Protein AF-0000000079967319 (afdb_homodimer)

Radius of gyration: 33.45 Å; Cα contacts (8 Å, |Δi|>4): 1417; chains: 2; bounding box: 113×101×91 Å

Secondary structure (DSSP, 8-state):
-HHIIIIIS---HHHHHHHHHHHHHHHTTTT------HHHHHHHHHHHHHH-SS-HHHHHHHHHHHHTT-BTT--HHHHHTT---EEEEEE--TTS--EEEEEESS-----S-STT-TT-----EEE--SSGGG--BHHHHHHHHT--TTTS--EEETTTEEEEETHHHHSSTHHHHHHHHHHH-TT--S-S-EEEE-S-EESS-----TTSTT-STTTT-HHHHHHHHHHHHHT-HHHHHHHHHHHHHHH-SS-HHHHHHHEEEE--EESSPPPPTT-TTHHHHHHHHHHHHHHS-HHHHHHHHHHHHTTEEEEESS--EEETTEEEEEEEEEESS-TTSTTHHHHHHHHHHTT-EEEETTEE---SSS-SS-B-TTS-BEEEEEEEES-TTPEE-EEEEETTTEEEE-TT-SEEHHHHHHHTT---STHHHHHHSTT-------S----------------/-HHIIIIIS---HHHHHHHHHHHHHHHTTTT------HHHHHHHHHHHHHH-SS-THHHHHHHHHHHTT-BTT--HHHHHTT---EEEEEE--TTS--EEEEEESS-----S-SS--TT-----EEE--SSGGG--BHHHHHHHHT--TTTS--EEETTTEEEEETHHHHSSTHHHHHHHHHHH-TT--S-S-EEEE-S-EESS-----TTSTTSSTTTT-HHHHHHHHHHHHHT-HHHHHHHHHHHHHHH-SS-HHHHHHHEEEE--EESSPPPPTT-TTHHHHHHHHHHHHHHS-HHHHHHHHHHHHTTEEEEESS--EEETTEEEEEEEEEESS-TTSTTHHHHHHHHHHTT-EEEETTEE---SSS-S--B-TTS-BEEEEEEEES-TTPEE-EEEEETTTEEEE-TT-SEEHHHHHHHTT---STHHHHHHHHT------------------------

Nearest PDB structures (foldseek):
  4lp8-assembly1_A  TM=1.909E-01  e=4.281E-01  Paramagnetospirillum magnetotacticum
  7n9k-assembly1_A  TM=2.361E-01  e=1.185E+00  Paramagnetospirillum magnetotacticum
  7n9l-assembly1_A  TM=2.129E-01  e=1.254E+00  Paramagnetospirillum magnetotacticum
  3zrs-assembly1_A  TM=1.992E-01  e=1.404E+00  Paramagnetospirillum magnetotacticum
  2wlj-assembly1_A-2  TM=2.255E-01  e=3.281E+00  Paramagnetospirillum magnetotacticum

Solvent-accessible surface area (backbone atoms only — not comparable to full-atom values): 51519 Å² total; per-residue (Å²): 103,66,63,48,41,39,38,52,65,60,40,52,69,70,55,45,55,52,47,51,54,52,46,48,52,57,39,49,56,55,82,74,63,80,84,69,54,77,67,58,52,52,51,48,51,54,55,24,36,49,52,14,66,34,63,62,64,43,51,48,51,58,35,38,70,72,41,48,88,37,35,39,70,67,29,64,56,23,60,73,71,70,55,80,52,69,50,49,25,25,36,59,38,75,60,43,67,58,40,47,28,31,46,43,43,59,81,64,76,67,61,61,65,36,77,61,27,81,84,66,60,54,73,54,38,73,64,68,56,88,44,89,87,26,56,52,38,38,28,49,53,48,46,14,47,59,10,35,64,48,42,21,45,63,30,73,35,74,89,76,46,31,20,20,20,15,48,77,80,38,52,46,52,62,64,58,51,52,52,50,46,39,63,76,31,65,83,52,56,65,73,71,66,41,80,46,78,55,93,53,44,56,62,52,57,59,46,59,72,72,68,65,77,64,68,53,86,57,70,69,12,33,53,49,48,50,47,51,35,42,56,53,56,54,61,30,42,64,48,54,48,39,50,50,51,50,48,31,46,39,36,25,86,58,54,66,68,54,47,52,70,26,49,40,74,50,59,48,72,32,75,53,80,72,73,59,94,68,45,68,81,51,49,60,60,50,51,51,51,45,48,61,52,52,73,68,31,63,68,52,54,50,50,53,52,38,52,58,23,42,40,25,35,76,43,70,73,54,71,64,42,80,54,95,61,25,30,44,36,45,28,29,39,33,47,72,64,41,57,86,41,85,60,30,60,61,48,53,50,50,39,56,73,35,57,42,41,52,23,52,70,86,32,68,72,77,67,92,87,69,63,87,68,35,58,44,96,87,52,29,50,34,35,77,44,74,51,75,38,53,41,53,76,42,62,48,38,38,29,32,28,37,65,87,73,44,77,25,49,19,33,69,36,62,33,27,47,48,56,50,37,58,76,66,61,56,73,69,70,69,60,61,61,61,65,50,55,70,71,54,66,80,71,77,75,72,84,61,80,74,79,73,77,80,77,78,80,77,80,80,73,85,120,103,67,63,48,42,39,39,52,65,60,40,53,69,70,56,47,56,52,48,51,55,52,48,48,53,56,40,49,55,54,80,75,63,82,84,69,55,78,66,58,52,51,50,48,49,55,55,25,36,45,52,14,66,33,63,63,64,45,52,48,51,57,34,39,70,72,42,49,87,39,36,38,70,66,28,63,57,23,61,72,73,70,53,79,51,70,50,49,25,25,35,59,38,79,62,43,67,58,41,48,29,29,47,42,42,60,80,64,73,65,60,61,63,36,77,62,28,82,84,66,59,53,74,51,38,74,64,67,54,86,44,90,90,28,57,52,38,38,28,51,52,47,47,15,46,58,9,35,63,47,42,21,47,62,33,73,35,74,89,76,45,31,21,21,20,14,48,77,78,38,51,45,51,61,63,59,52,52,52,48,44,39,65,76,31,65,85,51,58,66,73,73,66,41,80,46,76,55,93,54,44,56,62,54,57,60,45,57,70,70,67,69,72,62,68,51,83,58,66,66,12,33,52,50,48,49,48,50,34,42,54,53,55,53,61,32,42,66,49,53,48,37,54,48,52,50,48,32,46,39,35,25,87,57,54,65,68,54,47,51,69,24,48,41,72,51,59,48,74,32,75,54,80,73,73,59,94,67,46,68,82,50,48,60,60,49,50,50,52,45,49,61,53,53,74,68,31,63,67,53,55,51,49,52,53,38,51,58,23,43,40,26,36,76,43,70,73,54,72,65,40,82,56,94,61,26,29,43,37,44,30,30,40,34,48,73,65,42,57,87,39,84,62,32,60,63,47,52,51,50,40,57,74,35,58,41,42,54,24,52,70,87,34,68,73,76,67,90,86,70,64,87,68,36,58,44,96,86,52,29,50,34,35,77,45,72,51,75,37,53,42,54,76,42,63,49,38,40,28,33,30,37,65,87,75,44,76,24,48,19,34,69,35,62,33,29,48,48,56,52,38,58,76,65,62,55,73,71,70,70,59,62,60,60,67,50,55,69,70,53,65,77,71,75,74,69,83,66,88,80,82,79,79,81,80,77,84,79,79,84,74,80,128

Organism: NCBI:txid1448308

Foldseek 3Di:
DLCCVCQQVVDDNVVSLVLVLVLLCQFLVDPVDDDDDPPVCVVLLVVCQVAAVTHLCSNLVSLCVRQPQAFLQNRVRCVVVVHKDKFWKWFPFVVDDIAIEIEINDDFPPPPCACPPVVRPDRYHYDDQPDPVQTFGPSQVVSQLDQDRRHHHWGATPPGHTIHHRLLQPVPCQVVVFVSCCRVCVLLPDFLAAEAEALEDEDCPPPPPCPDVVPDPCVPPPVVVVVVVSCVVSNPNVVVQVVVLVVCCVPDPDDNVSSDLRRYYHHHYDNDDDDDPSPSVCSVVSVVSSCVDLVPDVSNVSNVVLVLQQQKDKAWPAQWDDDDQKTKTKIKIFGNDFPPDPCVVVSLVVCVVQVKAKDKPNHGPDDDPDDSWDADPRRGTIGIDMDIDNDQQDWIFMWIDTNVPDIYTYHSPRDGNVSNCVVVVHDPPPVVVVVVPVVPPVPPPDPDDDPPDPPPPDPPDPD/DLCCVCQQVVDDNVVSLVLVLVLLCQFLVPPCPDDDDPPVCVVLLVVCQVAAVTHLCSNLVSLCVRQPQAFLQNRPRCVVVVHKDKFWKWFPFVVDDIAIEIEINDDFPPPPCACPPVVRPHRYHYDDQPDPVQTFGPSQVVSQLDQDRRHHHWGQTPPGHTIHHRLLQPVPCQVVVFVSCCRVCVLLPDFLAAEAEALEDEDPPPPPPCPDVVPDPCVPPPVVVVVVVSCVVSNPNVVVQVVVLVVCCVPDPDDNVSSDLRRYYHHHYDNDDDDDPSPSVCSVVSVVSSCVDLVPDVSNVSNVVLVLQQQKDKAWPAQWDDDDQKTKTKIKIFGNDFPPDPCVVVSLVVCVVQVKAKDKPNHGPDDPPDDSWDADPRRGTIGIDMDIDNDQQDWIFMWIDTNVPDIYTYHSPRDGNVSSCVVVVHPPPPVVVVVVPPVPPVPPPPPDDDDPDPPDPDPDPDD

Sequence (926 aa):
MVALALYGLAMRIDDVSDLFRQLARRVFRGRSRFGLGFAAAAHSLIASYRNGRFPAEDIDAPLSELFGDGTMLDHAYLSSIGTRLGFPVVDVDSSRAPSTCIVTSYNGAGDERSWEDPGGQATYRVLRAEDPDGSIYARDAARCASAAPWYFTPHCMPGHGTFMDGGMSHNNPSRLALQELGTLMPEARRPDQFVSVGTGACRTRQTGDKKAGSGLAFSNNSVYQAFQHYMAHNFDGDQAFYDLRHAIGIASADRPGDVEQRFRRFNLQLDAELPDLADIQAMDALSDAARERFEADPAIHDLARALLASSFYVELRCSPMFEGGYYKCYGQIRCRVPVCSPSFGPFVKKLESMSAHFLVQQRAICGPRTMPFAFDRSGNFSKPISFRVRSLEERVDVCLRISNAHTYHISASPVSIKSLVSLQELEWAGLRAAGAQTLGQPSKKRPGGKATPSAKRRCLRRDMVALALYGLAMRIDDVSDLFRQLARRVFRGRSRFGLGFAAAAHSLIASYRNGRFPAEDIDAPLSELFGDGTMLDHAYLSSIGTRLGFPVVDVDSSRAPSTCIVTSYNGAGDERSWEDPGGQATYRVLRAEDPDGSIYARDAARCASAAPWYFTPHCMPGHGTFMDGGMSHNNPSRLALQELGTLMPEARRPDQFVSVGTGACRTRQTGDKKAGSGLAFSNNSVYQAFQHYMAHNFDGDQAFYDLRHAIGIASADRPGDVEQRFRRFNLQLDAELPDLADIQAMDALSDAARERFEADPAIHDLARALLASSFYVELRCSPMFEGGYYKCYGQIRCRVPVCSPSFGPFVKKLESMSAHFLVQQRAICGPRTMPFAFDRSGNFSKPISFRVRSLEERVDVCLRISNAHTYHISASPVSIKSLVSLQELEWAGLRAAGAQTLGQPSKKRPGGKATPSAKRRCLRRD

Structure (mmCIF, N/CA/C/O backbone):
data_AF-0000000079967319-model_v1
#
loop_
_entity.id
_entity.type
_entity.pdbx_description
1 polymer 'FabD/lysophospholipase-like protein'
#
loop_
_atom_site.group_PDB
_atom_site.id
_atom_site.type_symbol
_atom_site.label_atom_id
_atom_site.label_alt_id
_atom_site.label_comp_id
_atom_site.label_asym_id
_atom_site.label_entity_id
_atom_site.label_seq_id
_atom_site.pdbx_PDB_ins_code
_atom_site.Cartn_x
_atom_site.Cartn_y
_atom_site.Cartn_z
_atom_site.occupancy
_atom_site.B_iso_or_equiv
_atom_site.auth_seq_id
_atom_site.auth_comp_id
_atom_site.auth_asym_id
_atom_site.auth_atom_id
_atom_site.pdbx_PDB_model_num
ATOM 1 N N . MET A 1 1 ? -14.148 17.078 8.891 1 86.5 1 MET A N 1
ATOM 2 C CA . MET A 1 1 ? -14.836 18.234 9.477 1 86.5 1 MET A CA 1
ATOM 3 C C . MET A 1 1 ? -13.922 18.984 10.438 1 86.5 1 MET A C 1
ATOM 5 O O . MET A 1 1 ? -13.836 20.203 10.406 1 86.5 1 MET A O 1
ATOM 9 N N . VAL A 1 2 ? -13.219 18.266 11.211 1 90.81 2 VAL A N 1
ATOM 10 C CA . VAL A 1 2 ? -12.305 18.875 12.172 1 90.81 2 VAL A CA 1
ATOM 11 C C . VAL A 1 2 ? -11.227 19.656 11.43 1 90.81 2 VAL A C 1
ATOM 13 O O . VAL A 1 2 ? -10.93 20.797 11.781 1 90.81 2 VAL A O 1
ATOM 16 N N . ALA A 1 3 ? -10.75 19.062 10.391 1 92.12 3 ALA A N 1
ATOM 17 C CA . ALA A 1 3 ? -9.703 19.719 9.602 1 92.12 3 ALA A CA 1
ATOM 18 C C . ALA A 1 3 ? -10.227 20.984 8.945 1 92.12 3 ALA A C 1
ATOM 20 O O . ALA A 1 3 ? -9.508 21.984 8.852 1 92.12 3 ALA A O 1
ATOM 21 N N . LEU A 1 4 ? -11.438 20.953 8.492 1 91.44 4 LEU A N 1
ATOM 22 C CA . LEU A 1 4 ? -12.039 22.125 7.867 1 91.44 4 LEU A CA 1
ATOM 23 C C . LEU A 1 4 ? -12.211 23.25 8.883 1 91.44 4 LEU A C 1
ATOM 25 O O . LEU A 1 4 ? -12.039 24.422 8.547 1 91.44 4 LEU A O 1
ATOM 29 N N . ALA A 1 5 ? -12.57 22.859 10.07 1 91.81 5 ALA A N 1
ATOM 30 C CA . ALA A 1 5 ? -12.727 23.859 11.125 1 91.81 5 ALA A CA 1
ATOM 31 C C . ALA A 1 5 ? -11.383 24.422 11.539 1 91.81 5 ALA A C 1
ATOM 33 O O . ALA A 1 5 ? -11.227 25.641 11.672 1 91.81 5 ALA A O 1
ATOM 34 N N . LEU A 1 6 ? -10.391 23.578 11.664 1 92 6 LEU A N 1
ATOM 35 C CA . LEU A 1 6 ? -9.07 24 12.117 1 92 6 LEU A CA 1
ATOM 36 C C . LEU A 1 6 ? -8.383 24.875 11.078 1 92 6 LEU A C 1
ATOM 38 O O . LEU A 1 6 ? -7.875 25.953 11.406 1 92 6 LEU A O 1
ATOM 42 N N . TYR A 1 7 ? -8.477 24.422 9.844 1 89.75 7 TYR A N 1
ATOM 43 C CA . TYR A 1 7 ? -7.641 25.047 8.836 1 89.75 7 TYR A CA 1
ATOM 44 C C . TYR A 1 7 ? -8.484 25.891 7.879 1 89.75 7 TYR A C 1
ATOM 46 O O . TYR A 1 7 ? -8.023 26.922 7.383 1 89.75 7 TYR A O 1
ATOM 54 N N . GLY A 1 8 ? -9.625 25.438 7.574 1 85.94 8 GLY A N 1
ATOM 55 C CA . GLY A 1 8 ? -10.508 26.203 6.711 1 85.94 8 GLY A CA 1
ATOM 56 C C . GLY A 1 8 ? -11.039 27.453 7.375 1 85.94 8 GLY A C 1
ATOM 57 O O . GLY A 1 8 ? -11 28.547 6.789 1 85.94 8 GLY A O 1
ATOM 58 N N . LEU A 1 9 ? -11.438 27.328 8.578 1 87.88 9 LEU A N 1
ATOM 59 C CA . LEU A 1 9 ? -12.008 28.453 9.312 1 87.88 9 LEU A CA 1
ATOM 60 C C . LEU A 1 9 ? -10.969 29.094 10.219 1 87.88 9 LEU A C 1
ATOM 62 O O . LEU A 1 9 ? -11.258 30.062 10.922 1 87.88 9 LEU A O 1
ATOM 66 N N . ALA A 1 10 ? -9.781 28.531 10.25 1 91.06 10 ALA A N 1
ATOM 67 C CA . ALA A 1 10 ? -8.68 29.062 11.047 1 91.06 10 ALA A CA 1
ATOM 68 C C . ALA A 1 10 ? -9.039 29.125 12.523 1 91.06 10 ALA A C 1
ATOM 70 O O . ALA A 1 10 ? -8.828 30.141 13.18 1 91.06 10 ALA A O 1
ATOM 71 N N . MET A 1 11 ? -9.664 28.078 13.023 1 91.75 11 MET A N 1
ATOM 72 C CA . MET A 1 11 ? -10.062 28.031 14.43 1 91.75 11 MET A CA 1
ATOM 73 C C . MET A 1 11 ? -8.961 27.391 15.281 1 91.75 11 MET A C 1
ATOM 75 O O . MET A 1 11 ? -8.195 26.562 14.789 1 91.75 11 MET A O 1
ATOM 79 N N . ARG A 1 12 ? -8.992 27.766 16.484 1 92.88 12 ARG A N 1
ATOM 80 C CA . ARG A 1 12 ? -8.102 27.109 17.453 1 92.88 12 ARG A CA 1
ATOM 81 C C . ARG A 1 12 ? -8.648 25.75 17.859 1 92.88 12 ARG A C 1
ATOM 83 O O . ARG A 1 12 ? -9.859 25.531 17.859 1 92.88 12 ARG A O 1
ATOM 90 N N . ILE A 1 13 ? -7.75 24.922 18.25 1 93.12 13 ILE A N 1
ATOM 91 C CA . ILE A 1 13 ? -8.109 23.531 18.516 1 93.12 13 ILE A CA 1
ATOM 92 C C . ILE A 1 13 ? -9.117 23.469 19.656 1 93.12 13 ILE A C 1
ATOM 94 O O . ILE A 1 13 ? -10.031 22.641 19.656 1 93.12 13 ILE A O 1
ATOM 98 N N . ASP A 1 14 ? -8.969 24.297 20.641 1 92.31 14 ASP A N 1
ATOM 99 C CA . ASP A 1 14 ? -9.906 24.297 21.766 1 92.31 14 ASP A CA 1
ATOM 100 C C . ASP A 1 14 ? -11.297 24.734 21.312 1 92.31 14 ASP A C 1
ATOM 102 O O . ASP A 1 14 ? -12.305 24.188 21.781 1 92.31 14 ASP A O 1
ATOM 106 N N . ASP A 1 15 ? -11.32 25.641 20.453 1 93.25 15 ASP A N 1
ATOM 107 C CA . ASP A 1 15 ? -12.594 26.109 19.922 1 93.25 15 ASP A CA 1
ATOM 108 C C . ASP A 1 15 ? -13.258 25.047 19.062 1 93.25 15 ASP A C 1
ATOM 110 O O . ASP A 1 15 ? -14.484 24.906 19.062 1 93.25 15 ASP A O 1
ATOM 114 N N . VAL A 1 16 ? -12.445 24.406 18.359 1 93.12 16 VAL A N 1
ATOM 115 C CA . VAL A 1 16 ? -12.961 23.344 17.516 1 93.12 16 VAL A CA 1
ATOM 116 C C . VAL A 1 16 ? -13.57 22.25 18.375 1 93.12 16 VAL A C 1
ATOM 118 O O . VAL A 1 16 ? -14.633 21.703 18.047 1 93.12 16 VAL A O 1
ATOM 121 N N . SER A 1 17 ? -12.883 21.875 19.438 1 92.12 17 SER A N 1
ATOM 122 C CA . SER A 1 17 ? -13.398 20.859 20.359 1 92.12 17 SER A CA 1
ATOM 123 C C . SER A 1 17 ? -14.773 21.25 20.891 1 92.12 17 SER A C 1
ATOM 125 O O . SER A 1 17 ? -15.695 20.438 20.906 1 92.12 17 SER A O 1
ATOM 127 N N . ASP A 1 18 ? -14.906 22.438 21.25 1 91 18 ASP A N 1
ATOM 128 C CA . ASP A 1 18 ? -16.172 22.938 21.75 1 91 18 ASP A CA 1
ATOM 129 C C . ASP A 1 18 ? -17.234 22.969 20.656 1 91 18 ASP A C 1
ATOM 131 O O . ASP A 1 18 ? -18.391 22.609 20.891 1 91 18 ASP A O 1
ATOM 135 N N . LEU A 1 19 ? -16.828 23.438 19.578 1 91.5 19 LEU A N 1
ATOM 136 C CA . LEU A 1 19 ? -17.734 23.516 18.438 1 91.5 19 LEU A CA 1
ATOM 137 C C . LEU A 1 19 ? -18.312 22.141 18.109 1 91.5 19 LEU A C 1
ATOM 139 O O . LEU A 1 19 ? -19.531 22.016 17.906 1 91.5 19 LEU A O 1
ATOM 143 N N . PHE A 1 20 ? -17.547 21.172 18.078 1 90.94 20 PHE A N 1
ATOM 144 C CA . PHE A 1 20 ? -18.016 19.859 17.672 1 90.94 20 PHE A CA 1
ATOM 145 C C . PHE A 1 20 ? -18.844 19.219 18.781 1 90.94 20 PHE A C 1
ATOM 147 O O . PHE A 1 20 ? -19.75 18.422 18.5 1 90.94 20 PHE A O 1
ATOM 154 N N . ARG A 1 21 ? -18.594 19.547 20.016 1 88.62 21 ARG A N 1
ATOM 155 C CA . ARG A 1 21 ? -19.484 19.125 21.078 1 88.62 21 ARG A CA 1
ATOM 156 C C . ARG A 1 21 ? -20.875 19.719 20.906 1 88.62 21 ARG A C 1
ATOM 158 O O . ARG A 1 21 ? -21.891 19.031 21.062 1 88.62 21 ARG A O 1
ATOM 165 N N . GLN A 1 22 ? -20.859 20.906 20.578 1 88 22 GLN A N 1
ATOM 166 C CA . GLN A 1 22 ? -22.125 21.594 20.359 1 88 22 GLN A CA 1
ATOM 167 C C . GLN A 1 22 ? -22.828 21.078 19.125 1 88 22 GLN A C 1
ATOM 169 O O . GLN A 1 22 ? -24.047 20.875 19.141 1 88 22 GLN A O 1
ATOM 174 N N . LEU A 1 23 ? -22.109 20.922 18.094 1 88.25 23 LEU A N 1
ATOM 175 C CA . LEU A 1 23 ? -22.672 20.406 16.844 1 88.25 23 LEU A CA 1
ATOM 176 C C . LEU A 1 23 ? -23.281 19.016 17.062 1 88.25 23 LEU A C 1
ATOM 178 O O . LEU A 1 23 ? -24.375 18.734 16.562 1 88.25 23 LEU A O 1
ATOM 182 N N . ALA A 1 24 ? -22.516 18.172 17.75 1 88.62 24 ALA A N 1
ATOM 183 C CA . ALA A 1 24 ? -23.016 16.828 18.016 1 88.62 24 ALA A CA 1
ATOM 184 C C . ALA A 1 24 ? -24.344 16.875 18.766 1 88.62 24 ALA A C 1
ATOM 186 O O . ALA A 1 24 ? -25.266 16.125 18.469 1 88.62 24 ALA A O 1
ATOM 187 N N . ARG A 1 25 ? -24.438 17.734 19.703 1 84.5 25 ARG A N 1
ATOM 188 C CA . ARG A 1 25 ? -25.656 17.875 20.484 1 84.5 25 ARG A CA 1
ATOM 189 C C . ARG A 1 25 ? -26.812 18.328 19.609 1 84.5 25 ARG A C 1
ATOM 191 O O . ARG A 1 25 ? -27.953 17.891 19.797 1 84.5 25 ARG A O 1
ATOM 198 N N . ARG A 1 26 ? -26.484 19.125 18.688 1 84.12 26 ARG A N 1
ATOM 199 C CA . ARG A 1 26 ? -27.531 19.672 17.812 1 84.12 26 ARG A CA 1
ATOM 200 C C . ARG A 1 26 ? -27.938 18.641 16.766 1 84.12 26 ARG A C 1
ATOM 202 O O . ARG A 1 26 ? -29.125 18.516 16.453 1 84.12 26 ARG A O 1
ATOM 209 N N . VAL A 1 27 ? -27.031 17.984 16.234 1 84.69 27 VAL A N 1
ATOM 210 C CA . VAL A 1 27 ? -27.266 17.078 15.109 1 84.69 27 VAL A CA 1
ATOM 211 C C . VAL A 1 27 ? -27.906 15.789 15.617 1 84.69 27 VAL A C 1
ATOM 213 O O . VAL A 1 27 ? -28.812 15.25 14.984 1 84.69 27 VAL A O 1
ATOM 216 N N . PHE A 1 28 ? -27.469 15.32 16.734 1 79.56 28 PHE A N 1
ATOM 217 C CA . PHE A 1 28 ? -27.922 14.016 17.203 1 79.56 28 PHE A CA 1
ATOM 218 C C . PHE A 1 28 ? -28.969 14.172 18.297 1 79.56 28 PHE A C 1
ATOM 220 O O . PHE A 1 28 ? -29.141 13.289 19.141 1 79.56 28 PHE A O 1
ATOM 227 N N . ARG A 1 29 ? -29.547 15.406 18.328 1 67.88 29 ARG A N 1
ATOM 228 C CA . ARG A 1 29 ? -30.609 15.641 19.297 1 67.88 29 ARG A CA 1
ATOM 229 C C . ARG A 1 29 ? -31.719 14.602 19.156 1 67.88 29 ARG A C 1
ATOM 231 O O . ARG A 1 29 ? -32.469 14.344 20.094 1 67.88 29 ARG A O 1
ATOM 238 N N . GLY A 1 30 ? -31.703 14.062 17.984 1 53.31 30 GLY A N 1
ATOM 239 C CA . GLY A 1 30 ? -32.938 13.344 17.719 1 53.31 30 GLY A CA 1
ATOM 240 C C . GLY A 1 30 ? -33.312 12.391 18.844 1 53.31 30 GLY A C 1
ATOM 241 O O . GLY A 1 30 ? -32.625 12.305 19.859 1 53.31 30 GLY A O 1
ATOM 242 N N . ARG A 1 31 ? -33.75 11.086 18.281 1 46.81 31 ARG A N 1
ATOM 243 C CA . ARG A 1 31 ? -34.844 10.312 18.859 1 46.81 31 ARG A CA 1
ATOM 244 C C . ARG A 1 31 ? -34.438 9.719 20.203 1 46.81 31 ARG A C 1
ATOM 246 O O . ARG A 1 31 ? -33.812 8.648 20.25 1 46.81 31 ARG A O 1
ATOM 253 N N . SER A 1 32 ? -33.656 10.438 20.906 1 39.31 32 SER A N 1
ATOM 254 C CA . SER A 1 32 ? -33.75 9.75 22.188 1 39.31 32 SER A CA 1
ATOM 255 C C . SER A 1 32 ? -35.156 9.227 22.422 1 39.31 32 SER A C 1
ATOM 257 O O . SER A 1 32 ? -35.75 9.453 23.484 1 39.31 32 SER A O 1
ATOM 259 N N . ARG A 1 33 ? -36.062 9.414 21.406 1 35.47 33 ARG A N 1
ATOM 260 C CA . ARG A 1 33 ? -37.438 9.188 21.812 1 35.47 33 ARG A CA 1
ATOM 261 C C . ARG A 1 33 ? -37.562 7.91 22.641 1 35.47 33 ARG A C 1
ATOM 263 O O . ARG A 1 33 ? -36.656 7.062 22.625 1 35.47 33 ARG A O 1
ATOM 270 N N . PHE A 1 34 ? -38.875 7.602 23.016 1 33.19 34 PHE A N 1
ATOM 271 C CA . PHE A 1 34 ? -39.719 6.809 23.906 1 33.19 34 PHE A CA 1
ATOM 272 C C . PHE A 1 34 ? -39.344 5.332 23.828 1 33.19 34 PHE A C 1
ATOM 274 O O . PHE A 1 34 ? -38.781 4.887 22.828 1 33.19 34 PHE A O 1
ATOM 281 N N . GLY A 1 35 ? -39.844 4.535 24.766 1 33.34 35 GLY A N 1
ATOM 282 C CA . GLY A 1 35 ? -40.344 3.258 25.266 1 33.34 35 GLY A CA 1
ATOM 283 C C . GLY A 1 35 ? -40.844 2.352 24.156 1 33.34 35 GLY A C 1
ATOM 284 O O . GLY A 1 35 ? -41.688 1.481 24.406 1 33.34 35 GLY A O 1
ATOM 285 N N . LEU A 1 36 ? -41 2.828 22.938 1 35.31 36 LEU A N 1
ATOM 286 C CA . LEU A 1 36 ? -41.844 1.958 22.125 1 35.31 36 LEU A CA 1
ATOM 287 C C . LEU A 1 36 ? -41.219 0.566 22 1 35.31 36 LEU A C 1
ATOM 289 O O . LEU A 1 36 ? -40 0.423 21.938 1 35.31 36 LEU A O 1
ATOM 293 N N . GLY A 1 37 ? -42.031 -0.453 22.266 1 33.16 37 GLY A N 1
ATOM 294 C CA . GLY A 1 37 ? -41.875 -1.897 22.266 1 33.16 37 GLY A CA 1
ATOM 295 C C . GLY A 1 37 ? -41.094 -2.408 21.078 1 33.16 37 GLY A C 1
ATOM 296 O O . GLY A 1 37 ? -40.875 -1.684 20.109 1 33.16 37 GLY A O 1
ATOM 297 N N . PHE A 1 38 ? -40.562 -3.529 21.125 1 35.59 38 PHE A N 1
ATOM 298 C CA . PHE A 1 38 ? -39.688 -4.312 20.25 1 35.59 38 PHE A CA 1
ATOM 299 C C . PHE A 1 38 ? -40.094 -4.164 18.797 1 35.59 38 PHE A C 1
ATOM 301 O O . PHE A 1 38 ? -39.219 -4.062 17.906 1 35.59 38 PHE A O 1
ATOM 308 N N . ALA A 1 39 ? -41.406 -4.156 18.609 1 36.91 39 ALA A N 1
ATOM 309 C CA . ALA A 1 39 ? -41.969 -4.238 17.266 1 36.91 39 ALA A CA 1
ATOM 310 C C . ALA A 1 39 ? -41.781 -2.922 16.516 1 36.91 39 ALA A C 1
ATOM 312 O O . ALA A 1 39 ? -41.469 -2.92 15.328 1 36.91 39 ALA A O 1
ATOM 313 N N . ALA A 1 40 ? -42.094 -1.791 17.125 1 39.66 40 ALA A N 1
ATOM 314 C CA . ALA A 1 40 ? -42.031 -0.469 16.516 1 39.66 40 ALA A CA 1
ATOM 315 C C . ALA A 1 40 ? -40.594 -0.04 16.25 1 39.66 40 ALA A C 1
ATOM 317 O O . ALA A 1 40 ? -40.312 0.656 15.273 1 39.66 40 ALA A O 1
ATOM 318 N N . ALA A 1 41 ? -39.656 -0.431 17 1 37.53 41 ALA A N 1
ATOM 319 C CA . ALA A 1 41 ? -38.219 -0.214 16.844 1 37.53 41 ALA A CA 1
ATOM 320 C C . ALA A 1 41 ? -37.688 -0.907 15.602 1 37.53 41 ALA A C 1
ATOM 322 O O . ALA A 1 41 ? -36.875 -0.341 14.867 1 37.53 41 ALA A O 1
ATOM 323 N N . ALA A 1 42 ? -38.25 -2.062 15.352 1 39.75 42 ALA A N 1
ATOM 324 C CA . ALA A 1 42 ? -37.938 -2.795 14.133 1 39.75 42 ALA A CA 1
ATOM 325 C C . ALA A 1 42 ? -38.406 -2.049 12.891 1 39.75 42 ALA A C 1
ATOM 327 O O . ALA A 1 42 ? -37.688 -1.948 11.898 1 39.75 42 ALA A O 1
ATOM 328 N N . HIS A 1 43 ? -39.719 -1.631 12.945 1 40.72 43 HIS A N 1
ATOM 329 C CA . HIS A 1 43 ? -40.281 -0.88 11.828 1 40.72 43 HIS A CA 1
ATOM 330 C C . HIS A 1 43 ? -39.531 0.432 11.609 1 40.72 43 HIS A C 1
ATOM 332 O O . HIS A 1 43 ? -39.312 0.837 10.469 1 40.72 43 HIS A O 1
ATOM 338 N N . SER A 1 44 ? -39.312 1.215 12.633 1 41.12 44 SER A N 1
ATOM 339 C CA . SER A 1 44 ? -38.594 2.482 12.578 1 41.12 44 SER A CA 1
ATOM 340 C C . SER A 1 44 ? -37.156 2.285 12.094 1 41.12 44 SER A C 1
ATOM 342 O O . SER A 1 44 ? -36.594 3.16 11.43 1 41.12 44 SER A O 1
ATOM 344 N N . LEU A 1 45 ? -36.594 1.193 12.398 1 40.81 45 LEU A N 1
ATOM 345 C CA . LEU A 1 45 ? -35.281 0.78 11.906 1 40.81 45 LEU A CA 1
ATOM 346 C C . LEU A 1 45 ? -35.312 0.572 10.398 1 40.81 45 LEU A C 1
ATOM 348 O O . LEU A 1 45 ? -34.406 0.98 9.688 1 40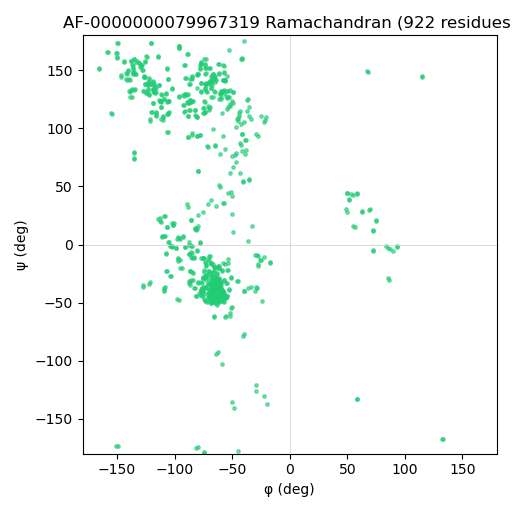.81 45 LEU A O 1
ATOM 352 N N . ILE A 1 46 ? -36.5 -0.04 10.07 1 40.72 46 ILE A N 1
ATOM 353 C CA . ILE A 1 46 ? -36.688 -0.251 8.641 1 40.72 46 ILE A CA 1
ATOM 354 C C . ILE A 1 46 ? -36.875 1.092 7.938 1 40.72 46 ILE A C 1
ATOM 356 O O . ILE A 1 46 ? -36.312 1.337 6.875 1 40.72 46 ILE A O 1
ATOM 360 N N . ALA A 1 47 ? -37.812 1.904 8.492 1 42.66 47 ALA A N 1
ATOM 361 C CA . ALA A 1 47 ? -38.094 3.215 7.906 1 42.66 47 ALA A CA 1
ATOM 362 C C . ALA A 1 47 ? -36.875 4.105 7.945 1 42.66 47 ALA A C 1
ATOM 364 O O . ALA A 1 47 ? -36.625 4.891 7.027 1 42.66 47 ALA A O 1
ATOM 365 N N . SER A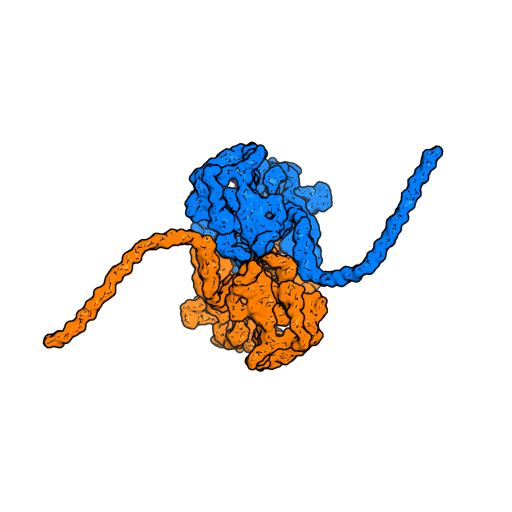 1 48 ? -36.156 4.16 9.055 1 44.12 48 SER A N 1
ATOM 366 C CA . SER A 1 48 ? -34.906 4.895 9.258 1 44.12 48 SER A CA 1
ATOM 367 C C . SER A 1 48 ? -33.844 4.434 8.281 1 44.12 48 SER A C 1
ATOM 369 O O . SER A 1 48 ? -32.906 5.184 7.973 1 44.12 48 SER A O 1
ATOM 371 N N . TYR A 1 49 ? -34.031 3.291 7.82 1 46.12 49 TYR A N 1
ATOM 372 C CA . TYR A 1 49 ? -33.125 2.715 6.84 1 46.12 49 TYR A CA 1
ATOM 373 C C . TYR A 1 49 ? -33.156 3.494 5.531 1 46.12 49 TYR A C 1
ATOM 375 O O . TYR A 1 49 ? -32.125 3.67 4.871 1 46.12 49 TYR A O 1
ATOM 383 N N . ARG A 1 50 ? -34.406 4.043 5.184 1 47.84 50 ARG A N 1
ATOM 384 C CA . ARG A 1 50 ? -34.562 4.777 3.932 1 47.84 50 ARG A CA 1
ATOM 385 C C . ARG A 1 50 ? -34.094 6.227 4.094 1 47.84 50 ARG A C 1
ATOM 387 O O . ARG A 1 50 ? -33.562 6.824 3.152 1 47.84 50 ARG A O 1
ATOM 394 N N . ASN A 1 51 ? -34.344 6.809 5.227 1 58.69 51 ASN A N 1
ATOM 395 C CA . ASN A 1 51 ? -34.156 8.25 5.344 1 58.69 51 ASN A CA 1
ATOM 396 C C . ASN A 1 51 ? -33.031 8.594 6.309 1 58.69 51 ASN A C 1
ATOM 398 O O . ASN A 1 51 ? -32.844 9.758 6.676 1 58.69 51 ASN A O 1
ATOM 402 N N . GLY A 1 52 ? -32.219 7.707 6.496 1 62.5 52 GLY A N 1
ATOM 403 C CA . GLY A 1 52 ? -31.203 7.965 7.504 1 62.5 52 GLY A CA 1
ATOM 404 C C . GLY A 1 52 ? -31.766 8.031 8.914 1 62.5 52 GLY A C 1
ATOM 405 O O . GLY A 1 52 ? -32.938 8.367 9.109 1 62.5 52 GLY A O 1
ATOM 406 N N . ARG A 1 53 ? -31.125 7.691 9.859 1 70.94 53 ARG A N 1
ATOM 407 C CA . ARG A 1 53 ? -31.531 7.688 11.266 1 70.94 53 ARG A CA 1
ATOM 408 C C . ARG A 1 53 ? -31.828 9.102 11.75 1 70.94 53 ARG A C 1
ATOM 410 O O . ARG A 1 53 ? -32.688 9.289 12.625 1 70.94 53 ARG A O 1
ATOM 417 N N . PHE A 1 54 ? -31.141 10.141 11.164 1 77 54 PHE A N 1
ATOM 418 C CA . PHE A 1 54 ? -31.312 11.539 11.523 1 77 54 PHE A CA 1
ATOM 419 C C . PHE A 1 54 ? -31.734 12.367 10.312 1 77 54 PHE A C 1
ATOM 421 O O . PHE A 1 54 ? -31.281 12.109 9.195 1 77 54 PHE A O 1
ATOM 428 N N . PRO A 1 55 ? -32.625 13.211 10.609 1 77.38 55 PRO A N 1
ATOM 429 C CA . PRO A 1 55 ? -33.062 14.055 9.492 1 77.38 55 PRO A CA 1
ATOM 430 C C . PRO A 1 55 ? -31.906 14.891 8.922 1 77.38 55 PRO A C 1
ATOM 432 O O . PRO A 1 55 ? -31.031 15.352 9.672 1 77.38 55 PRO A O 1
ATOM 435 N N . ALA A 1 56 ? -31.953 15.109 7.637 1 80.62 56 ALA A N 1
ATOM 436 C CA . ALA A 1 56 ? -30.922 15.852 6.93 1 80.62 56 ALA A CA 1
ATOM 437 C C . ALA A 1 56 ? -30.828 17.281 7.449 1 80.62 56 ALA A C 1
ATOM 439 O O . ALA A 1 56 ? -29.734 17.859 7.516 1 80.62 56 ALA A O 1
ATOM 440 N N . GLU A 1 57 ? -31.906 17.844 7.793 1 80.62 57 GLU A N 1
ATOM 441 C CA . GLU A 1 57 ? -31.953 19.234 8.219 1 80.62 57 GLU A CA 1
ATOM 442 C C . GLU A 1 57 ? -31.125 19.469 9.477 1 80.62 57 GLU A C 1
ATOM 444 O O . GLU A 1 57 ? -30.562 20.547 9.68 1 80.62 57 GLU A O 1
ATOM 449 N N . ASP A 1 58 ? -31.031 18.5 10.258 1 83.5 58 ASP A N 1
ATOM 450 C CA . ASP A 1 58 ? -30.328 18.609 11.531 1 83.5 58 ASP A CA 1
ATOM 451 C C . ASP A 1 58 ? -28.828 18.812 11.32 1 83.5 58 ASP A C 1
ATOM 453 O O . ASP A 1 58 ? -28.156 19.422 12.156 1 83.5 58 ASP A O 1
ATOM 457 N N . ILE A 1 59 ? -28.359 18.344 10.242 1 87.62 59 ILE A N 1
ATOM 458 C CA . ILE A 1 59 ? -26.938 18.516 9.984 1 87.62 59 ILE A CA 1
ATOM 459 C C . ILE A 1 59 ? -26.719 19.641 8.969 1 87.62 59 ILE A C 1
ATOM 461 O O . ILE A 1 59 ? -25.719 20.359 9.023 1 87.62 59 ILE A O 1
ATOM 465 N N . ASP A 1 60 ? -27.688 19.875 8.133 1 90.75 60 ASP A N 1
ATOM 466 C CA . ASP A 1 60 ? -27.547 20.875 7.082 1 90.75 60 ASP A CA 1
ATOM 467 C C . ASP A 1 60 ? -27.484 22.281 7.672 1 90.75 60 ASP A C 1
ATOM 469 O O . ASP A 1 60 ? -26.641 23.094 7.277 1 90.75 60 ASP A O 1
ATOM 473 N N . ALA A 1 61 ? -28.312 22.547 8.539 1 89.94 61 ALA A N 1
ATOM 474 C CA . ALA A 1 61 ? -28.406 23.891 9.102 1 89.94 61 ALA A CA 1
ATOM 475 C C . ALA A 1 61 ? -27.125 24.281 9.828 1 89.94 61 ALA A C 1
ATOM 477 O O . ALA A 1 61 ? -26.531 25.328 9.555 1 89.94 61 ALA A O 1
ATOM 478 N N . PRO A 1 62 ? -26.672 23.469 10.711 1 90.25 62 PRO A N 1
ATOM 479 C CA . PRO A 1 62 ? -25.406 23.812 11.391 1 90.25 62 PRO A CA 1
ATOM 480 C C . PRO A 1 62 ? -24.25 23.984 10.414 1 90.25 62 PRO A C 1
ATOM 482 O O . PRO A 1 62 ? -23.406 24.859 10.609 1 90.25 62 PRO A O 1
ATOM 485 N N . LEU A 1 63 ? -24.156 23.203 9.469 1 92.5 63 LEU A N 1
ATOM 486 C CA . LEU A 1 63 ? -23.062 23.297 8.5 1 92.5 63 LEU A CA 1
ATOM 487 C C . LEU A 1 63 ? -23.172 24.578 7.688 1 92.5 63 LEU A C 1
ATOM 489 O O . LEU A 1 63 ? -22.156 25.219 7.383 1 92.5 63 LEU A O 1
ATOM 493 N N . SER A 1 64 ? -24.391 24.906 7.375 1 93.19 64 SER A N 1
ATOM 494 C CA . SER A 1 64 ? -24.625 26.156 6.656 1 93.19 64 SER A CA 1
ATOM 495 C C . SER A 1 64 ? -24.234 27.359 7.512 1 93.19 64 SER A C 1
ATOM 497 O O . SER A 1 64 ? -23.688 28.344 7.004 1 93.19 64 SER A O 1
ATOM 499 N N . GLU A 1 65 ? -24.531 27.281 8.719 1 92.44 65 GLU A N 1
ATOM 500 C CA . GLU A 1 65 ? -24.188 28.359 9.648 1 92.44 65 GLU A CA 1
ATOM 501 C C . GLU A 1 65 ? -22.672 28.469 9.82 1 92.44 65 GLU A C 1
ATOM 503 O O . GLU A 1 65 ? -22.125 29.562 9.914 1 92.44 65 GLU A O 1
ATOM 508 N N . LEU A 1 66 ? -22.078 27.422 9.828 1 90.5 66 LEU A N 1
ATOM 509 C CA . LEU A 1 66 ? -20.641 27.344 10.117 1 90.5 66 LEU A CA 1
ATOM 510 C C . LEU A 1 66 ? -19.828 27.797 8.914 1 90.5 66 LEU A C 1
ATOM 512 O O . LEU A 1 66 ? -18.875 28.578 9.055 1 90.5 66 LEU A O 1
ATOM 516 N N . PHE A 1 67 ? -20.188 27.375 7.742 1 92.06 67 PHE A N 1
ATOM 517 C CA . PHE A 1 67 ? -19.312 27.578 6.586 1 92.06 67 PHE A CA 1
ATOM 518 C C . PHE A 1 67 ? -19.891 28.656 5.668 1 92.06 67 PHE A C 1
ATOM 520 O O . PHE A 1 67 ? -19.172 29.219 4.848 1 92.06 67 PHE A O 1
ATOM 527 N N . GLY A 1 68 ? -21.141 28.859 5.766 1 90.31 68 GLY A N 1
ATOM 528 C CA . GLY A 1 68 ? -21.781 29.828 4.883 1 90.31 68 GLY A CA 1
ATOM 529 C C . GLY A 1 68 ? -21.594 29.5 3.412 1 90.31 68 GLY A C 1
ATOM 530 O O . GLY A 1 68 ? -21.812 28.375 2.988 1 90.31 68 GLY A O 1
ATOM 531 N N . ASP A 1 69 ? -21.203 30.547 2.6 1 89.5 69 ASP A N 1
ATOM 532 C CA . ASP A 1 69 ? -21.047 30.375 1.158 1 89.5 69 ASP A CA 1
ATOM 533 C C . ASP A 1 69 ? -19.562 30.234 0.777 1 89.5 69 ASP A C 1
ATOM 535 O O . ASP A 1 69 ? -19.203 30.422 -0.387 1 89.5 69 ASP A O 1
ATOM 539 N N . GLY A 1 70 ? -18.812 29.953 1.8 1 90.12 70 GLY A N 1
ATOM 540 C CA . GLY A 1 70 ? -17.406 29.703 1.503 1 90.12 70 GLY A CA 1
ATOM 541 C C . GLY A 1 70 ? -17.172 28.438 0.718 1 90.12 70 GLY A C 1
ATOM 542 O O . GLY A 1 70 ? -17.828 27.422 0.962 1 90.12 70 GLY A O 1
ATOM 543 N N . THR A 1 71 ? -16.281 28.562 -0.262 1 90.88 71 THR A N 1
ATOM 544 C CA . THR A 1 71 ? -15.945 27.391 -1.069 1 90.88 71 THR A CA 1
ATOM 545 C C . THR A 1 71 ? -14.68 26.719 -0.551 1 90.88 71 THR A C 1
ATOM 547 O O . THR A 1 71 ? -13.984 27.266 0.307 1 90.88 71 THR A O 1
ATOM 550 N N . MET A 1 72 ? -14.391 25.578 -1.065 1 91.06 72 MET A N 1
ATOM 551 C CA . MET A 1 72 ? -13.211 24.812 -0.664 1 91.06 72 MET A CA 1
ATOM 552 C C . MET A 1 72 ? -11.93 25.547 -1.067 1 91.06 72 MET A C 1
ATOM 554 O O . MET A 1 72 ? -10.867 25.297 -0.496 1 91.06 72 MET A O 1
ATOM 558 N N . LEU A 1 73 ? -12.07 26.438 -1.972 1 87.5 73 LEU A N 1
ATOM 559 C CA . LEU A 1 73 ? -10.883 27.125 -2.484 1 87.5 73 LEU A CA 1
ATOM 560 C C . LEU A 1 73 ? -10.688 28.469 -1.791 1 87.5 73 LEU A C 1
ATOM 562 O O . LEU A 1 73 ? -9.648 29.109 -1.953 1 87.5 73 LEU A O 1
ATOM 566 N N . ASP A 1 74 ? -11.688 28.906 -1.068 1 80.06 74 ASP A N 1
ATOM 567 C CA . ASP A 1 74 ? -11.688 30.25 -0.504 1 80.06 74 ASP A CA 1
ATOM 568 C C . ASP A 1 74 ? -11.023 30.266 0.871 1 80.06 74 ASP A C 1
ATOM 570 O O . ASP A 1 74 ? -11.25 31.188 1.658 1 80.06 74 ASP A O 1
ATOM 574 N N . HIS A 1 75 ? -10.109 29.516 1.151 1 80.31 75 HIS A N 1
ATOM 575 C CA . HIS A 1 75 ? -9.57 29.5 2.504 1 80.31 75 HIS A CA 1
ATOM 576 C C . HIS A 1 75 ? -8.203 30.188 2.557 1 80.31 75 HIS A C 1
ATOM 578 O O . HIS A 1 75 ? -7.172 29.531 2.352 1 80.31 75 HIS A O 1
ATOM 584 N N . ALA A 1 76 ? -8.242 31.438 2.943 1 79.12 76 ALA A N 1
ATOM 585 C CA . ALA A 1 76 ? -7.047 32.281 2.936 1 79.12 76 ALA A CA 1
ATOM 586 C C . ALA A 1 76 ? -6.008 31.75 3.924 1 79.12 76 ALA A C 1
ATOM 588 O O . ALA A 1 76 ? -4.805 31.781 3.646 1 79.12 76 ALA A O 1
ATOM 589 N N . TYR A 1 77 ? -6.52 31.344 5.008 1 86.62 77 TYR A N 1
ATOM 590 C CA . TYR A 1 77 ? -5.598 30.859 6.027 1 86.62 77 TYR A CA 1
ATOM 591 C C . TYR A 1 77 ? -4.824 29.641 5.535 1 86.62 77 TYR A C 1
ATOM 593 O O . TYR A 1 77 ? -3.611 29.547 5.723 1 86.62 77 TYR A O 1
ATOM 601 N N . LEU A 1 78 ? -5.492 28.766 4.926 1 87.44 78 LEU A N 1
ATOM 602 C CA . LEU A 1 78 ? -4.852 27.578 4.367 1 87.44 78 LEU A CA 1
ATOM 603 C C . LEU A 1 78 ? -3.715 27.969 3.426 1 87.44 78 LEU A C 1
ATOM 605 O O . LEU A 1 78 ? -2.617 27.406 3.51 1 87.44 78 LEU A O 1
ATOM 609 N N . SER A 1 79 ? -4.012 28.875 2.654 1 83.06 79 SER A N 1
ATOM 610 C CA . SER A 1 79 ? -3.02 29.328 1.686 1 83.06 79 SER A CA 1
ATOM 611 C C . SER A 1 79 ? -1.84 30 2.377 1 83.06 79 SER A C 1
ATOM 613 O O . SER A 1 79 ? -0.689 29.812 1.973 1 83.06 79 SER A O 1
ATOM 615 N N . SER A 1 80 ? -2.145 30.703 3.359 1 85.25 80 SER A N 1
ATOM 616 C CA . SER A 1 80 ? -1.113 31.484 4.039 1 85.25 80 SER A CA 1
ATOM 617 C C . SER A 1 80 ? -0.104 30.578 4.734 1 85.25 80 SER A C 1
ATOM 619 O O . SER A 1 80 ? 1.074 30.922 4.848 1 85.25 80 SER A O 1
ATOM 621 N N . ILE A 1 81 ? -0.524 29.5 5.137 1 85.56 81 ILE A N 1
ATOM 622 C CA . ILE A 1 81 ? 0.398 28.656 5.883 1 85.56 81 ILE A CA 1
ATOM 623 C C . ILE A 1 81 ? 0.854 27.484 5.004 1 85.56 81 ILE A C 1
ATOM 625 O O . ILE A 1 81 ? 1.546 26.578 5.477 1 85.56 81 ILE A O 1
ATOM 629 N N . GLY A 1 82 ? 0.397 27.484 3.785 1 86.69 82 GLY A N 1
ATOM 630 C CA . GLY A 1 82 ? 0.835 26.469 2.84 1 86.69 82 GLY A CA 1
ATOM 631 C C . GLY A 1 82 ? 0.215 25.109 3.096 1 86.69 82 GLY A C 1
ATOM 632 O O . GLY A 1 82 ? 0.785 24.078 2.721 1 86.69 82 GLY A O 1
ATOM 633 N N . THR A 1 83 ? -0.878 25.109 3.789 1 90.5 83 THR A N 1
ATOM 634 C CA . THR A 1 83 ? -1.578 23.859 4.105 1 90.5 83 THR A CA 1
ATOM 635 C C . THR A 1 83 ? -2.553 23.5 2.992 1 90.5 83 THR A C 1
ATOM 637 O O . THR A 1 83 ? -3.201 24.359 2.41 1 90.5 83 THR A O 1
ATOM 640 N N . ARG A 1 84 ? -2.58 22.25 2.67 1 91.31 84 ARG A N 1
ATOM 641 C CA . ARG A 1 84 ? -3.547 21.688 1.731 1 91.31 84 ARG A CA 1
ATOM 642 C C . ARG A 1 84 ? -4.453 20.672 2.418 1 91.31 84 ARG A C 1
ATOM 644 O O . ARG A 1 84 ? -3.99 19.875 3.238 1 91.31 84 ARG A O 1
ATOM 651 N N . LEU A 1 85 ? -5.703 20.828 2.104 1 93.38 85 LEU A N 1
ATOM 652 C CA . LEU A 1 85 ? -6.691 19.969 2.744 1 93.38 85 LEU A CA 1
ATOM 653 C C . LEU A 1 85 ? -7.449 19.156 1.706 1 93.38 85 LEU A C 1
ATOM 655 O O . LEU A 1 85 ? -7.734 19.641 0.61 1 93.38 85 LEU A O 1
ATOM 659 N N . GLY A 1 86 ? -7.68 17.875 1.993 1 91.75 86 GLY A N 1
ATOM 660 C CA . GLY A 1 86 ? -8.523 17 1.203 1 91.75 86 GLY A CA 1
ATOM 661 C C . GLY A 1 86 ? -9.266 15.969 2.043 1 91.75 86 GLY A C 1
ATOM 662 O O . GLY A 1 86 ? -8.773 15.547 3.09 1 91.75 86 GLY A O 1
ATOM 663 N N . PHE A 1 87 ? -10.445 15.633 1.664 1 93.12 87 PHE A N 1
ATOM 664 C CA . PHE A 1 87 ? -11.125 14.531 2.338 1 93.12 87 PHE A CA 1
ATOM 665 C C . PHE A 1 87 ? -11.93 13.703 1.344 1 93.12 87 PHE A C 1
ATOM 667 O O . PHE A 1 87 ? -12.406 14.227 0.331 1 93.12 87 PHE A O 1
ATOM 674 N N . PRO A 1 88 ? -12.023 12.445 1.596 1 93.12 88 PRO A N 1
ATOM 675 C CA . PRO A 1 88 ? -12.672 11.516 0.668 1 93.12 88 PRO A CA 1
ATOM 676 C C . PRO A 1 88 ? -14.195 11.547 0.77 1 93.12 88 PRO A C 1
ATOM 678 O O . PRO A 1 88 ? -14.742 11.781 1.852 1 93.12 88 PRO A O 1
ATOM 681 N N . VAL A 1 89 ? -14.875 11.344 -0.325 1 92.38 89 VAL A N 1
ATOM 682 C CA . VAL A 1 89 ? -16.297 11.094 -0.471 1 92.38 89 VAL A CA 1
ATOM 683 C C . VAL A 1 89 ? -16.531 9.992 -1.501 1 92.38 89 VAL A C 1
ATOM 685 O O . VAL A 1 89 ? -15.625 9.656 -2.273 1 92.38 89 VAL A O 1
ATOM 688 N N . VAL A 1 90 ? -17.641 9.383 -1.403 1 88.12 90 VAL A N 1
ATOM 689 C CA . VAL A 1 90 ? -17.969 8.32 -2.348 1 88.12 90 VAL A CA 1
ATOM 690 C C . VAL A 1 90 ? -19.125 8.75 -3.244 1 88.12 90 VAL A C 1
ATOM 692 O O . VAL A 1 90 ? -20.188 9.148 -2.752 1 88.12 90 VAL A O 1
ATOM 695 N N . ASP A 1 91 ? -18.844 8.703 -4.516 1 87.5 91 ASP A N 1
ATOM 696 C CA . ASP A 1 91 ? -19.875 9.008 -5.504 1 87.5 91 ASP A CA 1
ATOM 697 C C . ASP A 1 91 ? -20.891 7.867 -5.617 1 87.5 91 ASP A C 1
ATOM 699 O O . ASP A 1 91 ? -20.531 6.75 -5.992 1 87.5 91 ASP A O 1
ATOM 703 N N . VAL A 1 92 ? -22.109 8.109 -5.238 1 80.06 92 VAL A N 1
ATOM 704 C CA . VAL A 1 92 ? -23.125 7.062 -5.258 1 80.06 92 VAL A CA 1
ATOM 705 C C . VAL A 1 92 ? -24.172 7.371 -6.32 1 80.06 92 VAL A C 1
ATOM 707 O O . VAL A 1 92 ? -25.297 6.863 -6.262 1 80.06 92 VAL A O 1
ATOM 710 N N . ASP A 1 93 ? -23.719 8.219 -7.176 1 75.19 93 ASP A N 1
ATOM 711 C CA . ASP A 1 93 ? -24.641 8.508 -8.266 1 75.19 93 ASP A CA 1
ATOM 712 C C . ASP A 1 93 ? -24.984 7.246 -9.055 1 75.19 93 ASP A C 1
ATOM 714 O O . ASP A 1 93 ? -24.094 6.48 -9.422 1 75.19 93 ASP A O 1
ATOM 718 N N . SER A 1 94 ? -26.266 6.973 -9.164 1 59.69 94 SER A N 1
ATOM 719 C CA . SER A 1 94 ? -26.844 5.734 -9.664 1 59.69 94 SER A CA 1
ATOM 720 C C . SER A 1 94 ? -26.375 5.434 -11.078 1 59.69 94 SER A C 1
ATOM 722 O O . SER A 1 94 ? -26.422 4.285 -11.531 1 59.69 94 SER A O 1
ATOM 724 N N . SER A 1 95 ? -25.859 6.348 -11.695 1 58.41 95 SER A N 1
ATOM 725 C CA . SER A 1 95 ? -25.5 6.105 -13.086 1 58.41 95 SER A CA 1
ATOM 726 C C . SER A 1 95 ? -24.109 5.465 -13.18 1 58.41 95 SER A C 1
ATOM 728 O O . SER A 1 95 ? -23.766 4.898 -14.219 1 58.41 95 SER A O 1
ATOM 730 N N . ARG A 1 96 ? -23.453 5.473 -12.023 1 60.44 96 ARG A N 1
ATOM 731 C CA . ARG A 1 96 ? -22.094 4.965 -12.07 1 60.44 96 ARG A CA 1
ATOM 732 C C . ARG A 1 96 ? -21.812 4.051 -10.883 1 60.44 96 ARG A C 1
ATOM 734 O O . ARG A 1 96 ? -22.531 4.074 -9.883 1 60.44 96 ARG A O 1
ATOM 741 N N . ALA A 1 97 ? -20.875 3.082 -11.125 1 65 97 ALA A N 1
ATOM 742 C CA . ALA A 1 97 ? -20.391 2.352 -9.961 1 65 97 ALA A CA 1
ATOM 743 C C . ALA A 1 97 ? -19.797 3.307 -8.922 1 65 97 ALA A C 1
ATOM 745 O O . ALA A 1 97 ? -19.141 4.289 -9.273 1 65 97 ALA A O 1
ATOM 746 N N . PRO A 1 98 ? -20.203 3.092 -7.715 1 73.12 98 PRO A N 1
ATOM 747 C CA . PRO A 1 98 ? -19.641 3.971 -6.684 1 73.12 98 PRO A CA 1
ATOM 748 C C . PRO A 1 98 ? -18.125 4.078 -6.766 1 73.12 98 PRO A C 1
ATOM 750 O O . PRO A 1 98 ? -17.453 3.084 -7.035 1 73.12 98 PRO A O 1
ATOM 753 N N . SER A 1 99 ? -17.703 5.285 -6.734 1 79.19 99 SER A N 1
ATOM 754 C CA . SER A 1 99 ? -16.266 5.539 -6.863 1 79.19 99 SER A CA 1
ATOM 755 C C . SER A 1 99 ? -15.789 6.547 -5.82 1 79.19 99 SER A C 1
ATOM 757 O O . SER A 1 99 ? -16.547 7.418 -5.402 1 79.19 99 SER A O 1
ATOM 759 N N . THR A 1 100 ? -14.602 6.379 -5.387 1 85.88 100 THR A N 1
ATOM 760 C CA . THR A 1 100 ? -14.008 7.273 -4.398 1 85.88 100 THR A CA 1
ATOM 761 C C . THR A 1 100 ? -13.578 8.586 -5.051 1 85.88 100 THR A C 1
ATOM 763 O O . THR A 1 100 ? -12.961 8.578 -6.117 1 85.88 100 THR A O 1
ATOM 766 N N . CYS A 1 101 ? -13.961 9.641 -4.43 1 89.69 101 CYS A N 1
ATOM 767 C CA . CYS A 1 101 ? -13.531 10.977 -4.832 1 89.69 101 CYS A CA 1
ATOM 768 C C . CYS A 1 101 ? -12.906 11.719 -3.66 1 89.69 101 CYS A C 1
ATOM 770 O O . CYS A 1 101 ? -13.117 11.359 -2.502 1 89.69 101 CYS A O 1
ATOM 772 N N . ILE A 1 102 ? -12.078 12.711 -3.982 1 92.94 102 ILE A N 1
ATOM 773 C CA . ILE A 1 102 ? -11.516 13.578 -2.955 1 92.94 102 ILE A CA 1
ATOM 774 C C . ILE A 1 102 ? -11.891 15.031 -3.242 1 92.94 102 ILE A C 1
ATOM 776 O O . ILE A 1 102 ? -11.789 15.492 -4.379 1 92.94 102 ILE A O 1
ATOM 780 N N . VAL A 1 103 ? -12.422 15.625 -2.234 1 93 103 VAL A N 1
ATOM 781 C CA . VAL A 1 103 ? -12.633 17.062 -2.293 1 93 103 VAL A CA 1
ATOM 782 C C . VAL A 1 103 ? -11.422 17.797 -1.703 1 93 103 VAL A C 1
ATOM 784 O O . VAL A 1 103 ? -10.969 17.469 -0.604 1 93 103 VAL A O 1
ATOM 787 N N . THR A 1 104 ? -10.906 18.734 -2.471 1 92.31 104 THR A N 1
ATOM 788 C CA . THR A 1 104 ? -9.648 19.328 -2.041 1 92.31 104 THR A CA 1
ATOM 789 C C . THR A 1 104 ? -9.789 20.844 -1.934 1 92.31 104 THR A C 1
ATOM 791 O O . THR A 1 104 ? -10.719 21.438 -2.486 1 92.31 104 THR A O 1
ATOM 794 N N . SER A 1 105 ? -8.859 21.484 -1.194 1 91.44 105 SER A N 1
ATOM 795 C CA . SER A 1 105 ? -8.75 22.938 -1.102 1 91.44 105 SER A CA 1
ATOM 796 C C . SER A 1 105 ? -7.781 23.484 -2.145 1 91.44 105 SER A C 1
ATOM 798 O O . SER A 1 105 ? -7.359 24.641 -2.061 1 91.44 105 SER A O 1
ATOM 800 N N . TYR A 1 106 ? -7.324 22.641 -3.012 1 86.19 106 TYR A N 1
ATOM 801 C CA . TYR A 1 106 ? -6.383 23.016 -4.062 1 86.19 106 TYR A CA 1
ATOM 802 C C . TYR A 1 106 ? -6.797 22.406 -5.402 1 86.19 106 TYR A C 1
ATOM 804 O O . TYR A 1 106 ? -7.656 21.531 -5.453 1 86.19 106 TYR A O 1
ATOM 812 N N . ASN A 1 107 ? -6.211 23.094 -6.414 1 74.44 107 ASN A N 1
ATOM 813 C CA . ASN A 1 107 ? -6.508 22.562 -7.742 1 74.44 107 ASN A CA 1
ATOM 814 C C . ASN A 1 107 ? -5.566 21.422 -8.117 1 74.44 107 ASN A C 1
ATOM 816 O O . ASN A 1 107 ? -4.363 21.5 -7.855 1 74.44 107 ASN A O 1
ATOM 820 N N . GLY A 1 108 ? -5.984 20.297 -7.898 1 60.03 108 GLY A N 1
ATOM 821 C CA . GLY A 1 108 ? -5.164 19.125 -8.195 1 60.03 108 GLY A CA 1
ATOM 822 C C . GLY A 1 108 ? -4.336 19.281 -9.453 1 60.03 108 GLY A C 1
ATOM 823 O O . GLY A 1 108 ? -4.602 20.172 -10.273 1 60.03 108 GLY A O 1
ATOM 824 N N . ALA A 1 109 ? -2.977 19.109 -9.383 1 51.72 109 ALA A N 1
ATOM 825 C CA . ALA A 1 109 ? -2.238 19.078 -10.641 1 51.72 109 ALA A CA 1
ATOM 826 C C . ALA A 1 109 ? -3.027 18.328 -11.719 1 51.72 109 ALA A C 1
ATOM 828 O O . ALA A 1 109 ? -3.59 17.266 -11.461 1 51.72 109 ALA A O 1
ATOM 829 N N . GLY A 1 110 ? -3.809 19.094 -12.398 1 44.97 110 GLY A N 1
ATOM 830 C CA . GLY A 1 110 ? -4.629 18.594 -13.492 1 44.97 110 GLY A CA 1
ATOM 831 C C . GLY A 1 110 ? -4.027 17.375 -14.18 1 44.97 110 GLY A C 1
ATOM 832 O O . GLY A 1 110 ? -4.324 17.109 -15.344 1 44.97 110 GLY A O 1
ATOM 833 N N . ASP A 1 111 ? -2.824 17.156 -13.773 1 41.16 111 ASP A N 1
ATOM 834 C CA . ASP A 1 111 ? -2.564 16.172 -14.812 1 41.16 111 ASP A CA 1
ATOM 835 C C . ASP A 1 111 ? -3.74 15.203 -14.953 1 41.16 111 ASP A C 1
ATOM 837 O O . ASP A 1 111 ? -4.379 14.844 -13.961 1 41.16 111 ASP A O 1
ATOM 841 N N . GLU A 1 112 ? -4.355 15.414 -16.031 1 38.16 112 GLU A N 1
ATOM 842 C CA . GLU A 1 112 ? -5.184 14.398 -16.672 1 38.16 112 GLU A CA 1
ATOM 843 C C . GLU A 1 112 ? -4.875 13.008 -16.125 1 38.16 112 GLU A C 1
ATOM 845 O O . GLU A 1 112 ? -5.324 12 -16.672 1 38.16 112 GLU A O 1
ATOM 850 N N . ARG A 1 113 ? -3.912 13 -15.57 1 38.31 113 ARG A N 1
ATOM 851 C CA . ARG A 1 113 ? -3.686 11.625 -15.125 1 38.31 113 ARG A CA 1
ATOM 852 C C . ARG A 1 113 ? -4.887 11.102 -14.344 1 38.31 113 ARG A C 1
ATOM 854 O O . ARG A 1 113 ? -4.727 10.547 -13.25 1 38.31 113 ARG A O 1
ATOM 861 N N . SER A 1 114 ? -5.871 12 -13.938 1 38.09 114 SER A N 1
ATOM 862 C CA . SER A 1 114 ? -7.219 11.625 -13.516 1 38.09 114 SER A CA 1
ATOM 863 C C . SER A 1 114 ? -7.59 10.234 -14.008 1 38.09 114 SER A C 1
ATOM 865 O O . SER A 1 114 ? -6.723 9.375 -14.172 1 38.09 114 SER A O 1
ATOM 867 N N . TRP A 1 115 ? -9 10.273 -14.508 1 33.94 115 TRP A N 1
ATOM 868 C CA . TRP A 1 115 ? -9.867 9.203 -14.984 1 33.94 115 TRP A CA 1
ATOM 869 C C . TRP A 1 115 ? -9.164 8.359 -16.047 1 33.94 115 TRP A C 1
ATOM 871 O O . TRP A 1 115 ? -9.406 7.156 -16.156 1 33.94 115 TRP A O 1
ATOM 881 N N . GLU A 1 116 ? -8.727 9.258 -17.062 1 33.28 116 GLU A N 1
ATOM 882 C CA . GLU A 1 116 ? -8.391 8.594 -18.312 1 33.28 116 GLU A CA 1
ATOM 883 C C . GLU A 1 116 ? -6.934 8.133 -18.328 1 33.28 116 GLU A C 1
ATOM 885 O O . GLU A 1 116 ? -6.141 8.578 -19.156 1 33.28 116 GLU A O 1
ATOM 890 N N . ASP A 1 117 ? -6.234 8.398 -17.25 1 36.56 117 ASP A N 1
ATOM 891 C CA . ASP A 1 117 ? -5.02 7.66 -17.578 1 36.56 117 ASP A CA 1
ATOM 892 C C . ASP A 1 117 ? -5.324 6.484 -18.516 1 36.56 117 ASP A C 1
ATOM 894 O O . ASP A 1 117 ? -6.102 5.594 -18.156 1 36.56 117 ASP A O 1
ATOM 898 N N . PRO A 1 118 ? -5.168 6.82 -19.672 1 36.91 118 PRO A N 1
ATOM 899 C CA . PRO A 1 118 ? -5.539 5.746 -20.594 1 36.91 118 PRO A CA 1
ATOM 900 C C . PRO A 1 118 ? -5.348 4.355 -19.984 1 36.91 118 PRO A C 1
ATOM 902 O O . PRO A 1 118 ? -5.984 3.395 -20.438 1 36.91 118 PRO A O 1
ATOM 905 N N . GLY A 1 119 ? -4.305 4.191 -19.203 1 42.75 119 GLY A N 1
ATOM 906 C CA . GLY A 1 119 ? -4.098 2.791 -18.859 1 42.75 119 GLY A CA 1
ATOM 907 C C . GLY A 1 119 ? -4.984 2.314 -17.719 1 42.75 119 GLY A C 1
ATOM 908 O O . GLY A 1 119 ? -4.871 1.17 -17.281 1 42.75 119 GLY A O 1
ATOM 909 N N . GLY A 1 120 ? -6.168 3.191 -17.312 1 54.56 120 GLY A N 1
ATOM 910 C CA . GLY A 1 120 ? -7.215 2.623 -16.469 1 54.56 120 GLY A CA 1
ATOM 911 C C . GLY A 1 120 ? -6.754 2.34 -15.055 1 54.56 120 GLY A C 1
ATOM 912 O O . GLY A 1 120 ? -7.277 1.441 -14.391 1 54.56 120 GLY A O 1
ATOM 913 N N . GLN A 1 121 ? -5.688 3.225 -14.516 1 65 121 GLN A N 1
ATOM 914 C CA . GLN A 1 121 ? -5.074 2.783 -13.266 1 65 121 GLN A CA 1
ATOM 915 C C . GLN A 1 121 ? -5.449 3.711 -12.109 1 65 121 GLN A C 1
ATOM 917 O O . GLN A 1 121 ? -5.027 3.492 -10.977 1 65 121 GLN A O 1
ATOM 922 N N . ALA A 1 122 ? -6.398 4.68 -12.438 1 71.5 122 ALA A N 1
ATOM 923 C CA . ALA A 1 122 ? -6.754 5.59 -11.344 1 71.5 122 ALA A CA 1
ATOM 924 C C . ALA A 1 122 ? -7.617 4.887 -10.305 1 71.5 122 ALA A C 1
ATOM 926 O O . ALA A 1 122 ? -8.523 4.121 -10.648 1 71.5 122 ALA A O 1
ATOM 927 N N . THR A 1 123 ? -7.262 5.211 -8.992 1 77.19 123 THR A N 1
ATOM 928 C CA . THR A 1 123 ? -7.98 4.551 -7.906 1 77.19 123 THR A CA 1
ATOM 929 C C . THR A 1 123 ? -8.938 5.52 -7.215 1 77.19 123 THR A C 1
ATOM 931 O O . THR A 1 123 ? -9.727 5.117 -6.363 1 77.19 123 THR A O 1
ATOM 934 N N . TYR A 1 124 ? -8.867 6.828 -7.574 1 83.62 124 TYR A N 1
ATOM 935 C CA . TYR A 1 124 ? -9.766 7.871 -7.078 1 83.62 124 TYR A CA 1
ATOM 936 C C . TYR A 1 124 ? -9.797 9.062 -8.023 1 83.62 124 TYR A C 1
ATOM 938 O O . TYR A 1 124 ? -9.016 9.125 -8.977 1 83.62 124 TYR A O 1
ATOM 946 N N . ARG A 1 125 ? -10.805 9.914 -7.809 1 85.25 125 ARG A N 1
ATOM 947 C CA . ARG A 1 125 ? -10.914 11.141 -8.594 1 85.25 125 ARG A CA 1
ATOM 948 C C . ARG A 1 125 ? -10.938 12.367 -7.688 1 85.25 125 ARG A C 1
ATOM 950 O O . ARG A 1 125 ? -11.562 12.352 -6.625 1 85.25 125 ARG A O 1
ATOM 957 N N . VAL A 1 126 ? -10.211 13.352 -8.109 1 88.81 126 VAL A N 1
ATOM 958 C CA . VAL A 1 126 ? -10.297 14.633 -7.41 1 88.81 126 VAL A CA 1
ATOM 959 C C . VAL A 1 126 ? -11.438 15.469 -7.992 1 88.81 126 VAL A C 1
ATOM 961 O O . VAL A 1 126 ? -11.516 15.672 -9.203 1 88.81 126 VAL A O 1
ATOM 964 N N . LEU A 1 127 ? -12.312 15.852 -7.105 1 88.19 127 LEU A N 1
ATOM 965 C CA . LEU A 1 127 ? -13.43 16.656 -7.578 1 88.19 127 LEU A CA 1
ATOM 966 C C . LEU A 1 127 ? -12.984 18.078 -7.902 1 88.19 127 LEU A C 1
ATOM 968 O O . LEU A 1 127 ? -12.344 18.734 -7.074 1 88.19 127 LEU A O 1
ATOM 972 N N . ARG A 1 128 ? -13.266 18.422 -9.188 1 79.69 128 ARG A N 1
ATOM 973 C CA . ARG A 1 128 ? -12.898 19.766 -9.625 1 79.69 128 ARG A CA 1
ATOM 974 C C . ARG A 1 128 ? -14.094 20.484 -10.234 1 79.69 128 ARG A C 1
ATOM 976 O O . ARG A 1 128 ? -14.984 19.859 -10.805 1 79.69 128 ARG A O 1
ATOM 983 N N . ALA A 1 129 ? -13.969 21.75 -9.891 1 73.88 129 ALA A N 1
ATOM 984 C CA . ALA A 1 129 ? -14.977 22.562 -10.562 1 73.88 129 ALA A CA 1
ATOM 985 C C . ALA A 1 129 ? -14.633 22.766 -12.031 1 73.88 129 ALA A C 1
ATOM 987 O O . ALA A 1 129 ? -13.492 23.094 -12.375 1 73.88 129 ALA A O 1
ATOM 988 N N . GLU A 1 130 ? -15.422 22.203 -12.891 1 63.25 130 GLU A N 1
ATOM 989 C CA . GLU A 1 130 ? -15.195 22.406 -14.32 1 63.25 130 GLU A CA 1
ATOM 990 C C . GLU A 1 130 ? -15.477 23.859 -14.719 1 63.25 130 GLU A C 1
ATOM 992 O O . GLU A 1 130 ? -14.867 24.375 -15.664 1 63.25 130 GLU A O 1
ATOM 997 N N . ASP A 1 131 ? -16.406 24.438 -14.18 1 64.19 131 ASP A N 1
ATOM 998 C CA . ASP A 1 131 ? -16.797 25.828 -14.445 1 64.19 131 ASP A CA 1
ATOM 999 C C . ASP A 1 131 ? -16.906 26.625 -13.148 1 64.19 131 ASP A C 1
ATOM 1001 O O . ASP A 1 131 ? -16.984 26.031 -12.062 1 64.19 131 ASP A O 1
ATOM 1005 N N . PRO A 1 132 ? -16.609 28 -13.328 1 62.5 132 PRO A N 1
ATOM 1006 C CA . PRO A 1 132 ? -16.75 28.844 -12.133 1 62.5 132 PRO A CA 1
ATOM 1007 C C . PRO A 1 132 ? -18.031 28.562 -11.352 1 62.5 132 PRO A C 1
ATOM 1009 O O . PRO A 1 132 ? -18.047 28.688 -10.125 1 62.5 132 PRO A O 1
ATOM 1012 N N . ASP A 1 133 ? -19.062 28.172 -12.047 1 65.5 133 ASP A N 1
ATOM 1013 C CA . ASP A 1 133 ? -20.328 27.891 -11.383 1 65.5 133 ASP A CA 1
ATOM 1014 C C . ASP A 1 133 ? -20.297 26.531 -10.695 1 65.5 133 ASP A C 1
ATOM 1016 O O . ASP A 1 133 ? -21.203 26.203 -9.914 1 65.5 133 ASP A O 1
ATOM 1020 N N . GLY A 1 134 ? -19.219 25.891 -10.773 1 78.06 134 GLY A N 1
ATOM 1021 C CA . GLY A 1 134 ? -19.125 24.531 -10.242 1 78.06 134 GLY A CA 1
ATOM 1022 C C . GLY A 1 134 ? -18.281 24.453 -8.977 1 78.06 134 GLY A C 1
ATOM 1023 O O . GLY A 1 134 ? -17.766 23.391 -8.633 1 78.06 134 GLY A O 1
ATOM 1024 N N . SER A 1 135 ? -18.234 25.625 -8.32 1 86.5 135 SER A N 1
ATOM 1025 C CA . SER A 1 135 ? -17.438 25.641 -7.102 1 86.5 135 SER A CA 1
ATOM 1026 C C . SER A 1 135 ? -18.062 24.766 -6.023 1 86.5 135 SER A C 1
ATOM 1028 O O . SER A 1 135 ? -19.281 24.688 -5.898 1 86.5 135 SER A O 1
ATOM 1030 N N . ILE A 1 136 ? -17.203 24.109 -5.332 1 92.06 136 ILE A N 1
ATOM 1031 C CA . ILE A 1 136 ? -17.672 23.234 -4.266 1 92.06 136 ILE A CA 1
ATOM 1032 C C . ILE A 1 136 ? -17.734 24.016 -2.951 1 92.06 136 ILE A C 1
ATOM 1034 O O . ILE A 1 136 ? -16.719 24.469 -2.436 1 92.06 136 ILE A O 1
ATOM 1038 N N . TYR A 1 137 ? -18.953 24.141 -2.514 1 93.06 137 TYR A N 1
ATOM 1039 C CA . TYR A 1 137 ? -19.141 24.797 -1.227 1 93.06 137 TYR A CA 1
ATOM 1040 C C . TYR A 1 137 ? -18.641 23.922 -0.086 1 93.06 137 TYR A C 1
ATOM 1042 O O . TYR A 1 137 ? -18.844 22.703 -0.089 1 93.06 137 TYR A O 1
ATOM 1050 N N . ALA A 1 138 ? -17.984 24.594 0.893 1 93.5 138 ALA A N 1
ATOM 1051 C CA . ALA A 1 138 ? -17.469 23.859 2.039 1 93.5 138 ALA A CA 1
ATOM 1052 C C . ALA A 1 138 ? -18.578 23.141 2.789 1 93.5 138 ALA A C 1
ATOM 1054 O O . ALA A 1 138 ? -18.391 22.016 3.27 1 93.5 138 ALA A O 1
ATOM 1055 N N . ARG A 1 139 ? -19.75 23.812 2.891 1 94.25 139 ARG A N 1
ATOM 1056 C CA . ARG A 1 139 ? -20.875 23.203 3.59 1 94.25 139 ARG A CA 1
ATOM 1057 C C . ARG A 1 139 ? -21.328 21.922 2.889 1 94.25 139 ARG A C 1
ATOM 1059 O O . ARG A 1 139 ? -21.672 20.938 3.545 1 94.25 139 ARG A O 1
ATOM 1066 N N . ASP A 1 140 ? -21.359 21.938 1.584 1 94.56 140 ASP A N 1
ATOM 1067 C CA . ASP A 1 140 ? -21.781 20.766 0.824 1 94.56 140 ASP A CA 1
ATOM 1068 C C . ASP A 1 140 ? -20.75 19.641 0.953 1 94.56 140 ASP A C 1
ATOM 1070 O O . ASP A 1 140 ? -21.125 18.469 1.097 1 94.56 140 ASP A O 1
ATOM 1074 N N . ALA A 1 141 ? -19.516 20.031 0.83 1 93.75 141 ALA A N 1
ATOM 1075 C CA . ALA A 1 141 ? -18.453 19.047 0.987 1 93.75 141 ALA A CA 1
ATOM 1076 C C . ALA A 1 141 ? -18.516 18.391 2.363 1 93.75 141 ALA A C 1
ATOM 1078 O O . ALA A 1 141 ? -18.438 17.172 2.479 1 93.75 141 ALA A O 1
ATOM 1079 N N . ALA A 1 142 ? -18.625 19.172 3.338 1 94 142 ALA A N 1
ATOM 1080 C CA . ALA A 1 142 ? -18.719 18.672 4.707 1 94 142 ALA A CA 1
ATOM 1081 C C . ALA A 1 142 ? -19.938 17.766 4.879 1 94 142 ALA A C 1
ATOM 1083 O O . ALA A 1 142 ? -19.859 16.734 5.562 1 94 142 ALA A O 1
ATOM 1084 N N . ARG A 1 143 ? -21.031 18.156 4.316 1 94.44 143 ARG A N 1
ATOM 1085 C CA . ARG A 1 143 ? -22.25 17.359 4.402 1 94.44 143 ARG A CA 1
ATOM 1086 C C . ARG A 1 143 ? -22.062 16 3.754 1 94.44 143 ARG A C 1
ATOM 1088 O O . ARG A 1 143 ? -22.531 14.984 4.285 1 94.44 143 ARG A O 1
ATOM 1095 N N . CYS A 1 144 ? -21.469 16.031 2.668 1 93.38 144 CYS A N 1
ATOM 1096 C CA . CYS A 1 144 ? -21.203 14.773 1.979 1 93.38 144 CYS A CA 1
ATOM 1097 C C . CYS A 1 144 ? -20.297 13.875 2.814 1 93.38 144 CYS A C 1
ATOM 1099 O O . CYS A 1 144 ? -20.547 12.68 2.939 1 93.38 144 CYS A O 1
ATOM 1101 N N . ALA A 1 145 ? -19.281 14.43 3.4 1 93.19 145 ALA A N 1
ATOM 1102 C CA . ALA A 1 145 ? -18.328 13.688 4.211 1 93.19 145 ALA A CA 1
ATOM 1103 C C . ALA A 1 145 ? -18.984 13.148 5.48 1 93.19 145 ALA A C 1
ATOM 1105 O O . ALA A 1 145 ? -18.453 12.242 6.125 1 93.19 145 ALA A O 1
ATOM 1106 N N . SER A 1 146 ? -20.109 13.672 5.824 1 90.75 146 SER A N 1
ATOM 1107 C CA . SER A 1 146 ? -20.797 13.281 7.059 1 90.75 146 SER A CA 1
ATOM 1108 C C . SER A 1 146 ? -21.969 12.352 6.773 1 90.75 146 SER A C 1
ATOM 1110 O O . SER A 1 146 ? -22.688 11.953 7.691 1 90.75 146 SER A O 1
ATOM 1112 N N . ALA A 1 147 ? -22.188 12.078 5.523 1 88.44 147 ALA A N 1
ATOM 1113 C CA . ALA A 1 147 ? -23.328 11.25 5.145 1 88.44 147 ALA A CA 1
ATOM 1114 C C . ALA A 1 147 ? -23.016 9.766 5.355 1 88.44 147 ALA A C 1
ATOM 1116 O O . ALA A 1 147 ? -23.047 8.984 4.402 1 88.44 147 ALA A O 1
ATOM 1117 N N . ALA A 1 148 ? -22.797 9.438 6.59 1 82.31 148 ALA A N 1
ATOM 1118 C CA . ALA A 1 148 ? -22.531 8.039 6.941 1 82.31 148 ALA A CA 1
ATOM 1119 C C . ALA A 1 148 ? -23.766 7.18 6.742 1 82.31 148 ALA A C 1
ATOM 1121 O O . ALA A 1 148 ? -24.875 7.59 7.094 1 82.31 148 ALA A O 1
ATOM 1122 N N . PRO A 1 149 ? -23.5 6.023 6.27 1 76.31 149 PRO A N 1
ATOM 1123 C CA . PRO A 1 149 ? -24.656 5.137 6.098 1 76.31 149 PRO A CA 1
ATOM 1124 C C . PRO A 1 149 ? -25.406 4.895 7.398 1 76.31 149 PRO A C 1
ATOM 1126 O O . PRO A 1 149 ? -24.797 4.781 8.461 1 76.31 149 PRO A O 1
ATOM 1129 N N . TRP A 1 150 ? -26.641 4.848 7.285 1 70.81 150 TRP A N 1
ATOM 1130 C CA . TRP A 1 150 ? -27.531 4.59 8.414 1 70.81 150 TRP A CA 1
ATOM 1131 C C . TRP A 1 150 ? -27.859 5.883 9.156 1 70.81 150 TRP A C 1
ATOM 1133 O O . TRP A 1 150 ? -28.938 6.023 9.734 1 70.81 150 TRP A O 1
ATOM 1143 N N . TYR A 1 151 ? -26.922 6.816 9.133 1 77.44 151 TYR A N 1
ATOM 1144 C CA . TYR A 1 151 ? -27.125 8.016 9.945 1 77.44 151 TYR A CA 1
ATOM 1145 C C . TYR A 1 151 ? -27.719 9.148 9.117 1 77.44 151 TYR A C 1
ATOM 1147 O O . TYR A 1 151 ? -28.703 9.766 9.516 1 77.44 151 TYR A O 1
ATOM 1155 N N . PHE A 1 152 ? -27.109 9.336 7.977 1 81.94 152 PHE A N 1
ATOM 1156 C CA . PHE A 1 152 ? -27.578 10.422 7.117 1 81.94 152 PHE A CA 1
ATOM 1157 C C . PHE A 1 152 ? -27.672 9.961 5.668 1 81.94 152 PHE A C 1
ATOM 1159 O O . PHE A 1 152 ? -26.891 9.117 5.227 1 81.94 152 PHE A O 1
ATOM 1166 N N . THR A 1 153 ? -28.562 10.5 4.977 1 82.62 153 THR A N 1
ATOM 1167 C CA . THR A 1 153 ? -28.719 10.211 3.557 1 82.62 153 THR A CA 1
ATOM 1168 C C . THR A 1 153 ? -27.609 10.867 2.742 1 82.62 153 THR A C 1
ATOM 1170 O O . THR A 1 153 ? -27.062 11.891 3.145 1 82.62 153 THR A O 1
ATOM 1173 N N . PRO A 1 154 ? -27.359 10.297 1.606 1 86.94 154 PRO A N 1
ATOM 1174 C CA . PRO A 1 154 ? -26.391 10.953 0.709 1 86.94 154 PRO A CA 1
ATOM 1175 C C . PRO A 1 154 ? -26.797 12.375 0.354 1 86.94 154 PRO A C 1
ATOM 1177 O O . PRO A 1 154 ? -27.969 12.734 0.465 1 86.94 154 PRO A O 1
ATOM 1180 N N . HIS A 1 155 ? -25.828 13.148 0.044 1 91.12 155 HIS A N 1
ATOM 1181 C CA . HIS A 1 155 ? -26.062 14.562 -0.252 1 91.12 155 HIS A CA 1
ATOM 1182 C C . HIS A 1 155 ? -25.641 14.898 -1.678 1 91.12 155 HIS A C 1
ATOM 1184 O O . HIS A 1 155 ? -24.594 14.453 -2.143 1 91.12 155 HIS A O 1
ATOM 1190 N N . CYS A 1 156 ? -26.531 15.609 -2.322 1 90.94 156 CYS A N 1
ATOM 1191 C CA . CYS A 1 156 ? -26.234 16.078 -3.674 1 90.94 156 CYS A CA 1
ATOM 1192 C C . CYS A 1 156 ? -25.391 17.344 -3.645 1 90.94 156 CYS A C 1
ATOM 1194 O O . CYS A 1 156 ? -25.828 18.359 -3.1 1 90.94 156 CYS A O 1
ATOM 1196 N N . MET A 1 157 ? -24.219 17.234 -4.137 1 90.94 157 MET A N 1
ATOM 1197 C CA . MET A 1 157 ? -23.359 18.406 -4.348 1 90.94 157 MET A CA 1
ATOM 1198 C C . MET A 1 157 ? -23.641 19.047 -5.707 1 90.94 157 MET A C 1
ATOM 1200 O O . MET A 1 157 ? -23.391 18.438 -6.746 1 90.94 157 MET A O 1
ATOM 1204 N N . PRO A 1 158 ? -24.109 20.219 -5.668 1 87.94 158 PRO A N 1
ATOM 1205 C CA . PRO A 1 158 ? -24.516 20.844 -6.934 1 87.94 158 PRO A CA 1
ATOM 1206 C C . PRO A 1 158 ? -23.406 20.812 -7.98 1 87.94 158 PRO A C 1
ATOM 1208 O O . PRO A 1 158 ? -22.281 21.266 -7.707 1 87.94 158 PRO A O 1
ATOM 1211 N N . GLY A 1 159 ? -23.75 20.297 -9.148 1 85.25 159 GLY A N 1
ATOM 1212 C CA . GLY A 1 159 ? -22.828 20.281 -10.273 1 85.25 159 GLY A CA 1
ATOM 1213 C C . GLY A 1 159 ? -21.859 19.125 -10.258 1 85.25 159 GLY A C 1
ATOM 1214 O O . GLY A 1 159 ? -21.078 18.938 -11.188 1 85.25 159 GLY A O 1
ATOM 1215 N N . HIS A 1 160 ? -21.938 18.328 -9.258 1 88.12 160 HIS A N 1
ATOM 1216 C CA . HIS A 1 160 ? -20.938 17.281 -9.141 1 88.12 160 HIS A CA 1
ATOM 1217 C C . HIS A 1 160 ? -21.578 15.914 -8.977 1 88.12 160 HIS A C 1
ATOM 1219 O O . HIS A 1 160 ? -21.062 14.922 -9.508 1 88.12 160 HIS A O 1
ATOM 1225 N N . GLY A 1 161 ? -22.688 15.852 -8.258 1 88.56 161 GLY A N 1
ATOM 1226 C CA . GLY A 1 161 ? -23.359 14.586 -8.039 1 88.56 161 GLY A CA 1
ATOM 1227 C C . GLY A 1 161 ? -23.75 14.352 -6.594 1 88.56 161 GLY A C 1
ATOM 1228 O O . GLY A 1 161 ? -23.859 15.305 -5.816 1 88.56 161 GLY A O 1
ATOM 1229 N N . THR A 1 162 ? -24.125 13.086 -6.336 1 89.94 162 THR A N 1
ATOM 1230 C CA . THR A 1 162 ? -24.562 12.711 -4.996 1 89.94 162 THR A CA 1
ATOM 1231 C C . THR A 1 162 ? -23.5 11.859 -4.305 1 89.94 162 THR A C 1
ATOM 1233 O O . THR A 1 162 ? -23 10.891 -4.879 1 89.94 162 THR A O 1
ATOM 1236 N N . PHE A 1 163 ? -23.203 12.281 -3.084 1 90.5 163 PHE A N 1
ATOM 1237 C CA . PHE A 1 163 ? -22.062 11.664 -2.42 1 90.5 163 PHE A CA 1
ATOM 1238 C C . PHE A 1 163 ? -22.438 11.211 -1.013 1 90.5 163 PHE A C 1
ATOM 1240 O O . PHE A 1 163 ? -23.391 11.727 -0.423 1 90.5 163 PHE A O 1
ATOM 1247 N N . MET A 1 164 ? -21.703 10.188 -0.596 1 89.44 164 MET A N 1
ATOM 1248 C CA . MET A 1 164 ? -21.75 9.695 0.777 1 89.44 164 MET A CA 1
ATOM 1249 C C . MET A 1 164 ? -20.375 9.781 1.438 1 89.44 164 MET A C 1
ATOM 1251 O O . MET A 1 164 ? -19.406 10.156 0.794 1 89.44 164 MET A O 1
ATOM 1255 N N . ASP A 1 165 ? -20.359 9.492 2.711 1 89.31 165 ASP A N 1
ATOM 1256 C CA . ASP A 1 165 ? -19.156 9.531 3.537 1 89.31 165 ASP A CA 1
ATOM 1257 C C . ASP A 1 165 ? -18.047 8.688 2.922 1 89.31 165 ASP A C 1
ATOM 1259 O O . ASP A 1 165 ? -18.25 7.512 2.607 1 89.31 165 ASP A O 1
ATOM 1263 N N . GLY A 1 166 ? -16.828 9.305 2.848 1 88.44 166 GLY A N 1
ATOM 1264 C CA . GLY A 1 166 ? -15.68 8.617 2.289 1 88.44 166 GLY A CA 1
ATOM 1265 C C . GLY A 1 166 ? -15.188 7.469 3.15 1 88.44 166 GLY A C 1
ATOM 1266 O O . GLY A 1 166 ? -14.414 6.625 2.689 1 88.44 166 GLY A O 1
ATOM 1267 N N . GLY A 1 167 ? -15.594 7.406 4.371 1 82.44 167 GLY A N 1
ATOM 1268 C CA . GLY A 1 167 ? -15.203 6.336 5.273 1 82.44 167 GLY A CA 1
ATOM 1269 C C . GLY A 1 167 ? -15.672 4.965 4.809 1 82.44 167 GLY A C 1
ATOM 1270 O O . GLY A 1 167 ? -15.125 3.943 5.238 1 82.44 167 GLY A O 1
ATOM 1271 N N . MET A 1 168 ? -16.625 4.934 3.928 1 76.31 168 MET A N 1
ATOM 1272 C CA . MET A 1 168 ? -17.125 3.674 3.385 1 76.31 168 MET A CA 1
ATOM 1273 C C . MET A 1 168 ? -16.062 2.988 2.537 1 76.31 168 MET A C 1
ATOM 1275 O O . MET A 1 168 ? -16.031 1.76 2.436 1 76.31 168 MET A O 1
ATOM 1279 N N . SER A 1 169 ? -15.273 3.832 2.029 1 75.94 169 SER A N 1
ATOM 1280 C CA . SER A 1 169 ? -14.219 3.291 1.175 1 75.94 169 SER A CA 1
ATOM 1281 C C . SER A 1 169 ? -12.852 3.404 1.842 1 75.94 169 SER A C 1
ATOM 1283 O O . SER A 1 169 ? -12.023 2.502 1.722 1 75.94 169 SER A O 1
ATOM 1285 N N . HIS A 1 170 ? -12.703 4.508 2.471 1 84 170 HIS A N 1
ATOM 1286 C CA . HIS A 1 170 ? -11.422 4.809 3.09 1 84 170 HIS A CA 1
ATOM 1287 C C . HIS A 1 170 ? -11.602 5.363 4.496 1 84 170 HIS A C 1
ATOM 1289 O O . HIS A 1 170 ? -11.375 6.551 4.734 1 84 170 HIS A O 1
ATOM 1295 N N . ASN A 1 171 ? -11.828 4.43 5.324 1 82.75 171 ASN A N 1
ATOM 1296 C CA . ASN A 1 171 ? -11.977 4.879 6.707 1 82.75 171 ASN A CA 1
ATOM 1297 C C . ASN A 1 171 ? -10.672 5.457 7.242 1 82.75 171 ASN A C 1
ATOM 1299 O O . ASN A 1 171 ? -10.688 6.34 8.102 1 82.75 171 ASN A O 1
ATOM 1303 N N . ASN A 1 172 ? -9.656 4.945 6.824 1 90.62 172 ASN A N 1
ATOM 1304 C CA . ASN A 1 172 ? -8.328 5.535 7 1 90.62 172 ASN A CA 1
ATOM 1305 C C . ASN A 1 172 ? -7.762 6.039 5.676 1 90.62 172 ASN A C 1
ATOM 1307 O O . ASN A 1 172 ? -7.359 5.242 4.828 1 90.62 172 ASN A O 1
ATOM 1311 N N . PRO A 1 173 ? -7.719 7.305 5.516 1 92.25 173 PRO A N 1
ATOM 1312 C CA . PRO A 1 173 ? -7.387 7.855 4.199 1 92.25 173 PRO A CA 1
ATOM 1313 C C . PRO A 1 173 ? -5.879 7.984 3.979 1 92.25 173 PRO A C 1
ATOM 1315 O O . PRO A 1 173 ? -5.441 8.75 3.113 1 92.25 173 PRO A O 1
ATOM 1318 N N . SER A 1 174 ? -5.055 7.262 4.711 1 92.38 174 SER A N 1
ATOM 1319 C CA . SER A 1 174 ? -3.602 7.379 4.633 1 92.38 174 SER A CA 1
ATOM 1320 C C . SER A 1 174 ? -3.1 7.109 3.219 1 92.38 174 SER A C 1
ATOM 1322 O O . SER A 1 174 ? -2.221 7.82 2.723 1 92.38 174 SER A O 1
ATOM 1324 N N . ARG A 1 175 ? -3.695 6.145 2.611 1 88.31 175 ARG A N 1
ATOM 1325 C CA . ARG A 1 175 ? -3.27 5.816 1.256 1 88.31 175 ARG A CA 1
ATOM 1326 C C . ARG A 1 175 ? -3.553 6.965 0.296 1 88.31 175 ARG A C 1
ATOM 1328 O O . ARG A 1 175 ? -2.719 7.297 -0.549 1 88.31 175 ARG A O 1
ATOM 1335 N N . LEU A 1 176 ? -4.707 7.512 0.392 1 89.88 176 LEU A N 1
ATOM 1336 C CA . LEU A 1 176 ? -5.074 8.648 -0.452 1 89.88 176 LEU A CA 1
ATOM 1337 C C . LEU A 1 176 ? -4.148 9.828 -0.207 1 89.88 176 LEU A C 1
ATOM 1339 O O . LEU A 1 176 ? -3.727 10.5 -1.152 1 89.88 176 LEU A O 1
ATOM 1343 N N . ALA A 1 177 ? -3.891 10.031 1.021 1 91.88 177 ALA A N 1
ATOM 1344 C CA . ALA A 1 177 ? -3.016 11.148 1.379 1 91.88 177 ALA A CA 1
ATOM 1345 C C . ALA A 1 177 ? -1.632 10.977 0.756 1 91.88 177 ALA A C 1
ATOM 1347 O O . ALA A 1 177 ? -1.061 11.93 0.227 1 91.88 177 ALA A O 1
ATOM 1348 N N . LEU A 1 178 ? -1.136 9.805 0.842 1 88.38 178 LEU A N 1
ATOM 1349 C CA . LEU A 1 178 ? 0.189 9.539 0.291 1 88.38 178 LEU A CA 1
ATOM 1350 C C . LEU A 1 178 ? 0.182 9.672 -1.229 1 88.38 178 LEU A C 1
ATOM 1352 O O . LEU A 1 178 ? 1.133 10.203 -1.812 1 88.38 178 LEU A O 1
ATOM 1356 N N . GLN A 1 179 ? -0.84 9.188 -1.831 1 85.69 179 GLN A N 1
ATOM 1357 C CA . GLN A 1 179 ? -0.95 9.305 -3.281 1 85.69 179 GLN A CA 1
ATOM 1358 C C . GLN A 1 179 ? -1.042 10.766 -3.711 1 85.69 179 GLN A C 1
ATOM 1360 O O . GLN A 1 179 ? -0.41 11.172 -4.691 1 85.69 179 GLN A O 1
ATOM 1365 N N . GLU A 1 180 ? -1.783 11.531 -2.982 1 87.94 180 GLU A N 1
ATOM 1366 C CA . GLU A 1 180 ? -1.876 12.961 -3.275 1 87.94 180 GLU A CA 1
ATOM 1367 C C . GLU A 1 180 ? -0.525 13.648 -3.104 1 87.94 180 GLU A C 1
ATOM 1369 O O . GLU A 1 180 ? -0.167 14.531 -3.889 1 87.94 180 GLU A O 1
ATOM 1374 N N . LEU A 1 181 ? 0.158 13.281 -2.1 1 86.12 181 LEU A N 1
ATOM 1375 C CA . LEU A 1 181 ? 1.487 13.844 -1.89 1 86.12 181 LEU A CA 1
ATOM 1376 C C . LEU A 1 181 ? 2.387 13.578 -3.092 1 86.12 181 LEU A C 1
ATOM 1378 O O . LEU A 1 181 ? 3.115 14.469 -3.539 1 86.12 181 LEU A O 1
ATOM 1382 N N . GLY A 1 182 ? 2.367 12.344 -3.555 1 81.12 182 GLY A N 1
ATOM 1383 C CA . GLY A 1 182 ? 3.158 11.992 -4.723 1 81.12 182 GLY A CA 1
ATOM 1384 C C . GLY A 1 182 ? 2.789 12.789 -5.957 1 81.12 182 GLY A C 1
ATOM 1385 O O . GLY A 1 182 ? 3.652 13.102 -6.781 1 81.12 182 GLY A O 1
ATOM 1386 N N . THR A 1 183 ? 1.566 13.102 -5.996 1 79.94 183 THR A N 1
ATOM 1387 C CA . THR A 1 183 ? 1.085 13.867 -7.141 1 79.94 183 THR A CA 1
ATOM 1388 C C . THR A 1 183 ? 1.476 15.336 -7.016 1 79.94 183 THR A C 1
ATOM 1390 O O . THR A 1 183 ? 1.85 15.969 -8 1 79.94 183 THR A O 1
ATOM 1393 N N . LEU A 1 184 ? 1.397 15.859 -5.855 1 82 184 LEU A N 1
ATOM 1394 C CA . LEU A 1 184 ? 1.659 17.281 -5.609 1 82 184 LEU A CA 1
ATOM 1395 C C . LEU A 1 184 ? 3.158 17.562 -5.598 1 82 184 LEU A C 1
ATOM 1397 O O . LEU A 1 184 ? 3.59 18.656 -5.961 1 82 184 LEU A O 1
ATOM 1401 N N . MET A 1 185 ? 3.881 16.531 -5.129 1 79.31 185 MET A N 1
ATOM 1402 C CA . MET A 1 185 ? 5.328 16.688 -5.008 1 79.31 185 MET A CA 1
ATOM 1403 C C . MET A 1 185 ? 6.059 15.461 -5.543 1 79.31 185 MET A C 1
ATOM 1405 O O . MET A 1 185 ? 6.723 14.75 -4.785 1 79.31 185 MET A O 1
ATOM 1409 N N . PRO A 1 186 ? 6.117 15.281 -6.746 1 71.25 186 PRO A N 1
ATOM 1410 C CA . PRO A 1 186 ? 6.707 14.078 -7.336 1 71.25 186 PRO A CA 1
ATOM 1411 C C . PRO A 1 186 ? 8.195 13.93 -7.023 1 71.25 186 PRO A C 1
ATOM 1413 O O . PRO A 1 186 ? 8.711 12.812 -6.969 1 71.25 186 PRO A O 1
ATOM 1416 N N . GLU A 1 187 ? 8.75 15.062 -6.777 1 66.56 187 GLU A N 1
ATOM 1417 C CA . GLU A 1 187 ? 10.188 15 -6.535 1 66.56 187 GLU A CA 1
ATOM 1418 C C . GLU A 1 187 ? 10.484 14.648 -5.078 1 66.56 187 GLU A C 1
ATOM 1420 O O . GLU A 1 187 ? 11.586 14.211 -4.754 1 66.56 187 GLU A O 1
ATOM 1425 N N . ALA A 1 188 ? 9.367 15.039 -4.332 1 65.31 188 ALA A N 1
ATOM 1426 C CA . ALA A 1 188 ? 9.555 14.711 -2.922 1 65.31 188 ALA A CA 1
ATOM 1427 C C . ALA A 1 188 ? 9.242 13.242 -2.658 1 65.31 188 ALA A C 1
ATOM 1429 O O . ALA A 1 188 ? 8.188 12.742 -3.057 1 65.31 188 ALA A O 1
ATOM 1430 N N . ARG A 1 189 ? 10.023 12.289 -2.646 1 65.69 189 ARG A N 1
ATOM 1431 C CA . ARG A 1 189 ? 9.867 10.836 -2.604 1 65.69 189 ARG A CA 1
ATOM 1432 C C . ARG A 1 189 ? 9.156 10.398 -1.327 1 65.69 189 ARG A C 1
ATOM 1434 O O . ARG A 1 189 ? 8.555 9.328 -1.281 1 65.69 189 ARG A O 1
ATOM 1441 N N . ARG A 1 190 ? 9.156 11.258 -0.301 1 77.38 190 ARG A N 1
ATOM 1442 C CA . ARG A 1 190 ? 8.531 10.797 0.934 1 77.38 190 ARG A CA 1
ATOM 1443 C C . ARG A 1 190 ? 8.273 11.961 1.885 1 77.38 190 ARG A C 1
ATOM 1445 O O . ARG A 1 190 ? 8.938 12.992 1.809 1 77.38 190 ARG A O 1
ATOM 1452 N N . PRO A 1 191 ? 7.242 11.852 2.756 1 89 191 PRO A N 1
ATOM 1453 C CA . PRO A 1 191 ? 7.016 12.852 3.799 1 89 191 PRO A CA 1
ATOM 1454 C C . PRO A 1 191 ? 8.086 12.812 4.891 1 89 191 PRO A C 1
ATOM 1456 O O . PRO A 1 191 ? 8.664 11.758 5.156 1 89 191 PRO A O 1
ATOM 1459 N N . ASP A 1 192 ? 8.305 13.992 5.52 1 92.12 192 ASP A N 1
ATOM 1460 C CA . ASP A 1 192 ? 9.164 14.023 6.695 1 92.12 192 ASP A CA 1
ATOM 1461 C C . ASP A 1 192 ? 8.539 13.242 7.852 1 92.12 192 ASP A C 1
ATOM 1463 O O . ASP A 1 192 ? 9.227 12.484 8.539 1 92.12 192 ASP A O 1
ATOM 1467 N N . GLN A 1 193 ? 7.301 13.57 8.039 1 95 193 GLN A N 1
ATOM 1468 C CA . GLN A 1 193 ? 6.48 12.875 9.031 1 95 193 GLN A CA 1
ATOM 1469 C C . GLN A 1 193 ? 5.086 12.586 8.484 1 95 193 GLN A C 1
ATOM 1471 O O . GLN A 1 193 ? 4.488 13.43 7.816 1 95 193 GLN A O 1
ATOM 1476 N N . PHE A 1 194 ? 4.668 11.391 8.695 1 95.19 194 PHE A N 1
ATOM 1477 C CA . PHE A 1 194 ? 3.324 10.969 8.32 1 95.19 194 PHE A CA 1
ATOM 1478 C C . PHE A 1 194 ? 2.547 10.492 9.539 1 95.19 194 PHE A C 1
ATOM 1480 O O . PHE A 1 194 ? 2.906 9.484 10.156 1 95.19 194 PHE A O 1
ATOM 1487 N N . VAL A 1 195 ? 1.494 11.25 9.883 1 96.81 195 VAL A N 1
ATOM 1488 C CA . VAL A 1 195 ? 0.78 10.961 11.117 1 96.81 195 VAL A CA 1
ATOM 1489 C C . VAL A 1 195 ? -0.674 10.609 10.805 1 96.81 195 VAL A C 1
ATOM 1491 O O . VAL A 1 195 ? -1.366 11.359 10.117 1 96.81 195 VAL A O 1
ATOM 1494 N N . SER A 1 196 ? -1.079 9.469 11.195 1 96.56 196 SER A N 1
ATOM 1495 C CA . SER A 1 196 ? -2.475 9.047 11.141 1 96.56 196 SER A CA 1
ATOM 1496 C C . SER A 1 196 ? -3.107 9.047 12.531 1 96.56 196 SER A C 1
ATOM 1498 O O . SER A 1 196 ? -2.58 8.438 13.461 1 96.56 196 SER A O 1
ATOM 1500 N N . VAL A 1 197 ? -4.195 9.781 12.664 1 95.69 197 VAL A N 1
ATOM 1501 C CA . VAL A 1 197 ? -4.891 9.867 13.945 1 95.69 197 VAL A CA 1
ATOM 1502 C C . VAL A 1 197 ? -6.246 9.172 13.844 1 95.69 197 VAL A C 1
ATOM 1504 O O . VAL A 1 197 ? -7.051 9.5 12.961 1 95.69 197 VAL A O 1
ATOM 1507 N N . GLY A 1 198 ? -6.457 8.188 14.719 1 93.19 198 GLY A N 1
ATOM 1508 C CA . GLY A 1 198 ? -7.719 7.473 14.734 1 93.19 198 GLY A CA 1
ATOM 1509 C C . GLY A 1 198 ? -8.703 8.016 15.758 1 93.19 198 GLY A C 1
ATOM 1510 O O . GLY A 1 198 ? -8.336 8.852 16.594 1 93.19 198 GLY A O 1
ATOM 1511 N N . THR A 1 199 ? -9.984 7.551 15.664 1 89.38 199 THR A N 1
ATOM 1512 C CA . THR A 1 199 ? -11.031 8.031 16.562 1 89.38 199 THR A CA 1
ATOM 1513 C C . THR A 1 199 ? -11.383 6.961 17.594 1 89.38 199 THR A C 1
ATOM 1515 O O . THR A 1 199 ? -12.445 7.016 18.219 1 89.38 199 THR A O 1
ATOM 1518 N N . GLY A 1 200 ? -10.578 5.984 17.75 1 88.31 200 GLY A N 1
ATOM 1519 C CA . GLY A 1 200 ? -10.773 4.965 18.766 1 88.31 200 GLY A CA 1
ATOM 1520 C C . GLY A 1 200 ? -11.039 3.588 18.188 1 88.31 200 GLY A C 1
ATOM 1521 O O . GLY A 1 200 ? -11.648 3.463 17.125 1 88.31 200 GLY A O 1
ATOM 1522 N N . ALA A 1 201 ? -10.531 2.586 18.859 1 82.75 201 ALA A N 1
ATOM 1523 C CA . ALA A 1 201 ? -10.766 1.185 18.516 1 82.75 201 ALA A CA 1
ATOM 1524 C C . ALA A 1 201 ? -10.961 0.338 19.781 1 82.75 201 ALA A C 1
ATOM 1526 O O . ALA A 1 201 ? -10.539 0.731 20.875 1 82.75 201 ALA A O 1
ATOM 1527 N N . CYS A 1 202 ? -11.734 -0.686 19.594 1 74.38 202 CYS A N 1
ATOM 1528 C CA . CYS A 1 202 ? -11.93 -1.607 20.703 1 74.38 202 CYS A CA 1
ATOM 1529 C C . CYS A 1 202 ? -10.852 -2.689 20.719 1 74.38 202 CYS A C 1
ATOM 1531 O O . CYS A 1 202 ? -10.562 -3.291 19.672 1 74.38 202 CYS A O 1
ATOM 1533 N N . ARG A 1 203 ? -10.133 -2.754 21.875 1 60.69 203 ARG A N 1
ATOM 1534 C CA . ARG A 1 203 ? -9.102 -3.777 22 1 60.69 203 ARG A CA 1
ATOM 1535 C C . ARG A 1 203 ? -9.711 -5.176 22 1 60.69 203 ARG A C 1
ATOM 1537 O O . ARG A 1 203 ? -9.156 -6.102 21.406 1 60.69 203 ARG A O 1
ATOM 1544 N N . THR A 1 204 ? -10.602 -5.301 23.141 1 52.81 204 THR A N 1
ATOM 1545 C CA . THR A 1 204 ? -11.133 -6.641 23.375 1 52.81 204 THR A CA 1
ATOM 1546 C C . THR A 1 204 ? -12.031 -7.078 22.219 1 52.81 204 THR A C 1
ATOM 1548 O O . THR A 1 204 ? -12.992 -6.387 21.875 1 52.81 204 THR A O 1
ATOM 1551 N N . ARG A 1 205 ? -11.406 -7.547 21.328 1 46.84 205 ARG A N 1
ATOM 1552 C CA . ARG A 1 205 ? -12.273 -8.258 20.391 1 46.84 205 ARG A CA 1
ATOM 1553 C C . ARG A 1 205 ? -13.344 -9.055 21.141 1 46.84 205 ARG A C 1
ATOM 1555 O O . ARG A 1 205 ? -13.039 -10.047 21.797 1 46.84 205 ARG A O 1
ATOM 1562 N N . GLN A 1 206 ? -14.047 -8.43 21.969 1 41.06 206 GLN A N 1
ATOM 1563 C CA . GLN A 1 206 ? -14.969 -9.133 22.844 1 41.06 206 GLN A CA 1
ATOM 1564 C C . GLN A 1 206 ? -15.602 -10.328 22.141 1 41.06 206 GLN A C 1
ATOM 1566 O O . GLN A 1 206 ? -15.93 -10.242 20.953 1 41.06 206 GLN A O 1
ATOM 1571 N N . THR A 1 207 ? -15.203 -11.539 22.594 1 36.59 207 THR A N 1
ATOM 1572 C CA . THR A 1 207 ? -16.062 -12.711 22.5 1 36.59 207 THR A CA 1
ATOM 1573 C C . THR A 1 207 ? -17.531 -12.328 22.703 1 36.59 207 THR A C 1
ATOM 1575 O O . THR A 1 207 ? -17.922 -11.945 23.797 1 36.59 207 THR A O 1
ATOM 1578 N N . GLY A 1 208 ? -17.953 -11.492 21.984 1 34.56 208 GLY A N 1
ATOM 1579 C CA . GLY A 1 208 ? -19.375 -11.438 22.281 1 34.56 208 GLY A CA 1
ATOM 1580 C C . GLY A 1 208 ? -19.891 -12.695 22.953 1 34.56 208 GLY A C 1
ATOM 1581 O O . GLY A 1 208 ? -19.406 -13.797 22.672 1 34.56 208 GLY A O 1
ATOM 1582 N N . ASP A 1 209 ? -20.25 -12.648 24.203 1 34.53 209 ASP A N 1
ATOM 1583 C CA . ASP A 1 209 ? -21.031 -13.734 24.797 1 34.53 209 ASP A CA 1
ATOM 1584 C C . ASP A 1 209 ? -21.781 -14.523 23.734 1 34.53 209 ASP A C 1
ATOM 1586 O O . ASP A 1 209 ? -22.547 -13.945 22.969 1 34.53 209 ASP A O 1
ATOM 1590 N N . LYS A 1 210 ? -21.375 -15.68 23.406 1 38 210 LYS A N 1
ATOM 1591 C CA . LYS A 1 210 ? -22.031 -16.75 22.641 1 38 210 LYS A CA 1
ATOM 1592 C C . LYS A 1 210 ? -23.547 -16.609 22.703 1 38 210 LYS A C 1
ATOM 1594 O O . LYS A 1 210 ? -24.266 -17.219 21.906 1 38 210 LYS A O 1
ATOM 1599 N N . LYS A 1 211 ? -24.062 -16.422 23.953 1 32.94 211 LYS A N 1
ATOM 1600 C CA . LYS A 1 211 ? -25.422 -16.828 24.328 1 32.94 211 LYS A CA 1
ATOM 1601 C C . LYS A 1 211 ? -26.469 -15.898 23.719 1 32.94 211 LYS A C 1
ATOM 1603 O O . LYS A 1 211 ? -27.656 -16.219 23.688 1 32.94 211 LYS A O 1
ATOM 1608 N N . ALA A 1 212 ? -26.234 -14.609 23.875 1 32.88 212 ALA A N 1
ATOM 1609 C CA . ALA A 1 212 ? -27.547 -14.008 23.609 1 32.88 212 ALA A CA 1
ATOM 1610 C C . ALA A 1 212 ? -27.984 -14.25 22.172 1 32.88 212 ALA A C 1
ATOM 1612 O O . ALA A 1 212 ? -29.094 -14.703 21.922 1 32.88 212 ALA A O 1
ATOM 1613 N N . GLY A 1 213 ? -27.734 -13.266 21.109 1 31.64 213 GLY A N 1
ATOM 1614 C CA . GLY A 1 213 ? -28.547 -13.539 19.922 1 31.64 213 GLY A CA 1
ATOM 1615 C C . GLY A 1 213 ? -27.969 -14.641 19.062 1 31.64 213 GLY A C 1
ATOM 1616 O O . GLY A 1 213 ? -27.594 -14.391 17.906 1 31.64 213 GLY A O 1
ATOM 1617 N N . SER A 1 214 ? -27.094 -15.453 19.453 1 33.38 214 SER A N 1
ATOM 1618 C CA . SER A 1 214 ? -26.844 -16.766 18.859 1 33.38 214 SER A CA 1
ATOM 1619 C C . SER A 1 214 ? -28.125 -17.391 18.344 1 33.38 214 SER A C 1
ATOM 1621 O O . SER A 1 214 ? -28.078 -18.453 17.703 1 33.38 214 SER A O 1
ATOM 1623 N N . GLY A 1 215 ? -29.125 -17.156 19.047 1 32.12 215 GLY A N 1
ATOM 1624 C CA . GLY A 1 215 ? -30.406 -17.766 18.734 1 32.12 215 GLY A CA 1
ATOM 1625 C C . GLY A 1 215 ? -30.906 -17.391 17.344 1 32.12 215 GLY A C 1
ATOM 1626 O O . GLY A 1 215 ? -31.922 -17.922 16.891 1 32.12 215 GLY A O 1
ATOM 1627 N N . LEU A 1 216 ? -30.828 -16.062 17.094 1 32.41 216 LEU A N 1
ATOM 1628 C CA . LEU A 1 216 ? -31.547 -15.859 15.852 1 32.41 216 LEU A CA 1
ATOM 1629 C C . LEU A 1 216 ? -30.828 -16.531 14.68 1 32.41 216 LEU A C 1
ATOM 1631 O O . LEU A 1 216 ? -29.594 -16.516 14.609 1 32.41 216 LEU A O 1
ATOM 1635 N N . ALA A 1 217 ? -31.375 -17.359 13.859 1 36.47 217 ALA A N 1
ATOM 1636 C CA . ALA A 1 217 ? -31.281 -18.156 12.633 1 36.47 217 ALA A CA 1
ATOM 1637 C C . ALA A 1 217 ? -30.281 -17.547 11.656 1 36.47 217 ALA A C 1
ATOM 1639 O O . ALA A 1 217 ? -29.969 -18.141 10.625 1 36.47 217 ALA A O 1
ATOM 1640 N N . PHE A 1 218 ? -29.797 -16.25 11.852 1 38.84 218 PHE A N 1
ATOM 1641 C CA . PHE A 1 218 ? -29.062 -15.516 10.836 1 38.84 218 PHE A CA 1
ATOM 1642 C C . PHE A 1 218 ? -27.562 -15.641 11.055 1 38.84 218 PHE A C 1
ATOM 1644 O O . PHE A 1 218 ? -26.766 -15.117 10.273 1 38.84 218 PHE A O 1
ATOM 1651 N N . SER A 1 219 ? -27.031 -16.094 12.203 1 44.56 219 SER A N 1
ATOM 1652 C CA . SER A 1 219 ? -25.625 -16.156 12.578 1 44.56 219 SER A CA 1
ATOM 1653 C C . SER A 1 219 ? -24.844 -17.062 11.633 1 44.56 219 SER A C 1
ATOM 1655 O O . SER A 1 219 ? -23.672 -16.797 11.336 1 44.56 219 SER A O 1
ATOM 1657 N N . ASN A 1 220 ? -25.438 -18.172 11.266 1 48.88 220 ASN A N 1
ATOM 1658 C CA . ASN A 1 220 ? -24.734 -19.125 10.422 1 48.88 220 ASN A CA 1
ATOM 1659 C C . ASN A 1 220 ? -24.797 -18.734 8.953 1 48.88 220 ASN A C 1
ATOM 1661 O O . ASN A 1 220 ? -24.562 -19.562 8.07 1 48.88 220 ASN A O 1
ATOM 1665 N N . ASN A 1 221 ? -25.203 -17.469 8.773 1 58.41 221 ASN A N 1
ATOM 1666 C CA . ASN A 1 221 ? -25.375 -16.984 7.406 1 58.41 221 ASN A CA 1
ATOM 1667 C C . ASN A 1 221 ? -24.078 -16.406 6.848 1 58.41 221 ASN A C 1
ATOM 1669 O O . ASN A 1 221 ? -23.531 -15.453 7.41 1 58.41 221 ASN A O 1
ATOM 1673 N N . SER A 1 222 ? -23.562 -17.125 5.906 1 65 222 SER A N 1
ATOM 1674 C CA . SER A 1 222 ? -22.297 -16.75 5.277 1 65 222 SER A CA 1
ATOM 1675 C C . SER A 1 222 ? -22.328 -15.297 4.812 1 65 222 SER A C 1
ATOM 1677 O O . SER A 1 222 ? -21.297 -14.609 4.863 1 65 222 SER A O 1
ATOM 1679 N N . VAL A 1 223 ? -23.5 -14.766 4.488 1 63.34 223 VAL A N 1
ATOM 1680 C CA . VAL A 1 223 ? -23.609 -13.391 4.016 1 63.34 223 VAL A CA 1
ATOM 1681 C C . VAL A 1 223 ? -23.484 -12.422 5.191 1 63.34 223 VAL A C 1
ATOM 1683 O O . VAL A 1 223 ? -22.828 -11.383 5.078 1 63.34 223 VAL A O 1
ATOM 1686 N N . TYR A 1 224 ? -24.125 -12.891 6.242 1 64.19 224 TYR A N 1
ATOM 1687 C CA . TYR A 1 224 ? -24.016 -12.07 7.445 1 64.19 224 TYR A CA 1
ATOM 1688 C C . TYR A 1 224 ? -22.578 -12.031 7.945 1 64.19 224 TYR A C 1
ATOM 1690 O O . TYR A 1 224 ? -22.062 -10.969 8.312 1 64.19 224 TYR A O 1
ATOM 1698 N N . GLN A 1 225 ? -22.031 -13.188 7.91 1 65.94 225 GLN A N 1
ATOM 1699 C CA . GLN A 1 225 ? -20.641 -13.25 8.336 1 65.94 225 GLN A CA 1
ATOM 1700 C C . GLN A 1 225 ? -19.75 -12.414 7.418 1 65.94 225 GLN A C 1
ATOM 1702 O O . GLN A 1 225 ? -18.828 -11.75 7.887 1 65.94 225 GLN A O 1
ATOM 1707 N N . ALA A 1 226 ? -20.047 -12.477 6.121 1 65.88 226 ALA A N 1
ATOM 1708 C CA . ALA A 1 226 ? -19.312 -11.664 5.16 1 65.88 226 ALA A CA 1
ATOM 1709 C C . ALA A 1 226 ? -19.5 -10.18 5.441 1 65.88 226 ALA A C 1
ATOM 1711 O O . ALA A 1 226 ? -18.531 -9.398 5.367 1 65.88 226 ALA A O 1
ATOM 1712 N N . PHE A 1 227 ? -20.688 -9.867 5.816 1 65.12 227 PHE A N 1
ATOM 1713 C CA . PHE A 1 227 ? -20.984 -8.469 6.121 1 65.12 227 PHE A CA 1
ATOM 1714 C C . PHE A 1 227 ? -20.266 -8.023 7.387 1 65.12 227 PHE A C 1
ATOM 1716 O O . PHE A 1 227 ? -19.719 -6.926 7.438 1 65.12 227 PHE A O 1
ATOM 1723 N N . GLN A 1 228 ? -20.281 -8.883 8.352 1 63.69 228 GLN A N 1
ATOM 1724 C CA . GLN A 1 228 ? -19.578 -8.578 9.586 1 63.69 228 GLN A CA 1
ATOM 1725 C C . GLN A 1 228 ? -18.078 -8.391 9.344 1 63.69 228 GLN A C 1
ATOM 1727 O O . GLN A 1 228 ? -17.469 -7.488 9.914 1 63.69 228 GLN A O 1
ATOM 1732 N N . HIS A 1 229 ? -17.594 -9.234 8.539 1 64.25 229 HIS A N 1
ATOM 1733 C CA . HIS A 1 229 ? -16.188 -9.117 8.195 1 64.25 229 HIS A CA 1
ATOM 1734 C C . HIS A 1 229 ? -15.906 -7.805 7.469 1 64.25 229 HIS A C 1
ATOM 1736 O O . HIS A 1 229 ? -14.906 -7.141 7.746 1 64.25 229 HIS A O 1
ATOM 1742 N N . TYR A 1 230 ? -16.734 -7.555 6.617 1 63.78 230 TYR A N 1
ATOM 1743 C CA . TYR A 1 230 ? -16.594 -6.312 5.867 1 63.78 230 TYR A CA 1
ATOM 1744 C C . TYR A 1 230 ? -16.578 -5.109 6.805 1 63.78 230 TYR A C 1
ATOM 1746 O O . TYR A 1 230 ? -15.711 -4.238 6.695 1 63.78 230 TYR A O 1
ATOM 1754 N N . MET A 1 231 ? -17.516 -5.145 7.617 1 63.62 231 MET A N 1
ATOM 1755 C CA . MET A 1 231 ? -17.625 -4.035 8.555 1 63.62 231 MET A CA 1
ATOM 1756 C C . MET A 1 231 ? -16.391 -3.975 9.461 1 63.62 231 MET A C 1
ATOM 1758 O O . MET A 1 231 ? -15.859 -2.895 9.727 1 63.62 231 MET A O 1
ATOM 1762 N N . ALA A 1 232 ? -15.977 -5.121 9.781 1 62.72 232 ALA A N 1
ATOM 1763 C CA . ALA A 1 232 ? -14.828 -5.195 10.68 1 62.72 232 ALA A CA 1
ATOM 1764 C C . ALA A 1 232 ? -13.547 -4.789 9.961 1 62.72 232 ALA A C 1
ATOM 1766 O O . ALA A 1 232 ? -12.711 -4.07 10.523 1 62.72 232 ALA A O 1
ATOM 1767 N N . HIS A 1 233 ? -13.508 -5.188 8.75 1 63.94 233 HIS A N 1
ATOM 1768 C CA . HIS A 1 233 ? -12.266 -4.977 8.008 1 63.94 233 HIS A CA 1
ATOM 1769 C C . HIS A 1 233 ? -12.18 -3.553 7.469 1 63.94 233 HIS A C 1
ATOM 1771 O O . HIS A 1 233 ? -11.125 -2.92 7.535 1 63.94 233 HIS A O 1
ATOM 1777 N N . ASN A 1 234 ? -13.227 -3.105 6.941 1 62.06 234 ASN A N 1
ATOM 1778 C CA . ASN A 1 234 ? -13.203 -1.787 6.316 1 62.06 234 ASN A CA 1
ATOM 1779 C C . ASN A 1 234 ? -13.148 -0.673 7.355 1 62.06 234 ASN A C 1
ATOM 1781 O O . ASN A 1 234 ? -12.703 0.436 7.059 1 62.06 234 ASN A O 1
ATOM 1785 N N . PHE A 1 235 ? -13.492 -1.077 8.531 1 62.34 235 PHE A N 1
ATOM 1786 C CA . PHE A 1 235 ? -13.57 -0.008 9.516 1 62.34 235 PHE A CA 1
ATOM 1787 C C . PHE A 1 235 ? -12.43 -0.119 10.523 1 62.34 235 PHE A C 1
ATOM 1789 O O . PHE A 1 235 ? -12.398 0.605 11.523 1 62.34 235 PHE A O 1
ATOM 1796 N N . ASP A 1 236 ? -11.578 -1.02 10.188 1 76.06 236 ASP A N 1
ATOM 1797 C CA . ASP A 1 236 ? -10.375 -1.09 11 1 76.06 236 ASP A CA 1
ATOM 1798 C C . ASP A 1 236 ? -9.289 -0.162 10.453 1 76.06 236 ASP A C 1
ATOM 1800 O O . ASP A 1 236 ? -8.461 -0.577 9.641 1 76.06 236 ASP A O 1
ATOM 1804 N N . GLY A 1 237 ? -9.305 1.027 11 1 85.06 237 GLY A N 1
ATOM 1805 C CA . GLY A 1 237 ? -8.359 2.039 10.555 1 85.06 237 GLY A CA 1
ATOM 1806 C C . GLY A 1 237 ? -6.918 1.684 10.859 1 85.06 237 GLY A C 1
ATOM 1807 O O . GLY A 1 237 ? -6.004 2.117 10.156 1 85.06 237 GLY A O 1
ATOM 1808 N N . ASP A 1 238 ? -6.723 0.895 11.914 1 86.19 238 ASP A N 1
ATOM 1809 C CA . ASP A 1 238 ? -5.371 0.479 12.266 1 86.19 238 ASP A CA 1
ATOM 1810 C C . ASP A 1 238 ? -4.801 -0.482 11.227 1 86.19 238 ASP A C 1
ATOM 1812 O O . ASP A 1 238 ? -3.654 -0.333 10.797 1 86.19 238 ASP A O 1
ATOM 1816 N N . GLN A 1 239 ? -5.613 -1.381 10.797 1 82.12 239 GLN A N 1
ATOM 1817 C CA . GLN A 1 239 ? -5.164 -2.346 9.797 1 82.12 239 GLN A CA 1
ATOM 1818 C C . GLN A 1 239 ? -4.785 -1.652 8.492 1 82.12 239 GLN A C 1
ATOM 1820 O O . GLN A 1 239 ? -3.77 -1.989 7.879 1 82.12 239 GLN A O 1
ATOM 1825 N N . ALA A 1 240 ? -5.594 -0.754 8.102 1 85.12 240 ALA A N 1
ATOM 1826 C CA . ALA A 1 240 ? -5.328 -0.018 6.871 1 85.12 240 ALA A CA 1
ATOM 1827 C C . ALA A 1 240 ? -3.998 0.724 6.953 1 85.12 240 ALA A C 1
ATOM 1829 O O . ALA A 1 240 ? -3.227 0.734 5.992 1 85.12 240 ALA A O 1
ATOM 1830 N N . PHE A 1 241 ? -3.719 1.289 8.055 1 90.31 241 PHE A N 1
ATOM 1831 C CA . PHE A 1 241 ? -2.482 2.041 8.234 1 90.31 241 PHE A CA 1
ATOM 1832 C C . PHE A 1 241 ? -1.276 1.108 8.242 1 90.31 241 PHE A C 1
ATOM 1834 O O . PHE A 1 241 ? -0.27 1.381 7.582 1 90.31 241 PHE A O 1
ATOM 1841 N N . TYR A 1 242 ? -1.384 0.105 8.922 1 86.38 242 TYR A N 1
ATOM 1842 C CA . TYR A 1 242 ? -0.241 -0.795 9.039 1 86.38 242 TYR A CA 1
ATOM 1843 C C . TYR A 1 242 ? 0.033 -1.504 7.719 1 86.38 242 TYR A C 1
ATOM 1845 O O . TYR A 1 242 ? 1.187 -1.787 7.387 1 86.38 242 TYR A O 1
ATOM 1853 N N . ASP A 1 243 ? -1.053 -1.765 7.027 1 82.75 243 ASP A N 1
ATOM 1854 C CA . ASP A 1 243 ? -0.865 -2.303 5.684 1 82.75 243 ASP A CA 1
ATOM 1855 C C . ASP A 1 243 ? -0.048 -1.347 4.816 1 82.75 243 ASP A C 1
ATOM 1857 O O . ASP A 1 243 ? 0.852 -1.773 4.09 1 82.75 243 ASP A O 1
ATOM 1861 N N . LEU A 1 244 ? -0.389 -0.151 4.906 1 86.31 244 LEU A N 1
ATOM 1862 C CA . LEU A 1 244 ? 0.329 0.864 4.145 1 86.31 244 LEU A CA 1
ATOM 1863 C C . LEU A 1 244 ? 1.782 0.958 4.598 1 86.31 244 LEU A C 1
ATOM 1865 O O . LEU A 1 244 ? 2.695 0.994 3.768 1 86.31 244 LEU A O 1
ATOM 1869 N N . ARG A 1 245 ? 1.964 0.973 5.852 1 87.06 245 ARG A N 1
ATOM 1870 C CA . ARG A 1 245 ? 3.312 1.104 6.391 1 87.06 245 ARG A CA 1
ATOM 1871 C C . ARG A 1 245 ? 4.184 -0.081 5.984 1 87.06 245 ARG A C 1
ATOM 1873 O O . ARG A 1 245 ? 5.359 0.089 5.664 1 87.06 245 ARG A O 1
ATOM 1880 N N . HIS A 1 246 ? 3.561 -1.21 5.977 1 81.69 246 HIS A N 1
ATOM 1881 C CA . HIS A 1 246 ? 4.301 -2.4 5.57 1 81.69 246 HIS A CA 1
ATOM 1882 C C . HIS A 1 246 ? 4.684 -2.334 4.098 1 81.69 246 HIS A C 1
ATOM 1884 O O . HIS A 1 246 ? 5.805 -2.695 3.727 1 81.69 246 HIS A O 1
ATOM 1890 N N . ALA A 1 247 ? 3.758 -1.88 3.352 1 79.75 247 ALA A N 1
ATOM 1891 C CA . ALA A 1 247 ? 4.047 -1.752 1.926 1 79.75 247 ALA A CA 1
ATOM 1892 C C . ALA A 1 247 ? 5.195 -0.776 1.685 1 79.75 247 ALA A C 1
ATOM 1894 O O . ALA A 1 247 ? 6.09 -1.048 0.88 1 79.75 247 ALA A O 1
ATOM 1895 N N . ILE A 1 248 ? 5.195 0.248 2.43 1 82.56 248 ILE A N 1
ATOM 1896 C CA . ILE A 1 248 ? 6.246 1.256 2.311 1 82.56 248 ILE A CA 1
ATOM 1897 C C . ILE A 1 248 ? 7.574 0.677 2.787 1 82.56 248 ILE A C 1
ATOM 1899 O O . ILE A 1 248 ? 8.617 0.923 2.18 1 82.56 248 ILE A O 1
ATOM 1903 N N . GLY A 1 249 ? 7.508 -0.02 3.795 1 79.5 249 GLY A N 1
ATOM 1904 C CA . GLY A 1 249 ? 8.711 -0.62 4.344 1 79.5 249 GLY A CA 1
ATOM 1905 C C . GLY A 1 249 ? 9.391 -1.577 3.383 1 79.5 249 GLY A C 1
ATOM 1906 O O . GLY A 1 249 ? 10.625 -1.645 3.332 1 79.5 249 GLY A O 1
ATOM 1907 N N . ILE A 1 250 ? 8.617 -2.201 2.662 1 74 250 ILE A N 1
ATOM 1908 C CA . ILE A 1 250 ? 9.156 -3.182 1.724 1 74 250 ILE A CA 1
ATOM 1909 C C . ILE A 1 250 ? 9.773 -2.463 0.527 1 74 250 ILE A C 1
ATOM 1911 O O . ILE A 1 250 ? 10.836 -2.863 0.036 1 74 250 ILE A O 1
ATOM 1915 N N . ALA A 1 251 ? 9.148 -1.438 0.16 1 75.12 251 ALA A N 1
ATOM 1916 C CA . ALA A 1 251 ? 9.57 -0.757 -1.062 1 75.12 251 ALA A CA 1
ATOM 1917 C C . ALA A 1 251 ? 10.68 0.252 -0.776 1 75.12 251 ALA A C 1
ATOM 1919 O O . ALA A 1 251 ? 11.422 0.637 -1.681 1 75.12 251 ALA A O 1
ATOM 1920 N N . SER A 1 252 ? 10.703 0.627 0.405 1 73.81 252 SER A N 1
ATOM 1921 C CA . SER A 1 252 ? 11.594 1.729 0.751 1 73.81 252 SER A CA 1
ATOM 1922 C C . SER A 1 252 ? 13.031 1.243 0.922 1 73.81 252 SER A C 1
ATOM 1924 O O . SER A 1 252 ? 13.266 0.117 1.364 1 73.81 252 SER A O 1
ATOM 1926 N N . ALA A 1 253 ? 13.93 2.08 0.555 1 66.38 253 ALA A N 1
ATOM 1927 C CA . ALA A 1 253 ? 15.352 1.828 0.799 1 66.38 253 ALA A CA 1
ATOM 1928 C C . ALA A 1 253 ? 15.734 2.178 2.234 1 66.38 253 ALA A C 1
ATOM 1930 O O . ALA A 1 253 ? 16.844 1.876 2.68 1 66.38 253 ALA A O 1
ATOM 1931 N N . ASP A 1 254 ? 14.789 2.711 2.906 1 68.31 254 ASP A N 1
ATOM 1932 C CA . ASP A 1 254 ? 15.047 3.137 4.277 1 68.31 254 ASP A CA 1
ATOM 1933 C C . ASP A 1 254 ? 15.062 1.943 5.23 1 68.31 254 ASP A C 1
ATOM 1935 O O . ASP A 1 254 ? 14.477 0.9 4.938 1 68.31 254 ASP A O 1
ATOM 1939 N N . ARG A 1 255 ? 15.75 2.219 6.309 1 68.31 255 ARG A N 1
ATOM 1940 C CA . ARG A 1 255 ? 15.727 1.21 7.363 1 68.31 255 ARG A CA 1
ATOM 1941 C C . ARG A 1 255 ? 14.328 1.085 7.973 1 68.31 255 ARG A C 1
ATOM 1943 O O . ARG A 1 255 ? 13.594 2.068 8.055 1 68.31 255 ARG A O 1
ATOM 1950 N N . PRO A 1 256 ? 13.992 -0.122 8.375 1 71.19 256 PRO A N 1
ATOM 1951 C CA . PRO A 1 256 ? 12.672 -0.325 8.969 1 71.19 256 PRO A CA 1
ATOM 1952 C C . PRO A 1 256 ? 12.383 0.639 10.117 1 71.19 256 PRO A C 1
ATOM 1954 O O . PRO A 1 256 ? 11.273 1.162 10.234 1 71.19 256 PRO A O 1
ATOM 1957 N N . GLY A 1 257 ? 13.406 0.882 10.891 1 76.38 257 GLY A N 1
ATOM 1958 C CA . GLY A 1 257 ? 13.242 1.807 12 1 76.38 257 GLY A CA 1
ATOM 1959 C C . GLY A 1 257 ? 12.922 3.221 11.555 1 76.38 257 GLY A C 1
ATOM 1960 O O . GLY A 1 257 ? 12.125 3.912 12.188 1 76.38 257 GLY A O 1
ATOM 1961 N N . ASP A 1 258 ? 13.406 3.561 10.438 1 79.94 258 ASP A N 1
ATOM 1962 C CA . ASP A 1 258 ? 13.164 4.898 9.914 1 79.94 258 ASP A CA 1
ATOM 1963 C C . ASP A 1 258 ? 11.734 5.039 9.406 1 79.94 258 ASP A C 1
ATOM 1965 O O . ASP A 1 258 ? 11.102 6.082 9.586 1 79.94 258 ASP A O 1
ATOM 1969 N N . VAL A 1 259 ? 11.297 3.959 8.836 1 83.25 259 VAL A N 1
ATOM 1970 C CA . VAL A 1 259 ? 9.93 3.986 8.32 1 83.25 259 VAL A CA 1
ATOM 1971 C C . VAL A 1 259 ? 8.945 4.102 9.484 1 83.25 259 VAL A C 1
ATOM 1973 O O . VAL A 1 259 ? 7.988 4.871 9.422 1 83.25 259 VAL A O 1
ATOM 1976 N N . GLU A 1 260 ? 9.258 3.418 10.547 1 85.88 260 GLU A N 1
ATOM 1977 C CA . GLU A 1 260 ? 8.391 3.453 11.719 1 85.88 260 GLU A CA 1
ATOM 1978 C C . GLU A 1 260 ? 8.406 4.828 12.375 1 85.88 260 GLU A C 1
ATOM 1980 O O . GLU A 1 260 ? 7.391 5.289 12.898 1 85.88 260 GLU A O 1
ATOM 1985 N N . GLN A 1 261 ? 9.484 5.406 12.297 1 86.38 261 GLN A N 1
ATOM 1986 C CA . GLN A 1 261 ? 9.609 6.727 12.906 1 86.38 261 GLN A CA 1
ATOM 1987 C C . GLN A 1 261 ? 8.914 7.789 12.055 1 86.38 261 GLN A C 1
ATOM 1989 O O . GLN A 1 261 ? 8.398 8.773 12.586 1 86.38 261 GLN A O 1
ATOM 1994 N N . ARG A 1 262 ? 8.883 7.543 10.844 1 90.38 262 ARG A N 1
ATOM 1995 C CA . ARG A 1 262 ? 8.305 8.531 9.938 1 90.38 262 ARG A CA 1
ATOM 1996 C C . ARG A 1 262 ? 6.801 8.336 9.812 1 90.38 262 ARG A C 1
ATOM 1998 O O . ARG A 1 262 ? 6.066 9.305 9.586 1 90.38 262 ARG A O 1
ATOM 2005 N N . PHE A 1 263 ? 6.414 7.09 9.93 1 92.25 263 PHE A N 1
ATOM 2006 C CA . PHE A 1 263 ? 4.996 6.762 9.82 1 92.25 263 PHE A CA 1
ATOM 2007 C C . PHE A 1 263 ? 4.434 6.34 11.172 1 92.25 263 PHE A C 1
ATOM 2009 O O . PHE A 1 263 ? 4.707 5.238 11.648 1 92.25 263 PHE A O 1
ATOM 2016 N N . ARG A 1 264 ? 3.586 7.223 11.711 1 94.56 264 ARG A N 1
ATOM 2017 C CA . ARG A 1 264 ? 3.055 6.977 13.047 1 94.56 264 ARG A CA 1
ATOM 2018 C C . ARG A 1 264 ? 1.53 7.023 13.047 1 94.56 264 ARG A C 1
ATOM 2020 O O . ARG A 1 264 ? 0.927 7.797 12.297 1 94.56 264 ARG A O 1
ATOM 2027 N N . ARG A 1 265 ? 1.044 6.18 13.844 1 94.38 265 ARG A N 1
ATOM 2028 C CA . ARG A 1 265 ? -0.4 6.211 14.055 1 94.38 265 ARG A CA 1
ATOM 2029 C C . ARG A 1 265 ? -0.733 6.289 15.539 1 94.38 265 ARG A C 1
ATOM 2031 O O . ARG A 1 265 ? -0.119 5.602 16.359 1 94.38 265 ARG A O 1
ATOM 2038 N N . PHE A 1 266 ? -1.617 7.191 15.836 1 95.12 266 PHE A N 1
ATOM 2039 C CA . PHE A 1 266 ? -2.131 7.344 17.188 1 95.12 266 PHE A CA 1
ATOM 2040 C C . PHE A 1 266 ? -3.625 7.047 17.234 1 95.12 266 PHE A C 1
ATOM 2042 O O . PHE A 1 266 ? -4.426 7.758 16.641 1 95.12 266 PHE A O 1
ATOM 2049 N N . ASN A 1 267 ? -4.012 6.012 17.891 1 93.56 267 ASN A N 1
ATOM 2050 C CA . ASN A 1 267 ? -5.398 5.578 18.016 1 93.56 267 ASN A CA 1
ATOM 2051 C C . ASN A 1 267 ? -5.707 5.117 19.438 1 93.56 267 ASN A C 1
ATOM 2053 O O . ASN A 1 267 ? -4.988 4.285 20 1 93.56 267 ASN A O 1
ATOM 2057 N N . LEU A 1 268 ? -6.734 5.684 19.984 1 91.62 268 LEU A N 1
ATOM 2058 C CA . LEU A 1 268 ? -7.125 5.316 21.328 1 91.62 268 LEU A CA 1
ATOM 2059 C C . LEU A 1 268 ? -7.684 3.898 21.375 1 91.62 2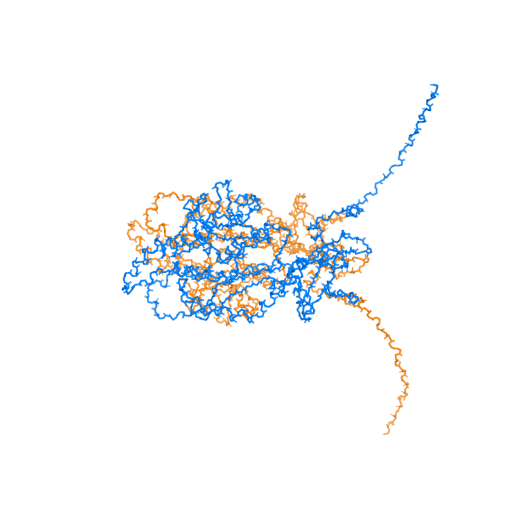68 LEU A C 1
ATOM 2061 O O . LEU A 1 268 ? -8.633 3.578 20.656 1 91.62 268 LEU A O 1
ATOM 2065 N N . GLN A 1 269 ? -7.016 3.061 22.125 1 87.06 269 GLN A N 1
ATOM 2066 C CA . GLN A 1 269 ? -7.523 1.708 22.328 1 87.06 269 GLN A CA 1
ATOM 2067 C C . GLN A 1 269 ? -8.398 1.624 23.578 1 87.06 269 GLN A C 1
ATOM 2069 O O . GLN A 1 269 ? -7.938 1.915 24.672 1 87.06 269 GLN A O 1
ATOM 2074 N N . LEU A 1 270 ? -9.641 1.227 23.312 1 85.12 270 LEU A N 1
ATOM 2075 C CA . LEU A 1 270 ? -10.586 1.129 24.422 1 85.12 270 LEU A CA 1
ATOM 2076 C C . LEU A 1 270 ? -10.844 -0.329 24.781 1 85.12 270 LEU A C 1
ATOM 2078 O O . LEU A 1 270 ? -10.828 -1.203 23.906 1 85.12 270 LEU A O 1
ATOM 2082 N N . ASP A 1 271 ? -10.984 -0.578 26.016 1 76 271 ASP A N 1
ATOM 2083 C CA . ASP A 1 271 ? -11.297 -1.924 26.484 1 76 271 ASP A CA 1
ATOM 2084 C C . ASP A 1 271 ? -12.789 -2.229 26.328 1 76 271 ASP A C 1
ATOM 2086 O O . ASP A 1 271 ? -13.172 -3.379 26.109 1 76 271 ASP A O 1
ATOM 2090 N N . ALA A 1 272 ? -13.531 -1.181 26.469 1 70.69 272 ALA A N 1
ATOM 2091 C CA . ALA A 1 272 ? -14.977 -1.352 26.375 1 70.69 272 ALA A CA 1
ATOM 2092 C C . ALA A 1 272 ? -15.453 -1.193 24.938 1 70.69 272 ALA A C 1
ATOM 2094 O O . ALA A 1 272 ? -14.672 -0.844 24.047 1 70.69 272 ALA A O 1
ATOM 2095 N N . GLU A 1 273 ? -16.672 -1.663 24.75 1 74.94 273 GLU A N 1
ATOM 2096 C CA . GLU A 1 273 ? -17.297 -1.484 23.453 1 74.94 273 GLU A CA 1
ATOM 2097 C C . GLU A 1 273 ? -17.344 -0.011 23.047 1 74.94 273 GLU A C 1
ATOM 2099 O O . GLU A 1 273 ? -17.5 0.864 23.906 1 74.94 273 GLU A O 1
ATOM 2104 N N . LEU A 1 274 ? -17.141 0.216 21.844 1 78.06 274 LEU A N 1
ATOM 2105 C CA . LEU A 1 274 ? -17.188 1.579 21.328 1 78.06 274 LEU A CA 1
ATOM 2106 C C . LEU A 1 274 ? -18.609 2.139 21.438 1 78.06 274 LEU A C 1
ATOM 2108 O O . LEU A 1 274 ? -19.578 1.438 21.156 1 78.06 274 LEU A O 1
ATOM 2112 N N . PRO A 1 275 ? -18.672 3.273 21.938 1 78.94 275 PRO A N 1
ATOM 2113 C CA . PRO A 1 275 ? -20.016 3.889 21.969 1 78.94 275 PRO A CA 1
ATOM 2114 C C . PRO A 1 275 ? -20.578 4.109 20.562 1 78.94 275 PRO A C 1
ATOM 2116 O O . PRO A 1 275 ? -19.828 4.145 19.594 1 78.94 275 PRO A O 1
ATOM 2119 N N . ASP A 1 276 ? -21.906 4.152 20.578 1 78.06 276 ASP A N 1
ATOM 2120 C CA . ASP A 1 276 ? -22.562 4.516 19.328 1 78.06 276 ASP A CA 1
ATOM 2121 C C . ASP A 1 276 ? -22.094 5.871 18.828 1 78.06 276 ASP A C 1
ATOM 2123 O O . ASP A 1 276 ? -21.781 6.766 19.625 1 78.06 276 ASP A O 1
ATOM 2127 N N . LEU A 1 277 ? -22.062 6.043 17.547 1 76.31 277 LEU A N 1
ATOM 2128 C CA . LEU A 1 277 ? -21.594 7.266 16.906 1 76.31 277 LEU A CA 1
ATOM 2129 C C . LEU A 1 277 ? -22.391 8.477 17.391 1 76.31 277 LEU A C 1
ATOM 2131 O O . LEU A 1 277 ? -21.844 9.586 17.469 1 76.31 277 LEU A O 1
ATOM 2135 N N . ALA A 1 278 ? -23.703 8.219 17.75 1 77.19 278 ALA A N 1
ATOM 2136 C CA . ALA A 1 278 ? -24.578 9.328 18.125 1 77.19 278 ALA A CA 1
ATOM 2137 C C . ALA A 1 278 ? -24.641 9.492 19.641 1 77.19 278 ALA A C 1
ATOM 2139 O O . ALA A 1 278 ? -25.438 10.289 20.156 1 77.19 278 ALA A O 1
ATOM 2140 N N . ASP A 1 279 ? -23.828 8.727 20.328 1 82.69 279 ASP A N 1
ATOM 2141 C CA . ASP A 1 279 ? -23.828 8.805 21.781 1 82.69 279 ASP A CA 1
ATOM 2142 C C . ASP A 1 279 ? -23.062 10.031 22.266 1 82.69 279 ASP A C 1
ATOM 2144 O O . ASP A 1 279 ? -21.875 9.938 22.578 1 82.69 279 ASP A O 1
ATOM 2148 N N . ILE A 1 280 ? -23.766 11.055 22.484 1 86 280 ILE A N 1
ATOM 2149 C CA . ILE A 1 280 ? -23.172 12.336 22.859 1 86 280 ILE A CA 1
ATOM 2150 C C . ILE A 1 280 ? -22.656 12.266 24.297 1 86 280 ILE A C 1
ATOM 2152 O O . ILE A 1 280 ? -21.719 12.977 24.656 1 86 280 ILE A O 1
ATOM 2156 N N . GLN A 1 281 ? -23.219 11.453 25.078 1 85.75 281 GLN A N 1
ATOM 2157 C CA . GLN A 1 281 ? -22.844 11.359 26.484 1 85.75 281 GLN A CA 1
ATOM 2158 C C . GLN A 1 281 ? -21.469 10.742 26.656 1 85.75 281 GLN A C 1
ATOM 2160 O O . GLN A 1 281 ? -20.812 10.953 27.688 1 85.75 281 GLN A O 1
ATOM 2165 N N . ALA A 1 282 ? -21.109 10.039 25.688 1 88.81 282 ALA A N 1
ATOM 2166 C CA . ALA A 1 282 ? -19.828 9.336 25.781 1 88.81 282 ALA A CA 1
ATOM 2167 C C . ALA A 1 282 ? -18.672 10.266 25.406 1 88.81 282 ALA A C 1
ATOM 2169 O O . ALA A 1 282 ? -17.5 9.938 25.641 1 88.81 282 ALA A O 1
ATOM 2170 N N . MET A 1 283 ? -18.922 11.406 24.859 1 90.75 283 MET A N 1
ATOM 2171 C CA . MET A 1 283 ? -17.891 12.266 24.266 1 90.75 283 MET A CA 1
ATOM 2172 C C . MET A 1 283 ? -16.906 12.734 25.328 1 90.75 283 MET A C 1
ATOM 2174 O O . MET A 1 283 ? -15.695 12.742 25.094 1 90.75 283 MET A O 1
ATOM 2178 N N . ASP A 1 284 ? -17.391 13.07 26.469 1 90.56 284 ASP A N 1
ATOM 2179 C CA . ASP A 1 284 ? -16.516 13.578 27.516 1 90.56 284 ASP A CA 1
ATOM 2180 C C . ASP A 1 284 ? -15.578 12.492 28.031 1 90.56 284 ASP A C 1
ATOM 2182 O O . ASP A 1 284 ? -14.383 12.727 28.203 1 90.56 284 ASP A O 1
ATOM 2186 N N . ALA A 1 285 ? -16.156 11.367 28.25 1 90.62 285 ALA A N 1
ATOM 2187 C CA . ALA A 1 285 ? -15.352 10.25 28.719 1 90.62 285 ALA A CA 1
ATOM 2188 C C . ALA A 1 285 ? -14.281 9.883 27.688 1 90.62 285 ALA A C 1
ATOM 2190 O O . ALA A 1 285 ? -13.141 9.562 28.062 1 90.62 285 ALA A O 1
ATOM 2191 N N . LEU A 1 286 ? -14.625 9.922 26.453 1 92.25 286 LEU A N 1
ATOM 2192 C CA . LEU A 1 286 ? -13.68 9.609 25.391 1 92.25 286 LEU A CA 1
ATOM 2193 C C . LEU A 1 286 ? -12.578 10.656 25.312 1 92.25 286 LEU A C 1
ATOM 2195 O O . LEU A 1 286 ? -11.406 10.32 25.125 1 92.25 286 LEU A O 1
ATOM 2199 N N . SER A 1 287 ? -12.992 11.891 25.438 1 92.94 287 SER A N 1
ATOM 2200 C CA . SER A 1 287 ? -12.023 12.984 25.438 1 92.94 287 SER A CA 1
ATOM 2201 C C . SER A 1 287 ? -11.031 12.844 26.594 1 92.94 287 SER A C 1
ATOM 2203 O O . SER A 1 287 ? -9.828 13.031 26.406 1 92.94 287 SER A O 1
ATOM 2205 N N . ASP A 1 288 ? -11.531 12.508 27.703 1 93.44 288 ASP A N 1
ATOM 2206 C CA . ASP A 1 288 ? -10.68 12.328 28.875 1 93.44 288 ASP A CA 1
ATOM 2207 C C . ASP A 1 288 ? -9.727 11.148 28.688 1 93.44 288 ASP A C 1
ATOM 2209 O O . ASP A 1 288 ? -8.547 11.234 29.031 1 93.44 288 ASP A O 1
ATOM 2213 N N . ALA A 1 289 ? -10.266 10.109 28.188 1 92.94 289 ALA A N 1
ATOM 2214 C CA . ALA A 1 289 ? -9.445 8.93 27.938 1 92.94 289 ALA A CA 1
ATOM 2215 C C . ALA A 1 289 ? -8.328 9.234 26.938 1 92.94 289 ALA A C 1
ATOM 2217 O O . ALA A 1 289 ? -7.191 8.789 27.109 1 92.94 289 ALA A O 1
ATOM 2218 N N . ALA A 1 290 ? -8.672 9.945 25.906 1 94.38 290 ALA A N 1
ATOM 2219 C CA . ALA A 1 290 ? -7.68 10.336 24.906 1 94.38 290 ALA A CA 1
ATOM 2220 C C . ALA A 1 290 ? -6.594 11.211 25.531 1 94.38 290 ALA A C 1
ATOM 2222 O O . ALA A 1 290 ? -5.406 11.008 25.266 1 94.38 290 ALA A O 1
ATOM 2223 N N . ARG A 1 291 ? -7.004 12.156 26.328 1 93.88 291 ARG A N 1
ATOM 2224 C CA . ARG A 1 291 ? -6.059 13.062 26.969 1 93.88 291 ARG A CA 1
ATOM 2225 C C . ARG A 1 291 ? -5.098 12.289 27.875 1 93.88 291 ARG A C 1
ATOM 2227 O O . ARG A 1 291 ? -3.887 12.5 27.828 1 93.88 291 ARG A O 1
ATOM 2234 N N . GLU A 1 292 ? -5.629 11.484 28.594 1 93.62 292 GLU A N 1
ATOM 2235 C CA . GLU A 1 292 ? -4.816 10.695 29.516 1 93.62 292 GLU A CA 1
ATOM 2236 C C . GLU A 1 292 ? -3.822 9.812 28.766 1 93.62 292 GLU A C 1
ATOM 2238 O O . GLU A 1 292 ? -2.65 9.734 29.141 1 93.62 292 GLU A O 1
ATOM 2243 N N . ARG A 1 293 ? -4.289 9.234 27.75 1 93.12 293 ARG A N 1
ATOM 2244 C CA . ARG A 1 293 ? -3.457 8.289 27 1 93.12 293 ARG A CA 1
ATOM 2245 C C . ARG A 1 293 ? -2.359 9.016 26.234 1 93.12 293 ARG A C 1
ATOM 2247 O O . ARG A 1 293 ? -1.195 8.609 26.266 1 93.12 293 ARG A O 1
ATOM 2254 N N . PHE A 1 294 ? -2.686 10.07 25.594 1 94.31 294 PHE A N 1
ATOM 2255 C CA . PHE A 1 294 ? -1.764 10.625 24.609 1 94.31 294 PHE A CA 1
ATOM 2256 C C . PHE A 1 294 ? -0.882 11.695 25.234 1 94.31 294 PHE A C 1
ATOM 2258 O O . PHE A 1 294 ? 0.201 11.992 24.719 1 94.31 294 PHE A O 1
ATOM 2265 N N . GLU A 1 295 ? -1.321 12.234 26.344 1 92.56 295 GLU A N 1
ATOM 2266 C CA . GLU A 1 295 ? -0.445 13.172 27.047 1 92.56 295 GLU A CA 1
ATOM 2267 C C . GLU A 1 295 ? 0.776 12.461 27.625 1 92.56 295 GLU A C 1
ATOM 2269 O O . GLU A 1 295 ? 1.86 13.039 27.703 1 92.56 295 GLU A O 1
ATOM 2274 N N . ALA A 1 296 ? 0.626 11.258 27.906 1 91.5 296 ALA A N 1
ATOM 2275 C CA . ALA A 1 296 ? 1.71 10.5 28.531 1 91.5 296 ALA A CA 1
ATOM 2276 C C . ALA A 1 296 ? 2.414 9.617 27.5 1 91.5 296 ALA A C 1
ATOM 2278 O O . ALA A 1 296 ? 3.428 8.984 27.797 1 91.5 296 ALA A O 1
ATOM 2279 N N . ASP A 1 297 ? 2.01 9.617 26.375 1 93.31 297 ASP A N 1
ATOM 2280 C CA . ASP A 1 297 ? 2.527 8.703 25.359 1 93.31 297 ASP A CA 1
ATOM 2281 C C . ASP A 1 297 ? 3.906 9.148 24.875 1 93.31 297 ASP A C 1
ATOM 2283 O O . ASP A 1 297 ? 4.043 10.219 24.281 1 93.31 297 ASP A O 1
ATOM 2287 N N . PRO A 1 298 ? 4.883 8.359 25.078 1 93.19 298 PRO A N 1
ATOM 2288 C CA . PRO A 1 298 ? 6.23 8.719 24.641 1 93.19 298 PRO A CA 1
ATOM 2289 C C . PRO A 1 298 ? 6.336 8.906 23.125 1 93.19 298 PRO A C 1
ATOM 2291 O O . PRO A 1 298 ? 7.172 9.672 22.656 1 93.19 298 PRO A O 1
ATOM 2294 N N . ALA A 1 299 ? 5.516 8.195 22.422 1 93.19 299 ALA A N 1
ATOM 2295 C CA . ALA A 1 299 ? 5.555 8.305 20.969 1 93.19 299 ALA A CA 1
ATOM 2296 C C . ALA A 1 299 ? 5.168 9.711 20.516 1 93.19 299 ALA A C 1
ATOM 2298 O O . ALA A 1 299 ? 5.645 10.188 19.469 1 93.19 299 ALA A O 1
ATOM 2299 N N . ILE A 1 300 ? 4.277 10.367 21.266 1 95.31 300 ILE A N 1
ATOM 2300 C CA . ILE A 1 300 ? 3.877 11.727 20.922 1 95.31 300 ILE A CA 1
ATOM 2301 C C . ILE A 1 300 ? 5.043 12.68 21.172 1 95.31 300 ILE A C 1
ATOM 2303 O O . ILE A 1 300 ? 5.277 13.594 20.375 1 95.31 300 ILE A O 1
ATOM 2307 N N . HIS A 1 301 ? 5.75 12.477 22.203 1 92.88 301 HIS A N 1
ATOM 2308 C CA . HIS A 1 301 ? 6.926 13.297 22.484 1 92.88 301 HIS A CA 1
ATOM 2309 C C . HIS A 1 301 ? 8 13.094 21.438 1 92.88 301 HIS A C 1
ATOM 2311 O O . HIS A 1 301 ? 8.672 14.047 21.031 1 92.88 301 HIS A O 1
ATOM 2317 N N . ASP A 1 302 ? 8.117 11.852 21.094 1 94.75 302 ASP A N 1
ATOM 2318 C CA . ASP A 1 302 ? 9.07 11.539 20.031 1 94.75 302 ASP A CA 1
ATOM 2319 C C . ASP A 1 302 ? 8.695 12.234 18.734 1 94.75 302 ASP A C 1
ATOM 2321 O O . ASP A 1 302 ? 9.562 12.758 18.031 1 94.75 302 ASP A O 1
ATOM 2325 N N . LEU A 1 303 ? 7.418 12.25 18.422 1 96.25 303 LEU A N 1
ATOM 2326 C CA . LEU A 1 303 ? 6.938 12.945 17.234 1 96.25 303 LEU A CA 1
ATOM 2327 C C . LEU A 1 303 ? 7.223 14.438 17.328 1 96.25 303 LEU A C 1
ATOM 2329 O O . LEU A 1 303 ? 7.629 15.062 16.344 1 96.25 303 LEU A O 1
ATOM 2333 N N . ALA A 1 304 ? 6.984 14.984 18.5 1 95 304 ALA A N 1
ATOM 2334 C CA . ALA A 1 304 ? 7.242 16.406 18.703 1 95 304 ALA A CA 1
ATOM 2335 C C . ALA A 1 304 ? 8.703 16.75 18.422 1 95 304 ALA A C 1
ATOM 2337 O O . ALA A 1 304 ? 9 17.75 17.766 1 95 304 ALA A O 1
ATOM 2338 N N . ARG A 1 305 ? 9.578 15.961 18.875 1 94.38 305 ARG A N 1
ATOM 2339 C CA . ARG A 1 305 ? 11 16.172 18.641 1 94.38 305 ARG A CA 1
ATOM 2340 C C . ARG A 1 305 ? 11.336 16.016 17.156 1 94.38 305 ARG A C 1
ATOM 2342 O O . ARG A 1 305 ? 12.141 16.781 16.625 1 94.38 305 ARG A O 1
ATOM 2349 N N . ALA A 1 306 ? 10.75 15.016 16.547 1 96.06 306 ALA A N 1
ATOM 2350 C CA . ALA A 1 306 ? 10.969 14.805 15.109 1 96.06 306 ALA A CA 1
ATOM 2351 C C . ALA A 1 306 ? 10.508 16.016 14.305 1 96.06 306 ALA A C 1
ATOM 2353 O O . ALA A 1 306 ? 11.133 16.375 13.305 1 96.06 306 ALA A O 1
ATOM 2354 N N . LEU A 1 307 ? 9.414 16.625 14.812 1 95.75 307 LEU A N 1
ATOM 2355 C CA . LEU A 1 307 ? 8.883 17.797 14.117 1 95.75 307 LEU A CA 1
ATOM 2356 C C . LEU A 1 307 ? 9.812 19 14.281 1 95.75 307 LEU A C 1
ATOM 2358 O O . LEU A 1 307 ? 9.93 19.828 13.375 1 95.75 307 LEU A O 1
ATOM 2362 N N . LEU A 1 308 ? 10.445 19.078 15.414 1 94.31 308 LEU A N 1
ATOM 2363 C CA . LEU A 1 308 ? 11.453 20.125 15.594 1 94.31 308 LEU A CA 1
ATOM 2364 C C . LEU A 1 308 ? 12.586 19.953 14.586 1 94.31 308 LEU A C 1
ATOM 2366 O O . LEU A 1 308 ? 13.016 20.938 13.961 1 94.31 308 LEU A O 1
ATOM 2370 N N . ALA A 1 309 ? 12.969 18.766 14.453 1 95.5 309 ALA A N 1
ATOM 2371 C CA . ALA A 1 309 ? 14.047 18.469 13.516 1 95.5 309 ALA A CA 1
ATOM 2372 C C . ALA A 1 309 ? 13.617 18.781 12.086 1 95.5 309 ALA A C 1
ATOM 2374 O O . ALA A 1 309 ? 14.414 19.297 11.289 1 95.5 309 ALA A O 1
ATOM 2375 N N . SER A 1 310 ? 12.375 18.516 11.773 1 95.56 310 SER A N 1
ATOM 2376 C CA . SER A 1 310 ? 11.859 18.703 10.422 1 95.56 310 SER A CA 1
ATOM 2377 C C . SER A 1 310 ? 11.758 20.188 10.07 1 95.56 310 SER A C 1
ATOM 2379 O O . SER A 1 310 ? 11.508 20.531 8.914 1 95.56 310 SER A O 1
ATOM 2381 N N . SER A 1 311 ? 11.938 21.062 11.023 1 95.25 311 SER A N 1
ATOM 2382 C CA . SER A 1 311 ? 11.922 22.5 10.766 1 95.25 311 SER A CA 1
ATOM 2383 C C . SER A 1 311 ? 13.211 22.953 10.078 1 95.25 311 SER A C 1
ATOM 2385 O O . SER A 1 311 ? 13.281 24.062 9.555 1 95.25 311 SER A O 1
ATOM 2387 N N . PHE A 1 312 ? 14.141 22.062 10.062 1 94.62 312 PHE A N 1
ATOM 2388 C CA . PHE A 1 312 ? 15.422 22.391 9.445 1 94.62 312 PHE A CA 1
ATOM 2389 C C . PHE A 1 312 ? 15.578 21.672 8.109 1 94.62 312 PHE A C 1
ATOM 2391 O O . PHE A 1 312 ? 15 20.594 7.906 1 94.62 312 PHE A O 1
ATOM 2398 N N . TYR A 1 313 ? 16.312 22.234 7.199 1 94.5 313 TYR A N 1
ATOM 2399 C CA . TYR A 1 313 ? 16.594 21.625 5.902 1 94.5 313 TYR A CA 1
ATOM 2400 C C . TYR A 1 313 ? 17.953 22.062 5.367 1 94.5 313 TYR A C 1
ATOM 2402 O O . TYR A 1 313 ? 18.531 23.047 5.852 1 94.5 313 TYR A O 1
ATOM 2410 N N . VAL A 1 314 ? 18.422 21.281 4.438 1 93.88 314 VAL A N 1
ATOM 2411 C CA . VAL A 1 314 ? 19.719 21.578 3.859 1 93.88 314 VAL A CA 1
ATOM 2412 C C . VAL A 1 314 ? 19.547 22.234 2.486 1 93.88 314 VAL A C 1
ATOM 2414 O O . VAL A 1 314 ? 18.672 21.828 1.712 1 93.88 314 VAL A O 1
ATOM 2417 N N . GLU A 1 315 ? 20.312 23.266 2.32 1 92.94 315 GLU A N 1
ATOM 2418 C CA . GLU A 1 315 ? 20.438 23.891 1.011 1 92.94 315 GLU A CA 1
ATOM 2419 C C . GLU A 1 315 ? 21.891 23.969 0.557 1 92.94 315 GLU A C 1
ATOM 2421 O O . GLU A 1 315 ? 22.75 24.422 1.306 1 92.94 315 GLU A O 1
ATOM 2426 N N . LEU A 1 316 ? 22.062 23.5 -0.696 1 92.81 316 LEU A N 1
ATOM 2427 C CA . LEU A 1 316 ? 23.406 23.641 -1.257 1 92.81 316 LEU A CA 1
ATOM 2428 C C . LEU A 1 316 ? 23.656 25.062 -1.695 1 92.81 316 LEU A C 1
ATOM 2430 O O . LEU A 1 316 ? 22.766 25.734 -2.223 1 92.81 316 LEU A O 1
ATOM 2434 N N . ARG A 1 317 ? 24.828 25.469 -1.397 1 87.88 317 ARG A N 1
ATOM 2435 C CA . ARG A 1 317 ? 25.219 26.812 -1.804 1 87.88 317 ARG A CA 1
ATOM 2436 C C . ARG A 1 317 ? 25.531 26.875 -3.295 1 87.88 317 ARG A C 1
ATOM 2438 O O . ARG A 1 317 ? 25.281 27.891 -3.951 1 87.88 317 ARG A O 1
ATOM 2445 N N . CYS A 1 318 ? 26.156 25.875 -3.76 1 87.12 318 CYS A N 1
ATOM 2446 C CA . CYS A 1 318 ? 26.516 25.734 -5.168 1 87.12 318 CYS A CA 1
ATOM 2447 C C . CYS A 1 318 ? 26.562 24.266 -5.582 1 87.12 318 CYS A C 1
ATOM 2449 O O . CYS A 1 318 ? 26.359 23.375 -4.754 1 87.12 318 CYS A O 1
ATOM 2451 N N . SER A 1 319 ? 26.75 24.109 -6.879 1 88.94 319 SER A N 1
ATOM 2452 C CA . SER A 1 319 ? 26.859 22.734 -7.367 1 88.94 319 SER A CA 1
ATOM 2453 C C . SER A 1 319 ? 28.094 22.047 -6.812 1 88.94 319 SER A C 1
ATOM 2455 O O . SER A 1 319 ? 29.156 22.688 -6.66 1 88.94 319 SER A O 1
ATOM 2457 N N . PRO A 1 320 ? 27.938 20.844 -6.527 1 90.75 320 PRO A N 1
ATOM 2458 C CA . PRO A 1 320 ? 29.094 20.109 -6.016 1 90.75 320 PRO A CA 1
ATOM 2459 C C . PRO A 1 320 ? 30.297 20.156 -6.965 1 90.75 320 PRO A C 1
ATOM 2461 O O . PRO A 1 320 ? 30.125 20.141 -8.188 1 90.75 320 PRO A O 1
ATOM 2464 N N . MET A 1 321 ? 31.469 20.281 -6.355 1 87.12 321 MET A N 1
ATOM 2465 C CA . MET A 1 321 ? 32.688 20.359 -7.133 1 87.12 321 MET A CA 1
ATOM 2466 C C . MET A 1 321 ? 33.5 19.062 -7.035 1 87.12 321 MET A C 1
ATOM 2468 O O . MET A 1 321 ? 33.781 18.578 -5.938 1 87.12 321 MET A O 1
ATOM 2472 N N . PHE A 1 322 ? 33.75 18.5 -8.18 1 84.75 322 PHE A N 1
ATOM 2473 C CA . PHE A 1 322 ? 34.531 17.266 -8.18 1 84.75 322 PHE A CA 1
ATOM 2474 C C . PHE A 1 322 ? 36.031 17.547 -8.062 1 84.75 322 PHE A C 1
ATOM 2476 O O . PHE A 1 322 ? 36.594 18.234 -8.914 1 84.75 322 PHE A O 1
ATOM 2483 N N . GLU A 1 323 ? 36.562 17.188 -6.895 1 77.44 323 GLU A N 1
ATOM 2484 C CA . GLU A 1 323 ? 38 17.391 -6.637 1 77.44 323 GLU A CA 1
ATOM 2485 C C . GLU A 1 323 ? 38.594 16.203 -5.902 1 77.44 323 GLU A C 1
ATOM 2487 O O . GLU A 1 323 ? 38.094 15.805 -4.844 1 77.44 323 GLU A O 1
ATOM 2492 N N . GLY A 1 324 ? 39.719 15.68 -6.352 1 73.38 324 GLY A N 1
ATOM 2493 C CA . GLY A 1 324 ? 40.469 14.641 -5.648 1 73.38 324 GLY A CA 1
ATOM 2494 C C . GLY A 1 324 ? 39.688 13.352 -5.5 1 73.38 324 GLY A C 1
ATOM 2495 O O . GLY A 1 324 ? 39.719 12.719 -4.441 1 73.38 324 GLY A O 1
ATOM 2496 N N . GLY A 1 325 ? 38.844 13.031 -6.281 1 74.75 325 GLY A N 1
ATOM 2497 C CA . GLY A 1 325 ? 38.125 11.766 -6.242 1 74.75 325 GLY A CA 1
ATOM 2498 C C . GLY A 1 325 ? 36.812 11.844 -5.484 1 74.75 325 GLY A C 1
ATOM 2499 O O . GLY A 1 325 ? 36.125 10.836 -5.324 1 74.75 325 GLY A O 1
ATOM 2500 N N . TYR A 1 326 ? 36.562 13.039 -4.969 1 84.31 326 TYR A N 1
ATOM 2501 C CA . TYR A 1 326 ? 35.312 13.227 -4.258 1 84.31 326 TYR A CA 1
ATOM 2502 C C . TYR A 1 326 ? 34.625 14.516 -4.703 1 84.31 326 TYR A C 1
ATOM 2504 O O . TYR A 1 326 ? 35.25 15.375 -5.332 1 84.31 326 TYR A O 1
ATOM 2512 N N . TYR A 1 327 ? 33.312 14.516 -4.492 1 87 327 TYR A N 1
ATOM 2513 C CA . TYR A 1 327 ? 32.562 15.758 -4.633 1 87 327 TYR A CA 1
ATOM 2514 C C . TYR A 1 327 ? 32.562 16.547 -3.324 1 87 327 TYR A C 1
ATOM 2516 O O . TYR A 1 327 ? 32.156 16.016 -2.281 1 87 327 TYR A O 1
ATOM 2524 N N . LYS A 1 328 ? 33.062 17.75 -3.445 1 89.69 328 LYS A N 1
ATOM 2525 C CA . LYS A 1 328 ? 32.969 18.641 -2.303 1 89.69 328 LYS A CA 1
ATOM 2526 C C . LYS A 1 328 ? 31.672 19.438 -2.336 1 89.69 328 LYS A C 1
ATOM 2528 O O . LYS A 1 328 ? 31.359 20.078 -3.342 1 89.69 328 LYS A O 1
ATOM 2533 N N . CYS A 1 329 ? 30.922 19.297 -1.281 1 92.44 329 CYS A N 1
ATOM 2534 C CA . CYS A 1 329 ? 29.625 19.953 -1.197 1 92.44 329 CYS A CA 1
ATOM 2535 C C . CYS A 1 329 ? 29.625 21.031 -0.113 1 92.44 329 CYS A C 1
ATOM 2537 O O . CYS A 1 329 ? 30.062 20.781 1.013 1 92.44 329 CYS A O 1
ATOM 2539 N N . TYR A 1 330 ? 29.281 22.219 -0.577 1 90.5 330 TYR A N 1
ATOM 2540 C CA . TYR A 1 330 ? 29.094 23.328 0.356 1 90.5 330 TYR A CA 1
ATOM 2541 C C . TYR A 1 330 ? 27.625 23.703 0.474 1 90.5 330 TYR A C 1
ATOM 2543 O O . TYR A 1 330 ? 26.938 23.875 -0.536 1 90.5 330 TYR A O 1
ATOM 2551 N N . GLY A 1 331 ? 27.172 23.688 1.729 1 91.44 331 GLY A N 1
ATOM 2552 C CA . GLY A 1 331 ? 25.781 24.031 1.939 1 91.44 331 GLY A CA 1
ATOM 2553 C C . GLY A 1 331 ? 25.516 24.703 3.281 1 91.44 331 GLY A C 1
ATOM 2554 O O . GLY A 1 331 ? 26.453 25.188 3.924 1 91.44 331 GLY A O 1
ATOM 2555 N N . GLN A 1 332 ? 24.281 24.875 3.512 1 92.19 332 GLN A N 1
ATOM 2556 C CA . GLN A 1 332 ? 23.828 25.453 4.781 1 92.19 332 GLN A CA 1
ATOM 2557 C C . GLN A 1 332 ? 22.594 24.734 5.297 1 92.19 332 GLN A C 1
ATOM 2559 O O . GLN A 1 332 ? 21.75 24.297 4.512 1 92.19 332 GLN A O 1
ATOM 2564 N N . ILE A 1 333 ? 22.578 24.562 6.625 1 93.56 333 ILE A N 1
ATOM 2565 C CA . ILE A 1 333 ? 21.344 24.172 7.281 1 93.56 333 ILE A CA 1
ATOM 2566 C C . ILE A 1 333 ? 20.484 25.391 7.562 1 93.56 333 ILE A C 1
ATOM 2568 O O . ILE A 1 333 ? 20.953 26.375 8.148 1 93.56 333 ILE A O 1
ATOM 2572 N N . ARG A 1 334 ? 19.281 25.344 7.051 1 93.25 334 ARG A N 1
ATOM 2573 C CA . ARG A 1 334 ? 18.344 26.438 7.246 1 93.25 334 ARG A CA 1
ATOM 2574 C C . ARG A 1 334 ? 17.141 26 8.078 1 93.25 334 ARG A C 1
ATOM 2576 O O . ARG A 1 334 ? 16.984 24.812 8.359 1 93.25 334 ARG A O 1
ATOM 2583 N N . CYS A 1 335 ? 16.5 27.047 8.586 1 93.38 335 CYS A N 1
ATOM 2584 C CA . CYS A 1 335 ? 15.305 26.797 9.398 1 93.38 335 CYS A CA 1
ATOM 2585 C C . CYS A 1 335 ? 14.078 27.438 8.758 1 93.38 335 CYS A C 1
ATOM 2587 O O . CYS A 1 335 ? 14.148 28.547 8.234 1 93.38 335 CYS A O 1
ATOM 2589 N N . ARG A 1 336 ? 12.953 26.75 8.805 1 91.94 336 ARG A N 1
ATOM 2590 C CA . ARG A 1 336 ? 11.711 27.219 8.211 1 91.94 336 ARG A CA 1
ATOM 2591 C C . ARG A 1 336 ? 11.102 28.344 9.039 1 91.94 336 ARG A C 1
ATOM 2593 O O . ARG A 1 336 ? 10.344 29.172 8.523 1 91.94 336 ARG A O 1
ATOM 2600 N N . VAL A 1 337 ? 11.391 28.375 10.352 1 91.44 337 VAL A N 1
ATOM 2601 C CA . VAL A 1 337 ? 10.875 29.422 11.234 1 91.44 337 VAL A CA 1
ATOM 2602 C C . VAL A 1 337 ? 11.727 30.672 11.125 1 91.44 337 VAL A C 1
ATOM 2604 O O . VAL A 1 337 ? 12.875 30.703 11.586 1 91.44 337 VAL A O 1
ATOM 2607 N N . PRO A 1 338 ? 11.133 31.656 10.555 1 89.69 338 PRO A N 1
ATOM 2608 C CA . PRO A 1 338 ? 11.922 32.875 10.406 1 89.69 338 PRO A CA 1
ATOM 2609 C C . PRO A 1 338 ? 12.125 33.625 11.727 1 89.69 338 PRO A C 1
ATOM 2611 O O . PRO A 1 338 ? 11.328 33.469 12.656 1 89.69 338 PRO A O 1
ATOM 2614 N N . VAL A 1 339 ? 13.102 34.406 11.688 1 88 339 VAL A N 1
ATOM 2615 C CA . VAL A 1 339 ? 13.461 35.156 12.891 1 88 339 VAL A CA 1
ATOM 2616 C C . VAL A 1 339 ? 12.344 36.125 13.258 1 88 339 VAL A C 1
ATOM 2618 O O . VAL A 1 339 ? 12.125 36.406 14.438 1 88 339 VAL A O 1
ATOM 2621 N N . CYS A 1 340 ? 11.625 36.594 12.281 1 88.25 340 CYS A N 1
ATOM 2622 C CA . CYS A 1 340 ? 10.578 37.562 12.523 1 88.25 340 CYS A CA 1
ATOM 2623 C C . CYS A 1 340 ? 9.352 36.906 13.148 1 88.25 340 CYS A C 1
ATOM 2625 O O . CYS A 1 340 ? 8.477 37.594 13.672 1 88.25 340 CYS A O 1
ATOM 2627 N N . SER A 1 341 ? 9.328 35.625 13.141 1 90.38 341 SER A N 1
ATOM 2628 C CA . SER A 1 341 ? 8.211 34.906 13.75 1 90.38 341 SER A CA 1
ATOM 2629 C C . SER A 1 341 ? 8.281 35 15.273 1 90.38 341 SER A C 1
ATOM 2631 O O . SER A 1 341 ? 9.359 34.812 15.859 1 90.38 341 SER A O 1
ATOM 2633 N N . PRO A 1 342 ? 7.168 35.188 15.867 1 90.94 342 PRO A N 1
ATOM 2634 C CA . PRO A 1 342 ? 7.156 35.25 17.328 1 90.94 342 PRO A CA 1
ATOM 2635 C C . PRO A 1 342 ? 7.555 33.906 17.969 1 90.94 342 PRO A C 1
ATOM 2637 O O . PRO A 1 342 ? 7.969 33.875 19.125 1 90.94 342 PRO A O 1
ATOM 2640 N N . SER A 1 343 ? 7.453 32.906 17.203 1 90.06 343 SER A N 1
ATOM 2641 C CA . SER A 1 343 ? 7.742 31.562 17.75 1 90.06 343 SER A CA 1
ATOM 2642 C C . SER A 1 343 ? 9.234 31.25 17.672 1 90.06 343 SER A C 1
ATOM 2644 O O . SER A 1 343 ? 9.695 30.266 18.25 1 90.06 343 SER A O 1
ATOM 2646 N N . PHE A 1 344 ? 9.992 32.094 17.062 1 89.62 344 PHE A N 1
ATOM 2647 C CA . PHE A 1 344 ? 11.406 31.781 16.828 1 89.62 344 PHE A CA 1
ATOM 2648 C C . PHE A 1 344 ? 12.172 31.75 18.141 1 89.62 344 PHE A C 1
ATOM 2650 O O . PHE A 1 344 ? 12.938 30.812 18.391 1 89.62 344 PHE A O 1
ATOM 2657 N N . GLY A 1 345 ? 11.938 32.75 18.953 1 87.81 345 GLY A N 1
ATOM 2658 C CA . GLY A 1 345 ? 12.609 32.812 20.234 1 87.81 345 GLY A CA 1
ATOM 2659 C C . GLY A 1 345 ? 12.398 31.562 21.078 1 87.81 345 GLY A C 1
ATOM 2660 O O . GLY A 1 345 ? 13.359 30.859 21.406 1 87.81 345 GLY A O 1
ATOM 2661 N N . PRO A 1 346 ? 11.156 31.312 21.391 1 91.88 346 PRO A N 1
ATOM 2662 C CA . PRO A 1 346 ? 10.867 30.094 22.156 1 91.88 346 PRO A CA 1
ATOM 2663 C C . PRO A 1 346 ? 11.398 28.828 21.484 1 91.88 346 PRO A C 1
ATOM 2665 O O . PRO A 1 346 ? 11.805 27.891 22.172 1 91.88 346 PRO A O 1
ATOM 2668 N N . PHE A 1 347 ? 11.383 28.859 20.219 1 91.88 347 PHE A N 1
ATOM 2669 C CA . PHE A 1 347 ? 11.859 27.734 19.453 1 91.88 347 PHE A CA 1
ATOM 2670 C C . PHE A 1 347 ? 13.344 27.484 19.703 1 91.88 347 PHE A C 1
ATOM 2672 O O . PHE A 1 347 ? 13.758 26.375 20.016 1 91.88 347 PHE A O 1
ATOM 2679 N N . VAL A 1 348 ? 14.109 28.453 19.641 1 86.94 348 VAL A N 1
ATOM 2680 C CA . VAL A 1 348 ? 15.555 28.375 19.828 1 86.94 348 VAL A CA 1
ATOM 2681 C C . VAL A 1 348 ? 15.859 28 21.281 1 86.94 348 VAL A C 1
ATOM 2683 O O . VAL A 1 348 ? 16.734 27.188 21.547 1 86.94 348 VAL A O 1
ATOM 2686 N N . LYS A 1 349 ? 15.133 28.609 22.109 1 89.5 349 LYS A N 1
ATOM 2687 C CA . LYS A 1 349 ? 15.336 28.344 23.516 1 89.5 349 LYS A CA 1
ATOM 2688 C C . LYS A 1 349 ? 15.07 26.875 23.844 1 89.5 349 LYS A C 1
ATOM 2690 O O . LYS A 1 349 ? 15.781 26.266 24.641 1 89.5 349 LYS A O 1
ATOM 2695 N N . LYS A 1 350 ? 14.039 26.391 23.25 1 91.12 350 LYS A N 1
ATOM 2696 C CA . LYS A 1 350 ? 13.703 24.984 23.453 1 91.12 350 LYS A CA 1
ATOM 2697 C C . LYS A 1 350 ? 14.805 24.062 22.938 1 91.12 350 LYS A C 1
ATOM 2699 O O . LYS A 1 350 ? 15.172 23.094 23.609 1 91.12 350 LYS A O 1
ATOM 2704 N N . LEU A 1 351 ? 15.305 24.328 21.844 1 90.75 351 LEU A N 1
ATOM 2705 C CA . LEU A 1 351 ? 16.391 23.531 21.281 1 90.75 351 LEU A CA 1
ATOM 2706 C C . LEU A 1 351 ? 17.625 23.578 22.156 1 90.75 351 LEU A C 1
ATOM 2708 O O . LEU A 1 351 ? 18.281 22.562 22.375 1 90.75 351 LEU A O 1
ATOM 2712 N N . GLU A 1 352 ? 17.906 24.719 22.672 1 87.88 352 GLU A N 1
ATOM 2713 C CA . GLU A 1 352 ? 19.047 24.891 23.562 1 87.88 352 GLU A CA 1
ATOM 2714 C C . GLU A 1 352 ? 18.875 24.109 24.859 1 87.88 352 GLU A C 1
ATOM 2716 O O . GLU A 1 352 ? 19.812 23.484 25.344 1 87.88 352 GLU A O 1
ATOM 2721 N N . SER A 1 353 ? 17.672 24.203 25.281 1 90 353 SER A N 1
ATOM 2722 C CA . SER A 1 353 ? 17.391 23.5 26.531 1 90 353 SER A CA 1
ATOM 2723 C C . SER A 1 353 ? 17.531 21.984 26.359 1 90 353 SER A C 1
ATOM 2725 O O . SER A 1 353 ? 17.812 21.281 27.328 1 90 353 SER A O 1
ATOM 2727 N N . MET A 1 354 ? 17.406 21.578 25.219 1 90.62 354 MET A N 1
ATOM 2728 C CA . MET A 1 354 ? 17.484 20.141 24.938 1 90.62 354 MET A CA 1
ATOM 2729 C C . MET A 1 354 ? 18.875 19.75 24.453 1 90.62 354 MET A C 1
ATOM 2731 O O . MET A 1 354 ? 19.094 18.625 24 1 90.62 354 MET A O 1
ATOM 2735 N N . SER A 1 355 ? 19.781 20.656 24.453 1 87.88 355 SER A N 1
ATOM 2736 C CA . SER A 1 355 ? 21.156 20.438 24 1 87.88 355 SER A CA 1
ATOM 2737 C C . SER A 1 355 ? 21.172 19.875 22.578 1 87.88 355 SER A C 1
ATOM 2739 O O . SER A 1 355 ? 21.875 18.906 22.312 1 87.88 355 SER A O 1
ATOM 2741 N N . ALA A 1 356 ? 20.328 20.453 21.766 1 91.19 356 ALA A N 1
ATOM 2742 C CA . ALA A 1 356 ? 20.219 19.969 20.406 1 91.19 356 ALA A CA 1
ATOM 2743 C C . ALA A 1 356 ? 21.422 20.375 19.562 1 91.19 356 ALA A C 1
ATOM 2745 O O . ALA A 1 356 ? 21.938 21.484 19.703 1 91.19 356 ALA A O 1
ATOM 2746 N N . HIS A 1 357 ? 22 19.469 18.781 1 90.75 357 HIS A N 1
ATOM 2747 C CA . HIS A 1 357 ? 23.078 19.797 17.844 1 90.75 357 HIS A CA 1
ATOM 2748 C C . HIS A 1 357 ? 22.953 18.969 16.578 1 90.75 357 HIS A C 1
ATOM 2750 O O . HIS A 1 357 ? 22.344 17.906 16.578 1 90.75 357 HIS A O 1
ATOM 2756 N N . PHE A 1 358 ? 23.531 19.453 15.547 1 92.75 358 PHE A N 1
ATOM 2757 C CA . PHE A 1 358 ? 23.391 18.828 14.234 1 92.75 358 PHE A CA 1
ATOM 2758 C C . PHE A 1 358 ? 24.5 17.812 14 1 92.75 358 PHE A C 1
ATOM 2760 O O . PHE A 1 358 ? 25.625 18 14.453 1 92.75 358 PHE A O 1
ATOM 2767 N N . LEU A 1 359 ? 24.094 16.766 13.344 1 91.69 359 LEU A N 1
ATOM 2768 C CA . LEU A 1 359 ? 25.031 15.766 12.844 1 91.69 359 LEU A CA 1
ATOM 2769 C C . LEU A 1 359 ? 24.984 15.688 11.328 1 91.69 359 LEU A C 1
ATOM 2771 O O . LEU A 1 359 ? 23.891 15.703 10.734 1 91.69 359 LEU A O 1
ATOM 2775 N N . VAL A 1 360 ? 26.109 15.727 10.719 1 92.38 360 VAL A N 1
ATOM 2776 C CA . VAL A 1 360 ? 26.234 15.477 9.289 1 92.38 360 VAL A CA 1
ATOM 2777 C C . VAL A 1 360 ? 26.984 14.164 9.047 1 92.38 360 VAL A C 1
ATOM 2779 O O . VAL A 1 360 ? 28.141 14.031 9.43 1 92.38 360 VAL A O 1
ATOM 2782 N N . GLN A 1 361 ? 26.297 13.258 8.422 1 88.31 361 GLN A N 1
ATOM 2783 C CA . GLN A 1 361 ? 26.875 11.93 8.242 1 88.31 361 GLN A CA 1
ATOM 2784 C C . GLN A 1 361 ? 27.406 11.375 9.555 1 88.31 361 GLN A C 1
ATOM 2786 O O . GLN A 1 361 ? 28.562 10.945 9.641 1 88.31 361 GLN A O 1
ATOM 2791 N N . GLN A 1 362 ? 26.688 11.5 10.578 1 84.75 362 GLN A N 1
ATOM 2792 C CA . GLN A 1 362 ? 26.891 10.938 11.906 1 84.75 362 GLN A CA 1
ATOM 2793 C C . GLN A 1 362 ? 28.031 11.633 12.641 1 84.75 362 GLN A C 1
ATOM 2795 O O . GLN A 1 362 ? 28.531 11.141 13.656 1 84.75 362 GLN A O 1
ATOM 2800 N N . ARG A 1 363 ? 28.469 12.734 12.078 1 85.25 363 ARG A N 1
ATOM 2801 C CA . ARG A 1 363 ? 29.516 13.516 12.734 1 85.25 363 ARG A CA 1
ATOM 2802 C C . ARG A 1 363 ? 28.984 14.875 13.188 1 85.25 363 ARG A C 1
ATOM 2804 O O . ARG A 1 363 ? 28.25 15.539 12.453 1 85.25 363 ARG A O 1
ATOM 2811 N N . ALA A 1 364 ? 29.438 15.141 14.375 1 83.56 364 ALA A N 1
ATOM 2812 C CA . ALA A 1 364 ? 28.984 16.438 14.906 1 83.56 364 ALA A CA 1
ATOM 2813 C C . ALA A 1 364 ? 29.688 17.594 14.188 1 83.56 364 ALA A C 1
ATOM 2815 O O . ALA A 1 364 ? 30.875 17.5 13.867 1 83.56 364 ALA A O 1
ATOM 2816 N N . ILE A 1 365 ? 29.016 18.5 13.789 1 79.62 365 ILE A N 1
ATOM 2817 C CA . ILE A 1 365 ? 29.578 19.672 13.156 1 79.62 365 ILE A CA 1
ATOM 2818 C C . ILE A 1 365 ? 30.297 20.531 14.203 1 79.62 365 ILE A C 1
ATOM 2820 O O . ILE A 1 365 ? 29.719 20.875 15.234 1 79.62 365 ILE A O 1
ATOM 2824 N N . CYS A 1 366 ? 31.734 20.234 14.602 1 57.41 366 CYS A N 1
ATOM 2825 C CA . CYS A 1 366 ? 32.531 20.828 15.664 1 57.41 366 CYS A CA 1
ATOM 2826 C C . CYS A 1 366 ? 32.625 22.328 15.492 1 57.41 366 CYS A C 1
ATOM 2828 O O . CYS A 1 366 ? 33 22.812 14.422 1 57.41 366 CYS A O 1
ATOM 2830 N N . GLY A 1 367 ? 32.094 23.266 15.172 1 50.59 367 GLY A N 1
ATOM 2831 C CA . GLY A 1 367 ? 32.75 24.578 15.211 1 50.59 367 GLY A CA 1
ATOM 2832 C C . GLY A 1 367 ? 33.031 25.062 16.625 1 50.59 367 GLY A C 1
ATOM 2833 O O . GLY A 1 367 ? 32.438 24.578 17.578 1 50.59 367 GLY A O 1
ATOM 2834 N N . PRO A 1 368 ? 34.25 25.828 16.828 1 43.12 368 PRO A N 1
ATOM 2835 C CA . PRO A 1 368 ? 34.625 26.375 18.125 1 43.12 368 PRO A CA 1
ATOM 2836 C C . PRO A 1 368 ? 33.406 26.703 19 1 43.12 368 PRO A C 1
ATOM 2838 O O . PRO A 1 368 ? 33.25 26.156 20.094 1 43.12 368 PRO A O 1
ATOM 2841 N N . ARG A 1 369 ? 33.406 28.188 19.531 1 41.12 369 ARG A N 1
ATOM 2842 C CA . ARG A 1 369 ? 32.625 28.938 20.5 1 41.12 369 ARG A CA 1
ATOM 2843 C C . ARG A 1 369 ? 31.125 28.734 20.234 1 41.12 369 ARG A C 1
ATOM 2845 O O . ARG A 1 369 ? 30.281 29.359 20.875 1 41.12 369 ARG A O 1
ATOM 2852 N N . THR A 1 370 ? 30.672 29 18.953 1 43.41 370 THR A N 1
ATOM 2853 C CA . THR A 1 370 ? 29.391 29.578 18.547 1 43.41 370 THR A CA 1
ATOM 2854 C C . THR A 1 370 ? 28.234 28.656 18.906 1 43.41 370 THR A C 1
ATOM 2856 O O . THR A 1 370 ? 28.406 27.438 18.984 1 43.41 370 THR A O 1
ATOM 2859 N N . MET A 1 371 ? 27.156 29.297 19.266 1 49.94 371 MET A N 1
ATOM 2860 C CA . MET A 1 371 ? 25.766 28.859 19.422 1 49.94 371 MET A CA 1
ATOM 2861 C C . MET A 1 371 ? 25.391 27.844 18.359 1 49.94 371 MET A C 1
ATOM 2863 O O . MET A 1 371 ? 25.641 28.062 17.172 1 49.94 371 MET A O 1
ATOM 2867 N N . PRO A 1 372 ? 25.109 26.625 18.766 1 56.09 372 PRO A N 1
ATOM 2868 C CA . PRO A 1 372 ? 24.594 25.562 17.906 1 56.09 372 PRO A CA 1
ATOM 2869 C C . PRO A 1 372 ? 23.797 26.094 16.703 1 56.09 372 PRO A C 1
ATOM 2871 O O . PRO A 1 372 ? 23.594 25.375 15.727 1 56.09 372 PRO A O 1
ATOM 2874 N N . PHE A 1 373 ? 23.391 27.391 16.906 1 61.06 373 PHE A N 1
ATOM 2875 C CA . PHE A 1 373 ? 22.516 27.953 15.867 1 61.06 373 PHE A CA 1
ATOM 2876 C C . PHE A 1 373 ? 23.141 29.203 15.258 1 61.06 373 PHE A C 1
ATOM 2878 O O . PHE A 1 373 ? 23.609 30.078 15.977 1 61.06 373 PHE A O 1
ATOM 2885 N N . ALA A 1 374 ? 23.688 29.25 14.039 1 68.5 374 ALA A N 1
ATOM 2886 C CA . ALA A 1 374 ? 24.203 30.359 13.242 1 68.5 374 ALA A CA 1
ATOM 2887 C C . ALA A 1 374 ? 23.078 31.047 12.469 1 68.5 374 ALA A C 1
ATOM 2889 O O . ALA A 1 374 ? 22.047 30.438 12.18 1 68.5 374 ALA A O 1
ATOM 2890 N N . PHE A 1 375 ? 23.328 32.5 12.367 1 77.88 375 PHE A N 1
ATOM 2891 C CA . PHE A 1 375 ? 22.297 33.281 11.711 1 77.88 375 PHE A CA 1
ATOM 2892 C C . PHE A 1 375 ? 22.875 34.031 10.523 1 77.88 375 PHE A C 1
ATOM 2894 O O . PHE A 1 375 ? 24.062 34.375 10.516 1 77.88 375 PHE A O 1
ATOM 2901 N N . ASP A 1 376 ? 22.141 34.125 9.539 1 78.88 376 ASP A N 1
ATOM 2902 C CA . ASP A 1 376 ? 22.578 34.906 8.375 1 78.88 376 ASP A CA 1
ATOM 2903 C C . ASP A 1 376 ? 22.344 36.375 8.586 1 78.88 376 ASP A C 1
ATOM 2905 O O . ASP A 1 376 ? 22 36.812 9.688 1 78.88 376 ASP A O 1
ATOM 2909 N N . ARG A 1 377 ? 22.625 37.156 7.523 1 75.62 377 ARG A N 1
ATOM 2910 C CA . ARG A 1 377 ? 22.562 38.594 7.609 1 75.62 377 ARG A CA 1
ATOM 2911 C C . ARG A 1 377 ? 21.141 39.062 7.895 1 75.62 377 ARG A C 1
ATOM 2913 O O . ARG A 1 377 ? 20.953 40.125 8.523 1 75.62 377 ARG A O 1
ATOM 2920 N N . SER A 1 378 ? 20.219 38.312 7.496 1 82.38 378 SER A N 1
ATOM 2921 C CA . SER A 1 378 ? 18.828 38.656 7.703 1 82.38 378 SER A CA 1
ATOM 2922 C C . SER A 1 378 ? 18.328 38.219 9.078 1 82.38 378 SER A C 1
ATOM 2924 O O . SER A 1 378 ? 17.219 38.562 9.477 1 82.38 378 SER A O 1
ATOM 2926 N N . GLY A 1 379 ? 19.234 37.594 9.82 1 82.25 379 GLY A N 1
ATOM 2927 C CA . GLY A 1 379 ? 18.891 37.125 11.156 1 82.25 379 GLY A CA 1
ATOM 2928 C C . GLY A 1 379 ? 18.281 35.75 11.172 1 82.25 379 GLY A C 1
ATOM 2929 O O . GLY A 1 379 ? 18 35.188 12.242 1 82.25 379 GLY A O 1
ATOM 2930 N N . ASN A 1 380 ? 18.078 35.219 10.031 1 89.81 380 ASN A N 1
ATOM 2931 C CA . ASN A 1 380 ? 17.531 33.875 9.953 1 89.81 380 ASN A CA 1
ATOM 2932 C C . ASN A 1 380 ? 18.594 32.812 10.242 1 89.81 380 ASN A C 1
ATOM 2934 O O . ASN A 1 380 ? 19.797 33.062 10.039 1 89.81 380 ASN A O 1
ATOM 2938 N N . PHE A 1 381 ? 18.109 31.719 10.766 1 89.81 381 PHE A N 1
ATOM 2939 C CA . PHE A 1 381 ? 19.016 30.625 11.07 1 89.81 381 PHE A CA 1
ATOM 2940 C C . PHE A 1 381 ? 19.734 30.141 9.812 1 89.81 381 PHE A C 1
ATOM 2942 O O . PHE A 1 381 ? 19.109 30 8.758 1 89.81 381 PHE A O 1
ATOM 2949 N N . SER A 1 382 ? 21.031 30.031 9.906 1 90.06 382 SER A N 1
ATOM 2950 C CA . SER A 1 382 ? 21.859 29.531 8.82 1 90.06 382 SER A CA 1
ATOM 2951 C C . SER A 1 382 ? 23.172 28.938 9.344 1 90.06 382 SER A C 1
ATOM 2953 O O . SER A 1 382 ? 24 29.656 9.898 1 90.06 382 SER A O 1
ATOM 2955 N N . LYS A 1 383 ? 23.328 27.672 9.195 1 90.38 383 LYS A N 1
ATOM 2956 C CA . LYS A 1 383 ? 24.547 27 9.633 1 90.38 383 LYS A CA 1
ATOM 2957 C C . LYS A 1 383 ? 25.297 26.391 8.453 1 90.38 383 LYS A C 1
ATOM 2959 O O . LYS A 1 383 ? 24.781 25.453 7.82 1 90.38 383 LYS A O 1
ATOM 2964 N N . PRO A 1 384 ? 26.438 26.969 8.18 1 89.06 384 PRO A N 1
ATOM 2965 C CA . PRO A 1 384 ? 27.188 26.422 7.051 1 89.06 384 PRO A CA 1
ATOM 2966 C C . PRO A 1 384 ? 27.703 25.016 7.316 1 89.06 384 PRO A C 1
ATOM 2968 O O . PRO A 1 384 ? 28.109 24.688 8.438 1 89.06 384 PRO A O 1
ATOM 2971 N N . ILE A 1 385 ? 27.641 24.219 6.316 1 90.88 385 ILE A N 1
ATOM 2972 C CA . ILE A 1 385 ? 28.156 22.859 6.402 1 90.88 385 ILE A CA 1
ATOM 2973 C C . ILE A 1 385 ? 28.953 22.531 5.137 1 90.88 385 ILE A C 1
ATOM 2975 O O . ILE A 1 385 ? 28.734 23.141 4.086 1 90.88 385 ILE A O 1
ATOM 2979 N N . SER A 1 386 ? 29.953 21.734 5.305 1 89.75 386 SER A N 1
ATOM 2980 C CA . SER A 1 386 ? 30.734 21.188 4.199 1 89.75 386 SER A CA 1
ATOM 2981 C C . SER A 1 386 ? 30.984 19.688 4.371 1 89.75 386 SER A C 1
ATOM 2983 O O . SER A 1 386 ? 31.234 19.219 5.484 1 89.75 386 SER A O 1
ATOM 2985 N N . PHE A 1 387 ? 30.797 19 3.391 1 90.56 387 PHE A N 1
ATOM 2986 C CA . PHE A 1 387 ? 31 17.562 3.445 1 90.56 387 PHE A CA 1
ATOM 2987 C C . PHE A 1 387 ? 31.406 17.016 2.078 1 90.56 387 PHE A C 1
ATOM 2989 O O . PHE A 1 387 ? 31.359 17.75 1.082 1 90.56 387 PHE A O 1
ATOM 2996 N N . ARG A 1 388 ? 31.891 15.836 2.133 1 88.44 388 ARG A N 1
ATOM 2997 C CA . ARG A 1 388 ? 32.344 15.18 0.912 1 88.44 388 ARG A CA 1
ATOM 2998 C C . ARG A 1 388 ? 31.547 13.914 0.635 1 88.44 388 ARG A C 1
ATOM 3000 O O . ARG A 1 388 ? 31.156 13.203 1.565 1 88.44 388 ARG A O 1
ATOM 3007 N N . VAL A 1 389 ? 31.25 13.797 -0.639 1 87.25 389 VAL A N 1
ATOM 3008 C CA . VAL A 1 389 ? 30.594 12.562 -1.067 1 87.25 389 VAL A CA 1
ATOM 3009 C C . VAL A 1 389 ? 31.344 11.977 -2.262 1 87.25 389 VAL A C 1
ATOM 3011 O O . VAL A 1 389 ? 32.031 12.695 -2.996 1 87.25 389 VAL A O 1
ATOM 3014 N N . ARG A 1 390 ? 31.188 10.719 -2.371 1 80.69 390 ARG A N 1
ATOM 3015 C CA . ARG A 1 390 ? 31.906 10.055 -3.443 1 80.69 390 ARG A CA 1
ATOM 3016 C C . ARG A 1 390 ? 31.125 10.086 -4.746 1 80.69 390 ARG A C 1
ATOM 3018 O O . ARG A 1 390 ? 31.703 10.055 -5.832 1 80.69 390 ARG A O 1
ATOM 3025 N N . SER A 1 391 ? 29.859 10.008 -4.668 1 80.5 391 SER A N 1
ATOM 3026 C CA . SER A 1 391 ? 28.969 10.062 -5.816 1 80.5 391 SER A CA 1
ATOM 3027 C C . SER A 1 391 ? 27.766 10.961 -5.547 1 80.5 391 SER A C 1
ATOM 3029 O O . SER A 1 391 ? 27.391 11.172 -4.391 1 80.5 391 SER A O 1
ATOM 3031 N N . LEU A 1 392 ? 27.266 11.461 -6.688 1 82.25 392 LEU A N 1
ATOM 3032 C CA . LEU A 1 392 ? 26.094 12.336 -6.539 1 82.25 392 LEU A CA 1
ATOM 3033 C C . LEU A 1 392 ? 24.875 11.531 -6.117 1 82.25 392 LEU A C 1
ATOM 3035 O O . LEU A 1 392 ? 23.875 12.109 -5.66 1 82.25 392 LEU A O 1
ATOM 3039 N N . GLU A 1 393 ? 24.953 10.25 -6.203 1 77 393 GLU A N 1
ATOM 3040 C CA . GLU A 1 393 ? 23.844 9.383 -5.812 1 77 393 GLU A CA 1
ATOM 3041 C C . GLU A 1 393 ? 23.906 9.047 -4.328 1 77 393 GLU A C 1
ATOM 3043 O O . GLU A 1 393 ? 22.922 8.539 -3.762 1 77 393 GLU A O 1
ATOM 3048 N N . GLU A 1 394 ? 25.047 9.484 -3.793 1 81.06 394 GLU A N 1
ATOM 3049 C CA . GLU A 1 394 ? 25.203 9.219 -2.365 1 81.06 394 GLU A CA 1
ATOM 3050 C C . GLU A 1 394 ? 24.234 10.07 -1.544 1 81.06 394 GLU A C 1
ATOM 3052 O O . GLU A 1 394 ? 24.016 11.242 -1.855 1 81.06 394 GLU A O 1
ATOM 3057 N N . ARG A 1 395 ? 23.672 9.414 -0.527 1 82.75 395 ARG A N 1
ATOM 3058 C CA . ARG A 1 395 ? 22.734 10.125 0.342 1 82.75 395 ARG A CA 1
ATOM 3059 C C . ARG A 1 395 ? 23.453 10.766 1.521 1 82.75 395 ARG A C 1
ATOM 3061 O O . ARG A 1 395 ? 24.328 10.148 2.129 1 82.75 395 ARG A O 1
ATOM 3068 N N . VAL A 1 396 ? 23.172 12 1.675 1 87.88 396 VAL A N 1
ATOM 3069 C CA . VAL A 1 396 ? 23.703 12.719 2.836 1 87.88 396 VAL A CA 1
ATOM 3070 C C . VAL A 1 396 ? 22.641 12.742 3.943 1 87.88 396 VAL A C 1
ATOM 3072 O O . VAL A 1 396 ? 21.484 13.086 3.699 1 87.88 396 VAL A O 1
ATOM 3075 N N . ASP A 1 397 ? 23.109 12.312 5.051 1 90.75 397 ASP A N 1
ATOM 3076 C CA . ASP A 1 397 ? 22.219 12.258 6.203 1 90.75 397 ASP A CA 1
ATOM 3077 C C . ASP A 1 397 ? 22.547 13.367 7.199 1 90.75 397 ASP A C 1
ATOM 3079 O O . ASP A 1 397 ? 23.625 13.391 7.777 1 90.75 397 ASP A O 1
ATOM 3083 N N . VAL A 1 398 ? 21.656 14.266 7.309 1 93.88 398 VAL A N 1
ATOM 3084 C CA . VAL A 1 398 ? 21.766 15.328 8.305 1 93.88 398 VAL A CA 1
ATOM 3085 C C . VAL A 1 398 ? 20.703 15.133 9.383 1 93.88 398 VAL A C 1
ATOM 3087 O O . VAL A 1 398 ? 19.516 15.008 9.07 1 93.88 398 VAL A O 1
ATOM 3090 N N . CYS A 1 399 ? 21.156 15.156 10.602 1 94.56 399 CYS A N 1
ATOM 3091 C CA . CYS A 1 399 ? 20.25 14.867 11.711 1 94.56 399 CYS A CA 1
ATOM 3092 C C . CYS A 1 399 ? 20.375 15.922 12.805 1 94.56 399 CYS A C 1
ATOM 3094 O O . CYS A 1 399 ? 21.328 16.688 12.828 1 94.56 399 CYS A O 1
ATOM 3096 N N . LEU A 1 400 ? 19.375 16.031 13.531 1 93.44 400 LEU A N 1
ATOM 3097 C CA . LEU A 1 400 ? 19.359 16.781 14.781 1 93.44 400 LEU A CA 1
ATOM 3098 C C . LEU A 1 400 ? 19.359 15.844 15.984 1 93.44 400 LEU A C 1
ATOM 3100 O O . LEU A 1 400 ? 18.453 15.016 16.125 1 93.44 400 LEU A O 1
ATOM 3104 N N . ARG A 1 401 ? 20.375 15.875 16.688 1 93.19 401 ARG A N 1
ATOM 3105 C CA . ARG A 1 401 ? 20.453 15.086 17.922 1 93.19 401 ARG A CA 1
ATOM 3106 C C . ARG A 1 401 ? 19.906 15.875 19.109 1 93.19 401 ARG A C 1
ATOM 3108 O O . ARG A 1 401 ? 20.297 17.031 19.328 1 93.19 401 ARG A O 1
ATOM 3115 N N . ILE A 1 402 ? 19.047 15.203 19.766 1 90.94 402 ILE A N 1
ATOM 3116 C CA . ILE A 1 402 ? 18.391 15.844 20.906 1 90.94 402 ILE A CA 1
ATOM 3117 C C . ILE A 1 402 ? 18.703 15.078 22.188 1 90.94 402 ILE A C 1
ATOM 3119 O O . ILE A 1 402 ? 18.531 13.859 22.25 1 90.94 402 ILE A O 1
ATOM 3123 N N . SER A 1 403 ? 19.094 15.734 23.25 1 83.94 403 SER A N 1
ATOM 3124 C CA . SER A 1 403 ? 19.422 15.227 24.578 1 83.94 403 SER A CA 1
ATOM 3125 C C . SER A 1 403 ? 20.375 14.047 24.5 1 83.94 403 SER A C 1
ATOM 3127 O O . SER A 1 403 ? 20.25 13.086 25.266 1 83.94 403 SER A O 1
ATOM 3129 N N . ASN A 1 404 ? 21.188 14 23.547 1 78 404 ASN A N 1
ATOM 3130 C CA . ASN A 1 404 ? 22.203 12.984 23.328 1 78 404 ASN A CA 1
ATOM 3131 C C . ASN A 1 404 ? 21.609 11.578 23.297 1 78 404 ASN A C 1
ATOM 3133 O O . ASN A 1 404 ? 22.328 10.602 23.547 1 78 404 ASN A O 1
ATOM 3137 N N . ALA A 1 405 ? 20.359 11.508 23.141 1 82.88 405 ALA A N 1
ATOM 3138 C CA . ALA A 1 405 ? 19.719 10.188 23.234 1 82.88 405 ALA A CA 1
ATOM 3139 C C . ALA A 1 405 ? 18.969 9.867 21.938 1 82.88 405 ALA A C 1
ATOM 3141 O O . ALA A 1 405 ? 18.922 8.703 21.516 1 82.88 405 ALA A O 1
ATOM 3142 N N . HIS A 1 406 ? 18.469 10.938 21.406 1 89.38 406 HIS A N 1
ATOM 3143 C CA . HIS A 1 406 ? 17.594 10.703 20.266 1 89.38 406 HIS A CA 1
ATOM 3144 C C . HIS A 1 406 ? 18.078 11.453 19.031 1 89.38 406 HIS A C 1
ATOM 3146 O O . HIS A 1 406 ? 18.5 12.602 19.125 1 89.38 406 HIS A O 1
ATOM 3152 N N . THR A 1 407 ? 18.125 10.852 17.938 1 91.88 407 THR A N 1
ATOM 3153 C CA . THR A 1 407 ? 18.531 11.453 16.672 1 91.88 407 THR A CA 1
ATOM 3154 C C . THR A 1 407 ? 17.375 11.445 15.672 1 91.88 407 THR A C 1
ATOM 3156 O O . THR A 1 407 ? 16.703 10.43 15.5 1 91.88 407 THR A O 1
ATOM 3159 N N . TYR A 1 408 ? 17.188 12.625 15.109 1 94.81 408 TYR A N 1
ATOM 3160 C CA . TYR A 1 408 ? 16.109 12.781 14.133 1 94.81 408 TYR A CA 1
ATOM 3161 C C . TYR A 1 408 ? 16.641 13.352 12.82 1 94.81 408 TYR A C 1
ATOM 3163 O O . TYR A 1 408 ? 17.484 14.25 12.828 1 94.81 408 TYR A O 1
ATOM 3171 N N . HIS A 1 409 ? 16.141 12.773 11.727 1 93.81 409 HIS A N 1
ATOM 3172 C CA . HIS A 1 409 ? 16.484 13.344 10.438 1 93.81 409 HIS A CA 1
ATOM 3173 C C . HIS A 1 409 ? 15.852 14.719 10.242 1 93.81 409 HIS A C 1
ATOM 3175 O O . HIS A 1 409 ? 14.695 14.93 10.633 1 93.81 409 HIS A O 1
ATOM 3181 N N . ILE A 1 410 ? 16.656 15.633 9.75 1 95.12 410 ILE A N 1
ATOM 3182 C CA . ILE A 1 410 ? 16.016 16.906 9.383 1 95.12 410 ILE A CA 1
ATOM 3183 C C . ILE A 1 410 ? 15.219 16.719 8.094 1 95.12 410 ILE A C 1
ATOM 3185 O O . ILE A 1 410 ? 15.133 15.609 7.559 1 95.12 410 ILE A O 1
ATOM 3189 N N . SER A 1 411 ? 14.602 17.75 7.625 1 93.62 411 SER A N 1
ATOM 3190 C CA . SER A 1 411 ? 13.703 17.656 6.473 1 93.62 411 SER A CA 1
ATOM 3191 C C . SER A 1 411 ? 14.438 17.125 5.246 1 93.62 411 SER A C 1
ATOM 3193 O O . SER A 1 411 ? 15.555 17.562 4.945 1 93.62 411 SER A O 1
ATOM 3195 N N . ALA A 1 412 ? 13.812 16.141 4.582 1 88.75 412 ALA A N 1
ATOM 3196 C CA . ALA A 1 412 ? 14.242 15.547 3.318 1 88.75 412 ALA A CA 1
ATOM 3197 C C . ALA A 1 412 ? 15.477 14.672 3.514 1 88.75 412 ALA A C 1
ATOM 3199 O O . ALA A 1 412 ? 15.953 14.039 2.568 1 88.75 412 ALA A O 1
ATOM 3200 N N . SER A 1 413 ? 16.031 14.648 4.73 1 89.75 413 SER A N 1
ATOM 3201 C CA . SER A 1 413 ? 17.219 13.828 4.988 1 89.75 413 SER A CA 1
ATOM 3202 C C . SER A 1 413 ? 16.828 12.398 5.363 1 89.75 413 SER A C 1
ATOM 3204 O O . SER A 1 413 ? 15.812 12.188 6.035 1 89.75 413 SER A O 1
ATOM 3206 N N . PRO A 1 414 ? 17.5 11.414 4.98 1 87.69 414 PRO A N 1
ATOM 3207 C CA . PRO A 1 414 ? 18.625 11.469 4.059 1 87.69 414 PRO A CA 1
ATOM 3208 C C . PRO A 1 414 ? 18.203 11.727 2.615 1 87.69 414 PRO A C 1
ATOM 3210 O O . PRO A 1 414 ? 17.109 11.344 2.211 1 87.69 414 PRO A O 1
ATOM 3213 N N . VAL A 1 415 ? 19.062 12.414 1.908 1 85.38 415 VAL A N 1
ATOM 3214 C CA . VAL A 1 415 ? 18.75 12.781 0.531 1 85.38 415 VAL A CA 1
ATOM 3215 C C . VAL A 1 415 ? 20 12.688 -0.331 1 85.38 415 VAL A C 1
ATOM 3217 O O . VAL A 1 415 ? 21.094 13.008 0.13 1 85.38 415 VAL A O 1
ATOM 3220 N N . SER A 1 416 ? 19.812 12.242 -1.519 1 83.75 416 SER A N 1
ATOM 3221 C CA . SER A 1 416 ? 20.953 12.195 -2.436 1 83.75 416 SER A CA 1
ATOM 3222 C C . SER A 1 416 ? 21.328 13.594 -2.918 1 83.75 416 SER A C 1
ATOM 3224 O O . SER A 1 416 ? 20.469 14.477 -3 1 83.75 416 SER A O 1
ATOM 3226 N N . ILE A 1 417 ? 22.578 13.727 -3.229 1 87.31 417 ILE A N 1
ATOM 3227 C CA . ILE A 1 417 ? 23.047 15.023 -3.701 1 87.31 417 ILE A CA 1
ATOM 3228 C C . ILE A 1 417 ? 22.406 15.352 -5.043 1 87.31 417 ILE A C 1
ATOM 3230 O O . ILE A 1 417 ? 22.031 16.5 -5.297 1 87.31 417 ILE A O 1
ATOM 3234 N N . LYS A 1 418 ? 22.25 14.359 -5.789 1 83 418 LYS A N 1
ATOM 3235 C CA . LYS A 1 418 ? 21.562 14.539 -7.066 1 83 418 LYS A CA 1
ATOM 3236 C C . LYS A 1 418 ? 20.156 15.102 -6.871 1 83 418 LYS A C 1
ATOM 3238 O O . LYS A 1 418 ? 19.75 16.031 -7.574 1 83 418 LYS A O 1
ATOM 3243 N N . SER A 1 419 ? 19.453 14.516 -5.941 1 82.19 419 SER A N 1
ATOM 3244 C CA . SER A 1 419 ? 18.094 14.977 -5.652 1 82.19 419 SER A CA 1
ATOM 3245 C C . SER A 1 419 ? 18.094 16.406 -5.117 1 82.19 419 SER A C 1
ATOM 3247 O O . SER A 1 419 ? 17.219 17.203 -5.453 1 82.19 419 SER A O 1
ATOM 3249 N N . LEU A 1 420 ? 19.031 16.719 -4.316 1 86.94 420 LEU A N 1
ATOM 3250 C CA . LEU A 1 420 ? 19.125 18.062 -3.754 1 86.94 420 LEU A CA 1
ATOM 3251 C C . LEU A 1 420 ? 19.391 19.094 -4.848 1 86.94 420 LEU A C 1
ATOM 3253 O O . LEU A 1 420 ? 18.812 20.188 -4.828 1 86.94 420 LEU A O 1
ATOM 3257 N N . VAL A 1 421 ? 20.234 18.688 -5.73 1 87.31 421 VAL A N 1
ATOM 3258 C CA . VAL A 1 421 ? 20.547 19.578 -6.848 1 87.31 421 VAL A CA 1
ATOM 3259 C C . VAL A 1 421 ? 19.312 19.797 -7.707 1 87.31 421 VAL A C 1
ATOM 3261 O O . VAL A 1 421 ? 19.031 20.922 -8.148 1 87.31 421 VAL A O 1
ATOM 3264 N N . SER A 1 422 ? 18.641 18.75 -7.918 1 81.5 422 SER A N 1
ATOM 3265 C CA . SER A 1 422 ? 17.422 18.828 -8.727 1 81.5 422 SER A CA 1
ATOM 3266 C C . SER A 1 422 ? 16.359 19.672 -8.039 1 81.5 422 SER A C 1
ATOM 3268 O O . SER A 1 422 ? 15.727 20.516 -8.672 1 81.5 422 SER A O 1
ATOM 3270 N N . LEU A 1 423 ? 16.172 19.484 -6.766 1 81.12 423 LEU A N 1
ATOM 3271 C CA . LEU A 1 423 ? 15.164 20.203 -5.988 1 81.12 423 LEU A CA 1
ATOM 3272 C C . LEU A 1 423 ? 15.461 21.688 -5.957 1 81.12 423 LEU A C 1
ATOM 3274 O O . LEU A 1 423 ? 14.539 22.516 -5.969 1 81.12 423 LEU A O 1
ATOM 3278 N N . GLN A 1 424 ? 16.734 21.984 -5.941 1 85.81 424 GLN A N 1
ATOM 3279 C CA . GLN A 1 424 ? 17.141 23.391 -5.867 1 85.81 424 GLN A CA 1
ATOM 3280 C C . GLN A 1 424 ? 17.328 23.984 -7.262 1 85.81 424 GLN A C 1
ATOM 3282 O O . GLN A 1 424 ? 17.625 25.172 -7.402 1 85.81 424 GLN A O 1
ATOM 3287 N N . GLU A 1 425 ? 17.141 23.141 -8.297 1 78.44 425 GLU A N 1
ATOM 3288 C CA . GLU A 1 425 ? 17.312 23.562 -9.688 1 78.44 425 GLU A CA 1
ATOM 3289 C C . GLU A 1 425 ? 18.656 24.234 -9.898 1 78.44 425 GLU A C 1
ATOM 3291 O O . GLU A 1 425 ? 18.734 25.312 -10.477 1 78.44 425 GLU A O 1
ATOM 3296 N N . LEU A 1 426 ? 19.625 23.719 -9.258 1 75.88 426 LEU A N 1
ATOM 3297 C CA . LEU A 1 426 ? 20.969 24.266 -9.422 1 75.88 426 LEU A CA 1
ATOM 3298 C C . LEU A 1 426 ? 21.516 23.953 -10.812 1 75.88 426 LEU A C 1
ATOM 3300 O O . LEU A 1 426 ? 21.234 22.891 -11.367 1 75.88 426 LEU A O 1
ATOM 3304 N N . GLU A 1 427 ? 21.812 25 -11.648 1 58.62 427 GLU A N 1
ATOM 3305 C CA . GLU A 1 427 ? 22.375 24.859 -12.992 1 58.62 427 GLU A CA 1
ATOM 3306 C C . GLU A 1 427 ? 23.656 24.031 -12.969 1 58.62 427 GLU A C 1
ATOM 3308 O O . GLU A 1 427 ? 24.438 24.109 -12.016 1 58.62 427 GLU A O 1
ATOM 3313 N N . TRP A 1 428 ? 23.594 22.891 -13.648 1 47.41 428 TRP A N 1
ATOM 3314 C CA . TRP A 1 428 ? 24.781 22.047 -13.797 1 47.41 428 TRP A CA 1
ATOM 3315 C C . TRP A 1 428 ? 25.891 22.797 -14.531 1 47.41 428 TRP A C 1
ATOM 3317 O O . TRP A 1 428 ? 25.859 22.906 -15.758 1 47.41 428 TRP A O 1
ATOM 3327 N N . ALA A 1 429 ? 26.328 23.828 -14.367 1 37.81 429 ALA A N 1
ATOM 3328 C CA . ALA A 1 429 ? 27.422 24.344 -15.188 1 37.81 429 ALA A CA 1
ATOM 3329 C C . ALA A 1 429 ? 28.438 23.25 -15.484 1 37.81 429 ALA A C 1
ATOM 3331 O O . ALA A 1 429 ? 28.828 23.062 -16.641 1 37.81 429 ALA A O 1
ATOM 3332 N N . GLY A 1 430 ? 29.344 22.812 -14.617 1 34.53 430 GLY A N 1
ATOM 3333 C CA . GLY A 1 430 ? 30.516 21.984 -14.789 1 34.53 430 GLY A CA 1
ATOM 3334 C C . GLY A 1 430 ? 30.203 20.516 -15.016 1 34.53 430 GLY A C 1
ATOM 3335 O O . GLY A 1 430 ? 31.109 19.703 -15.18 1 34.53 430 GLY A O 1
ATOM 3336 N N . LEU A 1 431 ? 29.047 19.969 -14.789 1 35.81 431 LEU A N 1
ATOM 3337 C CA . LEU A 1 431 ? 28.938 18.547 -15.078 1 35.81 431 LEU A CA 1
ATOM 3338 C C . LEU A 1 431 ? 28.875 18.297 -16.578 1 35.81 431 LEU A C 1
ATOM 3340 O O . LEU A 1 431 ? 28.828 17.156 -17.031 1 35.81 431 LEU A O 1
ATOM 3344 N N . ARG A 1 432 ? 28.5 19.141 -17.422 1 33.91 432 ARG A N 1
ATOM 3345 C CA . ARG A 1 432 ? 28.688 18.953 -18.859 1 33.91 432 ARG A CA 1
ATOM 3346 C C . ARG A 1 432 ? 30.141 18.688 -19.203 1 33.91 432 ARG A C 1
ATOM 3348 O O . ARG A 1 432 ? 30.453 18.031 -20.188 1 33.91 432 ARG A O 1
ATOM 3355 N N . ALA A 1 433 ? 31.094 19.438 -18.625 1 32.69 433 ALA A N 1
ATOM 3356 C CA . ALA A 1 433 ? 32.469 19.234 -19.031 1 32.69 433 ALA A CA 1
ATOM 3357 C C . ALA A 1 433 ? 32.969 17.844 -18.641 1 32.69 433 ALA A C 1
ATOM 3359 O O . ALA A 1 433 ? 33.781 17.234 -19.344 1 32.69 433 ALA A O 1
ATOM 3360 N N . ALA A 1 434 ? 32.594 17.281 -17.484 1 32.19 434 ALA A N 1
ATOM 3361 C CA . ALA A 1 434 ? 33.219 16.031 -17.094 1 32.19 434 ALA A CA 1
ATOM 3362 C C . ALA A 1 434 ? 32.531 14.836 -17.75 1 32.19 434 ALA A C 1
ATOM 3364 O O . ALA A 1 434 ? 33.125 13.75 -17.844 1 32.19 434 ALA A O 1
ATOM 3365 N N . GLY A 1 435 ? 31.25 14.898 -18.031 1 31.33 435 GLY A N 1
ATOM 3366 C CA . GLY A 1 435 ? 30.703 13.758 -18.75 1 31.33 435 GLY A CA 1
ATOM 3367 C C . GLY A 1 435 ? 31.234 13.625 -20.172 1 31.33 435 GLY A C 1
ATOM 3368 O O . GLY A 1 435 ? 31.047 12.594 -20.812 1 31.33 435 GLY A O 1
ATOM 3369 N N . ALA A 1 436 ? 31.453 14.797 -20.797 1 31.67 436 ALA A N 1
ATOM 3370 C CA . ALA A 1 436 ? 31.953 14.719 -22.172 1 31.67 436 ALA A CA 1
ATOM 3371 C C . ALA A 1 436 ? 33.375 14.141 -22.219 1 31.67 436 ALA A C 1
ATOM 3373 O O . ALA A 1 436 ? 33.844 13.742 -23.281 1 31.67 436 ALA A O 1
ATOM 3374 N N . GLN A 1 437 ? 34.188 14.469 -21.156 1 30.86 437 GLN A N 1
ATOM 3375 C CA . GLN A 1 437 ? 35.562 14.109 -21.406 1 30.86 437 GLN A CA 1
ATOM 3376 C C . GLN A 1 437 ? 35.75 12.602 -21.453 1 30.86 437 GLN A C 1
ATOM 3378 O O . GLN A 1 437 ? 36.844 12.109 -21.766 1 30.86 437 GLN A O 1
ATOM 3383 N N . THR A 1 438 ? 34.875 11.82 -20.828 1 30.67 438 THR A N 1
ATOM 3384 C CA . THR A 1 438 ? 35.469 10.492 -21.016 1 30.67 438 THR A CA 1
ATOM 3385 C C . THR A 1 438 ? 35.375 10.062 -22.469 1 30.67 438 THR A C 1
ATOM 3387 O O . THR A 1 438 ? 36.094 9.164 -22.906 1 30.67 438 THR A O 1
ATOM 3390 N N . LEU A 1 439 ? 34.188 10.227 -23.125 1 29.16 439 LEU A N 1
ATOM 3391 C CA . LEU A 1 439 ? 34.344 9.625 -24.453 1 29.16 439 LEU A CA 1
ATOM 3392 C C . LEU A 1 439 ? 35.094 10.555 -25.391 1 29.16 439 LEU A C 1
ATOM 3394 O O . LEU A 1 439 ? 34.469 11.336 -26.125 1 29.16 439 LEU A O 1
ATOM 3398 N N . GLY A 1 440 ? 35.969 11.508 -24.891 1 27.03 440 GLY A N 1
ATOM 3399 C CA . GLY A 1 440 ? 36.719 12.234 -25.891 1 27.03 440 GLY A CA 1
ATOM 3400 C C . GLY A 1 440 ? 37.344 11.336 -26.953 1 27.03 440 GLY A C 1
ATOM 3401 O O . GLY A 1 440 ? 38.156 10.477 -26.656 1 27.03 440 GLY A O 1
ATOM 3402 N N . GLN A 1 441 ? 36.531 10.891 -27.938 1 25.31 441 GLN A N 1
ATOM 3403 C CA . GLN A 1 441 ? 37.219 10.492 -29.156 1 25.31 441 GLN A CA 1
ATOM 3404 C C . GLN A 1 441 ? 38.281 11.523 -29.547 1 25.31 441 GLN A C 1
ATOM 3406 O O . GLN A 1 441 ? 38.031 12.727 -29.516 1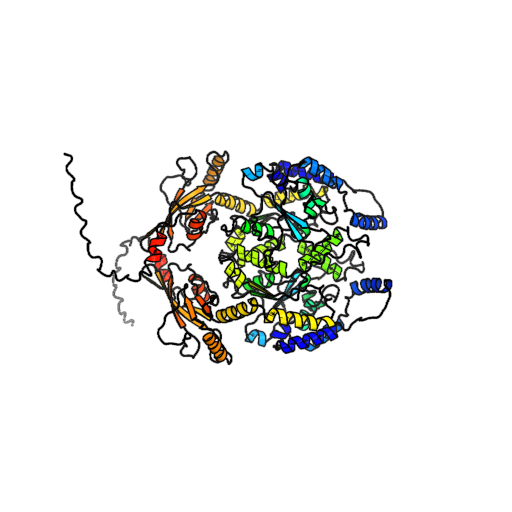 25.31 441 GLN A O 1
ATOM 3411 N N . PRO A 1 442 ? 39.594 11.258 -29.375 1 26.94 442 PRO A N 1
ATOM 3412 C CA . PRO A 1 442 ? 40.594 12.18 -29.891 1 26.94 442 PRO A CA 1
ATOM 3413 C C . PRO A 1 442 ? 40.25 12.719 -31.281 1 26.94 442 PRO A C 1
ATOM 3415 O O . PRO A 1 442 ? 40 11.938 -32.188 1 26.94 442 PRO A O 1
ATOM 3418 N N . SER A 1 443 ? 39.375 13.734 -31.328 1 25.84 443 SER A N 1
ATOM 3419 C CA . SER A 1 443 ? 39.25 14.32 -32.656 1 25.84 443 SER A CA 1
ATOM 3420 C C . SER A 1 443 ? 40.625 14.578 -33.281 1 25.84 443 SER A C 1
ATOM 3422 O O . SER A 1 443 ? 41.5 15.172 -32.656 1 25.84 443 SER A O 1
ATOM 3424 N N . LYS A 1 444 ? 41.062 13.711 -34.188 1 24.91 444 LYS A N 1
ATOM 3425 C CA . LYS A 1 444 ? 42.219 14.008 -35.031 1 24.91 444 LYS A CA 1
ATOM 3426 C C . LYS A 1 444 ? 42.094 15.398 -35.625 1 24.91 444 LYS A C 1
ATOM 3428 O O . LYS A 1 444 ? 41.188 15.656 -36.438 1 24.91 444 LYS A O 1
ATOM 3433 N N . LYS A 1 445 ? 42.375 16.453 -34.812 1 25.28 445 LYS A N 1
ATOM 3434 C CA . LYS A 1 445 ? 42.562 17.781 -35.375 1 25.28 445 LYS A CA 1
ATOM 3435 C C . LYS A 1 445 ? 43.406 17.703 -36.656 1 25.28 445 LYS A C 1
ATOM 3437 O O . LYS A 1 445 ? 44.562 17.281 -36.594 1 25.28 445 LYS A O 1
ATOM 3442 N N . ARG A 1 446 ? 42.781 17.453 -37.812 1 23.39 446 ARG A N 1
ATOM 3443 C CA . ARG A 1 446 ? 43.531 17.672 -39.062 1 23.39 446 ARG A CA 1
ATOM 3444 C C . ARG A 1 446 ? 44.156 19.062 -39.094 1 23.39 446 ARG A C 1
ATOM 3446 O O . ARG A 1 446 ? 43.531 20.031 -38.625 1 23.39 446 ARG A O 1
ATOM 3453 N N . PRO A 1 447 ? 45.5 19.234 -39.219 1 25.47 447 PRO A N 1
ATOM 3454 C CA . PRO A 1 447 ? 46.344 20.438 -39.281 1 25.47 447 PRO A CA 1
ATOM 3455 C C . PRO A 1 447 ? 45.844 21.469 -40.281 1 25.47 447 PRO A C 1
ATOM 3457 O O . PRO A 1 447 ? 46.5 22.469 -40.531 1 25.47 447 PRO A O 1
ATOM 3460 N N . GLY A 1 448 ? 44.594 21.312 -40.844 1 21.39 448 GLY A N 1
ATOM 3461 C CA . GLY A 1 448 ? 44.594 21.969 -42.125 1 21.39 448 GLY A CA 1
ATOM 3462 C C . GLY A 1 448 ? 44.594 23.484 -42.062 1 21.39 448 GLY A C 1
ATOM 3463 O O . GLY A 1 448 ? 44.594 24.172 -43.062 1 21.39 448 GLY A O 1
ATOM 3464 N N . GLY A 1 449 ? 44 24.109 -41.031 1 20.67 449 GLY A N 1
ATOM 3465 C CA . GLY A 1 449 ? 43.531 25.359 -41.562 1 20.67 449 GLY A CA 1
ATOM 3466 C C . GLY A 1 449 ? 44.625 26.297 -41.969 1 20.67 449 GLY A C 1
ATOM 3467 O O . GLY A 1 449 ? 45.594 26.516 -41.219 1 20.67 449 GLY A O 1
ATOM 3468 N N . LYS A 1 450 ? 44.938 26.344 -43.312 1 22.38 450 LYS A N 1
ATOM 3469 C CA . LYS A 1 450 ? 45.688 27.406 -43.938 1 22.38 450 LYS A CA 1
ATOM 3470 C C . LYS A 1 450 ? 45.219 28.781 -43.469 1 22.38 450 LYS A C 1
ATOM 3472 O O . LYS A 1 450 ? 44 29.031 -43.406 1 22.38 450 LYS A O 1
ATOM 3477 N N . ALA A 1 451 ? 46.062 29.547 -42.719 1 22.89 451 ALA A N 1
ATOM 3478 C CA . ALA A 1 451 ? 46.125 30.922 -42.219 1 22.89 451 ALA A CA 1
ATOM 3479 C C . ALA A 1 451 ? 45.719 31.922 -43.312 1 22.89 451 ALA A C 1
ATOM 3481 O O . ALA A 1 451 ? 46.438 32.062 -44.281 1 22.89 451 ALA A O 1
ATOM 3482 N N . THR A 1 452 ? 44.438 31.797 -43.781 1 22.66 452 THR A N 1
ATOM 3483 C CA . THR A 1 452 ? 44.281 32.812 -44.844 1 22.66 452 THR A CA 1
ATOM 3484 C C . THR A 1 452 ? 44.625 34.188 -44.312 1 22.66 452 THR A C 1
ATOM 3486 O O . THR A 1 452 ? 44.312 34.531 -43.156 1 22.66 452 THR A O 1
ATOM 3489 N N . PRO A 1 453 ? 45.531 34.875 -45.031 1 22.75 453 PRO A N 1
ATOM 3490 C CA . PRO A 1 453 ? 46.219 36.188 -44.844 1 22.75 453 PRO A CA 1
ATOM 3491 C C . PRO A 1 453 ? 45.219 37.344 -44.719 1 22.75 453 PRO A C 1
ATOM 3493 O O . PRO A 1 453 ? 44.188 37.375 -45.406 1 22.75 453 PRO A O 1
ATOM 3496 N N . SER A 1 454 ? 44.844 37.688 -43.438 1 20.38 454 SER A N 1
ATOM 3497 C CA . SER A 1 454 ? 44.062 38.875 -43.156 1 20.38 454 SER A CA 1
ATOM 3498 C C . SER A 1 454 ? 44.562 40.062 -44 1 20.38 454 SER A C 1
ATOM 3500 O O . SER A 1 454 ? 45.75 40.344 -44 1 20.38 454 SER A O 1
ATOM 3502 N N . ALA A 1 455 ? 43.906 40.312 -45.188 1 20.56 455 ALA A N 1
ATOM 3503 C CA . ALA A 1 455 ? 44.094 41.469 -46.062 1 20.56 455 ALA A CA 1
ATOM 3504 C C . ALA A 1 455 ? 44.031 42.75 -45.25 1 20.56 455 ALA A C 1
ATOM 3506 O O . ALA A 1 455 ? 43.25 42.906 -44.312 1 20.56 455 ALA A O 1
ATOM 3507 N N . LYS A 1 456 ? 45.125 43.531 -45.312 1 22.17 456 LYS A N 1
ATOM 3508 C CA . LYS A 1 456 ? 45.562 44.875 -44.906 1 22.17 456 LYS A CA 1
ATOM 3509 C C . LYS A 1 456 ? 44.531 45.938 -45.344 1 22.17 456 LYS A C 1
ATOM 3511 O O . LYS A 1 456 ? 44.281 46.094 -46.531 1 22.17 456 LYS A O 1
ATOM 3516 N N . ARG A 1 457 ? 43.25 45.906 -44.719 1 21.39 457 ARG A N 1
ATOM 3517 C CA . ARG A 1 457 ? 42.375 47 -45.094 1 21.39 457 ARG A CA 1
ATOM 3518 C C . ARG A 1 457 ? 43.125 48.344 -45.094 1 21.39 457 ARG A C 1
ATOM 3520 O O . ARG A 1 457 ? 43.875 48.625 -44.156 1 21.39 457 ARG A O 1
ATOM 3527 N N . ARG A 1 458 ? 43.312 48.875 -46.281 1 21.14 458 ARG A N 1
ATOM 3528 C CA . ARG A 1 458 ? 43.781 50.156 -46.812 1 21.14 458 ARG A CA 1
ATOM 3529 C C . ARG A 1 458 ? 43.188 51.344 -46.031 1 21.14 458 ARG A C 1
ATOM 3531 O O . ARG A 1 458 ? 42 51.312 -45.719 1 21.14 458 ARG A O 1
ATOM 3538 N N . CYS A 1 459 ? 44.062 52.094 -45.344 1 22.5 459 CYS A N 1
ATOM 3539 C CA . CYS A 1 459 ? 44.094 53.344 -44.625 1 22.5 459 CYS A CA 1
ATOM 3540 C C . CYS A 1 459 ? 43.531 54.469 -45.469 1 22.5 459 CYS A C 1
ATOM 3542 O O . CYS A 1 459 ? 44.219 55.031 -46.344 1 22.5 459 CYS A O 1
ATOM 3544 N N . LEU A 1 460 ? 42.375 54.281 -46.156 1 22.08 460 LEU A N 1
ATOM 3545 C CA . LEU A 1 460 ? 42.031 55.375 -47.062 1 22.08 460 LEU A CA 1
ATOM 3546 C C . LEU A 1 460 ? 42.094 56.719 -46.344 1 22.08 460 LEU A C 1
ATOM 3548 O O . LEU A 1 460 ? 41.656 56.812 -45.219 1 22.08 460 LEU A O 1
ATOM 3552 N N . ARG A 1 461 ? 42.969 57.688 -46.938 1 21.61 461 ARG A N 1
ATOM 3553 C CA . ARG A 1 461 ? 43.531 59.062 -46.906 1 21.61 461 ARG A CA 1
ATOM 3554 C C . ARG A 1 461 ? 42.406 60.094 -46.938 1 21.61 461 ARG A C 1
ATOM 3556 O O . ARG A 1 461 ? 41.594 60.125 -47.844 1 21.61 461 ARG A O 1
ATOM 3563 N N . ARG A 1 462 ? 41.75 60.438 -45.812 1 19.95 462 ARG A N 1
ATOM 3564 C CA . ARG A 1 462 ? 41.156 61.781 -45.75 1 19.95 462 ARG A CA 1
ATOM 3565 C C . ARG A 1 462 ? 42.188 62.844 -46.156 1 19.95 462 ARG A C 1
ATOM 3567 O O . ARG A 1 462 ? 43.25 62.969 -45.531 1 19.95 462 ARG A O 1
ATOM 3574 N N . ASP A 1 463 ? 42.469 62.969 -47.531 1 19.42 463 ASP A N 1
ATOM 3575 C CA . ASP A 1 463 ? 42.156 64.312 -48.094 1 19.42 463 ASP A CA 1
ATOM 3576 C C . ASP A 1 463 ? 40.688 64.625 -47.875 1 19.42 463 ASP A C 1
ATOM 3578 O O . ASP A 1 463 ? 39.812 63.812 -48.031 1 19.42 463 ASP A O 1
ATOM 3582 N N . MET B 1 1 ? -6.832 -22.484 -5.766 1 86.56 1 MET B N 1
ATOM 3583 C CA . MET B 1 1 ? -7.059 -23.859 -6.207 1 86.56 1 MET B CA 1
ATOM 3584 C C . MET B 1 1 ? -6.219 -24.188 -7.441 1 86.56 1 MET B C 1
ATOM 3586 O O . MET B 1 1 ? -5.594 -25.25 -7.512 1 86.56 1 MET B O 1
ATOM 3590 N N . VAL B 1 2 ? -6.172 -23.297 -8.32 1 90.81 2 VAL B N 1
ATOM 3591 C CA . VAL B 1 2 ? -5.391 -23.5 -9.539 1 90.81 2 VAL B CA 1
ATOM 3592 C C . VAL B 1 2 ? -3.914 -23.656 -9.18 1 90.81 2 VAL B C 1
ATOM 3594 O O . VAL B 1 2 ? -3.246 -24.562 -9.68 1 90.81 2 VAL B O 1
ATOM 3597 N N . ALA B 1 3 ? -3.482 -22.844 -8.281 1 92.06 3 ALA B N 1
ATOM 3598 C CA . ALA B 1 3 ? -2.084 -22.891 -7.867 1 92.06 3 ALA B CA 1
ATOM 3599 C C . ALA B 1 3 ? -1.771 -24.219 -7.176 1 92.06 3 ALA B C 1
ATOM 3601 O O . ALA B 1 3 ? -0.69 -24.781 -7.359 1 92.06 3 ALA B O 1
ATOM 3602 N N . LEU B 1 4 ? -2.689 -24.719 -6.395 1 91.31 4 LEU B N 1
ATOM 3603 C CA . LEU B 1 4 ? -2.494 -25.984 -5.707 1 91.31 4 LEU B CA 1
ATOM 3604 C C . LEU B 1 4 ? -2.422 -27.141 -6.707 1 91.31 4 LEU B C 1
ATOM 3606 O O . LEU B 1 4 ? -1.65 -28.078 -6.52 1 91.31 4 LEU B O 1
ATOM 3610 N N . ALA B 1 5 ? -3.236 -27.016 -7.727 1 91.69 5 ALA B N 1
ATOM 3611 C CA . ALA B 1 5 ? -3.217 -28.062 -8.75 1 91.69 5 ALA B CA 1
ATOM 3612 C C . ALA B 1 5 ? -1.932 -28 -9.57 1 91.69 5 ALA B C 1
ATOM 3614 O O . ALA B 1 5 ? -1.293 -29.016 -9.82 1 91.69 5 ALA B O 1
ATOM 3615 N N . LEU B 1 6 ? -1.51 -26.797 -9.914 1 91.81 6 LEU B N 1
ATOM 3616 C CA . LEU B 1 6 ? -0.333 -26.594 -10.75 1 91.81 6 LEU B CA 1
ATOM 3617 C C . LEU B 1 6 ? 0.937 -27 -10.008 1 91.81 6 LEU B C 1
ATOM 3619 O O . LEU B 1 6 ? 1.757 -27.766 -10.531 1 91.81 6 LEU B O 1
ATOM 3623 N N . TYR B 1 7 ? 1 -26.547 -8.773 1 89.56 7 TYR B N 1
ATOM 3624 C CA . TYR B 1 7 ? 2.279 -26.672 -8.086 1 89.56 7 TYR B CA 1
ATOM 3625 C C . TYR B 1 7 ? 2.209 -27.734 -6.996 1 89.56 7 TYR B C 1
ATOM 3627 O O . TYR B 1 7 ? 3.197 -28.422 -6.727 1 89.56 7 TYR B O 1
ATOM 3635 N N . GLY B 1 8 ? 1.117 -27.828 -6.344 1 85.81 8 GLY B N 1
ATOM 3636 C CA . GLY B 1 8 ? 0.961 -28.844 -5.328 1 85.81 8 GLY B CA 1
ATOM 3637 C C . GLY B 1 8 ? 0.882 -30.25 -5.898 1 85.81 8 GLY B C 1
ATOM 3638 O O . GLY B 1 8 ? 1.569 -31.156 -5.426 1 85.81 8 GLY B O 1
ATOM 3639 N N . LEU B 1 9 ? 0.146 -30.391 -6.926 1 87.75 9 LEU B N 1
ATOM 3640 C CA . LEU B 1 9 ? -0.042 -31.703 -7.547 1 87.75 9 LEU B CA 1
ATOM 3641 C C . LEU B 1 9 ? 0.875 -31.859 -8.75 1 87.75 9 LEU B C 1
ATOM 3643 O O . LEU B 1 9 ? 0.864 -32.906 -9.406 1 87.75 9 LEU B O 1
ATOM 3647 N N . ALA B 1 10 ? 1.619 -30.828 -9.07 1 90.94 10 ALA B N 1
ATOM 3648 C CA . ALA B 1 10 ? 2.574 -30.859 -10.18 1 90.94 10 ALA B CA 1
ATOM 3649 C C . ALA B 1 10 ? 1.876 -31.188 -11.5 1 90.94 10 ALA B C 1
ATOM 3651 O O . ALA B 1 10 ? 2.334 -32.031 -12.258 1 90.94 10 ALA B O 1
ATOM 3652 N N . MET B 1 11 ? 0.738 -30.562 -11.734 1 91.62 11 MET B N 1
ATOM 3653 C CA . MET B 1 11 ? -0.016 -30.797 -12.969 1 91.62 11 MET B CA 1
ATOM 3654 C C . MET B 1 11 ? 0.393 -29.797 -14.047 1 91.62 11 MET B C 1
ATOM 3656 O O . MET B 1 11 ? 0.815 -28.672 -13.734 1 91.62 11 MET B O 1
ATOM 3660 N N . ARG B 1 12 ? 0.2 -30.234 -15.227 1 92.62 12 ARG B N 1
ATOM 3661 C CA . ARG B 1 12 ? 0.392 -29.312 -16.344 1 92.62 12 ARG B CA 1
ATOM 3662 C C . ARG B 1 12 ? -0.792 -28.359 -16.484 1 92.62 12 ARG B C 1
ATOM 3664 O O . ARG B 1 12 ? -1.92 -28.719 -16.125 1 92.62 12 ARG B O 1
ATOM 3671 N N . ILE B 1 13 ? -0.516 -27.25 -17.062 1 93 13 ILE B N 1
ATOM 3672 C CA . ILE B 1 13 ? -1.518 -26.188 -17.125 1 93 13 ILE B CA 1
ATOM 3673 C C . ILE B 1 13 ? -2.723 -26.672 -17.938 1 93 13 ILE B C 1
ATOM 3675 O O . ILE B 1 13 ? -3.865 -26.344 -17.609 1 93 13 ILE B O 1
ATOM 3679 N N . ASP B 1 14 ? -2.51 -27.391 -18.969 1 92.19 14 ASP B N 1
ATOM 3680 C CA . ASP B 1 14 ? -3.615 -27.891 -19.781 1 92.19 14 ASP B CA 1
ATOM 3681 C C . ASP B 1 14 ? -4.48 -28.875 -19 1 92.19 14 ASP B C 1
ATOM 3683 O O . ASP B 1 14 ? -5.707 -28.875 -19.109 1 92.19 14 ASP B O 1
ATOM 3687 N N . ASP B 1 15 ? -3.863 -29.641 -18.234 1 93.12 15 ASP B N 1
ATOM 3688 C CA . ASP B 1 15 ? -4.582 -30.594 -17.391 1 93.12 15 ASP B CA 1
ATOM 3689 C C . ASP B 1 15 ? -5.379 -29.875 -16.297 1 93.12 15 ASP B C 1
ATOM 3691 O O . ASP B 1 15 ? -6.488 -30.297 -15.961 1 93.12 15 ASP B O 1
ATOM 3695 N N . VAL B 1 16 ? -4.773 -28.906 -15.812 1 93 16 VAL B N 1
ATOM 3696 C CA . VAL B 1 16 ? -5.449 -28.125 -14.781 1 93 16 VAL B CA 1
ATOM 3697 C C . VAL B 1 16 ? -6.703 -27.469 -15.359 1 93 16 VAL B C 1
ATOM 3699 O O . VAL B 1 16 ? -7.75 -27.438 -14.711 1 93 16 VAL B O 1
ATOM 3702 N N . SER B 1 17 ? -6.578 -26.906 -16.531 1 92.25 17 SER B N 1
ATOM 3703 C CA . SER B 1 17 ? -7.727 -26.297 -17.203 1 92.25 17 SER B CA 1
ATOM 3704 C C . SER B 1 17 ? -8.867 -27.297 -17.344 1 92.25 17 SER B C 1
ATOM 3706 O O . SER B 1 17 ? -10.023 -26.984 -17.062 1 92.25 17 SER B O 1
ATOM 3708 N N . ASP B 1 18 ? -8.562 -28.438 -17.75 1 90.88 18 ASP B N 1
ATOM 3709 C CA . ASP B 1 18 ? -9.562 -29.484 -17.906 1 90.88 18 ASP B CA 1
ATOM 3710 C C . ASP B 1 18 ? -10.141 -29.906 -16.562 1 90.88 18 ASP B C 1
ATOM 3712 O O . ASP B 1 18 ? -11.344 -30.125 -16.438 1 90.88 18 ASP B O 1
ATOM 3716 N N . LEU B 1 19 ? -9.273 -30.078 -15.672 1 91.44 19 LEU B N 1
ATOM 3717 C CA . LEU B 1 19 ? -9.688 -30.469 -14.328 1 91.44 19 LEU B CA 1
ATOM 3718 C C . LEU B 1 19 ? -10.703 -29.484 -13.766 1 91.44 19 LEU B C 1
ATOM 3720 O O . LEU B 1 19 ? -11.727 -29.891 -13.219 1 91.44 19 LEU B O 1
ATOM 3724 N N . PHE B 1 20 ? -10.469 -28.281 -13.898 1 90.88 20 PHE B N 1
ATOM 3725 C CA . PHE B 1 20 ? -11.336 -27.281 -13.281 1 90.88 20 PHE B CA 1
ATOM 3726 C C . PHE B 1 20 ? -12.648 -27.172 -14.055 1 90.88 20 PHE B C 1
ATOM 3728 O O . PHE B 1 20 ? -13.688 -26.844 -13.477 1 90.88 20 PHE B O 1
ATOM 3735 N N . ARG B 1 21 ? -12.625 -27.438 -15.328 1 88.5 21 ARG B N 1
ATOM 3736 C CA . ARG B 1 21 ? -13.875 -27.547 -16.078 1 88.5 21 ARG B CA 1
ATOM 3737 C C . ARG B 1 21 ? -14.742 -28.688 -15.555 1 88.5 21 ARG B C 1
ATOM 3739 O O . ARG B 1 21 ? -15.953 -28.531 -15.375 1 88.5 21 ARG B O 1
ATOM 3746 N N . GLN B 1 22 ? -14.102 -29.703 -15.328 1 87.81 22 GLN B N 1
ATOM 3747 C CA . GLN B 1 22 ? -14.805 -30.875 -14.812 1 87.81 22 GLN B CA 1
ATOM 3748 C C . GLN B 1 22 ? -15.297 -30.641 -13.383 1 87.81 22 GLN B C 1
ATOM 3750 O O . GLN B 1 22 ? -16.422 -31 -13.047 1 87.81 22 GLN B O 1
ATOM 3755 N N . LEU B 1 23 ? -14.461 -30.094 -12.586 1 88.25 23 LEU B N 1
ATOM 3756 C CA . LEU B 1 23 ? -14.828 -29.797 -11.211 1 88.25 23 LEU B CA 1
ATOM 3757 C C . LEU B 1 23 ? -16.031 -28.859 -11.156 1 88.25 23 LEU B C 1
ATOM 3759 O O . LEU B 1 23 ? -16.938 -29.047 -10.352 1 88.25 23 LEU B O 1
ATOM 3763 N N . ALA B 1 24 ? -15.945 -27.812 -11.961 1 88.62 24 ALA B N 1
ATOM 3764 C CA . ALA B 1 24 ? -17.047 -26.844 -11.992 1 88.62 24 ALA B CA 1
ATOM 3765 C C . ALA B 1 24 ? -18.359 -27.547 -12.344 1 88.62 24 ALA B C 1
ATOM 3767 O O . ALA B 1 24 ? -19.406 -27.266 -11.734 1 88.62 24 ALA B O 1
ATOM 3768 N N . ARG B 1 25 ? -18.312 -28.406 -13.273 1 84.25 25 ARG B N 1
ATOM 3769 C CA . ARG B 1 25 ? -19.5 -29.141 -13.688 1 84.25 25 ARG B CA 1
ATOM 3770 C C . ARG B 1 25 ? -20.031 -30 -12.547 1 84.25 25 ARG B C 1
ATOM 3772 O O . ARG B 1 25 ? -21.25 -30.141 -12.383 1 84.25 25 ARG B O 1
ATOM 3779 N N . ARG B 1 26 ? -19.156 -30.5 -11.812 1 83.94 26 ARG B N 1
ATOM 3780 C CA . ARG B 1 26 ? -19.547 -31.391 -10.711 1 83.94 26 ARG B CA 1
ATOM 3781 C C . ARG B 1 26 ? -20.062 -30.578 -9.523 1 83.94 26 ARG B C 1
ATOM 3783 O O . ARG B 1 26 ? -21.047 -30.969 -8.891 1 83.94 26 ARG B O 1
ATOM 3790 N N . VAL B 1 27 ? -19.422 -29.562 -9.219 1 84.69 27 VAL B N 1
ATOM 3791 C CA . VAL B 1 27 ? -19.703 -28.781 -8.023 1 84.69 27 VAL B CA 1
ATOM 3792 C C . VAL B 1 27 ? -20.969 -27.938 -8.242 1 84.69 27 VAL B C 1
ATOM 3794 O O . VAL B 1 27 ? -21.812 -27.828 -7.348 1 84.69 27 VAL B O 1
ATOM 3797 N N . PHE B 1 28 ? -21.109 -27.391 -9.398 1 79.5 28 PHE B N 1
ATOM 3798 C CA . PHE B 1 28 ? -22.219 -26.469 -9.641 1 79.5 28 PHE B CA 1
ATOM 3799 C C . PHE B 1 28 ? -23.344 -27.156 -10.391 1 79.5 28 PHE B C 1
ATOM 3801 O O . PHE B 1 28 ? -24.125 -26.5 -11.094 1 79.5 28 PHE B O 1
ATOM 3808 N N . ARG B 1 29 ? -23.281 -28.516 -10.336 1 67.56 29 ARG B N 1
ATOM 3809 C CA . ARG B 1 29 ? -24.359 -29.266 -10.969 1 67.56 29 ARG B CA 1
ATOM 3810 C C . ARG B 1 29 ? -25.719 -28.812 -10.438 1 67.56 29 ARG B C 1
ATOM 3812 O O . ARG B 1 29 ? -26.75 -29.016 -11.102 1 67.56 29 ARG B O 1
ATOM 3819 N N . GLY B 1 30 ? -25.609 -28.25 -9.297 1 53.41 30 GLY B N 1
ATOM 3820 C CA . GLY B 1 30 ? -26.891 -28.125 -8.633 1 53.41 30 GLY B CA 1
ATOM 3821 C C . GLY B 1 30 ? -27.969 -27.547 -9.539 1 53.41 30 GLY B C 1
ATOM 3822 O O . GLY B 1 30 ? -27.719 -27.25 -10.711 1 53.41 30 GLY B O 1
ATOM 3823 N N . ARG B 1 31 ? -28.812 -26.625 -8.766 1 46.84 31 ARG B N 1
ATOM 3824 C CA . ARG B 1 31 ? -30.25 -26.5 -8.992 1 46.84 31 ARG B CA 1
ATOM 3825 C C . ARG B 1 31 ? -30.547 -25.859 -10.336 1 46.84 31 ARG B C 1
ATOM 3827 O O . ARG B 1 31 ? -30.5 -24.625 -10.469 1 46.84 31 ARG B O 1
ATOM 3834 N N . SER B 1 32 ? -29.766 -26.203 -11.305 1 39.56 32 SER B N 1
ATOM 3835 C CA . SER B 1 32 ? -30.531 -25.719 -12.445 1 39.56 32 SER B CA 1
ATOM 3836 C C . SER B 1 32 ? -32.031 -25.828 -12.188 1 39.56 32 SER B C 1
ATOM 3838 O O . SER B 1 32 ? -32.688 -26.75 -12.672 1 39.56 32 SER B O 1
ATOM 3840 N N . ARG B 1 33 ? -32.438 -26.016 -10.93 1 36.25 33 ARG B N 1
ATOM 3841 C CA . ARG B 1 33 ? -33.844 -26.297 -10.766 1 36.25 33 ARG B CA 1
ATOM 3842 C C . ARG B 1 33 ? -34.688 -25.406 -11.672 1 36.25 33 ARG B C 1
ATOM 3844 O O . ARG B 1 33 ? -34.219 -24.328 -12.086 1 36.25 33 ARG B O 1
ATOM 3851 N N . PHE B 1 34 ? -35.969 -25.875 -11.93 1 33.56 34 PHE B N 1
ATOM 3852 C CA . PHE B 1 34 ? -37.219 -25.578 -12.586 1 33.56 34 PHE B CA 1
ATOM 3853 C C . PHE B 1 34 ? -37.594 -24.109 -12.438 1 33.56 34 PHE B C 1
ATOM 3855 O O . PHE B 1 34 ? -37.094 -23.422 -11.547 1 33.56 34 PHE B O 1
ATOM 3862 N N . GLY B 1 35 ? -38.688 -23.703 -13.094 1 33.31 35 GLY B N 1
ATOM 3863 C CA . GLY B 1 35 ? -39.812 -22.797 -13.312 1 33.31 35 GLY B CA 1
ATOM 3864 C C . GLY B 1 35 ? -40.312 -22.172 -12.031 1 33.31 35 GLY B C 1
ATOM 3865 O O . GLY B 1 35 ? -41.5 -21.781 -11.953 1 33.31 35 GLY B O 1
ATOM 3866 N N . LEU B 1 36 ? -39.875 -22.578 -10.867 1 35.5 36 LEU B N 1
ATOM 3867 C CA . LEU B 1 36 ? -40.75 -22.125 -9.789 1 35.5 36 LEU B CA 1
ATOM 3868 C C . LEU B 1 36 ? -40.812 -20.594 -9.742 1 35.5 36 LEU B C 1
ATOM 3870 O O . LEU B 1 36 ? -39.812 -19.922 -9.992 1 35.5 36 LEU B O 1
ATOM 3874 N N . GLY B 1 37 ? -42.031 -20.062 -9.719 1 33.59 37 GLY B N 1
ATOM 3875 C CA . GLY B 1 37 ? -42.531 -18.688 -9.664 1 33.59 37 GLY B CA 1
ATOM 3876 C C . GLY B 1 37 ? -41.75 -17.812 -8.695 1 33.59 37 GLY B C 1
ATOM 3877 O O . GLY B 1 37 ? -41 -18.312 -7.848 1 33.59 37 GLY B O 1
ATOM 3878 N N . PHE B 1 38 ? -41.812 -16.562 -8.805 1 36.03 38 PHE B N 1
ATOM 3879 C CA . PHE B 1 38 ? -41.188 -15.422 -8.148 1 36.03 38 PHE B CA 1
ATOM 3880 C C . PHE B 1 38 ? -41.062 -15.648 -6.648 1 36.03 38 PHE B C 1
ATOM 3882 O O . PHE B 1 38 ? -40.062 -15.297 -6.031 1 36.03 38 PHE B O 1
ATOM 3889 N N . ALA B 1 39 ? -42.125 -16.234 -6.137 1 37.28 39 ALA B N 1
ATOM 3890 C CA . ALA B 1 39 ? -42.312 -16.312 -4.688 1 37.28 39 ALA B CA 1
ATOM 3891 C C . ALA B 1 39 ? -41.375 -17.359 -4.09 1 37.28 39 ALA B C 1
ATOM 3893 O O . ALA B 1 39 ? -40.781 -17.141 -3.027 1 37.28 39 ALA B O 1
ATOM 3894 N N . ALA B 1 40 ? -41.281 -18.562 -4.66 1 39.94 40 ALA B N 1
ATOM 3895 C CA . ALA B 1 40 ? -40.5 -19.672 -4.152 1 39.94 40 ALA B CA 1
ATOM 3896 C C . ALA B 1 40 ? -39 -19.406 -4.312 1 39.94 40 ALA B C 1
ATOM 3898 O O . ALA B 1 40 ? -38.188 -19.844 -3.492 1 39.94 40 ALA B O 1
ATOM 3899 N N . ALA B 1 41 ? -38.562 -18.672 -5.25 1 37.66 41 ALA B N 1
ATOM 3900 C CA . ALA B 1 41 ? -37.188 -18.219 -5.5 1 37.66 41 ALA B CA 1
ATOM 3901 C C . ALA B 1 41 ? -36.719 -17.281 -4.391 1 37.66 41 ALA B C 1
ATOM 3903 O O . ALA B 1 41 ? -35.562 -17.391 -3.941 1 37.66 41 ALA B O 1
ATOM 3904 N N . ALA B 1 42 ? -37.656 -16.5 -3.922 1 40.16 42 ALA B N 1
ATOM 3905 C CA . ALA B 1 42 ? -37.375 -15.609 -2.793 1 40.16 42 ALA B CA 1
ATOM 3906 C C . ALA B 1 42 ? -37.125 -16.422 -1.52 1 40.16 42 ALA B C 1
ATOM 3908 O O . ALA B 1 42 ? -36.188 -16.109 -0.76 1 40.16 42 ALA B O 1
ATOM 3909 N N . HIS B 1 43 ? -38.062 -17.375 -1.241 1 41.03 43 HIS B N 1
ATOM 3910 C CA . HIS B 1 43 ? -37.906 -18.219 -0.064 1 41.03 43 HIS B CA 1
ATOM 3911 C C . HIS B 1 43 ? -36.625 -19.047 -0.141 1 41.03 43 HIS B C 1
ATOM 3913 O O . HIS B 1 43 ? -35.938 -19.219 0.862 1 41.03 43 HIS B O 1
ATOM 3919 N N . SER B 1 44 ? -36.344 -19.719 -1.234 1 41.06 44 SER B N 1
ATOM 3920 C CA . SER B 1 44 ? -35.156 -20.531 -1.461 1 41.06 44 SER B CA 1
ATOM 3921 C C . SER B 1 44 ? -33.906 -19.688 -1.381 1 41.06 44 SER B C 1
ATOM 3923 O O . SER B 1 44 ? -32.844 -20.188 -0.975 1 41.06 44 SER B O 1
ATOM 3925 N N . LEU B 1 45 ? -34 -18.5 -1.758 1 40.88 45 LEU B N 1
ATOM 3926 C CA . LEU B 1 45 ? -32.906 -17.516 -1.615 1 40.88 45 LEU B CA 1
ATOM 3927 C C . LEU B 1 45 ? -32.625 -17.25 -0.144 1 40.88 45 LEU B C 1
ATOM 3929 O O . LEU B 1 45 ? -31.453 -17.156 0.251 1 40.88 45 LEU B O 1
ATOM 3933 N N . ILE B 1 46 ? -33.812 -17.203 0.54 1 40.78 46 ILE B N 1
ATOM 3934 C CA . ILE B 1 46 ? -33.656 -17 1.977 1 40.78 46 ILE B CA 1
ATOM 3935 C C . ILE B 1 46 ? -33.031 -18.234 2.611 1 40.78 46 ILE B C 1
ATOM 3937 O O . ILE B 1 46 ? -32.156 -18.125 3.455 1 40.78 46 ILE B O 1
ATOM 3941 N N . ALA B 1 47 ? -33.625 -19.438 2.299 1 42.66 47 ALA B N 1
ATOM 3942 C CA . ALA B 1 47 ? -33.125 -20.688 2.846 1 42.66 47 ALA B CA 1
ATOM 3943 C C . ALA B 1 47 ? -31.688 -20.938 2.395 1 42.66 47 ALA B C 1
ATOM 3945 O O . ALA B 1 47 ? -30.875 -21.484 3.152 1 42.66 47 ALA B O 1
ATOM 3946 N N . SER B 1 48 ? -31.375 -20.75 1.128 1 44.19 48 SER B N 1
ATOM 3947 C CA . SER B 1 48 ? -30.047 -20.875 0.535 1 44.19 48 SER B CA 1
ATOM 3948 C C . SER B 1 48 ? -29.047 -19.922 1.201 1 44.19 48 SER B C 1
ATOM 3950 O O . SER B 1 48 ? -27.844 -20.156 1.187 1 44.19 48 SER B O 1
ATOM 3952 N N . TYR B 1 49 ? -29.594 -18.953 1.773 1 46.41 49 TYR B N 1
ATOM 3953 C CA . TYR B 1 49 ? -28.797 -17.969 2.494 1 46.41 49 TYR B CA 1
ATOM 3954 C C . TYR B 1 49 ? -28.109 -18.594 3.705 1 46.41 49 TYR B C 1
ATOM 3956 O O . TYR B 1 49 ? -26.969 -18.25 4.035 1 46.41 49 TYR B O 1
ATOM 3964 N N . ARG B 1 50 ? -28.812 -19.609 4.348 1 47.88 50 ARG B N 1
ATOM 3965 C CA . ARG B 1 50 ? -28.25 -20.25 5.535 1 47.88 50 ARG B CA 1
ATOM 3966 C C . ARG B 1 50 ? -27.266 -21.344 5.152 1 47.88 50 ARG B C 1
ATOM 3968 O O . ARG B 1 50 ? -26.281 -21.578 5.855 1 47.88 50 ARG B O 1
ATOM 3975 N N . ASN B 1 51 ? -27.562 -22.062 4.109 1 58.69 51 ASN B N 1
ATOM 3976 C CA . ASN B 1 51 ? -26.781 -23.281 3.848 1 58.69 51 ASN B CA 1
ATOM 3977 C C . ASN B 1 51 ? -25.953 -23.141 2.58 1 58.69 51 ASN B C 1
ATOM 3979 O O . ASN B 1 51 ? -25.375 -24.125 2.109 1 58.69 51 ASN B O 1
ATOM 3983 N N . GLY B 1 52 ? -25.703 -22 2.242 1 62.72 52 GLY B N 1
ATOM 3984 C CA . GLY B 1 52 ? -25 -21.844 0.976 1 62.72 52 GLY B CA 1
ATOM 3985 C C . GLY B 1 52 ? -25.844 -22.25 -0.22 1 62.72 52 GLY B C 1
ATOM 3986 O O . GLY B 1 52 ? -26.734 -23.094 -0.1 1 62.72 52 GLY B O 1
ATOM 3987 N N . ARG B 1 53 ? -25.719 -21.734 -1.281 1 70.81 53 ARG B N 1
ATOM 3988 C CA . ARG B 1 53 ? -26.453 -22 -2.514 1 70.81 53 ARG B CA 1
ATOM 3989 C C . ARG B 1 53 ? -26.219 -23.438 -2.984 1 70.81 53 ARG B C 1
ATOM 3991 O O . ARG B 1 53 ? -27.109 -24.031 -3.602 1 70.81 53 ARG B O 1
ATOM 3998 N N . PHE B 1 54 ? -25.016 -24.016 -2.676 1 77.19 54 PHE B N 1
ATOM 3999 C CA . PHE B 1 54 ? -24.641 -25.375 -3.07 1 77.19 54 PHE B CA 1
ATOM 4000 C C . PHE B 1 54 ? -24.281 -26.219 -1.849 1 77.19 54 PHE B C 1
ATOM 4002 O O . PHE B 1 54 ? -23.703 -25.719 -0.89 1 77.19 54 PHE B O 1
ATOM 4009 N N . PRO B 1 55 ? -24.734 -27.406 -1.937 1 77.38 55 PRO B N 1
ATOM 4010 C CA . PRO B 1 55 ? -24.406 -28.266 -0.805 1 77.38 55 PRO B CA 1
ATOM 4011 C C . PRO B 1 55 ? -22.891 -28.453 -0.642 1 77.38 55 PRO B C 1
ATOM 4013 O O . PRO B 1 55 ? -22.172 -28.531 -1.635 1 77.38 55 PRO B O 1
ATOM 4016 N N . ALA B 1 56 ? -22.484 -28.594 0.584 1 80.75 56 ALA B N 1
ATOM 4017 C CA . ALA B 1 56 ? -21.078 -28.734 0.915 1 80.75 56 ALA B CA 1
ATOM 4018 C C . ALA B 1 56 ? -20.5 -30.016 0.298 1 80.75 56 ALA B C 1
ATOM 4020 O O . ALA B 1 56 ? -19.344 -30.047 -0.11 1 80.75 56 ALA B O 1
ATOM 4021 N N . GLU B 1 57 ? -21.25 -31.016 0.231 1 80.5 57 GLU B N 1
ATOM 4022 C CA . GLU B 1 57 ? -20.797 -32.312 -0.253 1 80.5 57 GLU B CA 1
ATOM 4023 C C . GLU B 1 57 ? -20.344 -32.25 -1.71 1 80.5 57 GLU B C 1
ATOM 4025 O O . GLU B 1 57 ? -19.453 -32.969 -2.129 1 80.5 57 GLU B O 1
ATOM 4030 N N . ASP B 1 58 ? -20.922 -31.375 -2.418 1 83.38 58 ASP B N 1
ATOM 4031 C CA . ASP B 1 58 ? -20.641 -31.266 -3.846 1 83.38 58 ASP B CA 1
ATOM 4032 C C . ASP B 1 58 ? -19.219 -30.75 -4.078 1 83.38 58 ASP B C 1
ATOM 4034 O O . ASP B 1 58 ? -18.609 -31.047 -5.113 1 83.38 58 ASP B O 1
ATOM 4038 N N . ILE B 1 59 ? -18.703 -30.062 -3.146 1 87.5 59 ILE B N 1
ATOM 4039 C CA . ILE B 1 59 ? -17.344 -29.562 -3.314 1 87.5 59 ILE B CA 1
ATOM 4040 C C . ILE B 1 59 ? -16.391 -30.391 -2.473 1 87.5 59 ILE B C 1
ATOM 4042 O O . ILE B 1 59 ? -15.227 -30.594 -2.854 1 87.5 59 ILE B O 1
ATOM 4046 N N . ASP B 1 60 ? -16.859 -30.969 -1.413 1 90.75 60 ASP B N 1
ATOM 4047 C CA . ASP B 1 60 ? -15.992 -31.734 -0.514 1 90.75 60 ASP B CA 1
ATOM 4048 C C . ASP B 1 60 ? -15.477 -33 -1.19 1 90.75 60 ASP B C 1
ATOM 4050 O O . ASP B 1 60 ? -14.289 -33.312 -1.104 1 90.75 60 ASP B O 1
ATOM 4054 N N . ALA B 1 61 ? -16.312 -33.656 -1.81 1 89.75 61 ALA B N 1
ATOM 4055 C CA . ALA B 1 61 ? -15.945 -34.938 -2.41 1 89.75 61 ALA B CA 1
ATOM 4056 C C . ALA B 1 61 ? -14.891 -34.781 -3.496 1 89.75 61 ALA B C 1
ATOM 4058 O O . ALA B 1 61 ? -13.844 -35.406 -3.467 1 89.75 61 ALA B O 1
ATOM 4059 N N . PRO B 1 62 ? -15.109 -33.906 -4.41 1 90.19 62 PRO B N 1
ATOM 4060 C CA . PRO B 1 62 ? -14.086 -33.688 -5.434 1 90.19 62 PRO B CA 1
ATOM 4061 C C . PRO B 1 62 ? -12.742 -33.25 -4.848 1 90.19 62 PRO B C 1
ATOM 4063 O O . PRO B 1 62 ? -11.688 -33.688 -5.328 1 90.19 62 PRO B O 1
ATOM 4066 N N . LEU B 1 63 ? -12.75 -32.469 -3.91 1 92.44 63 LEU B N 1
ATOM 4067 C CA . LEU B 1 63 ? -11.508 -32 -3.305 1 92.44 63 LEU B CA 1
ATOM 4068 C C . LEU B 1 63 ? -10.797 -33.125 -2.578 1 92.44 63 LEU B C 1
ATOM 4070 O O . LEU B 1 63 ? -9.57 -33.219 -2.615 1 92.44 63 LEU B O 1
ATOM 4074 N N . SER B 1 64 ? -11.594 -33.938 -1.951 1 93.12 64 SER B N 1
ATOM 4075 C CA . SER B 1 64 ? -11.031 -35.125 -1.288 1 93.12 64 SER B CA 1
ATOM 4076 C C . SER B 1 64 ? -10.406 -36.062 -2.297 1 93.12 64 SER B C 1
ATOM 4078 O O . SER B 1 64 ? -9.359 -36.656 -2.029 1 93.12 64 SER B O 1
ATOM 4080 N N . GLU B 1 65 ? -11.031 -36.219 -3.375 1 92.31 65 GLU B N 1
ATOM 4081 C CA . GLU B 1 65 ? -10.523 -37.094 -4.434 1 92.31 65 GLU B CA 1
ATOM 4082 C C . GLU B 1 65 ? -9.242 -36.531 -5.035 1 92.31 65 GLU B C 1
ATOM 4084 O O . GLU B 1 65 ? -8.312 -37.25 -5.355 1 92.31 65 GLU B O 1
ATOM 4089 N N . LEU B 1 66 ? -9.203 -35.312 -5.137 1 90.44 66 LEU B N 1
ATOM 4090 C CA . LEU B 1 66 ? -8.094 -34.625 -5.809 1 90.44 66 LEU B CA 1
ATOM 4091 C C . LEU B 1 66 ? -6.859 -34.594 -4.914 1 90.44 66 LEU B C 1
ATOM 4093 O O . LEU B 1 66 ? -5.75 -34.875 -5.371 1 90.44 66 LEU B O 1
ATOM 4097 N N . PHE B 1 67 ? -7.035 -34.281 -3.658 1 92 67 PHE B N 1
ATOM 4098 C CA . PHE B 1 67 ? -5.887 -34 -2.805 1 92 67 PHE B CA 1
ATOM 4099 C C . PHE B 1 67 ? -5.637 -35.156 -1.838 1 92 67 PHE B C 1
ATOM 4101 O O . PHE B 1 67 ? -4.539 -35.281 -1.293 1 92 67 PHE B O 1
ATOM 4108 N N . GLY B 1 68 ? -6.641 -35.906 -1.587 1 90.25 68 GLY B N 1
ATOM 4109 C CA . GLY B 1 68 ? -6.496 -37 -0.63 1 90.25 68 GLY B CA 1
ATOM 4110 C C . GLY B 1 68 ? -6.066 -36.531 0.746 1 90.25 68 GLY B C 1
ATOM 4111 O O . GLY B 1 68 ? -6.645 -35.594 1.295 1 90.25 68 GLY B O 1
ATOM 4112 N N . ASP B 1 69 ? -5.043 -37.219 1.35 1 89.5 69 ASP B N 1
ATOM 4113 C CA . ASP B 1 69 ? -4.578 -36.906 2.697 1 89.5 69 ASP B CA 1
ATOM 4114 C C . ASP B 1 69 ? -3.279 -36.094 2.656 1 89.5 69 ASP B C 1
ATOM 4116 O O . ASP B 1 69 ? -2.559 -36.031 3.654 1 89.5 69 ASP B O 1
ATOM 4120 N N . GLY B 1 70 ? -3.057 -35.562 1.477 1 90.19 70 GLY B N 1
ATOM 4121 C CA . GLY B 1 70 ? -1.884 -34.719 1.382 1 90.19 70 GLY B CA 1
ATOM 4122 C C . GLY B 1 70 ? -2.029 -33.406 2.15 1 90.19 70 GLY B C 1
ATOM 4123 O O . GLY B 1 70 ? -3.105 -32.812 2.168 1 90.19 70 GLY B O 1
ATOM 4124 N N . THR B 1 71 ? -0.927 -33.062 2.83 1 90.88 71 THR B N 1
ATOM 4125 C CA . THR B 1 71 ? -0.94 -31.812 3.588 1 90.88 71 THR B CA 1
ATOM 4126 C C . THR B 1 71 ? -0.318 -30.672 2.775 1 90.88 71 THR B C 1
ATOM 4128 O O . THR B 1 71 ? 0.27 -30.922 1.718 1 90.88 71 THR B O 1
ATOM 4131 N N . MET B 1 72 ? -0.442 -29.5 3.264 1 91.06 72 MET B N 1
ATOM 4132 C CA . MET B 1 72 ? 0.101 -28.312 2.594 1 91.06 72 MET B CA 1
ATOM 4133 C C . MET B 1 72 ? 1.625 -28.359 2.562 1 91.06 72 MET B C 1
ATOM 4135 O O . MET B 1 72 ? 2.252 -27.703 1.728 1 91.06 72 MET B O 1
ATOM 4139 N N . LEU B 1 73 ? 2.176 -29.156 3.41 1 87.5 73 LEU B N 1
ATOM 4140 C CA . LEU B 1 73 ? 3.629 -29.203 3.516 1 87.5 73 LEU B CA 1
ATOM 4141 C C . LEU B 1 73 ? 4.203 -30.359 2.703 1 87.5 73 LEU B C 1
ATOM 4143 O O . LEU B 1 73 ? 5.418 -30.453 2.52 1 87.5 73 LEU B O 1
ATOM 4147 N N . ASP B 1 74 ? 3.338 -31.234 2.264 1 79.94 74 ASP B N 1
ATOM 4148 C CA . ASP B 1 74 ? 3.779 -32.469 1.631 1 79.94 74 ASP B CA 1
ATOM 4149 C C . ASP B 1 74 ? 3.951 -32.312 0.125 1 79.94 74 ASP B C 1
ATOM 4151 O O . ASP B 1 74 ? 3.896 -33.281 -0.633 1 79.94 74 ASP B O 1
ATOM 4155 N N . HIS B 1 75 ? 4.352 -31.234 -0.341 1 80.31 75 HIS B N 1
ATOM 4156 C CA . HIS B 1 75 ? 4.43 -31.062 -1.788 1 80.31 75 HIS B CA 1
ATOM 4157 C C . HIS B 1 75 ? 5.875 -31.078 -2.27 1 80.31 75 HIS B C 1
ATOM 4159 O O . HIS B 1 75 ? 6.527 -30.031 -2.314 1 80.31 75 HIS B O 1
ATOM 4165 N N . ALA B 1 76 ? 6.281 -32.25 -2.715 1 78.88 76 ALA B N 1
ATOM 4166 C CA . ALA B 1 76 ? 7.672 -32.438 -3.105 1 78.88 76 ALA B CA 1
ATOM 4167 C C . ALA B 1 76 ? 8.047 -31.594 -4.305 1 78.88 76 ALA B C 1
ATOM 4169 O O . ALA B 1 76 ? 9.164 -31.062 -4.375 1 78.88 76 ALA B O 1
ATOM 4170 N N . TYR B 1 77 ? 7.125 -31.531 -5.176 1 86.38 77 TYR B N 1
ATOM 4171 C CA . TYR B 1 77 ? 7.406 -30.75 -6.383 1 86.38 77 TYR B CA 1
ATOM 4172 C C . TYR B 1 77 ? 7.656 -29.281 -6.043 1 86.38 77 TYR B C 1
ATOM 4174 O O . TYR B 1 77 ? 8.594 -28.672 -6.551 1 86.38 77 TYR B O 1
ATOM 4182 N N . LEU B 1 78 ? 6.867 -28.75 -5.207 1 87.12 78 LEU B N 1
ATOM 4183 C CA . LEU B 1 78 ? 7.035 -27.375 -4.773 1 87.12 78 LEU B CA 1
ATOM 4184 C C . LEU B 1 78 ? 8.438 -27.141 -4.215 1 87.12 78 LEU B C 1
ATOM 4186 O O . LEU B 1 78 ? 9.094 -26.156 -4.566 1 87.12 78 LEU B O 1
ATOM 4190 N N . SER B 1 79 ? 8.812 -28.031 -3.457 1 82.69 79 SER B N 1
ATOM 4191 C CA . SER B 1 79 ? 10.125 -27.922 -2.836 1 82.69 79 SER B CA 1
ATOM 4192 C C . SER B 1 79 ? 11.242 -28.047 -3.873 1 82.69 79 SER B C 1
ATOM 4194 O O . SER B 1 79 ? 12.25 -27.344 -3.795 1 82.69 79 SER B O 1
ATOM 4196 N N . SER B 1 80 ? 11.016 -28.875 -4.781 1 84.94 80 SER B N 1
ATOM 4197 C CA . SER B 1 80 ? 12.055 -29.156 -5.773 1 84.94 80 SER B CA 1
ATOM 4198 C C . SER B 1 80 ? 12.312 -27.938 -6.656 1 84.94 80 SER B C 1
ATOM 4200 O O . SER B 1 80 ? 13.438 -27.734 -7.117 1 84.94 80 SER B O 1
ATOM 4202 N N . ILE B 1 81 ? 11.367 -27.203 -6.859 1 85.44 81 ILE B N 1
ATOM 4203 C CA . ILE B 1 81 ? 11.555 -26.078 -7.777 1 85.44 81 ILE B CA 1
ATOM 4204 C C . ILE B 1 81 ? 11.672 -24.781 -6.988 1 85.44 81 ILE B C 1
ATOM 4206 O O . ILE B 1 81 ? 11.719 -23.703 -7.574 1 85.44 81 ILE B O 1
ATOM 4210 N N . GLY B 1 82 ? 11.625 -24.891 -5.688 1 86.5 82 GLY B N 1
ATOM 4211 C CA . GLY B 1 82 ? 11.812 -23.734 -4.84 1 86.5 82 GLY B CA 1
ATOM 4212 C C . GLY B 1 82 ? 10.602 -22.812 -4.812 1 86.5 82 GLY B C 1
ATOM 4213 O O . GLY B 1 82 ? 10.727 -21.625 -4.535 1 86.5 82 GLY B O 1
ATOM 4214 N N . THR B 1 83 ? 9.469 -23.344 -5.172 1 90.44 83 THR B N 1
ATOM 4215 C CA . THR B 1 83 ? 8.234 -22.578 -5.195 1 90.44 83 THR B CA 1
ATOM 4216 C C . THR B 1 83 ? 7.555 -22.594 -3.828 1 90.44 83 THR B C 1
ATOM 4218 O O . THR B 1 83 ? 7.566 -23.625 -3.143 1 90.44 83 THR B O 1
ATOM 4221 N N . ARG B 1 84 ? 7.055 -21.484 -3.434 1 91.25 84 ARG B N 1
ATOM 4222 C CA . ARG B 1 84 ? 6.25 -21.359 -2.225 1 91.25 84 ARG B CA 1
ATOM 4223 C C . ARG B 1 84 ? 4.832 -20.906 -2.559 1 91.25 84 ARG B C 1
ATOM 4225 O O . ARG B 1 84 ? 4.637 -20.047 -3.422 1 91.25 84 ARG B O 1
ATOM 4232 N N . LEU B 1 85 ? 3.934 -21.578 -1.908 1 93.38 85 LEU B N 1
ATOM 4233 C CA . LEU B 1 85 ? 2.529 -21.297 -2.184 1 93.38 85 LEU B CA 1
ATOM 4234 C C . LEU B 1 85 ? 1.811 -20.828 -0.923 1 93.38 85 LEU B C 1
ATOM 4236 O O . LEU B 1 85 ? 2.094 -21.312 0.175 1 93.38 85 LEU B O 1
ATOM 4240 N N . GLY B 1 86 ? 0.964 -19.828 -1.042 1 91.69 86 GLY B N 1
ATOM 4241 C CA . GLY B 1 86 ? 0.078 -19.359 0.011 1 91.69 86 GLY B CA 1
ATOM 4242 C C . GLY B 1 86 ? -1.246 -18.828 -0.513 1 91.69 86 GLY B C 1
ATOM 4243 O O . GLY B 1 86 ? -1.312 -18.297 -1.622 1 91.69 86 GLY B O 1
ATOM 4244 N N . PHE B 1 87 ? -2.299 -19.047 0.196 1 93.06 87 PHE B N 1
ATOM 4245 C CA . PHE B 1 87 ? -3.557 -18.422 -0.182 1 93.06 87 PHE B CA 1
ATOM 4246 C C . PHE B 1 87 ? -4.328 -17.969 1.053 1 93.06 87 PHE B C 1
ATOM 4248 O O . PHE B 1 87 ? -4.215 -18.578 2.119 1 93.06 87 PHE B O 1
ATOM 4255 N N . PRO B 1 88 ? -5.039 -16.906 0.928 1 93.19 88 PRO B N 1
ATOM 4256 C CA . PRO B 1 88 ? -5.742 -16.312 2.064 1 93.19 88 PRO B CA 1
ATOM 4257 C C . PRO B 1 88 ? -7.051 -17.016 2.395 1 93.19 88 PRO B C 1
ATOM 4259 O O . PRO B 1 88 ? -7.711 -17.547 1.498 1 93.19 88 PRO B O 1
ATOM 4262 N N . VAL B 1 89 ? -7.41 -17.062 3.645 1 92.44 89 VAL B N 1
ATOM 4263 C CA . VAL B 1 89 ? -8.695 -17.453 4.207 1 92.44 89 VAL B CA 1
ATOM 4264 C C . VAL B 1 89 ? -9.086 -16.5 5.328 1 92.44 89 VAL B C 1
ATOM 4266 O O . VAL B 1 89 ? -8.258 -15.75 5.832 1 92.44 89 VAL B O 1
ATOM 4269 N N . VAL B 1 90 ? -10.336 -16.469 5.59 1 88.19 90 VAL B N 1
ATOM 4270 C CA . VAL B 1 90 ? -10.82 -15.602 6.652 1 88.19 90 VAL B CA 1
ATOM 4271 C C . VAL B 1 90 ? -11.359 -16.438 7.809 1 88.19 90 VAL B C 1
ATOM 4273 O O . VAL B 1 90 ? -12.219 -17.297 7.609 1 88.19 90 VAL B O 1
ATOM 4276 N N . ASP B 1 91 ? -10.781 -16.172 8.953 1 87.56 91 ASP B N 1
ATOM 4277 C CA . ASP B 1 91 ? -11.242 -16.828 10.164 1 87.56 91 ASP B CA 1
ATOM 4278 C C . ASP B 1 91 ? -12.578 -16.266 10.633 1 87.56 91 ASP B C 1
ATOM 4280 O O . ASP B 1 91 ? -12.664 -15.078 10.969 1 87.56 91 ASP B O 1
ATOM 4284 N N . VAL B 1 92 ? -13.617 -17.062 10.609 1 80.12 92 VAL B N 1
ATOM 4285 C CA . VAL B 1 92 ? -14.938 -16.562 10.984 1 80.12 92 VAL B CA 1
ATOM 4286 C C . VAL B 1 92 ? -15.391 -17.234 12.281 1 80.12 92 VAL B C 1
ATOM 4288 O O . VAL B 1 92 ? -16.578 -17.266 12.578 1 80.12 92 VAL B O 1
ATOM 4291 N N . ASP B 1 93 ? -14.391 -17.719 12.914 1 75.12 93 ASP B N 1
ATOM 4292 C CA . ASP B 1 93 ? -14.75 -18.328 14.195 1 75.12 93 ASP B CA 1
ATOM 4293 C C . ASP B 1 93 ? -15.375 -17.297 15.133 1 75.12 93 ASP B C 1
ATOM 4295 O O . ASP B 1 93 ? -14.867 -16.172 15.266 1 75.12 93 ASP B O 1
ATOM 4299 N N . SER B 1 94 ? -16.562 -17.625 15.609 1 59.66 94 SER B N 1
ATOM 4300 C CA . SER B 1 94 ? -17.469 -16.75 16.344 1 59.66 94 SER B CA 1
ATOM 4301 C C . SER B 1 94 ? -16.797 -16.156 17.578 1 59.66 94 SER B C 1
ATOM 4303 O O . SER B 1 94 ? -17.234 -15.133 18.094 1 59.66 94 SER B O 1
ATOM 4305 N N . SER B 1 95 ? -15.781 -16.688 17.969 1 58.38 95 SER B N 1
ATOM 4306 C CA . SER B 1 95 ? -15.18 -16.203 19.203 1 58.38 95 SER B CA 1
ATOM 4307 C C . SER B 1 95 ? -14.273 -15 18.938 1 58.38 95 SER B C 1
ATOM 4309 O O . SER B 1 95 ? -13.938 -14.258 19.875 1 58.38 95 SER B O 1
ATOM 4311 N N . ARG B 1 96 ? -14.039 -14.82 17.641 1 60.34 96 ARG B N 1
ATOM 4312 C CA . ARG B 1 96 ? -13.094 -13.75 17.344 1 60.34 96 ARG B CA 1
ATOM 4313 C C . ARG B 1 96 ? -13.602 -12.898 16.172 1 60.34 96 ARG B C 1
ATOM 4315 O O . ARG B 1 96 ? -14.492 -13.305 15.438 1 60.34 96 ARG B O 1
ATOM 4322 N N . ALA B 1 97 ? -13.164 -11.602 16.203 1 65 97 ALA B N 1
ATOM 4323 C CA . ALA B 1 97 ? -13.398 -10.812 15 1 65 97 ALA B CA 1
ATOM 4324 C C . ALA B 1 97 ? -12.766 -11.477 13.781 1 65 97 ALA B C 1
ATOM 4326 O O . ALA B 1 97 ? -11.672 -12.039 13.867 1 65 97 ALA B O 1
ATOM 4327 N N . PRO B 1 98 ? -13.555 -11.547 12.766 1 73.12 98 PRO B N 1
ATOM 4328 C CA . PRO B 1 98 ? -12.977 -12.164 11.562 1 73.12 98 PRO B CA 1
ATOM 4329 C C . PRO B 1 98 ? -11.609 -11.57 11.211 1 73.12 98 PRO B C 1
ATOM 4331 O O . PRO B 1 98 ? -11.406 -10.367 11.328 1 73.12 98 PRO B O 1
ATOM 4334 N N . SER B 1 99 ? -10.727 -12.469 10.984 1 79.31 99 SER B N 1
ATOM 4335 C CA . SER B 1 99 ? -9.359 -12.055 10.688 1 79.31 99 SER B CA 1
ATOM 4336 C C . SER B 1 99 ? -8.797 -12.805 9.484 1 79.31 99 SER B C 1
ATOM 4338 O O . SER B 1 99 ? -9.172 -13.953 9.242 1 79.31 99 SER B O 1
ATOM 4340 N N . THR B 1 100 ? -7.98 -12.156 8.75 1 85.94 100 THR B N 1
ATOM 4341 C CA . THR B 1 100 ? -7.352 -12.758 7.578 1 85.94 100 THR B CA 1
ATOM 4342 C C . THR B 1 100 ? -6.219 -13.688 7.992 1 85.94 100 THR B C 1
ATOM 4344 O O . THR B 1 100 ? -5.395 -13.344 8.844 1 85.94 100 THR B O 1
ATOM 4347 N N . CYS B 1 101 ? -6.246 -14.844 7.43 1 89.75 101 CYS B N 1
ATOM 4348 C CA . CYS B 1 101 ? -5.176 -15.82 7.602 1 89.75 101 CYS B CA 1
ATOM 4349 C C . CYS B 1 101 ? -4.637 -16.281 6.254 1 89.75 101 CYS B C 1
ATOM 4351 O O . CYS B 1 101 ? -5.301 -16.125 5.23 1 89.75 101 CYS B O 1
ATOM 4353 N N . ILE B 1 102 ? -3.408 -16.781 6.273 1 92.94 102 ILE B N 1
ATOM 4354 C CA . ILE B 1 102 ? -2.832 -17.375 5.07 1 92.94 102 ILE B CA 1
ATOM 4355 C C . ILE B 1 102 ? -2.428 -18.828 5.355 1 92.94 102 ILE B C 1
ATOM 4357 O O . ILE B 1 102 ? -1.814 -19.109 6.387 1 92.94 102 ILE B O 1
ATOM 4361 N N . VAL B 1 103 ? -2.883 -19.656 4.492 1 93.06 103 VAL B N 1
ATOM 4362 C CA . VAL B 1 103 ? -2.4 -21.031 4.508 1 93.06 103 VAL B CA 1
ATOM 4363 C C . VAL B 1 103 ? -1.218 -21.172 3.553 1 93.06 103 VAL B C 1
ATOM 4365 O O . VAL B 1 103 ? -1.291 -20.75 2.395 1 93.06 103 VAL B O 1
ATOM 4368 N N . THR B 1 104 ? -0.155 -21.734 4.082 1 92.31 104 THR B N 1
ATOM 4369 C CA . THR B 1 104 ? 1.06 -21.75 3.273 1 92.31 104 THR B CA 1
ATOM 4370 C C . THR B 1 104 ? 1.593 -23.172 3.107 1 92.31 104 THR B C 1
ATOM 4372 O O . THR B 1 104 ? 1.218 -24.062 3.859 1 92.31 104 THR B O 1
ATOM 4375 N N . SER B 1 105 ? 2.463 -23.359 2.092 1 91.38 105 SER B N 1
ATOM 4376 C CA . SER B 1 105 ? 3.18 -24.609 1.874 1 91.38 105 SER B CA 1
ATOM 4377 C C . SER B 1 105 ? 4.543 -24.594 2.559 1 91.38 105 SER B C 1
ATOM 4379 O O . SER B 1 105 ? 5.395 -25.438 2.281 1 91.38 105 SER B O 1
ATOM 4381 N N . TYR B 1 106 ? 4.797 -23.578 3.326 1 86.06 106 TYR B N 1
ATOM 4382 C CA . TYR B 1 106 ? 6.059 -23.406 4.039 1 86.06 106 TYR B CA 1
ATOM 4383 C C . TYR B 1 106 ? 5.816 -22.969 5.48 1 86.06 106 TYR B C 1
ATOM 4385 O O . TYR B 1 106 ? 4.707 -22.562 5.832 1 86.06 106 TYR B O 1
ATOM 4393 N N . ASN B 1 107 ? 6.895 -23.234 6.238 1 74.38 107 ASN B N 1
ATOM 4394 C CA . ASN B 1 107 ? 6.785 -22.797 7.629 1 74.38 107 ASN B CA 1
ATOM 4395 C C . ASN B 1 107 ? 7.168 -21.344 7.797 1 74.38 107 ASN B C 1
ATOM 4397 O O . ASN B 1 107 ? 8.148 -20.875 7.215 1 74.38 107 ASN B O 1
ATOM 4401 N N . GLY B 1 108 ? 6.227 -20.516 7.766 1 60.16 108 GLY B N 1
ATOM 4402 C CA . GLY B 1 108 ? 6.477 -19.094 7.895 1 60.16 108 GLY B CA 1
ATOM 4403 C C . GLY B 1 108 ? 7.602 -18.766 8.859 1 60.16 108 GLY B C 1
ATOM 4404 O O . GLY B 1 108 ? 8.008 -19.625 9.656 1 60.16 108 GLY B O 1
ATOM 4405 N N . ALA B 1 109 ? 8.648 -17.984 8.422 1 51.81 109 ALA B N 1
ATOM 4406 C CA . ALA B 1 109 ? 9.609 -17.531 9.422 1 51.81 109 ALA B CA 1
ATOM 4407 C C . ALA B 1 109 ? 8.914 -17.172 10.734 1 51.81 109 ALA B C 1
ATOM 4409 O O . ALA B 1 109 ? 7.863 -16.531 10.727 1 51.81 109 ALA B O 1
ATOM 4410 N N . GLY B 1 110 ? 8.812 -18.156 11.555 1 45 110 GLY B N 1
ATOM 4411 C CA . GLY B 1 110 ? 8.211 -18.016 12.875 1 45 110 GLY B CA 1
ATOM 4412 C C . GLY B 1 110 ? 8.32 -16.625 13.445 1 45 110 GLY B C 1
ATOM 4413 O O . GLY B 1 110 ? 8.289 -16.438 14.664 1 45 110 GLY B O 1
ATOM 4414 N N . ASP B 1 111 ? 9.109 -15.891 12.719 1 41.47 111 ASP B N 1
ATOM 4415 C CA . ASP B 1 111 ? 9.18 -14.812 13.695 1 41.47 111 ASP B CA 1
ATOM 4416 C C . ASP B 1 111 ? 7.789 -14.469 14.227 1 41.47 111 ASP B C 1
ATOM 4418 O O . ASP B 1 111 ? 6.809 -14.484 13.484 1 41.47 111 ASP B O 1
ATOM 4422 N N . GLU B 1 112 ? 7.652 -14.859 15.406 1 38.44 112 GLU B N 1
ATOM 4423 C CA . GLU B 1 112 ? 6.676 -14.289 16.328 1 38.44 112 GLU B CA 1
ATOM 4424 C C . GLU B 1 112 ? 6.172 -12.938 15.828 1 38.44 112 GLU B C 1
ATOM 4426 O O . GLU B 1 112 ? 5.496 -12.211 16.562 1 38.44 112 GLU B O 1
ATOM 4431 N N . ARG B 1 113 ? 6.824 -12.523 15.023 1 38.25 113 ARG B N 1
ATOM 4432 C CA . ARG B 1 113 ? 6.293 -11.219 14.641 1 38.25 113 ARG B CA 1
ATOM 4433 C C . ARG B 1 113 ? 4.82 -11.32 14.266 1 38.25 113 ARG B C 1
ATOM 4435 O O . ARG B 1 113 ? 4.34 -10.562 13.414 1 38.25 113 ARG B O 1
ATOM 4442 N N . SER B 1 114 ? 4.277 -12.57 14 1 39.16 114 SER B N 1
ATOM 4443 C CA . SER B 1 114 ? 2.85 -12.859 13.922 1 39.16 114 SER B CA 1
ATOM 4444 C C . SER B 1 114 ? 2.027 -11.82 14.68 1 39.16 114 SER B C 1
ATOM 4446 O O . SER B 1 114 ? 1.236 -11.094 14.078 1 39.16 114 SER B O 1
ATOM 4448 N N . TRP B 1 115 ? 1.07 -12.555 15.594 1 34.16 115 TRP B N 1
ATOM 4449 C CA . TRP B 1 115 ? -0.028 -12.008 16.391 1 34.16 115 TRP B CA 1
ATOM 4450 C C . TRP B 1 115 ? 0.451 -10.852 17.25 1 34.16 115 TRP B C 1
ATOM 4452 O O . TRP B 1 115 ? -0.292 -9.898 17.5 1 34.16 115 TRP B O 1
ATOM 4462 N N . GLU B 1 116 ? 1.491 -11.352 18.094 1 33.53 116 GLU B N 1
ATOM 4463 C CA . GLU B 1 116 ? 1.805 -10.516 19.25 1 33.53 116 GLU B CA 1
ATOM 4464 C C . GLU B 1 116 ? 2.844 -9.453 18.891 1 33.53 116 GLU B C 1
ATOM 4466 O O . GLU B 1 116 ? 3.943 -9.445 19.438 1 33.53 116 GLU B O 1
ATOM 4471 N N . ASP B 1 117 ? 3.234 -9.438 17.625 1 36.81 117 ASP B N 1
ATOM 4472 C CA . ASP B 1 117 ? 4.059 -8.234 17.656 1 36.81 117 ASP B CA 1
ATOM 4473 C C . ASP B 1 117 ? 3.564 -7.246 18.703 1 36.81 117 ASP B C 1
ATOM 4475 O O . ASP B 1 117 ? 2.42 -6.793 18.656 1 36.81 117 ASP B O 1
ATOM 4479 N N . PRO B 1 118 ? 4.188 -7.391 19.75 1 37.31 118 PRO B N 1
ATOM 4480 C CA . PRO B 1 118 ? 3.67 -6.523 20.812 1 37.31 118 PRO B CA 1
ATOM 4481 C C . PRO B 1 118 ? 3.062 -5.23 20.281 1 37.31 118 PRO B C 1
ATOM 4483 O O . PRO B 1 118 ? 2.229 -4.613 20.938 1 37.31 118 PRO B O 1
ATOM 4486 N N . GLY B 1 119 ? 3.67 -4.695 19.234 1 43.28 119 GLY B N 1
ATOM 4487 C CA . GLY B 1 119 ? 3.137 -3.371 18.938 1 43.28 119 GLY B CA 1
ATOM 4488 C C . GLY B 1 119 ? 1.851 -3.408 18.141 1 43.28 119 GLY B C 1
ATOM 4489 O O . GLY B 1 119 ? 1.313 -2.361 17.766 1 43.28 119 GLY B O 1
ATOM 4490 N N . GLY B 1 120 ? 1.124 -4.742 18 1 55.06 120 GLY B N 1
ATOM 4491 C CA . GLY B 1 120 ? -0.25 -4.758 17.516 1 55.06 120 GLY B CA 1
ATOM 4492 C C . GLY B 1 120 ? -0.379 -4.395 16.062 1 55.06 120 GLY B C 1
ATOM 4493 O O . GLY B 1 120 ? -1.412 -3.875 15.625 1 55.06 120 GLY B O 1
ATOM 4494 N N . GLN B 1 121 ? 0.762 -4.746 15.188 1 65.5 121 GLN B N 1
ATOM 4495 C CA . GLN B 1 121 ? 0.737 -4.164 13.844 1 65.5 121 GLN B CA 1
ATOM 4496 C C . GLN B 1 121 ? 0.509 -5.238 12.781 1 65.5 121 GLN B C 1
ATOM 4498 O O . GLN B 1 121 ? 0.448 -4.934 11.594 1 65.5 121 GLN B O 1
ATOM 4503 N N . ALA B 1 122 ? 0.221 -6.5 13.289 1 72 122 ALA B N 1
ATOM 4504 C CA . ALA B 1 122 ? 0.019 -7.543 12.289 1 72 122 ALA B CA 1
ATOM 4505 C C . ALA B 1 122 ? -1.324 -7.375 11.586 1 72 122 ALA B C 1
ATOM 4507 O O . ALA B 1 122 ? -2.334 -7.074 12.227 1 72 122 ALA B O 1
ATOM 4508 N N . THR B 1 123 ? -1.243 -7.594 10.203 1 77.5 123 THR B N 1
ATOM 4509 C CA . THR B 1 123 ? -2.453 -7.395 9.414 1 77.5 123 THR B CA 1
ATOM 4510 C C . THR B 1 123 ? -3.025 -8.734 8.961 1 77.5 123 THR B C 1
ATOM 4512 O O . THR B 1 123 ? -4.121 -8.789 8.398 1 77.5 123 THR B O 1
ATOM 4515 N N . TYR B 1 124 ? -2.293 -9.852 9.203 1 83.81 124 TYR B N 1
ATOM 4516 C CA . TYR B 1 124 ? -2.729 -11.211 8.906 1 83.81 124 TYR B CA 1
ATOM 4517 C C . TYR B 1 124 ? -1.955 -12.227 9.742 1 83.81 124 TYR B C 1
ATOM 4519 O O . TYR B 1 124 ? -0.992 -11.867 10.43 1 83.81 124 TYR B O 1
ATOM 4527 N N . ARG B 1 125 ? -2.49 -13.453 9.758 1 85.31 125 ARG B N 1
ATOM 4528 C CA . ARG B 1 125 ? -1.816 -14.539 10.453 1 85.31 125 ARG B CA 1
ATOM 4529 C C . ARG B 1 125 ? -1.544 -15.711 9.516 1 85.31 125 ARG B C 1
ATOM 4531 O O . ARG B 1 125 ? -2.383 -16.047 8.68 1 85.31 125 ARG B O 1
ATOM 4538 N N . VAL B 1 126 ? -0.369 -16.234 9.656 1 88.75 126 VAL B N 1
ATOM 4539 C CA . VAL B 1 126 ? -0.063 -17.469 8.93 1 88.75 126 VAL B CA 1
ATOM 4540 C C . VAL B 1 126 ? -0.499 -18.672 9.75 1 88.75 126 VAL B C 1
ATOM 4542 O O . VAL B 1 126 ? -0.128 -18.812 10.914 1 88.75 126 VAL B O 1
ATOM 4545 N N . LEU B 1 127 ? -1.317 -19.469 9.117 1 88.19 127 LEU B N 1
ATOM 4546 C CA . LEU B 1 127 ? -1.774 -20.641 9.828 1 88.19 127 LEU B CA 1
ATOM 4547 C C . LEU B 1 127 ? -0.665 -21.688 9.922 1 88.19 127 LEU B C 1
ATOM 4549 O O . LEU B 1 127 ? -0.061 -22.047 8.906 1 88.19 127 LEU B O 1
ATOM 4553 N N . ARG B 1 128 ? -0.397 -22.031 11.203 1 79.94 128 ARG B N 1
ATOM 4554 C CA . ARG B 1 128 ? 0.641 -23.031 11.438 1 79.94 128 ARG B CA 1
ATOM 4555 C C . ARG B 1 128 ? 0.122 -24.172 12.312 1 79.94 128 ARG B C 1
ATOM 4557 O O . ARG B 1 128 ? -0.747 -23.969 13.156 1 79.94 128 ARG B O 1
ATOM 4564 N N . ALA B 1 129 ? 0.701 -25.266 11.852 1 74.06 129 ALA B N 1
ATOM 4565 C CA . ALA B 1 129 ? 0.397 -26.406 12.727 1 74.06 129 ALA B CA 1
ATOM 4566 C C . ALA B 1 129 ? 1.204 -26.328 14.016 1 74.06 129 ALA B C 1
ATOM 4568 O O . ALA B 1 129 ? 2.412 -26.078 13.992 1 74.06 129 ALA B O 1
ATOM 4569 N N . GLU B 1 130 ? 0.53 -26.125 15.102 1 63.44 130 GLU B N 1
ATOM 4570 C CA . GLU B 1 130 ? 1.229 -26.109 16.391 1 63.44 130 GLU B CA 1
ATOM 4571 C C . GLU B 1 130 ? 1.74 -27.5 16.75 1 63.44 130 GLU B C 1
ATOM 4573 O O . GLU B 1 130 ? 2.754 -27.641 17.438 1 63.44 130 GLU B O 1
ATOM 4578 N N . ASP B 1 131 ? 1.045 -28.469 16.469 1 64.44 131 ASP B N 1
ATOM 4579 C CA . ASP B 1 131 ? 1.404 -29.844 16.734 1 64.44 131 ASP B CA 1
ATOM 4580 C C . ASP B 1 131 ? 1.3 -30.703 15.477 1 64.44 131 ASP B C 1
ATOM 4582 O O . ASP B 1 131 ? 0.668 -30.297 14.5 1 64.44 131 ASP B O 1
ATOM 4586 N N . PRO B 1 132 ? 2.213 -31.797 15.469 1 62.62 132 PRO B N 1
ATOM 4587 C CA . PRO B 1 132 ? 2.148 -32.688 14.312 1 62.62 132 PRO B CA 1
ATOM 4588 C C . PRO B 1 132 ? 0.718 -33.062 13.945 1 62.62 132 PRO B C 1
ATOM 4590 O O . PRO B 1 132 ? 0.413 -33.281 12.766 1 62.62 132 PRO B O 1
ATOM 4593 N N . ASP B 1 133 ? -0.143 -33.125 14.938 1 65.38 133 ASP B N 1
ATOM 4594 C CA . ASP B 1 133 ? -1.531 -33.5 14.68 1 65.38 133 ASP B CA 1
ATOM 4595 C C . ASP B 1 133 ? -2.318 -32.312 14.102 1 65.38 133 ASP B C 1
ATOM 4597 O O . ASP B 1 133 ? -3.447 -32.5 13.641 1 65.38 133 ASP B O 1
ATOM 4601 N N . GLY B 1 134 ? -1.67 -31.25 13.906 1 78.25 134 GLY B N 1
ATOM 4602 C CA . GLY B 1 134 ? -2.344 -30.047 13.453 1 78.25 134 GLY B CA 1
ATOM 4603 C C . GLY B 1 134 ? -2.021 -29.688 12.016 1 78.25 134 GLY B C 1
ATOM 4604 O O . GLY B 1 134 ? -2.158 -28.531 11.609 1 78.25 134 GLY B O 1
ATOM 4605 N N . SER B 1 135 ? -1.643 -30.75 11.297 1 86.38 135 SER B N 1
ATOM 4606 C CA . SER B 1 135 ? -1.298 -30.5 9.898 1 86.38 135 SER B CA 1
ATOM 4607 C C . SER B 1 135 ? -2.52 -30.047 9.102 1 86.38 135 SER B C 1
ATOM 4609 O O . SER B 1 135 ? -3.627 -30.547 9.328 1 86.38 135 SER B O 1
ATOM 4611 N N . ILE B 1 136 ? -2.273 -29.156 8.234 1 92.06 136 ILE B N 1
ATOM 4612 C CA . ILE B 1 136 ? -3.361 -28.641 7.402 1 92.06 136 ILE B CA 1
ATOM 4613 C C . ILE B 1 136 ? -3.451 -29.453 6.113 1 92.06 136 ILE B C 1
ATOM 4615 O O . ILE B 1 136 ? -2.525 -29.438 5.301 1 92.06 136 ILE B O 1
ATOM 4619 N N . TYR B 1 137 ? -4.555 -30.141 6.035 1 93.06 137 TYR B N 1
ATOM 4620 C CA . TYR B 1 137 ? -4.777 -30.906 4.812 1 93.06 137 TYR B CA 1
ATOM 4621 C C . TYR B 1 137 ? -5.062 -29.984 3.633 1 93.06 137 TYR B C 1
ATOM 4623 O O . TYR B 1 137 ? -5.785 -29 3.773 1 93.06 137 TYR B O 1
ATOM 4631 N N . ALA B 1 138 ? -4.484 -30.359 2.465 1 93.5 138 ALA B N 1
ATOM 4632 C CA . ALA B 1 138 ? -4.691 -29.562 1.268 1 93.5 138 ALA B CA 1
ATOM 4633 C C . ALA B 1 138 ? -6.172 -29.469 0.915 1 93.5 138 ALA B C 1
ATOM 4635 O O . ALA B 1 138 ? -6.652 -28.422 0.478 1 93.5 138 ALA B O 1
ATOM 4636 N N . ARG B 1 139 ? -6.895 -30.594 1.106 1 94.25 139 ARG B N 1
ATOM 4637 C CA . ARG B 1 139 ? -8.32 -30.609 0.796 1 94.25 139 ARG B CA 1
ATOM 4638 C C . ARG B 1 139 ? -9.086 -29.625 1.681 1 94.25 139 ARG B C 1
ATOM 4640 O O . ARG B 1 139 ? -10 -28.938 1.217 1 94.25 139 ARG B O 1
ATOM 4647 N N . ASP B 1 140 ? -8.734 -29.547 2.936 1 94.62 140 ASP B N 1
ATOM 4648 C CA . ASP B 1 140 ? -9.398 -28.625 3.859 1 94.62 140 ASP B CA 1
ATOM 4649 C C . ASP B 1 140 ? -9.07 -27.172 3.521 1 94.62 140 ASP B C 1
ATOM 4651 O O . ASP B 1 140 ? -9.938 -26.297 3.564 1 94.62 140 ASP B O 1
ATOM 4655 N N . ALA B 1 141 ? -7.805 -26.969 3.256 1 93.75 141 ALA B N 1
ATOM 4656 C CA . ALA B 1 141 ? -7.383 -25.625 2.873 1 93.75 141 ALA B CA 1
ATOM 4657 C C . ALA B 1 141 ? -8.109 -25.156 1.616 1 93.75 141 ALA B C 1
ATOM 4659 O O . ALA B 1 141 ? -8.625 -24.047 1.566 1 93.75 141 ALA B O 1
ATOM 4660 N N . ALA B 1 142 ? -8.148 -25.984 0.669 1 94.06 142 ALA B N 1
ATOM 4661 C CA . ALA B 1 142 ? -8.836 -25.672 -0.58 1 94.06 142 ALA B CA 1
ATOM 4662 C C . ALA B 1 142 ? -10.32 -25.406 -0.339 1 94.06 142 ALA B C 1
ATOM 4664 O O . ALA B 1 142 ? -10.898 -24.5 -0.942 1 94.06 142 ALA B O 1
ATOM 4665 N N . ARG B 1 143 ? -10.906 -26.203 0.482 1 94.38 143 ARG B N 1
ATOM 4666 C CA . ARG B 1 143 ? -12.32 -26.062 0.801 1 94.38 143 ARG B CA 1
ATOM 4667 C C . ARG B 1 143 ? -12.594 -24.703 1.46 1 94.38 143 ARG B C 1
ATOM 4669 O O . ARG B 1 143 ? -13.578 -24.047 1.146 1 94.38 143 ARG B O 1
ATOM 4676 N N . CYS B 1 144 ? -11.758 -24.391 2.33 1 93.56 144 CYS B N 1
ATOM 4677 C CA . CYS B 1 144 ? -11.891 -23.094 2.998 1 93.56 144 CYS B CA 1
ATOM 4678 C C . CYS B 1 144 ? -11.758 -21.953 2.002 1 93.56 144 CYS B C 1
ATOM 4680 O O . CYS B 1 144 ? -12.547 -21 2.035 1 93.56 144 CYS B O 1
ATOM 4682 N N . ALA B 1 145 ? -10.82 -22.047 1.111 1 93.25 145 ALA B N 1
ATOM 4683 C CA . ALA B 1 145 ? -10.57 -21 0.115 1 93.25 145 ALA B CA 1
ATOM 4684 C C . ALA B 1 145 ? -11.719 -20.906 -0.879 1 93.25 145 ALA B C 1
ATOM 4686 O O . ALA B 1 145 ? -11.859 -19.906 -1.582 1 93.25 145 ALA B O 1
ATOM 4687 N N . SER B 1 146 ? -12.555 -21.906 -0.922 1 90.75 146 SER B N 1
ATOM 4688 C CA . SER B 1 146 ? -13.656 -21.938 -1.886 1 90.75 146 SER B CA 1
ATOM 4689 C C . SER B 1 146 ? -14.984 -21.609 -1.22 1 90.75 146 SER B C 1
ATOM 4691 O O . SER B 1 146 ? -16.031 -21.641 -1.869 1 90.75 146 SER B O 1
ATOM 4693 N N . ALA B 1 147 ? -14.938 -21.375 0.071 1 88.5 147 ALA B N 1
ATOM 4694 C CA . ALA B 1 147 ? -16.172 -21.109 0.81 1 88.5 147 ALA B CA 1
ATOM 4695 C C . ALA B 1 147 ? -16.625 -19.672 0.62 1 88.5 147 ALA B C 1
ATOM 4697 O O . ALA B 1 147 ? -16.719 -18.906 1.585 1 88.5 147 ALA B O 1
ATOM 4698 N N . ALA B 1 148 ? -16.938 -19.344 -0.612 1 82.31 148 ALA B N 1
ATOM 4699 C CA . ALA B 1 148 ? -17.422 -18.016 -0.929 1 82.31 148 ALA B CA 1
ATOM 4700 C C . ALA B 1 148 ? -18.812 -17.781 -0.335 1 82.31 148 ALA B C 1
ATOM 4702 O O . ALA B 1 148 ? -19.672 -18.672 -0.395 1 82.31 148 ALA B O 1
ATOM 4703 N N . PRO B 1 149 ? -18.969 -16.594 0.125 1 76.38 149 PRO B N 1
ATOM 4704 C CA . PRO B 1 149 ? -20.297 -16.312 0.673 1 76.38 149 PRO B CA 1
ATOM 4705 C C . PRO B 1 149 ? -21.406 -16.516 -0.345 1 76.38 149 PRO B C 1
ATOM 4707 O O . PRO B 1 149 ? -21.234 -16.219 -1.529 1 76.38 149 PRO B O 1
ATOM 4710 N N . TRP B 1 150 ? -22.453 -17.016 0.103 1 70.75 150 TRP B N 1
ATOM 4711 C CA . TRP B 1 150 ? -23.641 -17.266 -0.712 1 70.75 150 TRP B CA 1
ATOM 4712 C C . TRP B 1 150 ? -23.547 -18.609 -1.42 1 70.75 150 TRP B C 1
ATOM 4714 O O . TRP B 1 150 ? -24.562 -19.25 -1.685 1 70.75 150 TRP B O 1
ATOM 4724 N N . TYR B 1 151 ? -22.344 -19.047 -1.709 1 77.56 151 TYR B N 1
ATOM 4725 C CA . TYR B 1 151 ? -22.203 -20.25 -2.514 1 77.56 151 TYR B CA 1
ATOM 4726 C C . TYR B 1 151 ? -21.953 -21.469 -1.63 1 77.56 151 TYR B C 1
ATOM 4728 O O . TYR B 1 151 ? -22.641 -22.484 -1.771 1 77.56 151 TYR B O 1
ATOM 4736 N N . PHE B 1 152 ? -21.047 -21.297 -0.713 1 82 152 PHE B N 1
ATOM 4737 C CA . PHE B 1 152 ? -20.719 -22.406 0.165 1 82 152 PHE B CA 1
ATOM 4738 C C . PHE B 1 152 ? -20.594 -21.938 1.61 1 82 152 PHE B C 1
ATOM 4740 O O . PHE B 1 152 ? -20.172 -20.812 1.868 1 82 152 PHE B O 1
ATOM 4747 N N . THR B 1 153 ? -20.922 -22.766 2.49 1 82.69 153 THR B N 1
ATOM 4748 C CA . THR B 1 153 ? -20.797 -22.484 3.914 1 82.69 153 THR B CA 1
ATOM 4749 C C . THR B 1 153 ? -19.328 -22.531 4.336 1 82.69 153 THR B C 1
ATOM 4751 O O . THR B 1 153 ? -18.516 -23.234 3.729 1 82.69 153 THR B O 1
ATOM 4754 N N . PRO B 1 154 ? -19.031 -21.828 5.391 1 87 154 PRO B N 1
ATOM 4755 C CA . PRO B 1 154 ? -17.672 -21.922 5.938 1 87 154 PRO B CA 1
ATOM 4756 C C . PRO B 1 154 ? -17.281 -23.344 6.297 1 87 154 PRO B C 1
ATOM 4758 O O . PRO B 1 154 ? -18.156 -24.203 6.496 1 87 154 PRO B O 1
ATOM 4761 N N . HIS B 1 155 ? -16.016 -23.594 6.27 1 91.12 155 HIS B N 1
ATOM 4762 C CA . HIS B 1 155 ? -15.508 -24.922 6.523 1 91.12 155 HIS B CA 1
ATOM 4763 C C . HIS B 1 155 ? -14.594 -24.953 7.746 1 91.12 155 HIS B C 1
ATOM 4765 O O . HIS B 1 155 ? -13.773 -24.047 7.922 1 91.12 155 HIS B O 1
ATOM 4771 N N . CYS B 1 156 ? -14.844 -25.938 8.562 1 90.94 156 CYS B N 1
ATOM 4772 C CA . CYS B 1 156 ? -14.008 -26.125 9.742 1 90.94 156 CYS B CA 1
ATOM 4773 C C . CYS B 1 156 ? -12.734 -26.875 9.391 1 90.94 156 CYS B C 1
ATOM 4775 O O . CYS B 1 156 ? -12.797 -28.016 8.914 1 90.94 156 CYS B O 1
ATOM 4777 N N . MET B 1 157 ? -11.648 -26.234 9.539 1 90.94 157 MET B N 1
ATOM 4778 C CA . MET B 1 157 ? -10.352 -26.875 9.422 1 90.94 157 MET B CA 1
ATOM 4779 C C . MET B 1 157 ? -9.914 -27.469 10.766 1 90.94 157 MET B C 1
ATOM 4781 O O . MET B 1 157 ? -9.664 -26.734 11.719 1 90.94 157 MET B O 1
ATOM 4785 N N . PRO B 1 158 ? -9.805 -28.734 10.789 1 87.94 158 PRO B N 1
ATOM 4786 C CA . PRO B 1 158 ? -9.516 -29.375 12.078 1 87.94 158 PRO B CA 1
ATOM 4787 C C . PRO B 1 158 ? -8.281 -28.781 12.758 1 87.94 158 PRO B C 1
ATOM 4789 O O . PRO B 1 158 ? -7.211 -28.703 12.148 1 87.94 158 PRO B O 1
ATOM 4792 N N . GLY B 1 159 ? -8.484 -28.375 14.008 1 85.06 159 GLY B N 1
ATOM 4793 C CA . GLY B 1 159 ? -7.383 -27.891 14.82 1 85.06 159 GLY B CA 1
ATOM 4794 C C . GLY B 1 159 ? -7.09 -26.422 14.602 1 85.06 159 GLY B C 1
ATOM 4795 O O . GLY B 1 159 ? -6.242 -25.844 15.289 1 85.06 159 GLY B O 1
ATOM 4796 N N . HIS B 1 160 ? -7.793 -25.812 13.711 1 88.12 160 HIS B N 1
ATOM 4797 C CA . HIS B 1 160 ? -7.426 -24.438 13.383 1 88.12 160 HIS B CA 1
ATOM 4798 C C . HIS B 1 160 ? -8.633 -23.516 13.492 1 88.12 160 HIS B C 1
ATOM 4800 O O . HIS B 1 160 ? -8.492 -22.359 13.898 1 88.12 160 HIS B O 1
ATOM 4806 N N . GLY B 1 161 ? -9.805 -24.016 13.141 1 88.62 161 GLY B N 1
ATOM 4807 C CA . GLY B 1 161 ? -11.008 -23.188 13.211 1 88.62 161 GLY B CA 1
ATOM 4808 C C . GLY B 1 161 ? -11.852 -23.266 11.953 1 88.62 161 GLY B C 1
ATOM 4809 O O . GLY B 1 161 ? -11.742 -24.219 11.18 1 88.62 161 GLY B O 1
ATOM 4810 N N . THR B 1 162 ? -12.812 -22.328 11.883 1 89.94 162 THR B N 1
ATOM 4811 C CA . THR B 1 162 ? -13.727 -22.281 10.75 1 89.94 162 THR B CA 1
ATOM 4812 C C . THR B 1 162 ? -13.406 -21.094 9.844 1 89.94 162 THR B C 1
ATOM 4814 O O . THR B 1 162 ? -13.25 -19.969 10.32 1 89.94 162 THR B O 1
ATOM 4817 N N . PHE B 1 163 ? -13.289 -21.422 8.562 1 90.62 163 PHE B N 1
ATOM 4818 C CA . PHE B 1 163 ? -12.789 -20.406 7.648 1 90.62 163 PHE B CA 1
ATOM 4819 C C . PHE B 1 163 ? -13.711 -20.266 6.441 1 90.62 163 PHE B C 1
ATOM 4821 O O . PHE B 1 163 ? -14.453 -21.188 6.109 1 90.62 163 PHE B O 1
ATOM 4828 N N . MET B 1 164 ? -13.656 -19.047 5.898 1 89.5 164 MET B N 1
ATOM 4829 C CA . MET B 1 164 ? -14.305 -18.719 4.633 1 89.5 164 MET B CA 1
ATOM 4830 C C . MET B 1 164 ? -13.281 -18.234 3.607 1 89.5 164 MET B C 1
ATOM 4832 O O . MET B 1 164 ? -12.102 -18.094 3.924 1 89.5 164 MET B O 1
ATOM 4836 N N . ASP B 1 165 ? -13.758 -18.047 2.406 1 89.25 165 ASP B N 1
ATOM 4837 C CA . ASP B 1 165 ? -12.953 -17.609 1.275 1 89.25 165 ASP B CA 1
ATOM 4838 C C . ASP B 1 165 ? -12.203 -16.312 1.606 1 89.25 165 ASP B C 1
ATOM 4840 O O . ASP B 1 165 ? -12.805 -15.336 2.055 1 89.25 165 ASP B O 1
ATOM 4844 N N . GLY B 1 166 ? -10.875 -16.328 1.29 1 88.5 166 GLY B N 1
ATOM 4845 C CA . GLY B 1 166 ? -10.031 -15.164 1.546 1 88.5 166 GLY B CA 1
ATOM 4846 C C . GLY B 1 166 ? -10.375 -13.977 0.666 1 88.5 166 GLY B C 1
ATOM 4847 O O . GLY B 1 166 ? -9.969 -12.852 0.951 1 88.5 166 GLY B O 1
ATOM 4848 N N . GLY B 1 167 ? -11.086 -14.188 -0.388 1 82.62 167 GLY B N 1
ATOM 4849 C CA . GLY B 1 167 ? -11.484 -13.117 -1.286 1 82.62 167 GLY B CA 1
ATOM 4850 C C . GLY B 1 167 ? -12.359 -12.07 -0.617 1 82.62 167 GLY B C 1
ATOM 4851 O O . GLY B 1 167 ? -12.477 -10.945 -1.106 1 82.62 167 GLY B O 1
ATOM 4852 N N . MET B 1 168 ? -12.938 -12.406 0.495 1 76.44 168 MET B N 1
ATOM 4853 C CA . MET B 1 168 ? -13.773 -11.469 1.243 1 76.44 168 MET B CA 1
ATOM 4854 C C . MET B 1 168 ? -12.93 -10.328 1.8 1 76.44 168 MET B C 1
ATOM 4856 O O . MET B 1 168 ? -13.43 -9.211 1.973 1 76.44 168 MET B O 1
ATOM 4860 N N . SER B 1 169 ? -11.75 -10.695 2.004 1 76.06 169 SER B N 1
ATOM 4861 C CA . SER B 1 169 ? -10.852 -9.68 2.561 1 76.06 169 SER B CA 1
ATOM 4862 C C . SER B 1 169 ? -9.836 -9.219 1.528 1 76.06 169 SER B C 1
ATOM 4864 O O . SER B 1 169 ? -9.492 -8.031 1.471 1 76.06 169 SER B O 1
ATOM 4866 N N . HIS B 1 170 ? -9.406 -10.18 0.81 1 84.12 170 HIS B N 1
ATOM 4867 C CA . HIS B 1 170 ? -8.352 -9.922 -0.162 1 84.12 170 HIS B CA 1
ATOM 4868 C C . HIS B 1 170 ? -8.656 -10.586 -1.498 1 84.12 170 HIS B C 1
ATOM 4870 O O . HIS B 1 170 ? -8 -11.562 -1.872 1 84.12 170 HIS B O 1
ATOM 4876 N N . ASN B 1 171 ? -9.508 -9.914 -2.162 1 82.94 171 ASN B N 1
ATOM 4877 C CA . ASN B 1 171 ? -9.82 -10.461 -3.475 1 82.94 171 ASN B CA 1
ATOM 4878 C C . ASN B 1 171 ? -8.609 -10.438 -4.398 1 82.94 171 ASN B C 1
ATOM 4880 O O . ASN B 1 171 ? -8.477 -11.281 -5.285 1 82.94 171 ASN B O 1
ATOM 4884 N N . ASN B 1 172 ? -7.848 -9.5 -4.238 1 90.75 172 ASN B N 1
ATOM 4885 C CA . ASN B 1 172 ? -6.512 -9.461 -4.816 1 90.75 172 ASN B CA 1
ATOM 4886 C C . ASN B 1 172 ? -5.43 -9.555 -3.746 1 90.75 172 ASN B C 1
ATOM 4888 O O . ASN B 1 172 ? -5.199 -8.602 -3 1 90.75 172 ASN B O 1
ATOM 4892 N N . PRO B 1 173 ? -4.789 -10.648 -3.678 1 92.31 173 PRO B N 1
ATOM 4893 C CA . PRO B 1 173 ? -3.889 -10.891 -2.547 1 92.31 173 PRO B CA 1
ATOM 4894 C C . PRO B 1 173 ? -2.488 -10.328 -2.775 1 92.31 173 PRO B C 1
ATOM 4896 O O . PRO B 1 173 ? -1.531 -10.758 -2.127 1 92.31 173 PRO B O 1
ATOM 4899 N N . SER B 1 174 ? -2.309 -9.367 -3.66 1 92.44 174 SER B N 1
ATOM 4900 C CA . SER B 1 174 ? -0.999 -8.82 -4.004 1 92.44 174 SER B CA 1
ATOM 4901 C C . SER B 1 174 ? -0.292 -8.258 -2.775 1 92.44 174 SER B C 1
ATOM 4903 O O . SER B 1 174 ? 0.909 -8.469 -2.596 1 92.44 174 SER B O 1
ATOM 4905 N N . ARG B 1 175 ? -1.057 -7.621 -1.965 1 88.44 175 ARG B N 1
ATOM 4906 C CA . ARG B 1 175 ? -0.458 -7.043 -0.767 1 88.44 175 ARG B CA 1
ATOM 4907 C C . ARG B 1 175 ? 0.08 -8.125 0.157 1 88.44 175 ARG B C 1
ATOM 4909 O O . ARG B 1 175 ? 1.175 -7.996 0.708 1 88.44 175 ARG B O 1
ATOM 4916 N N . LEU B 1 176 ? -0.681 -9.141 0.362 1 89.94 176 LEU B N 1
ATOM 4917 C CA . LEU B 1 176 ? -0.253 -10.25 1.2 1 89.94 176 LEU B CA 1
ATOM 4918 C C . LEU B 1 176 ? 0.995 -10.914 0.626 1 89.94 176 LEU B C 1
ATOM 4920 O O . LEU B 1 176 ? 1.918 -11.258 1.369 1 89.94 176 LEU B O 1
ATOM 4924 N N . ALA B 1 177 ? 0.96 -11.07 -0.639 1 91.94 177 ALA B N 1
ATOM 4925 C CA . ALA B 1 177 ? 2.102 -11.695 -1.302 1 91.94 177 ALA B CA 1
ATOM 4926 C C . ALA B 1 177 ? 3.375 -10.883 -1.081 1 91.94 177 ALA B C 1
ATOM 4928 O O . ALA B 1 177 ? 4.438 -11.445 -0.796 1 91.94 177 ALA B O 1
ATOM 4929 N N . LEU B 1 178 ? 3.252 -9.625 -1.226 1 88.44 178 LEU B N 1
ATOM 4930 C CA . LEU B 1 178 ? 4.414 -8.758 -1.051 1 88.44 178 LEU B CA 1
ATOM 4931 C C . LEU B 1 178 ? 4.895 -8.781 0.397 1 88.44 178 LEU B C 1
ATOM 4933 O O . LEU B 1 178 ? 6.098 -8.789 0.655 1 88.44 178 LEU B O 1
ATOM 4937 N N . GLN B 1 179 ? 3.973 -8.758 1.29 1 85.75 179 GLN B N 1
ATOM 4938 C CA . GLN B 1 179 ? 4.34 -8.812 2.701 1 85.75 179 GLN B CA 1
ATOM 4939 C C . GLN B 1 179 ? 5.035 -10.125 3.041 1 85.75 179 GLN B C 1
ATOM 4941 O O . GLN B 1 179 ? 6.027 -10.141 3.771 1 85.75 179 GLN B O 1
ATOM 4946 N N . GLU B 1 180 ? 4.543 -11.195 2.506 1 87.81 180 GLU B N 1
ATOM 4947 C CA . GLU B 1 180 ? 5.184 -12.492 2.717 1 87.81 180 GLU B CA 1
ATOM 4948 C C . GLU B 1 180 ? 6.59 -12.508 2.129 1 87.81 180 GLU B C 1
ATOM 4950 O O . GLU B 1 180 ? 7.508 -13.086 2.719 1 87.81 180 GLU B O 1
ATOM 4955 N N . LEU B 1 181 ? 6.727 -11.945 0.99 1 86.12 181 LEU B N 1
ATOM 4956 C CA . LEU B 1 181 ? 8.047 -11.867 0.378 1 86.12 181 LEU B CA 1
ATOM 4957 C C . LEU B 1 181 ? 9.031 -11.141 1.295 1 86.12 181 LEU B C 1
ATOM 4959 O O . LEU B 1 181 ? 10.172 -11.578 1.461 1 86.12 181 LEU B O 1
ATOM 4963 N N . GLY B 1 182 ? 8.594 -10.008 1.828 1 81.19 182 GLY B N 1
ATOM 4964 C CA . GLY B 1 182 ? 9.438 -9.266 2.748 1 81.19 182 GLY B CA 1
ATOM 4965 C C . GLY B 1 182 ? 9.828 -10.062 3.979 1 81.19 182 GLY B C 1
ATOM 4966 O O . GLY B 1 182 ? 10.938 -9.906 4.5 1 81.19 182 GLY B O 1
ATOM 4967 N N . THR B 1 183 ? 8.93 -10.883 4.352 1 80 183 THR B N 1
ATOM 4968 C CA . THR B 1 183 ? 9.188 -11.703 5.527 1 80 183 THR B CA 1
ATOM 4969 C C . THR B 1 183 ? 10.141 -12.844 5.195 1 80 183 THR B C 1
ATOM 4971 O O . THR B 1 183 ? 11.023 -13.18 5.992 1 80 183 THR B O 1
ATOM 4974 N N . LEU B 1 184 ? 9.969 -13.43 4.074 1 81.88 184 LEU B N 1
ATOM 4975 C CA . LEU B 1 184 ? 10.758 -14.594 3.668 1 81.88 184 LEU B CA 1
ATOM 4976 C C . LEU B 1 184 ? 12.156 -14.172 3.223 1 81.88 184 LEU B C 1
ATOM 4978 O O . LEU B 1 184 ? 13.117 -14.93 3.379 1 81.88 184 LEU B O 1
ATOM 4982 N N . MET B 1 185 ? 12.18 -12.961 2.633 1 79.31 185 MET B N 1
ATOM 4983 C CA . MET B 1 185 ? 13.453 -12.469 2.1 1 79.31 185 MET B CA 1
ATOM 4984 C C . MET B 1 185 ? 13.672 -11.008 2.49 1 79.31 185 MET B C 1
ATOM 4986 O O . MET B 1 185 ? 13.703 -10.133 1.627 1 79.31 185 MET B O 1
ATOM 4990 N N . PRO B 1 186 ? 13.977 -10.734 3.637 1 71.06 186 PRO B N 1
ATOM 4991 C CA . PRO B 1 186 ? 14.102 -9.359 4.117 1 71.06 186 PRO B CA 1
ATOM 4992 C C . PRO B 1 186 ? 15.211 -8.586 3.41 1 71.06 186 PRO B C 1
ATOM 4994 O O . PRO B 1 186 ? 15.141 -7.355 3.293 1 71.06 186 PRO B O 1
ATOM 4997 N N . GLU B 1 187 ? 16.109 -9.359 2.932 1 66.62 187 GLU B N 1
ATOM 4998 C CA . GLU B 1 187 ? 17.234 -8.68 2.297 1 66.62 187 GLU B CA 1
ATOM 4999 C C . GLU B 1 187 ? 16.922 -8.336 0.842 1 66.62 187 GLU B C 1
ATOM 5001 O O . GLU B 1 187 ? 17.578 -7.473 0.247 1 66.62 187 GLU B O 1
ATOM 5006 N N . ALA B 1 188 ? 15.93 -9.227 0.414 1 65.5 188 ALA B N 1
ATOM 5007 C CA . ALA B 1 188 ? 15.539 -8.945 -0.967 1 65.5 188 ALA B CA 1
ATOM 5008 C C . ALA B 1 188 ? 14.555 -7.789 -1.038 1 65.5 188 ALA B C 1
ATOM 5010 O O . ALA B 1 188 ? 13.539 -7.781 -0.328 1 65.5 188 ALA B O 1
ATOM 5011 N N . ARG B 1 189 ? 14.812 -6.598 -1.213 1 66 189 ARG B N 1
ATOM 5012 C CA . ARG B 1 189 ? 14.031 -5.371 -1.119 1 66 189 ARG B CA 1
ATOM 5013 C C . ARG B 1 189 ? 12.875 -5.383 -2.111 1 66 189 ARG B C 1
ATOM 5015 O O . ARG B 1 189 ? 11.875 -4.688 -1.916 1 66 189 ARG B O 1
ATOM 5022 N N . ARG B 1 190 ? 12.961 -6.227 -3.15 1 77.56 190 ARG B N 1
ATOM 5023 C CA . ARG B 1 190 ? 11.875 -6.176 -4.125 1 77.56 190 ARG B CA 1
ATOM 5024 C C . ARG B 1 190 ? 11.906 -7.398 -5.039 1 77.56 190 ARG B C 1
ATOM 5026 O O . ARG B 1 190 ? 12.953 -8.016 -5.227 1 77.56 190 ARG B O 1
ATOM 5033 N N . PRO B 1 191 ? 10.734 -7.824 -5.562 1 89.06 191 PRO B N 1
ATOM 5034 C CA . PRO B 1 191 ? 10.695 -8.891 -6.566 1 89.06 191 PRO B CA 1
ATOM 5035 C C . PRO B 1 191 ? 11.281 -8.453 -7.91 1 89.06 191 PRO B C 1
ATOM 5037 O O . PRO B 1 191 ? 11.227 -7.273 -8.258 1 89.06 191 PRO B O 1
ATOM 5040 N N . ASP B 1 192 ? 11.82 -9.445 -8.664 1 92.12 192 ASP B N 1
ATOM 5041 C CA . ASP B 1 192 ? 12.234 -9.164 -10.031 1 92.12 192 ASP B CA 1
ATOM 5042 C C . ASP B 1 192 ? 11.031 -8.828 -10.914 1 92.12 192 ASP B C 1
ATOM 5044 O O . ASP B 1 192 ? 11.078 -7.895 -11.711 1 92.12 192 ASP B O 1
ATOM 5048 N N . GLN B 1 193 ? 10.07 -9.695 -10.758 1 95 193 GLN B N 1
ATOM 5049 C CA . GLN B 1 193 ? 8.781 -9.508 -11.43 1 95 193 GLN B CA 1
ATOM 5050 C C . GLN B 1 193 ? 7.621 -9.836 -10.5 1 95 193 GLN B C 1
ATOM 5052 O O . GLN B 1 193 ? 7.68 -10.812 -9.75 1 95 193 GLN B O 1
ATOM 5057 N N . PHE B 1 194 ? 6.68 -8.969 -10.484 1 95.19 194 PHE B N 1
ATOM 5058 C CA . PHE B 1 194 ? 5.457 -9.172 -9.719 1 95.19 194 PHE B CA 1
ATOM 5059 C C . PHE B 1 194 ? 4.238 -9.172 -10.633 1 95.19 194 PHE B C 1
ATOM 5061 O O . PHE B 1 194 ? 3.916 -8.156 -11.25 1 95.19 194 PHE B O 1
ATOM 5068 N N . VAL B 1 195 ? 3.586 -10.344 -10.727 1 96.81 195 VAL B N 1
ATOM 5069 C CA . VAL B 1 195 ? 2.504 -10.492 -11.695 1 96.81 195 VAL B CA 1
ATOM 5070 C C . VAL B 1 195 ? 1.199 -10.805 -10.969 1 96.81 195 VAL B C 1
ATOM 5072 O O . VAL B 1 195 ? 1.141 -11.742 -10.172 1 96.81 195 VAL B O 1
ATOM 5075 N N . SER B 1 196 ? 0.239 -10 -11.148 1 96.56 196 SER B N 1
ATOM 5076 C CA . SER B 1 196 ? -1.12 -10.242 -10.68 1 96.56 196 SER B CA 1
ATOM 5077 C C . SER B 1 196 ? -2.045 -10.625 -11.828 1 96.56 196 SER B C 1
ATOM 5079 O O . SER B 1 196 ? -2.131 -9.898 -12.828 1 96.56 196 SER B O 1
ATOM 5081 N N . VAL B 1 197 ? -2.682 -11.773 -11.703 1 95.62 197 VAL B N 1
ATOM 5082 C CA . VAL B 1 197 ? -3.594 -12.242 -12.742 1 95.62 197 VAL B CA 1
ATOM 5083 C C . VAL B 1 197 ? -5.027 -12.227 -12.219 1 95.62 197 VAL B C 1
ATOM 5085 O O . VAL B 1 197 ? -5.32 -12.812 -11.172 1 95.62 197 VAL B O 1
ATOM 5088 N N . GLY B 1 198 ? -5.883 -11.508 -12.938 1 93.19 198 GLY B N 1
ATOM 5089 C CA . GLY B 1 198 ? -7.281 -11.43 -12.547 1 93.19 198 GLY B CA 1
ATOM 5090 C C . GLY B 1 198 ? -8.156 -12.422 -13.289 1 93.19 198 GLY B C 1
ATOM 5091 O O . GLY B 1 198 ? -7.715 -13.055 -14.25 1 93.19 198 GLY B O 1
ATOM 5092 N N . THR B 1 199 ? -9.438 -12.57 -12.805 1 89.38 199 THR B N 1
ATOM 5093 C CA . THR B 1 199 ? -10.367 -13.523 -13.398 1 89.38 199 THR B CA 1
ATOM 5094 C C . THR B 1 199 ? -11.438 -12.797 -14.211 1 89.38 199 THR B C 1
ATOM 5096 O O . THR B 1 199 ? -12.5 -13.359 -14.5 1 89.38 199 THR B O 1
ATOM 5099 N N . GLY B 1 200 ? -11.234 -11.57 -14.516 1 88.25 200 GLY B N 1
ATOM 5100 C CA . GLY B 1 200 ? -12.141 -10.82 -15.367 1 88.25 200 GLY B CA 1
ATOM 5101 C C . GLY B 1 200 ? -12.82 -9.672 -14.641 1 88.25 200 GLY B C 1
ATOM 5102 O O . GLY B 1 200 ? -13.102 -9.766 -13.445 1 88.25 200 GLY B O 1
ATOM 5103 N N . ALA B 1 201 ? -13.031 -8.602 -15.359 1 82.75 201 ALA B N 1
ATOM 5104 C CA . ALA B 1 201 ? -13.766 -7.434 -14.875 1 82.75 201 ALA B CA 1
ATOM 5105 C C . ALA B 1 201 ? -14.664 -6.855 -15.961 1 82.75 201 ALA B C 1
ATOM 5107 O O . ALA B 1 201 ? -14.445 -7.094 -17.156 1 82.75 201 ALA B O 1
ATOM 5108 N N . CYS B 1 202 ? -15.742 -6.293 -15.5 1 74.19 202 CYS B N 1
ATOM 5109 C CA . CYS B 1 202 ? -16.641 -5.633 -16.438 1 74.19 202 CYS B CA 1
ATOM 5110 C C . CYS B 1 202 ? -16.203 -4.191 -16.688 1 74.19 202 CYS B C 1
ATOM 5112 O O . CYS B 1 202 ? -15.938 -3.453 -15.734 1 74.19 202 CYS B O 1
ATOM 5114 N N . ARG B 1 203 ? -15.961 -3.883 -17.984 1 60.5 203 ARG B N 1
ATOM 5115 C CA . ARG B 1 203 ? -15.578 -2.518 -18.328 1 60.5 203 ARG B CA 1
ATOM 5116 C C . ARG B 1 203 ? -16.719 -1.542 -18.047 1 60.5 203 ARG B C 1
ATOM 5118 O O . ARG B 1 203 ? -16.484 -0.429 -17.562 1 60.5 203 ARG B O 1
ATOM 5125 N N . THR B 1 204 ? -17.844 -1.909 -18.891 1 52.5 204 THR B N 1
ATOM 5126 C CA . THR B 1 204 ? -18.953 -0.958 -18.859 1 52.5 204 THR B CA 1
ATOM 5127 C C . THR B 1 204 ? -19.578 -0.902 -17.469 1 52.5 204 THR B C 1
ATOM 5129 O O . THR B 1 204 ? -19.984 -1.931 -16.906 1 52.5 204 THR B O 1
ATOM 5132 N N . ARG B 1 205 ? -19.016 -0.15 -16.766 1 46.81 205 ARG B N 1
ATOM 5133 C CA . ARG B 1 205 ? -19.797 0.163 -15.57 1 46.81 205 ARG B CA 1
ATOM 5134 C C . ARG B 1 205 ? -21.281 0.347 -15.914 1 46.81 205 ARG B C 1
ATOM 5136 O O . ARG B 1 205 ? -21.641 1.314 -16.578 1 46.81 205 ARG B O 1
ATOM 5143 N N . GLN B 1 206 ? -21.891 -0.563 -16.516 1 40.66 206 GLN B N 1
ATOM 5144 C CA . GLN B 1 206 ? -23.25 -0.396 -17.016 1 40.66 206 GLN B CA 1
ATOM 5145 C C . GLN B 1 206 ? -24.062 0.506 -16.094 1 40.66 206 GLN B C 1
ATOM 5147 O O . GLN B 1 206 ? -23.953 0.411 -14.867 1 40.66 206 GLN B O 1
ATOM 5152 N N . THR B 1 207 ? -24.312 1.723 -16.594 1 36.78 207 THR B N 1
ATOM 5153 C CA . THR B 1 207 ? -25.5 2.471 -16.188 1 36.78 207 THR B CA 1
ATOM 5154 C C . THR B 1 207 ? -26.672 1.531 -15.953 1 36.78 207 THR B C 1
ATOM 5156 O O . THR B 1 207 ? -27.188 0.926 -16.891 1 36.78 207 THR B O 1
ATOM 5159 N N . GLY B 1 208 ? -26.516 0.679 -15.188 1 34.88 208 GLY B N 1
ATOM 5160 C CA . GLY B 1 208 ? -27.812 0.024 -15.031 1 34.88 208 GLY B CA 1
ATOM 5161 C C . GLY B 1 208 ? -28.969 0.899 -15.445 1 34.88 208 GLY B C 1
ATOM 5162 O O . GLY B 1 208 ? -28.953 2.111 -15.227 1 34.88 208 GLY B O 1
ATOM 5163 N N . ASP B 1 209 ? -29.594 0.649 -16.547 1 33.97 209 ASP B N 1
ATOM 5164 C CA . ASP B 1 209 ? -30.906 1.258 -16.797 1 33.97 209 ASP B CA 1
ATOM 5165 C C . ASP B 1 209 ? -31.609 1.607 -15.492 1 33.97 209 ASP B C 1
ATOM 5167 O O . ASP B 1 209 ? -31.734 0.764 -14.602 1 33.97 209 ASP B O 1
ATOM 5171 N N . LYS B 1 210 ? -31.719 2.814 -15.242 1 35.44 210 LYS B N 1
ATOM 5172 C CA . LYS B 1 210 ? -32.594 3.34 -14.188 1 35.44 210 LYS B CA 1
ATOM 5173 C C . LYS B 1 210 ? -33.812 2.443 -13.977 1 35.44 210 LYS B C 1
ATOM 5175 O O . LYS B 1 210 ? -34.562 2.646 -13.039 1 35.44 210 LYS B O 1
ATOM 5180 N N . LYS B 1 211 ? -34.375 1.942 -15.102 1 32.84 211 LYS B N 1
ATOM 5181 C CA . LYS B 1 211 ? -35.781 1.61 -15.094 1 32.84 211 LYS B CA 1
ATOM 5182 C C . LYS B 1 211 ? -36.062 0.363 -14.258 1 32.84 211 LYS B C 1
ATOM 5184 O O . LYS B 1 211 ? -37.188 0.093 -13.883 1 32.84 211 LYS B O 1
ATOM 5189 N N . ALA B 1 212 ? -35.281 -0.682 -14.523 1 32.41 212 ALA B N 1
ATOM 5190 C CA . ALA B 1 212 ? -36.031 -1.782 -13.914 1 32.41 212 ALA B CA 1
ATOM 5191 C C . ALA B 1 212 ? -36.156 -1.586 -12.406 1 32.41 212 ALA B C 1
ATOM 5193 O O . ALA B 1 212 ? -37.281 -1.68 -11.867 1 32.41 212 ALA B O 1
ATOM 5194 N N . GLY B 1 213 ? -35.188 -2.158 -11.461 1 31.91 213 GLY B N 1
ATOM 5195 C CA . GLY B 1 213 ? -35.656 -2.174 -10.094 1 31.91 213 GLY B CA 1
ATOM 5196 C C . GLY B 1 213 ? -35.5 -0.844 -9.383 1 31.91 213 GLY B C 1
ATOM 5197 O O . GLY B 1 213 ? -34.781 -0.759 -8.375 1 31.91 213 GLY B O 1
ATOM 5198 N N . SER B 1 214 ? -35.25 0.198 -10.016 1 34 214 SER B N 1
ATOM 5199 C CA . SER B 1 214 ? -35.469 1.501 -9.398 1 34 214 SER B CA 1
ATOM 5200 C C . SER B 1 214 ? -36.719 1.474 -8.492 1 34 214 SER B C 1
ATOM 5202 O O . SER B 1 214 ? -37 2.441 -7.781 1 34 214 SER B O 1
ATOM 5204 N N . GLY B 1 215 ? -37.625 0.776 -8.969 1 32.53 215 GLY B N 1
ATOM 5205 C CA . GLY B 1 215 ? -38.906 0.779 -8.258 1 32.53 215 GLY B CA 1
ATOM 5206 C C . GLY B 1 215 ? -38.781 0.288 -6.824 1 32.53 215 GLY B C 1
ATOM 5207 O O . GLY B 1 215 ? -39.75 0.314 -6.07 1 32.53 215 GLY B O 1
ATOM 5208 N N . LEU B 1 216 ? -38.031 -0.863 -6.727 1 32.41 216 LEU B N 1
ATOM 5209 C CA . LEU B 1 216 ? -38.25 -1.315 -5.352 1 32.41 216 LEU B CA 1
ATOM 5210 C C . LEU B 1 216 ? -37.594 -0.339 -4.363 1 32.41 216 LEU B C 1
ATOM 5212 O O . LEU B 1 216 ? -36.531 0.19 -4.613 1 32.41 216 LEU B O 1
ATOM 5216 N N . ALA B 1 217 ? -38.219 0.195 -3.381 1 36.47 217 ALA B N 1
ATOM 5217 C CA . ALA B 1 217 ? -38.125 1.013 -2.172 1 36.47 217 ALA B CA 1
ATOM 5218 C C . ALA B 1 217 ? -36.75 0.959 -1.558 1 36.47 217 ALA B C 1
ATOM 5220 O O . ALA B 1 217 ? -36.438 1.689 -0.608 1 36.47 217 ALA B O 1
ATOM 5221 N N . PHE B 1 218 ? -35.844 0.014 -1.951 1 38.88 218 PHE B N 1
ATOM 5222 C CA . PHE B 1 218 ? -34.594 -0.251 -1.234 1 38.88 218 PHE B CA 1
ATOM 5223 C C . PHE B 1 218 ? -33.438 0.516 -1.858 1 38.88 218 PHE B C 1
ATOM 5225 O O . PHE B 1 218 ? -32.281 0.445 -1.373 1 38.88 218 PHE B O 1
ATOM 5232 N N . SER B 1 219 ? -33.531 1.11 -3.074 1 44.5 219 SER B N 1
ATOM 5233 C CA . SER B 1 219 ? -32.469 1.774 -3.83 1 44.5 219 SER B CA 1
ATOM 5234 C C . SER B 1 219 ? -31.938 2.992 -3.082 1 44.5 219 SER B C 1
ATOM 5236 O O . SER B 1 219 ? -30.75 3.305 -3.162 1 44.5 219 SER B O 1
ATOM 5238 N N . ASN B 1 220 ? -32.844 3.734 -2.473 1 49 220 ASN B N 1
ATOM 5239 C CA . ASN B 1 220 ? -32.438 4.969 -1.803 1 49 220 ASN B CA 1
ATOM 5240 C C . ASN B 1 220 ? -31.891 4.691 -0.405 1 49 220 ASN B C 1
ATOM 5242 O O . ASN B 1 220 ? -31.812 5.602 0.426 1 49 220 ASN B O 1
ATOM 5246 N N . ASN B 1 221 ? -31.625 3.391 -0.199 1 58.47 221 ASN B N 1
ATOM 5247 C CA . ASN B 1 221 ? -31.172 2.982 1.125 1 58.47 221 ASN B CA 1
ATOM 5248 C C . ASN B 1 221 ? -29.641 3.078 1.25 1 58.47 221 ASN B C 1
ATOM 5250 O O . ASN B 1 221 ? -28.922 2.441 0.491 1 58.47 221 ASN B O 1
ATOM 5254 N N . SER B 1 222 ? -29.266 4.02 2.047 1 65 222 SER B N 1
ATOM 5255 C CA . SER B 1 222 ? -27.844 4.301 2.266 1 65 222 SER B CA 1
ATOM 5256 C C . SER B 1 222 ? -27.078 3.029 2.617 1 65 222 SER B C 1
ATOM 5258 O O . SER B 1 222 ? -25.922 2.865 2.225 1 65 222 SER B O 1
ATOM 5260 N N . VAL B 1 223 ? -27.75 2.062 3.23 1 63.06 223 VAL B N 1
ATOM 5261 C CA . VAL B 1 223 ? -27.094 0.817 3.625 1 63.06 223 VAL B CA 1
ATOM 5262 C C . VAL B 1 223 ? -26.875 -0.068 2.398 1 63.06 223 VAL B C 1
ATOM 5264 O O . VAL B 1 223 ? -25.828 -0.701 2.254 1 63.06 223 VAL B O 1
ATOM 5267 N N . TYR B 1 224 ? -27.938 -0.015 1.618 1 64.12 224 TYR B N 1
ATOM 5268 C CA . TYR B 1 224 ? -27.828 -0.783 0.383 1 64.12 224 TYR B CA 1
ATOM 5269 C C . TYR B 1 224 ? -26.734 -0.213 -0.512 1 64.12 224 TYR B C 1
ATOM 5271 O O . TYR B 1 224 ? -25.922 -0.961 -1.073 1 64.12 224 TYR B O 1
ATOM 5279 N N . GLN B 1 225 ? -26.781 1.073 -0.555 1 65.75 225 GLN B N 1
ATOM 5280 C CA . GLN B 1 225 ? -25.75 1.722 -1.354 1 65.75 225 GLN B CA 1
ATOM 5281 C C . GLN B 1 225 ? -24.359 1.442 -0.788 1 65.75 225 GLN B C 1
ATOM 5283 O O . GLN B 1 225 ? -23.406 1.219 -1.542 1 65.75 225 GLN B O 1
ATOM 5288 N N . ALA B 1 226 ? -24.266 1.45 0.531 1 65.81 226 ALA B N 1
ATOM 5289 C CA . ALA B 1 226 ? -23 1.127 1.19 1 65.81 226 ALA B CA 1
ATOM 5290 C C . ALA B 1 226 ? -22.562 -0.302 0.876 1 65.81 226 ALA B C 1
ATOM 5292 O O . ALA B 1 226 ? -21.391 -0.559 0.622 1 65.81 226 ALA B O 1
ATOM 5293 N N . PHE B 1 227 ? -23.547 -1.137 0.85 1 64.81 227 PHE B N 1
ATOM 5294 C CA . PHE B 1 227 ? -23.25 -2.537 0.557 1 64.81 227 PHE B CA 1
ATOM 5295 C C . PHE B 1 227 ? -22.797 -2.705 -0.888 1 64.81 227 PHE B C 1
ATOM 5297 O O . PHE B 1 227 ? -21.859 -3.445 -1.165 1 64.81 227 PHE B O 1
ATOM 5304 N N . GLN B 1 228 ? -23.484 -2.025 -1.763 1 63.72 228 GLN B N 1
ATOM 5305 C CA . GLN B 1 228 ? -23.109 -2.076 -3.17 1 63.72 228 GLN B CA 1
ATOM 5306 C C . GLN B 1 228 ? -21.688 -1.554 -3.375 1 63.72 228 GLN B C 1
ATOM 5308 O O . GLN B 1 228 ? -20.922 -2.121 -4.152 1 63.72 228 GLN B O 1
ATOM 5313 N N . HIS B 1 229 ? -21.422 -0.522 -2.689 1 64.25 229 HIS B N 1
ATOM 5314 C CA . HIS B 1 229 ? -20.078 0.032 -2.77 1 64.25 229 HIS B CA 1
ATOM 5315 C C . HIS B 1 229 ? -19.031 -0.955 -2.24 1 64.25 229 HIS B C 1
ATOM 5317 O O . HIS B 1 229 ? -17.969 -1.12 -2.834 1 64.25 229 HIS B O 1
ATOM 5323 N N . TYR B 1 230 ? -19.391 -1.482 -1.205 1 63.75 230 TYR B N 1
ATOM 5324 C CA . TYR B 1 230 ? -18.484 -2.471 -0.61 1 63.75 230 TYR B CA 1
ATOM 5325 C C . TYR B 1 230 ? -18.203 -3.604 -1.586 1 63.75 230 TYR B C 1
ATOM 5327 O O . TYR B 1 230 ? -17.047 -3.986 -1.781 1 63.75 230 TYR B O 1
ATOM 5335 N N . MET B 1 231 ? -19.25 -4.055 -2.082 1 63.69 231 MET B N 1
ATOM 5336 C CA . MET B 1 231 ? -19.094 -5.156 -3.025 1 63.69 231 MET B CA 1
ATOM 5337 C C . MET B 1 231 ? -18.281 -4.727 -4.242 1 63.69 231 MET B C 1
ATOM 5339 O O . MET B 1 231 ? -17.422 -5.473 -4.715 1 63.69 231 MET B O 1
ATOM 5343 N N . ALA B 1 232 ? -18.547 -3.547 -4.598 1 62.81 232 ALA B N 1
ATOM 5344 C CA . ALA B 1 232 ? -17.875 -3.031 -5.781 1 62.81 232 ALA B CA 1
ATOM 5345 C C . ALA B 1 232 ? -16.391 -2.762 -5.488 1 62.81 232 ALA B C 1
ATOM 5347 O O . ALA B 1 232 ? -15.523 -3.07 -6.309 1 62.81 232 ALA B O 1
ATOM 5348 N N . HIS B 1 233 ? -16.188 -2.303 -4.32 1 63.94 233 HIS B N 1
ATOM 5349 C CA . HIS B 1 233 ? -14.828 -1.881 -3.982 1 63.94 233 HIS B CA 1
ATOM 5350 C C . HIS B 1 233 ? -13.961 -3.072 -3.582 1 63.94 233 HIS B C 1
ATOM 5352 O O . HIS B 1 233 ? -12.805 -3.172 -3.992 1 63.94 233 HIS B O 1
ATOM 5358 N N . ASN B 1 234 ? -14.5 -3.902 -2.805 1 61.81 234 ASN B N 1
ATOM 5359 C CA . ASN B 1 234 ? -13.711 -5.023 -2.301 1 61.81 234 ASN B CA 1
ATOM 5360 C C . ASN B 1 234 ? -13.453 -6.062 -3.389 1 61.81 234 ASN B C 1
ATOM 5362 O O . ASN B 1 234 ? -12.484 -6.824 -3.311 1 61.81 234 ASN B O 1
ATOM 5366 N N . PHE B 1 235 ? -14.266 -5.941 -4.379 1 61.94 235 PHE B N 1
ATOM 5367 C CA . PHE B 1 235 ? -14.141 -7 -5.371 1 61.94 235 PHE B CA 1
ATOM 5368 C C . PHE B 1 235 ? -13.5 -6.469 -6.648 1 61.94 235 PHE B C 1
ATOM 5370 O O . PHE B 1 235 ? -13.414 -7.18 -7.652 1 61.94 235 PHE B O 1
ATOM 5377 N N . ASP B 1 236 ? -13.086 -5.258 -6.496 1 76.12 236 ASP B N 1
ATOM 5378 C CA . ASP B 1 236 ? -12.32 -4.715 -7.613 1 76.12 236 ASP B CA 1
ATOM 5379 C C . ASP B 1 236 ? -10.836 -5.023 -7.461 1 76.12 236 ASP B C 1
ATOM 5381 O O . ASP B 1 236 ? -10.086 -4.234 -6.879 1 76.12 236 ASP B O 1
ATOM 5385 N N . GLY B 1 237 ? -10.469 -6.133 -8.062 1 85.06 237 GLY B N 1
ATOM 5386 C CA . GLY B 1 237 ? -9.086 -6.586 -7.977 1 85.06 237 GLY B CA 1
ATOM 5387 C C . GLY B 1 237 ? -8.109 -5.645 -8.648 1 85.06 237 GLY B C 1
ATOM 5388 O O . GLY B 1 237 ? -6.938 -5.578 -8.266 1 85.06 237 GLY B O 1
ATOM 5389 N N . ASP B 1 238 ? -8.602 -4.918 -9.656 1 86.25 238 ASP B N 1
ATOM 5390 C CA . ASP B 1 238 ? -7.742 -3.969 -10.352 1 86.25 238 ASP B CA 1
ATOM 5391 C C . ASP B 1 238 ? -7.391 -2.787 -9.453 1 86.25 238 ASP B C 1
ATOM 5393 O O . ASP B 1 238 ? -6.227 -2.385 -9.375 1 86.25 238 ASP B O 1
ATOM 5397 N N . GLN B 1 239 ? -8.352 -2.318 -8.742 1 82 239 GLN B N 1
ATOM 5398 C CA . GLN B 1 239 ? -8.117 -1.188 -7.848 1 82 239 GLN B CA 1
ATOM 5399 C C . GLN B 1 239 ? -7.117 -1.551 -6.754 1 82 239 GLN B C 1
ATOM 5401 O O . GLN B 1 239 ? -6.234 -0.756 -6.422 1 82 239 GLN B O 1
ATOM 5406 N N . ALA B 1 240 ? -7.297 -2.693 -6.211 1 85.12 240 ALA B N 1
ATOM 5407 C CA . ALA B 1 240 ? -6.395 -3.148 -5.156 1 85.12 240 ALA B CA 1
ATOM 5408 C C . ALA B 1 240 ? -4.953 -3.223 -5.66 1 85.12 240 ALA B C 1
ATOM 5410 O O . ALA B 1 240 ? -4.023 -2.824 -4.953 1 85.12 240 ALA B O 1
ATOM 5411 N N . PHE B 1 241 ? -4.777 -3.674 -6.84 1 90.38 241 PHE B N 1
ATOM 5412 C CA . PHE B 1 241 ? -3.438 -3.805 -7.402 1 90.38 241 PHE B CA 1
ATOM 5413 C C . PHE B 1 241 ? -2.832 -2.436 -7.684 1 90.38 241 PHE B C 1
ATOM 5415 O O . PHE B 1 241 ? -1.671 -2.184 -7.352 1 90.38 241 PHE B O 1
ATOM 5422 N N . TYR B 1 242 ? -3.568 -1.629 -8.242 1 86.25 242 TYR B N 1
ATOM 5423 C CA . TYR B 1 242 ? -3.033 -0.324 -8.617 1 86.25 242 TYR B CA 1
ATOM 5424 C C . TYR B 1 242 ? -2.744 0.52 -7.379 1 86.25 242 TYR B C 1
ATOM 5426 O O . TYR B 1 242 ? -1.797 1.31 -7.367 1 86.25 242 TYR B O 1
ATOM 5434 N N . ASP B 1 243 ? -3.576 0.324 -6.387 1 82.62 243 ASP B N 1
ATOM 5435 C CA . ASP B 1 243 ? -3.277 0.979 -5.117 1 82.62 243 ASP B CA 1
ATOM 5436 C C . ASP B 1 243 ? -1.914 0.547 -4.582 1 82.62 243 ASP B C 1
ATOM 5438 O O . ASP B 1 243 ? -1.133 1.378 -4.113 1 82.62 243 ASP B O 1
ATOM 5442 N N . LEU B 1 244 ? -1.706 -0.686 -4.656 1 86.31 244 LEU B N 1
ATOM 5443 C CA . LEU B 1 244 ? -0.429 -1.221 -4.195 1 86.31 244 LEU B CA 1
ATOM 5444 C C . LEU B 1 244 ? 0.72 -0.686 -5.043 1 86.31 244 LEU B C 1
ATOM 5446 O O . LEU B 1 244 ? 1.743 -0.253 -4.508 1 86.31 244 LEU B O 1
ATOM 5450 N N . ARG B 1 245 ? 0.528 -0.698 -6.301 1 87.06 245 ARG B N 1
ATOM 5451 C CA . ARG B 1 245 ? 1.582 -0.247 -7.203 1 87.06 245 ARG B CA 1
ATOM 5452 C C . ARG B 1 245 ? 1.905 1.226 -6.977 1 87.06 245 ARG B C 1
ATOM 5454 O O . ARG B 1 245 ? 3.072 1.623 -7.012 1 87.06 245 ARG B O 1
ATOM 5461 N N . HIS B 1 246 ? 0.879 1.957 -6.719 1 81.69 246 HIS B N 1
ATOM 5462 C CA . HIS B 1 246 ? 1.088 3.375 -6.453 1 81.69 246 HIS B CA 1
ATOM 5463 C C . HIS B 1 246 ? 1.861 3.586 -5.156 1 81.69 246 HIS B C 1
ATOM 5465 O O . HIS B 1 246 ? 2.756 4.434 -5.09 1 81.69 246 HIS B O 1
ATOM 5471 N N . ALA B 1 247 ? 1.48 2.812 -4.215 1 79.75 247 ALA B N 1
ATOM 5472 C CA . ALA B 1 247 ? 2.184 2.92 -2.938 1 79.75 247 ALA B CA 1
ATOM 5473 C C . ALA B 1 247 ? 3.662 2.58 -3.096 1 79.75 247 ALA B C 1
ATOM 5475 O O . ALA B 1 247 ? 4.527 3.273 -2.555 1 79.75 247 ALA B O 1
ATOM 5476 N N . ILE B 1 248 ? 3.912 1.623 -3.881 1 82.5 248 ILE B N 1
ATOM 5477 C CA . ILE B 1 248 ? 5.285 1.2 -4.129 1 82.5 248 ILE B CA 1
ATOM 5478 C C . ILE B 1 248 ? 6.023 2.279 -4.918 1 82.5 248 ILE B C 1
ATOM 5480 O O . ILE B 1 248 ? 7.191 2.564 -4.648 1 82.5 248 ILE B O 1
ATOM 5484 N N . GLY B 1 249 ? 5.367 2.803 -5.82 1 79.44 249 GLY B N 1
ATOM 5485 C CA . GLY B 1 249 ? 5.969 3.84 -6.645 1 79.44 249 GLY B CA 1
ATOM 5486 C C . GLY B 1 249 ? 6.395 5.059 -5.848 1 79.44 249 GLY B C 1
ATOM 5487 O O . GLY B 1 249 ? 7.422 5.672 -6.141 1 79.44 249 GLY B O 1
ATOM 5488 N N . ILE B 1 250 ? 5.656 5.32 -4.895 1 73.88 250 ILE B N 1
ATOM 5489 C CA . ILE B 1 250 ? 5.941 6.492 -4.078 1 73.88 250 ILE B CA 1
ATOM 5490 C C . ILE B 1 250 ? 7.125 6.203 -3.152 1 73.88 250 ILE B C 1
ATOM 5492 O O . ILE B 1 250 ? 7.984 7.062 -2.945 1 73.88 250 ILE B O 1
ATOM 5496 N N . ALA B 1 251 ? 7.156 5.035 -2.699 1 75.19 251 ALA B N 1
ATOM 5497 C CA . ALA B 1 251 ? 8.156 4.691 -1.691 1 75.19 251 ALA B CA 1
ATOM 5498 C C . ALA B 1 251 ? 9.469 4.27 -2.344 1 75.19 251 ALA B C 1
ATOM 5500 O O . ALA B 1 251 ? 10.523 4.328 -1.713 1 75.19 251 ALA B O 1
ATOM 5501 N N . SER B 1 252 ? 9.328 3.869 -3.502 1 73.81 252 SER B N 1
ATOM 5502 C CA . SER B 1 252 ? 10.484 3.266 -4.156 1 73.81 252 SER B CA 1
ATOM 5503 C C . SER B 1 252 ? 11.438 4.332 -4.691 1 73.81 252 SER B C 1
ATOM 5505 O O . SER B 1 252 ? 11 5.406 -5.105 1 73.81 252 SER B O 1
ATOM 5507 N N . ALA B 1 253 ? 12.672 4.012 -4.66 1 66.75 253 ALA B N 1
ATOM 5508 C CA . ALA B 1 253 ? 13.695 4.859 -5.273 1 66.75 253 ALA B CA 1
ATOM 5509 C C . ALA B 1 253 ? 13.766 4.625 -6.781 1 66.75 253 ALA B C 1
ATOM 5511 O O . ALA B 1 253 ? 14.453 5.359 -7.496 1 66.75 253 ALA B O 1
ATOM 5512 N N . ASP B 1 254 ? 13.016 3.686 -7.199 1 68.62 254 ASP B N 1
ATOM 5513 C CA . ASP B 1 254 ? 13.039 3.33 -8.609 1 68.62 254 ASP B CA 1
ATOM 5514 C C . ASP B 1 254 ? 12.258 4.34 -9.445 1 68.62 254 ASP B C 1
ATOM 5516 O O . ASP B 1 254 ? 11.375 5.027 -8.93 1 68.62 254 ASP B O 1
ATOM 5520 N N . ARG B 1 255 ? 12.664 4.34 -10.688 1 68.81 255 ARG B N 1
ATOM 5521 C CA . ARG B 1 255 ? 11.898 5.156 -11.625 1 68.81 255 ARG B CA 1
ATOM 5522 C C . ARG B 1 255 ? 10.484 4.602 -11.805 1 68.81 255 ARG B C 1
ATOM 5524 O O . ARG B 1 255 ? 10.281 3.389 -11.742 1 68.81 255 ARG B O 1
ATOM 5531 N N . PRO B 1 256 ? 9.555 5.5 -12.008 1 71.38 256 PRO B N 1
ATOM 5532 C CA . PRO B 1 256 ? 8.172 5.047 -12.195 1 71.38 256 PRO B CA 1
ATOM 5533 C C . PRO B 1 256 ? 8.039 3.98 -13.281 1 71.38 256 PRO B C 1
ATOM 5535 O O . PRO B 1 256 ? 7.297 3.01 -13.109 1 71.38 256 PRO B O 1
ATOM 5538 N N . GLY B 1 257 ? 8.805 4.172 -14.328 1 76.44 257 GLY B N 1
ATOM 5539 C CA . GLY B 1 257 ? 8.766 3.199 -15.406 1 76.44 257 GLY B CA 1
ATOM 5540 C C . GLY B 1 257 ? 9.258 1.825 -14.984 1 76.44 257 GLY B C 1
ATOM 5541 O O . GLY B 1 257 ? 8.703 0.808 -15.414 1 76.44 257 GLY B O 1
ATOM 5542 N N . ASP B 1 258 ? 10.133 1.817 -14.078 1 79.94 258 ASP B N 1
ATOM 5543 C CA . ASP B 1 258 ? 10.672 0.551 -13.594 1 79.94 258 ASP B CA 1
ATOM 5544 C C . ASP B 1 258 ? 9.664 -0.182 -12.719 1 79.94 258 ASP B C 1
ATOM 5546 O O . ASP B 1 258 ? 9.547 -1.408 -12.781 1 79.94 258 ASP B O 1
ATOM 5550 N N . VAL B 1 259 ? 8.961 0.619 -11.977 1 83.38 259 VAL B N 1
ATOM 5551 C CA . VAL B 1 259 ? 7.953 0.014 -11.109 1 83.38 259 VAL B CA 1
ATOM 5552 C C . VAL B 1 259 ? 6.844 -0.606 -11.953 1 83.38 259 VAL B C 1
ATOM 5554 O O . VAL B 1 259 ? 6.395 -1.72 -11.68 1 83.38 259 VAL B O 1
ATOM 5557 N N . GLU B 1 260 ? 6.52 0.077 -13.008 1 86 260 GLU B N 1
ATOM 5558 C CA . GLU B 1 260 ? 5.469 -0.424 -13.891 1 86 260 GLU B CA 1
ATOM 5559 C C . GLU B 1 260 ? 5.918 -1.687 -14.617 1 86 260 GLU B C 1
ATOM 5561 O O . GLU B 1 260 ? 5.109 -2.588 -14.859 1 86 260 GLU B O 1
ATOM 5566 N N . GLN B 1 261 ? 7.102 -1.71 -14.883 1 86.38 261 GLN B N 1
ATOM 5567 C CA . GLN B 1 261 ? 7.629 -2.873 -15.586 1 86.38 261 GLN B CA 1
ATOM 5568 C C . GLN B 1 261 ? 7.75 -4.074 -14.656 1 86.38 261 GLN B C 1
ATOM 5570 O O . GLN B 1 261 ? 7.605 -5.219 -15.086 1 86.38 261 GLN B O 1
ATOM 5575 N N . ARG B 1 262 ? 7.949 -3.797 -13.469 1 90.44 262 ARG B N 1
ATOM 5576 C CA . ARG B 1 262 ? 8.148 -4.871 -12.5 1 90.44 262 ARG B CA 1
ATOM 5577 C C . ARG B 1 262 ? 6.82 -5.367 -11.945 1 90.44 262 ARG B C 1
ATOM 5579 O O . ARG B 1 262 ? 6.688 -6.543 -11.594 1 90.44 262 ARG B O 1
ATOM 5586 N N . PHE B 1 263 ? 5.898 -4.434 -11.867 1 92.31 263 PHE B N 1
ATOM 5587 C CA . PHE B 1 263 ? 4.582 -4.766 -11.336 1 92.31 263 PHE B CA 1
ATOM 5588 C C . PHE B 1 263 ? 3.533 -4.734 -12.445 1 92.31 263 PHE B C 1
ATOM 5590 O O . PHE B 1 263 ? 3.143 -3.66 -12.906 1 92.31 263 PHE B O 1
ATOM 5597 N N . ARG B 1 264 ? 3.049 -5.938 -12.781 1 94.62 264 ARG B N 1
ATOM 5598 C CA . ARG B 1 264 ? 2.113 -6.043 -13.898 1 94.62 264 ARG B CA 1
ATOM 5599 C C . ARG B 1 264 ? 0.841 -6.77 -13.477 1 94.62 264 ARG B C 1
ATOM 5601 O O . ARG B 1 264 ? 0.889 -7.691 -12.656 1 94.62 264 ARG B O 1
ATOM 5608 N N . ARG B 1 265 ? -0.178 -6.289 -14.039 1 94.44 265 ARG B N 1
ATOM 5609 C CA . ARG B 1 265 ? -1.448 -6.977 -13.844 1 94.44 265 ARG B CA 1
ATOM 5610 C C . ARG B 1 265 ? -2.113 -7.293 -15.18 1 94.44 265 ARG B C 1
ATOM 5612 O O . ARG B 1 265 ? -2.129 -6.457 -16.078 1 94.44 265 ARG B O 1
ATOM 5619 N N . PHE B 1 266 ? -2.545 -8.523 -15.281 1 95.06 266 PHE B N 1
ATOM 5620 C CA . PHE B 1 266 ? -3.295 -8.977 -16.438 1 95.06 266 PHE B CA 1
ATOM 5621 C C . PHE B 1 266 ? -4.711 -9.383 -16.047 1 95.06 266 PHE B C 1
ATOM 5623 O O . PHE B 1 266 ? -4.902 -10.336 -15.297 1 95.06 266 PHE B O 1
ATOM 5630 N N . ASN B 1 267 ? -5.672 -8.672 -16.484 1 93.5 267 ASN B N 1
ATOM 5631 C CA . ASN B 1 267 ? -7.082 -8.906 -16.203 1 93.5 267 ASN B CA 1
ATOM 5632 C C . ASN B 1 267 ? -7.949 -8.734 -17.438 1 93.5 267 ASN B C 1
ATOM 5634 O O . ASN B 1 267 ? -7.863 -7.707 -18.125 1 93.5 267 ASN B O 1
ATOM 5638 N N . LEU B 1 268 ? -8.727 -9.727 -17.703 1 91.5 268 LEU B N 1
ATOM 5639 C CA . LEU B 1 268 ? -9.602 -9.664 -18.875 1 91.5 268 LEU B CA 1
ATOM 5640 C C . LEU B 1 268 ? -10.727 -8.656 -18.656 1 91.5 268 LEU B C 1
ATOM 5642 O O . LEU B 1 268 ? -11.461 -8.742 -17.672 1 91.5 268 LEU B O 1
ATOM 5646 N N . GLN B 1 269 ? -10.75 -7.664 -19.5 1 86.94 269 GLN B N 1
ATOM 5647 C CA . GLN B 1 269 ? -11.844 -6.699 -19.453 1 86.94 269 GLN B CA 1
ATOM 5648 C C . GLN B 1 269 ? -12.977 -7.105 -20.406 1 86.94 269 GLN B C 1
ATOM 5650 O O . GLN B 1 269 ? -12.766 -7.234 -21.609 1 86.94 269 GLN B O 1
ATOM 5655 N N . LEU B 1 270 ? -14.133 -7.297 -19.766 1 84.81 270 LEU B N 1
ATOM 5656 C CA . LEU B 1 270 ? -15.289 -7.707 -20.547 1 84.81 270 LEU B CA 1
ATOM 5657 C C . LEU B 1 270 ? -16.281 -6.555 -20.719 1 84.81 270 LEU B C 1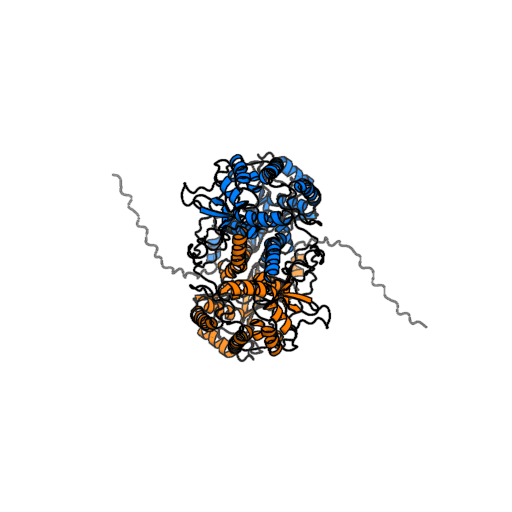
ATOM 5659 O O . LEU B 1 270 ? -16.406 -5.711 -19.828 1 84.81 270 LEU B O 1
ATOM 5663 N N . ASP B 1 271 ? -16.859 -6.477 -21.859 1 75.94 271 ASP B N 1
ATOM 5664 C CA . ASP B 1 271 ? -17.859 -5.453 -22.125 1 75.94 271 ASP B CA 1
ATOM 5665 C C . ASP B 1 271 ? -19.203 -5.84 -21.531 1 75.94 271 ASP B C 1
ATOM 5667 O O . ASP B 1 271 ? -19.984 -4.973 -21.109 1 75.94 271 ASP B O 1
ATOM 5671 N N . ALA B 1 272 ? -19.422 -7.117 -21.531 1 70.19 272 ALA B N 1
ATOM 5672 C CA . ALA B 1 272 ? -20.703 -7.613 -21.031 1 70.19 272 ALA B CA 1
ATOM 5673 C C . ALA B 1 272 ? -20.625 -7.855 -19.516 1 70.19 272 ALA B C 1
ATOM 5675 O O . ALA B 1 272 ? -19.547 -7.754 -18.922 1 70.19 272 ALA B O 1
ATOM 5676 N N . GLU B 1 273 ? -21.812 -7.977 -18.984 1 74.69 273 GLU B N 1
ATOM 5677 C CA . GLU B 1 273 ? -21.906 -8.328 -17.562 1 74.69 273 GLU B CA 1
ATOM 5678 C C . GLU B 1 273 ? -21.172 -9.633 -17.281 1 74.69 273 GLU B C 1
ATOM 5680 O O . GLU B 1 273 ? -21.156 -10.539 -18.109 1 74.69 273 GLU B O 1
ATOM 5685 N N . LEU B 1 274 ? -20.547 -9.656 -16.203 1 77.94 274 LEU B N 1
ATOM 5686 C CA . LEU B 1 274 ? -19.859 -10.859 -15.789 1 77.94 274 LEU B CA 1
ATOM 5687 C C . LEU B 1 274 ? -20.828 -12 -15.523 1 77.94 274 LEU B C 1
ATOM 5689 O O . LEU B 1 274 ? -21.891 -11.789 -14.93 1 77.94 274 LEU B O 1
ATOM 5693 N N . PRO B 1 275 ? -20.531 -13.086 -16.062 1 78.81 275 PRO B N 1
ATOM 5694 C CA . PRO B 1 275 ? -21.391 -14.234 -15.75 1 78.81 275 PRO B CA 1
ATOM 5695 C C . PRO B 1 275 ? -21.391 -14.586 -14.266 1 78.81 275 PRO B C 1
ATOM 5697 O O . PRO B 1 275 ? -20.469 -14.211 -13.539 1 78.81 275 PRO B O 1
ATOM 5700 N N . ASP B 1 276 ? -22.5 -15.227 -13.906 1 77.88 276 ASP B N 1
ATOM 5701 C CA . ASP B 1 276 ? -22.547 -15.758 -12.547 1 77.88 276 ASP B CA 1
ATOM 5702 C C . ASP B 1 276 ? -21.391 -16.719 -12.289 1 77.88 276 ASP B C 1
ATOM 5704 O O . ASP B 1 276 ? -20.953 -17.438 -13.195 1 77.88 276 ASP B O 1
ATOM 5708 N N . LEU B 1 277 ? -20.922 -16.766 -11.086 1 76.31 277 LEU B N 1
ATOM 5709 C CA . LEU B 1 277 ? -19.797 -17.609 -10.695 1 76.31 277 LEU B CA 1
ATOM 5710 C C . LEU B 1 277 ? -20.078 -19.078 -11.016 1 76.31 277 LEU B C 1
ATOM 5712 O O . LEU B 1 277 ? -19.156 -19.828 -11.336 1 76.31 277 LEU B O 1
ATOM 5716 N N . ALA B 1 278 ? -21.406 -19.469 -10.961 1 77.31 278 ALA B N 1
ATOM 5717 C CA . ALA B 1 278 ? -21.766 -20.875 -11.148 1 77.31 278 ALA B CA 1
ATOM 5718 C C . ALA B 1 278 ? -22.156 -21.156 -12.602 1 77.31 278 ALA B C 1
ATOM 5720 O O . ALA B 1 278 ? -22.609 -22.25 -12.922 1 77.31 278 ALA B O 1
ATOM 5721 N N . ASP B 1 279 ? -22 -20.141 -13.422 1 82.75 279 ASP B N 1
ATOM 5722 C CA . ASP B 1 279 ? -22.375 -20.297 -14.82 1 82.75 279 ASP B CA 1
ATOM 5723 C C . ASP B 1 279 ? -21.297 -21.078 -15.586 1 82.75 279 ASP B C 1
ATOM 5725 O O . ASP B 1 279 ? -20.422 -20.484 -16.219 1 82.75 279 ASP B O 1
ATOM 5729 N N . ILE B 1 280 ? -21.5 -22.328 -15.664 1 85.88 280 ILE B N 1
ATOM 5730 C CA . ILE B 1 280 ? -20.531 -23.234 -16.281 1 85.88 280 ILE B CA 1
ATOM 5731 C C . ILE B 1 280 ? -20.531 -23.047 -17.797 1 85.88 280 ILE B C 1
ATOM 5733 O O . ILE B 1 280 ? -19.516 -23.281 -18.453 1 85.88 280 ILE B O 1
ATOM 5737 N N . GLN B 1 281 ? -21.578 -22.625 -18.328 1 85.75 281 GLN B N 1
ATOM 5738 C CA . GLN B 1 281 ? -21.719 -22.484 -19.781 1 85.75 281 GLN B CA 1
ATOM 5739 C C . GLN B 1 281 ? -20.859 -21.328 -20.297 1 85.75 281 GLN B C 1
ATOM 5741 O O . GLN B 1 281 ? -20.516 -21.281 -21.469 1 85.75 281 GLN B O 1
ATOM 5746 N N . ALA B 1 282 ? -20.594 -20.469 -19.406 1 88.75 282 ALA B N 1
ATOM 5747 C CA . ALA B 1 282 ? -19.844 -19.281 -19.812 1 88.75 282 ALA B CA 1
ATOM 5748 C C . ALA B 1 282 ? -18.344 -19.547 -19.844 1 88.75 282 ALA B C 1
ATOM 5750 O O . ALA B 1 282 ? -17.578 -18.75 -20.375 1 88.75 282 ALA B O 1
ATOM 5751 N N . MET B 1 283 ? -17.891 -20.656 -19.328 1 90.75 283 MET B N 1
ATOM 5752 C CA . MET B 1 283 ? -16.484 -20.922 -19.109 1 90.75 283 MET B CA 1
ATOM 5753 C C . MET B 1 283 ? -15.727 -20.969 -20.438 1 90.75 283 MET B C 1
ATOM 5755 O O . MET B 1 283 ? -14.625 -20.422 -20.562 1 90.75 283 MET B O 1
ATOM 5759 N N . ASP B 1 284 ? -16.312 -21.562 -21.406 1 90.56 284 ASP B N 1
ATOM 5760 C CA . ASP B 1 284 ? -15.633 -21.688 -22.688 1 90.56 284 ASP B CA 1
ATOM 5761 C C . ASP B 1 284 ? -15.469 -20.344 -23.375 1 90.56 284 ASP B C 1
ATOM 5763 O O . ASP B 1 284 ? -14.391 -20.031 -23.891 1 90.56 284 ASP B O 1
ATOM 5767 N N . ALA B 1 285 ? -16.516 -19.609 -23.359 1 90.62 285 ALA B N 1
ATOM 5768 C CA . ALA B 1 285 ? -16.453 -18.281 -23.953 1 90.62 285 ALA B CA 1
ATOM 5769 C C . ALA B 1 285 ? -15.43 -17.406 -23.25 1 90.62 285 ALA B C 1
ATOM 5771 O O . ALA B 1 285 ? -14.711 -16.641 -23.891 1 90.62 285 ALA B O 1
ATOM 5772 N N . LEU B 1 286 ? -15.367 -17.516 -21.953 1 92.31 286 LEU B N 1
ATOM 5773 C CA . LEU B 1 286 ? -14.398 -16.734 -21.188 1 92.31 286 LEU B CA 1
ATOM 5774 C C . LEU B 1 286 ? -12.977 -17.172 -21.5 1 92.31 286 LEU B C 1
ATOM 5776 O O . LEU B 1 286 ? -12.078 -16.328 -21.625 1 92.31 286 LEU B O 1
ATOM 5780 N N . SER B 1 287 ? -12.812 -18.469 -21.594 1 92.88 287 SER B N 1
ATOM 5781 C CA . SER B 1 287 ? -11.5 -19 -21.938 1 92.88 287 SER B CA 1
ATOM 5782 C C . SER B 1 287 ? -11.047 -18.516 -23.312 1 92.88 287 SER B C 1
ATOM 5784 O O . SER B 1 287 ? -9.891 -18.125 -23.484 1 92.88 287 SER B O 1
ATOM 5786 N N . ASP B 1 288 ? -11.938 -18.5 -24.203 1 93.38 288 ASP B N 1
ATOM 5787 C CA . ASP B 1 288 ? -11.617 -18.031 -25.562 1 93.38 288 ASP B CA 1
ATOM 5788 C C . ASP B 1 288 ? -11.281 -16.547 -25.562 1 93.38 288 ASP B C 1
ATOM 5790 O O . ASP B 1 288 ? -10.336 -16.109 -26.219 1 93.38 288 ASP B O 1
ATOM 5794 N N . ALA B 1 289 ? -12.062 -15.828 -24.859 1 92.69 289 ALA B N 1
ATOM 5795 C CA . ALA B 1 289 ? -11.82 -14.391 -24.766 1 92.69 289 ALA B CA 1
ATOM 5796 C C . ALA B 1 289 ? -10.453 -14.102 -24.156 1 92.69 289 ALA B C 1
ATOM 5798 O O . ALA B 1 289 ? -9.734 -13.211 -24.609 1 92.69 289 ALA B O 1
ATOM 5799 N N . ALA B 1 290 ? -10.133 -14.828 -23.125 1 94.31 290 ALA B N 1
ATOM 5800 C CA . ALA B 1 290 ? -8.836 -14.664 -22.469 1 94.31 290 ALA B CA 1
ATOM 5801 C C . ALA B 1 290 ? -7.699 -15 -23.422 1 94.31 290 ALA B C 1
ATOM 5803 O O . ALA B 1 290 ? -6.707 -14.273 -23.5 1 94.31 290 ALA B O 1
ATOM 5804 N N . ARG B 1 291 ? -7.844 -16.078 -24.141 1 93.81 291 ARG B N 1
ATOM 5805 C CA . ARG B 1 291 ? -6.824 -16.5 -25.094 1 93.81 291 ARG B CA 1
ATOM 5806 C C . ARG B 1 291 ? -6.609 -15.438 -26.172 1 93.81 291 ARG B C 1
ATOM 5808 O O . ARG B 1 291 ? -5.469 -15.078 -26.484 1 93.81 291 ARG B O 1
ATOM 5815 N N . GLU B 1 292 ? -7.621 -15 -26.656 1 93.5 292 GLU B N 1
ATOM 5816 C CA . GLU B 1 292 ? -7.543 -14 -27.719 1 93.5 292 GLU B CA 1
ATOM 5817 C C . GLU B 1 292 ? -6.883 -12.719 -27.219 1 93.5 292 GLU B C 1
ATOM 5819 O O . GLU B 1 292 ? -6.027 -12.148 -27.891 1 93.5 292 GLU B O 1
ATOM 5824 N N . ARG B 1 293 ? -7.242 -12.344 -26.047 1 92.94 293 ARG B N 1
ATOM 5825 C CA . ARG B 1 293 ? -6.75 -11.078 -25.516 1 92.94 293 ARG B CA 1
ATOM 5826 C C . ARG B 1 293 ? -5.277 -11.188 -25.125 1 92.94 293 ARG B C 1
ATOM 5828 O O . ARG B 1 293 ? -4.48 -10.305 -25.469 1 92.94 293 ARG B O 1
ATOM 5835 N N . PHE B 1 294 ? -4.898 -12.234 -24.516 1 94.19 294 PHE B N 1
ATOM 5836 C CA . PHE B 1 294 ? -3.592 -12.242 -23.859 1 94.19 294 PHE B CA 1
ATOM 5837 C C . PHE B 1 294 ? -2.539 -12.852 -24.781 1 94.19 294 PHE B C 1
ATOM 5839 O O . PHE B 1 294 ? -1.344 -12.594 -24.625 1 94.19 294 PHE B O 1
ATOM 5846 N N . GLU B 1 295 ? -2.977 -13.609 -25.766 1 92.38 295 GLU B N 1
ATOM 5847 C CA . GLU B 1 295 ? -2.008 -14.102 -26.734 1 92.38 295 GLU B CA 1
ATOM 5848 C C . GLU B 1 295 ? -1.44 -12.969 -27.578 1 92.38 295 GLU B C 1
ATOM 5850 O O . GLU B 1 295 ? -0.278 -13.008 -27.984 1 92.38 295 GLU B O 1
ATOM 5855 N N . ALA B 1 296 ? -2.178 -11.984 -27.734 1 91.31 296 ALA B N 1
ATOM 5856 C CA . ALA B 1 296 ? -1.762 -10.867 -28.578 1 91.31 296 ALA B CA 1
ATOM 5857 C C . ALA B 1 296 ? -1.271 -9.695 -27.734 1 91.31 296 ALA B C 1
ATOM 5859 O O . ALA B 1 296 ? -0.781 -8.695 -28.266 1 91.31 296 ALA B O 1
ATOM 5860 N N . ASP B 1 297 ? -1.312 -9.789 -26.547 1 93.31 297 ASP B N 1
ATOM 5861 C CA . ASP B 1 297 ? -1 -8.672 -25.656 1 93.31 297 ASP B CA 1
ATOM 5862 C C . ASP B 1 297 ? 0.504 -8.414 -25.609 1 93.31 297 ASP B C 1
ATOM 5864 O O . ASP B 1 297 ? 1.269 -9.266 -25.141 1 93.31 297 ASP B O 1
ATOM 5868 N N . PRO B 1 298 ? 0.924 -7.27 -26.031 1 93.12 298 PRO B N 1
ATOM 5869 C CA . PRO B 1 298 ? 2.355 -6.957 -26.016 1 93.12 298 PRO B CA 1
ATOM 5870 C C . PRO B 1 298 ? 2.945 -6.969 -24.609 1 93.12 298 PRO B C 1
ATOM 5872 O O . PRO B 1 298 ? 4.133 -7.246 -24.438 1 93.12 298 PRO B O 1
ATOM 5875 N N . ALA B 1 299 ? 2.135 -6.668 -23.656 1 93.06 299 ALA B N 1
ATOM 5876 C CA . ALA B 1 299 ? 2.625 -6.648 -22.266 1 93.06 299 ALA B CA 1
ATOM 5877 C C . ALA B 1 299 ? 3.051 -8.047 -21.828 1 93.06 299 ALA B C 1
ATOM 5879 O O . ALA B 1 299 ? 3.961 -8.188 -21 1 93.06 299 ALA B O 1
ATOM 5880 N N . ILE B 1 300 ? 2.373 -9.07 -22.328 1 95.25 300 ILE B N 1
ATOM 5881 C CA . ILE B 1 300 ? 2.734 -10.445 -22 1 95.25 300 ILE B CA 1
ATOM 5882 C C . ILE B 1 300 ? 4.082 -10.789 -22.625 1 95.25 300 ILE B C 1
ATOM 5884 O O . ILE B 1 300 ? 4.914 -11.445 -22 1 95.25 300 ILE B O 1
ATOM 5888 N N . HIS B 1 301 ? 4.285 -10.359 -23.812 1 92.88 301 HIS B N 1
ATOM 5889 C CA . HIS B 1 301 ? 5.57 -10.586 -24.469 1 92.88 301 HIS B CA 1
ATOM 5890 C C . HIS B 1 301 ? 6.691 -9.852 -23.75 1 92.88 301 HIS B C 1
ATOM 5892 O O . HIS B 1 301 ? 7.797 -10.375 -23.609 1 92.88 301 HIS B O 1
ATOM 5898 N N . ASP B 1 302 ? 6.344 -8.672 -23.375 1 94.81 302 ASP B N 1
ATOM 5899 C CA . ASP B 1 302 ? 7.312 -7.891 -22.609 1 94.81 302 ASP B CA 1
ATOM 5900 C C . ASP B 1 302 ? 7.676 -8.594 -21.297 1 94.81 302 ASP B C 1
ATOM 5902 O O . ASP B 1 302 ? 8.844 -8.625 -20.906 1 94.81 302 ASP B O 1
ATOM 5906 N N . LEU B 1 303 ? 6.68 -9.148 -20.656 1 96.19 303 LEU B N 1
ATOM 5907 C CA . LEU B 1 303 ? 6.914 -9.906 -19.422 1 96.19 303 LEU B CA 1
ATOM 5908 C C . LEU B 1 303 ? 7.801 -11.117 -19.703 1 96.19 303 LEU B C 1
ATOM 5910 O O . LEU B 1 303 ? 8.695 -11.422 -18.906 1 96.19 303 LEU B O 1
ATOM 5914 N N . ALA B 1 304 ? 7.512 -11.797 -20.781 1 94.94 304 ALA B N 1
ATOM 5915 C CA . ALA B 1 304 ? 8.312 -12.961 -21.141 1 94.94 304 ALA B CA 1
ATOM 5916 C C . ALA B 1 304 ? 9.781 -12.594 -21.312 1 94.94 304 ALA B C 1
ATOM 5918 O O . ALA B 1 304 ? 10.664 -13.312 -20.844 1 94.94 304 ALA B O 1
ATOM 5919 N N . ARG B 1 305 ? 10.039 -11.523 -21.953 1 94.38 305 ARG B N 1
ATOM 5920 C CA . ARG B 1 305 ? 11.414 -11.062 -22.141 1 94.38 305 ARG B CA 1
ATOM 5921 C C . ARG B 1 305 ? 12.047 -10.68 -20.812 1 94.38 305 ARG B C 1
ATOM 5923 O O . ARG B 1 305 ? 13.219 -10.969 -20.562 1 94.38 305 ARG B O 1
ATOM 5930 N N . ALA B 1 306 ? 11.273 -10.008 -19.969 1 95.94 306 ALA B N 1
ATOM 5931 C CA . ALA B 1 306 ? 11.773 -9.625 -18.656 1 95.94 306 ALA B CA 1
ATOM 5932 C C . ALA B 1 306 ? 12.156 -10.852 -17.828 1 95.94 306 ALA B C 1
ATOM 5934 O O . ALA B 1 306 ? 13.133 -10.828 -17.078 1 95.94 306 ALA B O 1
ATOM 5935 N N . LEU B 1 307 ? 11.359 -11.914 -18.047 1 95.62 307 LEU B N 1
ATOM 5936 C CA . LEU B 1 307 ? 11.625 -13.148 -17.312 1 95.62 307 LEU B CA 1
ATOM 5937 C C . LEU B 1 307 ? 12.898 -13.812 -17.812 1 95.62 307 LEU B C 1
ATOM 5939 O O . LEU B 1 307 ? 13.625 -14.438 -17.031 1 95.62 307 LEU B O 1
ATOM 5943 N N . LEU B 1 308 ? 13.156 -13.68 -19.094 1 94.25 308 LEU B N 1
ATOM 5944 C CA . LEU B 1 308 ? 14.422 -14.164 -19.609 1 94.25 308 LEU B CA 1
ATOM 5945 C C . LEU B 1 308 ? 15.594 -13.445 -18.953 1 94.25 308 LEU B C 1
ATOM 5947 O O . LEU B 1 308 ? 16.578 -14.078 -18.547 1 94.25 308 LEU B O 1
ATOM 5951 N N . ALA B 1 309 ? 15.422 -12.211 -18.859 1 95.44 309 ALA B N 1
ATOM 5952 C CA . ALA B 1 309 ? 16.469 -11.406 -18.234 1 95.44 309 ALA B CA 1
ATOM 5953 C C . ALA B 1 309 ? 16.656 -11.773 -16.766 1 95.44 309 ALA B C 1
ATOM 5955 O O . ALA B 1 309 ? 17.781 -11.82 -16.266 1 95.44 309 ALA B O 1
ATOM 5956 N N . SER B 1 310 ? 15.555 -12.078 -16.094 1 95.5 310 SER B N 1
ATOM 5957 C CA . SER B 1 310 ? 15.586 -12.391 -14.672 1 95.5 310 SER B CA 1
ATOM 5958 C C . SER B 1 310 ? 16.266 -13.727 -14.406 1 95.5 310 SER B C 1
ATOM 5960 O O . SER B 1 310 ? 16.531 -14.078 -13.258 1 95.5 310 SER B O 1
ATOM 5962 N N . SER B 1 311 ? 16.547 -14.5 -15.438 1 95.25 311 SER B N 1
ATOM 5963 C CA . SER B 1 311 ? 17.25 -15.773 -15.281 1 95.25 311 SER B CA 1
ATOM 5964 C C . SER B 1 311 ? 18.734 -15.547 -15.008 1 95.25 311 SER B C 1
ATOM 5966 O O . SER B 1 311 ? 19.438 -16.469 -14.602 1 95.25 311 SER B O 1
ATOM 5968 N N . PHE B 1 312 ? 19.141 -14.328 -15.203 1 94.69 312 PHE B N 1
ATOM 5969 C CA . PHE B 1 312 ? 20.547 -14.008 -14.984 1 94.69 312 PHE B CA 1
ATOM 5970 C C . PHE B 1 312 ? 20.719 -13.203 -13.703 1 94.69 312 PHE B C 1
ATOM 5972 O O . PHE B 1 312 ? 19.812 -12.492 -13.273 1 94.69 312 PHE B O 1
ATOM 5979 N N . TYR B 1 313 ? 21.859 -13.32 -13.07 1 94.5 313 TYR B N 1
ATOM 5980 C CA . TYR B 1 313 ? 22.188 -12.57 -11.867 1 94.5 313 TYR B CA 1
ATOM 5981 C C . TYR B 1 313 ? 23.688 -12.312 -11.766 1 94.5 313 TYR B C 1
ATOM 5983 O O . TYR B 1 313 ? 24.484 -12.969 -12.445 1 94.5 313 TYR B O 1
ATOM 5991 N N . VAL B 1 314 ? 24 -11.336 -10.961 1 93.88 314 VAL B N 1
ATOM 5992 C CA . VAL B 1 314 ? 25.406 -10.969 -10.797 1 93.88 314 VAL B CA 1
ATOM 5993 C C . VAL B 1 314 ? 25.938 -11.531 -9.477 1 93.88 314 VAL B C 1
ATOM 5995 O O . VAL B 1 314 ? 25.234 -11.516 -8.469 1 93.88 314 VAL B O 1
ATOM 5998 N N . GLU B 1 315 ? 27.094 -12.102 -9.602 1 92.88 315 GLU B N 1
ATOM 5999 C CA . GLU B 1 315 ? 27.844 -12.531 -8.422 1 92.88 315 GLU B CA 1
ATOM 6000 C C . GLU B 1 315 ? 29.234 -11.906 -8.398 1 92.88 315 GLU B C 1
ATOM 6002 O O . GLU B 1 315 ? 29.969 -11.969 -9.391 1 92.88 315 GLU B O 1
ATOM 6007 N N . LEU B 1 316 ? 29.531 -11.328 -7.219 1 92.69 316 LEU B N 1
ATOM 6008 C CA . LEU B 1 316 ? 30.875 -10.805 -7.066 1 92.69 316 LEU B CA 1
ATOM 6009 C C . LEU B 1 316 ? 31.875 -11.938 -6.816 1 92.69 316 LEU B C 1
ATOM 6011 O O . LEU B 1 316 ? 31.562 -12.891 -6.109 1 92.69 316 LEU B O 1
ATOM 6015 N N . ARG B 1 317 ? 32.969 -11.789 -7.453 1 87.81 317 ARG B N 1
ATOM 6016 C CA . ARG B 1 317 ? 34 -12.789 -7.258 1 87.81 317 ARG B CA 1
ATOM 6017 C C . ARG B 1 317 ? 34.719 -12.594 -5.922 1 87.81 317 ARG B C 1
ATOM 6019 O O . ARG B 1 317 ? 35.156 -13.562 -5.293 1 87.81 317 ARG B O 1
ATOM 6026 N N . CYS B 1 318 ? 34.938 -11.391 -5.598 1 87.12 318 CYS B N 1
ATOM 6027 C CA . CYS B 1 318 ? 35.562 -11.008 -4.344 1 87.12 318 CYS B CA 1
ATOM 6028 C C . CYS B 1 318 ? 35.062 -9.656 -3.857 1 87.12 318 CYS B C 1
ATOM 6030 O O . CYS B 1 318 ? 34.25 -9.016 -4.531 1 87.12 318 CYS B O 1
ATOM 6032 N N . SER B 1 319 ? 35.5 -9.344 -2.658 1 89 319 SER B N 1
ATOM 6033 C CA . SER B 1 319 ? 35.125 -8.039 -2.129 1 89 319 SER B CA 1
ATOM 6034 C C . SER B 1 319 ? 35.719 -6.906 -2.963 1 89 319 SER B C 1
ATOM 6036 O O . SER B 1 319 ? 36.844 -7.008 -3.443 1 89 319 SER B O 1
ATOM 6038 N N . PRO B 1 320 ? 34.938 -5.922 -3.115 1 90.81 320 PRO B N 1
ATOM 6039 C CA . PRO B 1 320 ? 35.469 -4.785 -3.883 1 90.81 320 PRO B CA 1
ATOM 6040 C C . PRO B 1 320 ? 36.75 -4.227 -3.316 1 90.81 320 PRO B C 1
ATOM 6042 O O . PRO B 1 320 ? 36.938 -4.195 -2.096 1 90.81 320 PRO B O 1
ATOM 6045 N N . MET B 1 321 ? 37.656 -3.85 -4.23 1 87.25 321 MET B N 1
ATOM 6046 C CA . MET B 1 321 ? 38.938 -3.312 -3.838 1 87.25 321 MET B CA 1
ATOM 6047 C C . MET B 1 321 ? 39 -1.806 -4.066 1 87.25 321 MET B C 1
ATOM 6049 O O . MET B 1 321 ? 38.719 -1.331 -5.168 1 87.25 321 MET B O 1
ATOM 6053 N N . PHE B 1 322 ? 39.281 -1.112 -3.012 1 84.94 322 PHE B N 1
ATOM 6054 C CA . PHE B 1 322 ? 39.406 0.336 -3.145 1 84.94 322 PHE B CA 1
ATOM 6055 C C . PHE B 1 322 ? 40.75 0.739 -3.693 1 84.94 322 PHE B C 1
ATOM 6057 O O . PHE B 1 322 ? 41.781 0.449 -3.084 1 84.94 322 PHE B O 1
ATOM 6064 N N . GLU B 1 323 ? 40.75 1.229 -4.938 1 77.31 323 GLU B N 1
ATOM 6065 C CA . GLU B 1 323 ? 41.969 1.675 -5.598 1 77.31 323 GLU B CA 1
ATOM 6066 C C . GLU B 1 323 ? 41.75 2.957 -6.387 1 77.31 323 GLU B C 1
ATOM 6068 O O . GLU B 1 323 ? 40.844 3.016 -7.234 1 77.31 323 GLU B O 1
ATOM 6073 N N . GLY B 1 324 ? 42.594 3.965 -6.242 1 73.81 324 GLY B N 1
ATOM 6074 C CA . GLY B 1 324 ? 42.562 5.172 -7.051 1 73.81 324 GLY B CA 1
ATOM 6075 C C . GLY B 1 324 ? 41.281 5.965 -6.891 1 73.81 324 GLY B C 1
ATOM 6076 O O . GLY B 1 324 ? 40.719 6.469 -7.871 1 73.81 324 GLY B O 1
ATOM 6077 N N . GLY B 1 325 ? 40.656 5.926 -5.871 1 74.81 325 GLY B N 1
ATOM 6078 C CA . GLY B 1 325 ? 39.469 6.734 -5.621 1 74.81 325 GLY B CA 1
ATOM 6079 C C . GLY B 1 325 ? 38.156 6.027 -5.98 1 74.81 325 GLY B C 1
ATOM 6080 O O . GLY B 1 325 ? 37.094 6.605 -5.875 1 74.81 325 GLY B O 1
ATOM 6081 N N . TYR B 1 326 ? 38.344 4.824 -6.492 1 84.31 326 TYR B N 1
ATOM 6082 C CA . TYR B 1 326 ? 37.156 4.039 -6.828 1 84.31 326 TYR B CA 1
ATOM 6083 C C . TYR B 1 326 ? 37.281 2.615 -6.301 1 84.31 326 TYR B C 1
ATOM 6085 O O . TYR B 1 326 ? 38.375 2.174 -5.934 1 84.31 326 TYR B O 1
ATOM 6093 N N . TYR B 1 327 ? 36.125 1.992 -6.145 1 87.06 327 TYR B N 1
ATOM 6094 C CA . TYR B 1 327 ? 36.094 0.557 -5.891 1 87.06 327 TYR B CA 1
ATOM 6095 C C . TYR B 1 327 ? 36.062 -0.229 -7.195 1 87.06 327 TYR B C 1
ATOM 6097 O O . TYR B 1 327 ? 35.188 -0.006 -8.047 1 87.06 327 TYR B O 1
ATOM 6105 N N . LYS B 1 328 ? 37.062 -1.073 -7.301 1 89.69 328 LYS B N 1
ATOM 6106 C CA . LYS B 1 328 ? 37.062 -1.999 -8.43 1 89.69 328 LYS B CA 1
ATOM 6107 C C . LYS B 1 328 ? 36.312 -3.287 -8.086 1 89.69 328 LYS B C 1
ATOM 6109 O O . LYS B 1 328 ? 36.625 -3.932 -7.078 1 89.69 328 LYS B O 1
ATOM 6114 N N . CYS B 1 329 ? 35.312 -3.57 -8.867 1 92.38 329 CYS B N 1
ATOM 6115 C CA . CYS B 1 329 ? 34.5 -4.746 -8.633 1 92.38 329 CYS B CA 1
ATOM 6116 C C . CYS B 1 329 ? 34.656 -5.773 -9.742 1 92.38 329 CYS B C 1
ATOM 6118 O O . CYS B 1 329 ? 34.625 -5.434 -10.922 1 92.38 329 CYS B O 1
ATOM 6120 N N . TYR B 1 330 ? 35.031 -6.957 -9.273 1 90.5 330 TYR B N 1
ATOM 6121 C CA . TYR B 1 330 ? 35.125 -8.086 -10.188 1 90.5 330 TYR B CA 1
ATOM 6122 C C . TYR B 1 330 ? 34 -9.094 -9.922 1 90.5 330 TYR B C 1
ATOM 6124 O O . TYR B 1 330 ? 33.781 -9.484 -8.773 1 90.5 330 TYR B O 1
ATOM 6132 N N . GLY B 1 331 ? 33.281 -9.375 -10.992 1 91.38 331 GLY B N 1
ATOM 6133 C CA . GLY B 1 331 ? 32.188 -10.32 -10.82 1 91.38 331 GLY B CA 1
ATOM 6134 C C . GLY B 1 331 ? 31.875 -11.117 -12.078 1 91.38 331 GLY B C 1
ATOM 6135 O O . GLY B 1 331 ? 32.719 -11.18 -12.992 1 91.38 331 GLY B O 1
ATOM 6136 N N . GLN B 1 332 ? 30.828 -11.852 -11.969 1 92.06 332 GLN B N 1
ATOM 6137 C CA . GLN B 1 332 ? 30.359 -12.641 -13.102 1 92.06 332 GLN B CA 1
ATOM 6138 C C . GLN B 1 332 ? 28.828 -12.594 -13.195 1 92.06 332 GLN B C 1
ATOM 6140 O O . GLN B 1 332 ? 28.141 -12.531 -12.18 1 92.06 332 GLN B O 1
ATOM 6145 N N . ILE B 1 333 ? 28.391 -12.547 -14.445 1 93.5 333 ILE B N 1
ATOM 6146 C CA . ILE B 1 333 ? 26.969 -12.781 -14.703 1 93.5 333 ILE B CA 1
ATOM 6147 C C . ILE B 1 333 ? 26.703 -14.289 -14.812 1 93.5 333 ILE B C 1
ATOM 6149 O O . ILE B 1 333 ? 27.391 -14.984 -15.57 1 93.5 333 ILE B O 1
ATOM 6153 N N . ARG B 1 334 ? 25.812 -14.734 -13.984 1 93.19 334 ARG B N 1
ATOM 6154 C CA . ARG B 1 334 ? 25.453 -16.156 -13.984 1 93.19 334 ARG B CA 1
ATOM 6155 C C . ARG B 1 334 ? 24.016 -16.359 -14.414 1 93.19 334 ARG B C 1
ATOM 6157 O O . ARG B 1 334 ? 23.25 -15.398 -14.555 1 93.19 334 ARG B O 1
ATOM 6164 N N . CYS B 1 335 ? 23.781 -17.609 -14.781 1 93.31 335 CYS B N 1
ATOM 6165 C CA . CYS B 1 335 ? 22.438 -17.984 -15.211 1 93.31 335 CYS B CA 1
ATOM 6166 C C . CYS B 1 335 ? 21.844 -19.062 -14.297 1 93.31 335 CYS B C 1
ATOM 6168 O O . CYS B 1 335 ? 22.547 -19.984 -13.891 1 93.31 335 CYS B O 1
ATOM 6170 N N . ARG B 1 336 ? 20.578 -18.953 -13.977 1 91.94 336 ARG B N 1
ATOM 6171 C CA . ARG B 1 336 ? 19.891 -19.891 -13.094 1 91.94 336 ARG B CA 1
ATOM 6172 C C . ARG B 1 336 ? 19.656 -21.219 -13.789 1 91.94 336 ARG B C 1
ATOM 6174 O O . ARG B 1 336 ? 19.516 -22.25 -13.141 1 91.94 336 ARG B O 1
ATOM 6181 N N . VAL B 1 337 ? 19.547 -21.203 -15.117 1 91.44 337 VAL B N 1
ATOM 6182 C CA . VAL B 1 337 ? 19.312 -22.422 -15.891 1 91.44 337 VAL B CA 1
ATOM 6183 C C . VAL B 1 337 ? 20.641 -23.141 -16.109 1 91.44 337 VAL B C 1
ATOM 6185 O O . VAL B 1 337 ? 21.5 -22.688 -16.859 1 91.44 337 VAL B O 1
ATOM 6188 N N . PRO B 1 338 ? 20.75 -24.266 -15.477 1 89.5 338 PRO B N 1
ATOM 6189 C CA . PRO B 1 338 ? 22 -24.984 -15.633 1 89.5 338 PRO B CA 1
ATOM 6190 C C . PRO B 1 338 ? 22.141 -25.656 -17 1 89.5 338 PRO B C 1
ATOM 6192 O O . PRO B 1 338 ? 21.125 -25.922 -17.656 1 89.5 338 PRO B O 1
ATOM 6195 N N . VAL B 1 339 ? 23.344 -25.922 -17.281 1 87.81 339 VAL B N 1
ATOM 6196 C CA . VAL B 1 339 ? 23.625 -26.484 -18.594 1 87.81 339 VAL B CA 1
ATOM 6197 C C . VAL B 1 339 ? 23.016 -27.891 -18.688 1 87.81 339 VAL B C 1
ATOM 6199 O O . VAL B 1 339 ? 22.641 -28.328 -19.781 1 87.81 339 VAL B O 1
ATOM 6202 N N . CYS B 1 340 ? 22.875 -28.547 -17.594 1 88.06 340 CYS B N 1
ATOM 6203 C CA . CYS B 1 340 ? 22.359 -29.922 -17.594 1 88.06 340 CYS B CA 1
ATOM 6204 C C . CYS B 1 340 ? 20.844 -29.922 -17.797 1 88.06 340 CYS B C 1
ATOM 6206 O O . CYS B 1 340 ? 20.266 -30.969 -18.109 1 88.06 340 CYS B O 1
ATOM 6208 N N . SER B 1 341 ? 20.266 -28.812 -17.703 1 90.31 341 SER B N 1
ATOM 6209 C CA . SER B 1 341 ? 18.828 -28.703 -17.922 1 90.31 341 SER B CA 1
ATOM 6210 C C . SER B 1 341 ? 18.484 -28.844 -19.406 1 90.31 341 SER B C 1
ATOM 6212 O O . SER B 1 341 ? 19.172 -28.25 -20.25 1 90.31 341 SER B O 1
ATOM 6214 N N . PRO B 1 342 ? 17.484 -29.562 -19.703 1 90.81 342 PRO B N 1
ATOM 6215 C CA . PRO B 1 342 ? 17.078 -29.703 -21.094 1 90.81 342 PRO B CA 1
ATOM 6216 C C . PRO B 1 342 ? 16.641 -28.375 -21.719 1 90.81 342 PRO B C 1
ATOM 6218 O O . PRO B 1 342 ? 16.656 -28.234 -22.953 1 90.81 342 PRO B O 1
ATOM 6221 N N . SER B 1 343 ? 16.312 -27.469 -20.906 1 90.06 343 SER B N 1
ATOM 6222 C CA . SER B 1 343 ? 15.812 -26.188 -21.406 1 90.06 343 SER B CA 1
ATOM 6223 C C . SER B 1 343 ? 16.953 -25.234 -21.734 1 90.06 343 SER B C 1
ATOM 6225 O O . SER B 1 343 ? 16.734 -24.188 -22.359 1 90.06 343 SER B O 1
ATOM 6227 N N . PHE B 1 344 ? 18.156 -25.594 -21.406 1 89.44 344 PHE B N 1
ATOM 6228 C CA . PHE B 1 344 ? 19.281 -24.672 -21.562 1 89.44 344 PHE B CA 1
ATOM 6229 C C . PHE B 1 344 ? 19.547 -24.391 -23.047 1 89.44 344 PHE B C 1
ATOM 6231 O O . PHE B 1 344 ? 19.703 -23.219 -23.422 1 89.44 344 PHE B O 1
ATOM 6238 N N . GLY B 1 345 ? 19.562 -25.422 -23.812 1 87.81 345 GLY B N 1
ATOM 6239 C CA . GLY B 1 345 ? 19.812 -25.266 -25.234 1 87.81 345 GLY B CA 1
ATOM 6240 C C . GLY B 1 345 ? 18.828 -24.297 -25.891 1 87.81 345 GLY B C 1
ATOM 6241 O O . GLY B 1 345 ? 19.234 -23.266 -26.438 1 87.81 345 GLY B O 1
ATOM 6242 N N . PRO B 1 346 ? 17.562 -24.672 -25.844 1 91.62 346 PRO B N 1
ATOM 6243 C CA . PRO B 1 346 ? 16.547 -23.781 -26.422 1 91.62 346 PRO B CA 1
ATOM 6244 C C . PRO B 1 346 ? 16.609 -22.375 -25.844 1 91.62 346 PRO B C 1
ATOM 6246 O O . PRO B 1 346 ? 16.344 -21.391 -26.562 1 91.62 346 PRO B O 1
ATOM 6249 N N . PHE B 1 347 ? 16.953 -22.281 -24.641 1 91.62 347 PHE B N 1
ATOM 6250 C CA . PHE B 1 347 ? 17.062 -21 -23.953 1 91.62 347 PHE B CA 1
ATOM 6251 C C . PHE B 1 347 ? 18.141 -20.141 -24.594 1 91.62 347 PHE B C 1
ATOM 6253 O O . PHE B 1 347 ? 17.906 -18.984 -24.938 1 91.62 347 PHE B O 1
ATOM 6260 N N . VAL B 1 348 ? 19.281 -20.656 -24.797 1 86.56 348 VAL B N 1
ATOM 6261 C CA . VAL B 1 348 ? 20.422 -19.953 -25.375 1 86.56 348 VAL B CA 1
ATOM 6262 C C . VAL B 1 348 ? 20.109 -19.594 -26.828 1 86.56 348 VAL B C 1
ATOM 6264 O O . VAL B 1 348 ? 20.422 -18.5 -27.281 1 86.56 348 VAL B O 1
ATOM 6267 N N . LYS B 1 349 ? 19.531 -20.531 -27.469 1 89.44 349 LYS B N 1
ATOM 6268 C CA . LYS B 1 349 ? 19.172 -20.297 -28.859 1 89.44 349 LYS B CA 1
ATOM 6269 C C . LYS B 1 349 ? 18.203 -19.125 -28.984 1 89.44 349 LYS B C 1
ATOM 6271 O O . LYS B 1 349 ? 18.312 -18.328 -29.922 1 89.44 349 LYS B O 1
ATOM 6276 N N . LYS B 1 350 ? 17.281 -19.109 -28.094 1 91.12 350 LYS B N 1
ATOM 6277 C CA . LYS B 1 350 ? 16.297 -18.031 -28.109 1 91.12 350 LYS B CA 1
ATOM 6278 C C . LYS B 1 350 ? 16.969 -16.688 -27.859 1 91.12 350 LYS B C 1
ATOM 6280 O O . LYS B 1 350 ? 16.656 -15.695 -28.531 1 91.12 350 LYS B O 1
ATOM 6285 N N . LEU B 1 351 ? 17.828 -16.609 -26.969 1 90.62 351 LEU B N 1
ATOM 6286 C CA . LEU B 1 351 ? 18.547 -15.375 -26.672 1 90.62 351 LEU B CA 1
ATOM 6287 C C . LEU B 1 351 ? 19.375 -14.922 -27.875 1 90.62 351 LEU B C 1
ATOM 6289 O O . LEU B 1 351 ? 19.406 -13.734 -28.188 1 90.62 351 LEU B O 1
ATOM 6293 N N . GLU B 1 352 ? 19.969 -15.859 -28.516 1 87.81 352 GLU B N 1
ATOM 6294 C CA . GLU B 1 352 ? 20.766 -15.555 -29.688 1 87.81 352 GLU B CA 1
ATOM 6295 C C . GLU B 1 352 ? 19.891 -15.031 -30.828 1 87.81 352 GLU B C 1
ATOM 6297 O O . GLU B 1 352 ? 20.281 -14.078 -31.516 1 87.81 352 GLU B O 1
ATOM 6302 N N . SER B 1 353 ? 18.812 -15.672 -30.906 1 90 353 SER B N 1
ATOM 6303 C CA . SER B 1 353 ? 17.906 -15.258 -31.984 1 90 353 SER B CA 1
ATOM 6304 C C . SER B 1 353 ? 17.391 -13.844 -31.75 1 90 353 SER B C 1
ATOM 6306 O O . SER B 1 353 ? 17.031 -13.141 -32.688 1 90 353 SER B O 1
ATOM 6308 N N . MET B 1 354 ? 17.406 -13.445 -30.578 1 90.62 354 MET B N 1
ATOM 6309 C CA . MET B 1 354 ? 16.922 -12.117 -30.234 1 90.62 354 MET B CA 1
ATOM 6310 C C . MET B 1 354 ? 18.062 -11.117 -30.141 1 90.62 354 MET B C 1
ATOM 6312 O O . MET B 1 354 ? 17.859 -9.984 -29.703 1 90.62 354 MET B O 1
ATOM 6316 N N . SER B 1 355 ? 19.234 -11.5 -30.469 1 87.88 355 SER B N 1
ATOM 6317 C CA . SER B 1 355 ? 20.422 -10.664 -30.391 1 87.88 355 SER B CA 1
ATOM 6318 C C . SER B 1 355 ? 20.594 -10.062 -29.016 1 87.88 355 SER B C 1
ATOM 6320 O O . SER B 1 355 ? 20.828 -8.859 -28.875 1 87.88 355 SER B O 1
ATOM 6322 N N . ALA B 1 356 ? 20.375 -10.906 -28.047 1 91.12 356 ALA B N 1
ATOM 6323 C CA . ALA B 1 356 ? 20.438 -10.438 -26.656 1 91.12 356 ALA B CA 1
ATOM 6324 C C . ALA B 1 356 ? 21.875 -10.195 -26.234 1 91.12 356 ALA B C 1
ATOM 6326 O O . ALA B 1 356 ? 22.781 -10.969 -26.578 1 91.12 356 ALA B O 1
ATOM 6327 N N . HIS B 1 357 ? 22.188 -9.07 -25.578 1 90.69 357 HIS B N 1
ATOM 6328 C CA . HIS B 1 357 ? 23.5 -8.812 -25.016 1 90.69 357 HIS B CA 1
ATOM 6329 C C . HIS B 1 357 ? 23.406 -8.039 -23.703 1 90.69 357 HIS B C 1
ATOM 6331 O O . HIS B 1 357 ? 22.391 -7.379 -23.453 1 90.69 357 HIS B O 1
ATOM 6337 N N . PHE B 1 358 ? 24.391 -8.156 -22.922 1 92.69 358 PHE B N 1
ATOM 6338 C CA . PHE B 1 358 ? 24.359 -7.582 -21.578 1 92.69 358 PHE B CA 1
ATOM 6339 C C . PHE B 1 358 ? 24.906 -6.16 -21.594 1 92.69 358 PHE B C 1
ATOM 6341 O O . PHE B 1 358 ? 25.828 -5.848 -22.359 1 92.69 358 PHE B O 1
ATOM 6348 N N . LEU B 1 359 ? 24.281 -5.363 -20.781 1 91.62 359 LEU B N 1
ATOM 6349 C CA . LEU B 1 359 ? 24.766 -4.016 -20.5 1 91.62 359 LEU B CA 1
ATOM 6350 C C . LEU B 1 359 ? 25.109 -3.861 -19.016 1 91.62 359 LEU B C 1
ATOM 6352 O O . LEU B 1 359 ? 24.375 -4.328 -18.156 1 91.62 359 LEU B O 1
ATOM 6356 N N . VAL B 1 360 ? 26.266 -3.344 -18.75 1 92.31 360 VAL B N 1
ATOM 6357 C CA . VAL B 1 360 ? 26.656 -2.977 -17.391 1 92.31 360 VAL B CA 1
ATOM 6358 C C . VAL B 1 360 ? 26.766 -1.458 -17.281 1 92.31 360 VAL B C 1
ATOM 6360 O O . VAL B 1 360 ? 27.578 -0.84 -17.969 1 92.31 360 VAL B O 1
ATOM 6363 N N . GLN B 1 361 ? 25.969 -0.917 -16.438 1 88.25 361 GLN B N 1
ATOM 6364 C CA . GLN B 1 361 ? 25.906 0.537 -16.328 1 88.25 361 GLN B CA 1
ATOM 6365 C C . GLN B 1 361 ? 25.734 1.188 -17.703 1 88.25 361 GLN B C 1
ATOM 6367 O O . GLN B 1 361 ? 26.5 2.082 -18.078 1 88.25 361 GLN B O 1
ATOM 6372 N N . GLN B 1 362 ? 24.906 0.682 -18.484 1 84.69 362 GLN B N 1
ATOM 6373 C CA . GLN B 1 362 ? 24.438 1.181 -19.766 1 84.69 362 GLN B CA 1
ATOM 6374 C C . GLN B 1 362 ? 25.516 1.034 -20.828 1 84.69 362 GLN B C 1
ATOM 6376 O O . GLN B 1 362 ? 25.422 1.636 -21.906 1 84.69 362 GLN B O 1
ATOM 6381 N N . ARG B 1 363 ? 26.547 0.285 -20.5 1 85.19 363 ARG B N 1
ATOM 6382 C CA . ARG B 1 363 ? 27.594 0.016 -21.469 1 85.19 363 ARG B CA 1
ATOM 6383 C C . ARG B 1 363 ? 27.625 -1.46 -21.844 1 85.19 363 ARG B C 1
ATOM 6385 O O . ARG B 1 363 ? 27.516 -2.332 -20.984 1 85.19 363 ARG B O 1
ATOM 6392 N N . ALA B 1 364 ? 27.797 -1.588 -23.141 1 83.69 364 ALA B N 1
ATOM 6393 C CA . ALA B 1 364 ? 27.844 -2.967 -23.625 1 83.69 364 ALA B CA 1
ATOM 6394 C C . ALA B 1 364 ? 29.156 -3.639 -23.203 1 83.69 364 ALA B C 1
ATOM 6396 O O . ALA B 1 364 ? 30.219 -3.014 -23.234 1 83.69 364 ALA B O 1
ATOM 6397 N N . ILE B 1 365 ? 29.109 -4.723 -22.688 1 79.44 365 ILE B N 1
ATOM 6398 C CA . ILE B 1 365 ? 30.297 -5.48 -22.328 1 79.44 365 ILE B CA 1
ATOM 6399 C C . ILE B 1 365 ? 30.984 -5.996 -23.594 1 79.44 365 ILE B C 1
ATOM 6401 O O . ILE B 1 365 ? 30.344 -6.633 -24.438 1 79.44 365 ILE B O 1
ATOM 6405 N N . CYS B 1 366 ? 31.938 -5.117 -24.375 1 57.41 366 CYS B N 1
ATOM 6406 C CA . CYS B 1 366 ? 32.562 -5.34 -25.672 1 57.41 366 CYS B CA 1
ATOM 6407 C C . CYS B 1 366 ? 33.375 -6.645 -25.672 1 57.41 366 CYS B C 1
ATOM 6409 O O . CYS B 1 366 ? 34.188 -6.871 -24.797 1 57.41 366 CYS B O 1
ATOM 6411 N N . GLY B 1 367 ? 33.438 -7.691 -25.297 1 50.47 367 GLY B N 1
ATOM 6412 C CA . GLY B 1 367 ? 34.531 -8.578 -25.641 1 50.47 367 GLY B CA 1
ATOM 6413 C C . GLY B 1 367 ? 34.531 -8.992 -27.109 1 50.47 367 GLY B C 1
ATOM 6414 O O . GLY B 1 367 ? 33.469 -8.953 -27.75 1 50.47 367 GLY B O 1
ATOM 6415 N N . PRO B 1 368 ? 35.812 -9.062 -27.797 1 43 368 PRO B N 1
ATOM 6416 C CA . PRO B 1 368 ? 35.969 -9.445 -29.203 1 43 368 PRO B CA 1
ATOM 6417 C C . PRO B 1 368 ? 34.875 -10.406 -29.672 1 43 368 PRO B C 1
ATOM 6419 O O . PRO B 1 368 ? 34.219 -10.125 -30.672 1 43 368 PRO B O 1
ATOM 6422 N N . ARG B 1 369 ? 35.469 -11.789 -30.188 1 41.19 369 ARG B N 1
ATOM 6423 C CA . ARG B 1 369 ? 34.938 -12.914 -30.938 1 41.19 369 ARG B CA 1
ATOM 6424 C C . ARG B 1 369 ? 33.625 -13.422 -30.297 1 41.19 369 ARG B C 1
ATOM 6426 O O . ARG B 1 369 ? 33.031 -14.391 -30.766 1 41.19 369 ARG B O 1
ATOM 6433 N N . THR B 1 370 ? 33.75 -13.906 -28.953 1 43.47 370 THR B N 1
ATOM 6434 C CA . THR B 1 370 ? 33.031 -15 -28.312 1 43.47 370 THR B CA 1
ATOM 6435 C C . THR B 1 370 ? 31.547 -14.648 -28.188 1 43.47 370 THR B C 1
ATOM 6437 O O . THR B 1 370 ? 31.172 -13.469 -28.125 1 43.47 370 THR B O 1
ATOM 6440 N N . MET B 1 371 ? 30.781 -15.68 -28.328 1 49.69 371 MET B N 1
ATOM 6441 C CA . MET B 1 371 ? 29.359 -15.844 -28.047 1 49.69 371 MET B CA 1
ATOM 6442 C C . MET B 1 371 ? 28.953 -15.039 -26.812 1 49.69 371 MET B C 1
ATOM 6444 O O . MET B 1 371 ? 29.641 -15.078 -25.781 1 49.69 371 MET B O 1
ATOM 6448 N N . PRO B 1 372 ? 28.047 -14.07 -26.953 1 55.47 372 PRO B N 1
ATOM 6449 C CA . PRO B 1 372 ? 27.422 -13.289 -25.891 1 55.47 372 PRO B CA 1
ATOM 6450 C C . PRO B 1 372 ? 27.344 -14.047 -24.562 1 55.47 372 PRO B C 1
ATOM 6452 O O . PRO B 1 372 ? 27.109 -13.438 -23.516 1 55.47 372 PRO B O 1
ATOM 6455 N N . PHE B 1 373 ? 27.531 -15.406 -24.719 1 60.84 373 PHE B N 1
ATOM 6456 C CA . PHE B 1 373 ? 27.328 -16.219 -23.516 1 60.84 373 PHE B CA 1
ATOM 6457 C C . PHE B 1 373 ? 28.594 -17 -23.188 1 60.84 373 PHE B C 1
ATOM 6459 O O . PHE B 1 373 ? 29.203 -17.625 -24.062 1 60.84 373 PHE B O 1
ATOM 6466 N N . ALA B 1 374 ? 29.406 -16.719 -22.156 1 68.12 374 ALA B N 1
ATOM 6467 C CA . ALA B 1 374 ? 30.562 -17.422 -21.594 1 68.12 374 ALA B CA 1
ATOM 6468 C C . ALA B 1 374 ? 30.125 -18.5 -20.594 1 68.12 374 ALA B C 1
ATOM 6470 O O . ALA B 1 374 ? 29.047 -18.391 -20 1 68.12 374 ALA B O 1
ATOM 6471 N N . PHE B 1 375 ? 30.984 -19.656 -20.656 1 77.94 375 PHE B N 1
ATOM 6472 C CA . PHE B 1 375 ? 30.641 -20.781 -19.797 1 77.94 375 PHE B CA 1
ATOM 6473 C C . PHE B 1 375 ? 31.797 -21.125 -18.875 1 77.94 375 PHE B C 1
ATOM 6475 O O . PHE B 1 375 ? 32.969 -20.906 -19.219 1 77.94 375 PHE B O 1
ATOM 6482 N N . ASP B 1 376 ? 31.469 -21.453 -17.734 1 78.75 376 ASP B N 1
ATOM 6483 C CA . ASP B 1 376 ? 32.5 -21.859 -16.781 1 78.75 376 ASP B CA 1
ATOM 6484 C C . ASP B 1 376 ? 32.938 -23.312 -17.016 1 78.75 376 ASP B C 1
ATOM 6486 O O . ASP B 1 376 ? 32.531 -23.922 -18 1 78.75 376 ASP B O 1
ATOM 6490 N N . ARG B 1 377 ? 33.781 -23.797 -16.125 1 75.5 377 ARG B N 1
ATOM 6491 C CA . ARG B 1 377 ? 34.375 -25.125 -16.281 1 75.5 377 ARG B CA 1
ATOM 6492 C C . ARG B 1 377 ? 33.312 -26.203 -16.203 1 75.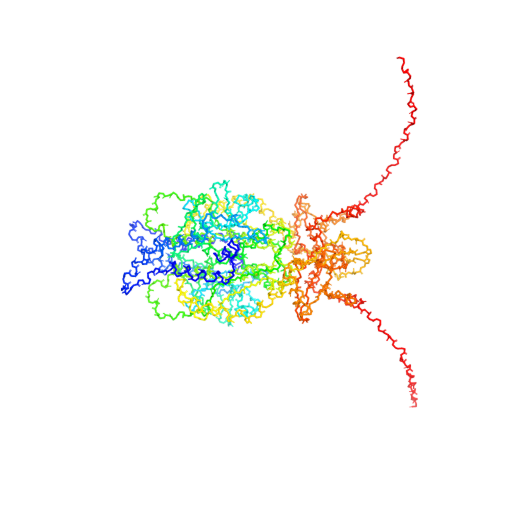5 377 ARG B C 1
ATOM 6494 O O . ARG B 1 377 ? 33.438 -27.266 -16.812 1 75.5 377 ARG B O 1
ATOM 6501 N N . SER B 1 378 ? 32.281 -25.906 -15.516 1 82.31 378 SER B N 1
ATOM 6502 C CA . SER B 1 378 ? 31.203 -26.875 -15.344 1 82.31 378 SER B CA 1
ATOM 6503 C C . SER B 1 378 ? 30.219 -26.797 -16.5 1 82.31 378 SER B C 1
ATOM 6505 O O . SER B 1 378 ? 29.297 -27.625 -16.609 1 82.31 378 SER B O 1
ATOM 6507 N N . GLY B 1 379 ? 30.5 -25.859 -17.422 1 82.12 379 GLY B N 1
ATOM 6508 C CA . GLY B 1 379 ? 29.625 -25.719 -18.578 1 82.12 379 GLY B CA 1
ATOM 6509 C C . GLY B 1 379 ? 28.484 -24.75 -18.344 1 82.12 379 GLY B C 1
ATOM 6510 O O . GLY B 1 379 ? 27.703 -24.469 -19.25 1 82.12 379 GLY B O 1
ATOM 6511 N N . ASN B 1 380 ? 28.391 -24.281 -17.156 1 89.81 380 ASN B N 1
ATOM 6512 C CA . ASN B 1 380 ? 27.328 -23.312 -16.844 1 89.81 380 ASN B CA 1
ATOM 6513 C C . ASN B 1 380 ? 27.688 -21.922 -17.344 1 89.81 380 ASN B C 1
ATOM 6515 O O 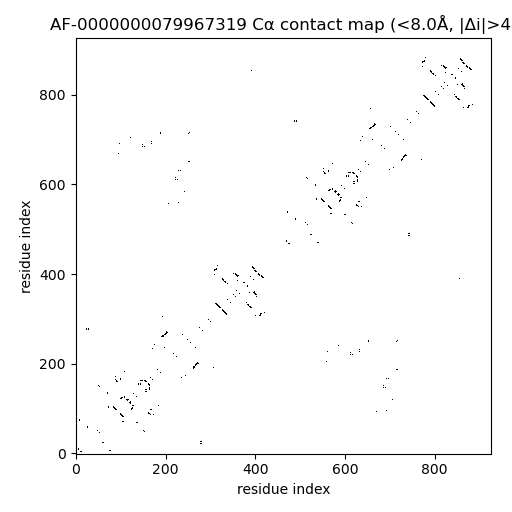. ASN B 1 380 ? 28.859 -21.594 -17.5 1 89.81 380 ASN B O 1
ATOM 6519 N N . PHE B 1 381 ? 26.625 -21.188 -17.641 1 89.81 381 PHE B N 1
ATOM 6520 C CA . PHE B 1 381 ? 26.828 -19.828 -18.125 1 89.81 381 PHE B CA 1
ATOM 6521 C C . PHE B 1 381 ? 27.578 -19 -17.078 1 89.81 381 PHE B C 1
ATOM 6523 O O . PHE B 1 381 ? 27.281 -19.078 -15.891 1 89.81 381 PHE B O 1
ATOM 6530 N N . SER B 1 382 ? 28.609 -18.328 -17.531 1 90 382 SER B N 1
ATOM 6531 C CA . SER B 1 382 ? 29.391 -17.438 -16.672 1 90 382 SER B CA 1
ATOM 6532 C C . SER B 1 382 ? 30.078 -16.359 -17.5 1 90 382 SER B C 1
ATOM 6534 O O . SER B 1 382 ? 30.969 -16.656 -18.312 1 90 382 SER B O 1
ATOM 6536 N N . LYS B 1 383 ? 29.688 -15.148 -17.344 1 90.44 383 LYS B N 1
ATOM 6537 C CA . LYS B 1 383 ? 30.297 -14.031 -18.062 1 90.44 383 LYS B CA 1
ATOM 6538 C C . LYS B 1 383 ? 30.984 -13.07 -17.094 1 90.44 383 LYS B C 1
ATOM 6540 O O . LYS B 1 383 ? 30.312 -12.422 -16.281 1 90.44 383 LYS B O 1
ATOM 6545 N N . PRO B 1 384 ? 32.312 -13.062 -17.172 1 89 384 PRO B N 1
ATOM 6546 C CA . PRO B 1 384 ? 33.031 -12.156 -16.281 1 89 384 PRO B CA 1
ATOM 6547 C C . PRO B 1 384 ? 32.75 -10.68 -16.578 1 89 384 PRO B C 1
ATOM 6549 O O . PRO B 1 384 ? 32.625 -10.297 -17.734 1 89 384 PRO B O 1
ATOM 6552 N N . ILE B 1 385 ? 32.625 -9.938 -15.555 1 90.81 385 ILE B N 1
ATOM 6553 C CA . ILE B 1 385 ? 32.438 -8.492 -15.688 1 90.81 385 ILE B CA 1
ATOM 6554 C C . ILE B 1 385 ? 33.312 -7.762 -14.672 1 90.81 385 ILE B C 1
ATOM 6556 O O . ILE B 1 385 ? 33.688 -8.328 -13.648 1 90.81 385 ILE B O 1
ATOM 6560 N N . SER B 1 386 ? 33.75 -6.605 -15.062 1 89.88 386 SER B N 1
ATOM 6561 C CA . SER B 1 386 ? 34.469 -5.695 -14.188 1 89.88 386 SER B CA 1
ATOM 6562 C C . SER B 1 386 ? 33.969 -4.266 -14.32 1 89.88 386 SER B C 1
ATOM 6564 O O . SER B 1 386 ? 33.656 -3.812 -15.422 1 89.88 386 SER B O 1
ATOM 6566 N N . PHE B 1 387 ? 33.75 -3.67 -13.281 1 90.5 387 PHE B N 1
ATOM 6567 C CA . PHE B 1 387 ? 33.281 -2.293 -13.297 1 90.5 387 PHE B CA 1
ATOM 6568 C C . PHE B 1 387 ? 33.75 -1.542 -12.055 1 90.5 387 PHE B C 1
ATOM 6570 O O . PHE B 1 387 ? 34.344 -2.139 -11.148 1 90.5 387 PHE B O 1
ATOM 6577 N N . ARG B 1 388 ? 33.625 -0.27 -12.172 1 88.38 388 ARG B N 1
ATOM 6578 C CA . ARG B 1 388 ? 34.062 0.599 -11.086 1 88.38 388 ARG B CA 1
ATOM 6579 C C . ARG B 1 388 ? 32.906 1.39 -10.508 1 88.38 388 ARG B C 1
ATOM 6581 O O . ARG B 1 388 ? 31.984 1.778 -11.234 1 88.38 388 ARG B O 1
ATOM 6588 N N . VAL B 1 389 ? 32.938 1.443 -9.195 1 87.25 389 VAL B N 1
ATOM 6589 C CA . VAL B 1 389 ? 31.969 2.277 -8.516 1 87.25 389 VAL B CA 1
ATOM 6590 C C . VAL B 1 389 ? 32.656 3.219 -7.543 1 87.25 389 VAL B C 1
ATOM 6592 O O . VAL B 1 389 ? 33.781 2.93 -7.082 1 87.25 389 VAL B O 1
ATOM 6595 N N . ARG B 1 390 ? 32 4.273 -7.301 1 80.69 390 ARG B N 1
ATOM 6596 C CA . ARG B 1 390 ? 32.625 5.27 -6.434 1 80.69 390 ARG B CA 1
ATOM 6597 C C . ARG B 1 390 ? 32.312 4.973 -4.965 1 80.69 390 ARG B C 1
ATOM 6599 O O . ARG B 1 390 ? 33.094 5.332 -4.086 1 80.69 390 ARG B O 1
ATOM 6606 N N . SER B 1 391 ? 31.219 4.461 -4.691 1 80.38 391 SER B N 1
ATOM 6607 C CA . SER B 1 391 ? 30.797 4.09 -3.344 1 80.38 391 SER B CA 1
ATOM 6608 C C . SER B 1 391 ? 30.109 2.73 -3.33 1 80.38 391 SER B C 1
ATOM 6610 O O . SER B 1 391 ? 29.562 2.297 -4.344 1 80.38 391 SER B O 1
ATOM 6612 N N . LEU B 1 392 ? 30.203 2.137 -2.131 1 82.25 392 LEU B N 1
ATOM 6613 C CA . LEU B 1 392 ? 29.562 0.832 -2.006 1 82.25 392 LEU B CA 1
ATOM 6614 C C . LEU B 1 392 ? 28.047 0.968 -2.008 1 82.25 392 LEU B C 1
ATOM 6616 O O . LEU B 1 392 ? 27.328 -0.017 -2.205 1 82.25 392 LEU B O 1
ATOM 6620 N N . GLU B 1 393 ? 27.562 2.158 -1.857 1 77.06 393 GLU B N 1
ATOM 6621 C CA . GLU B 1 393 ? 26.125 2.406 -1.861 1 77.06 393 GLU B CA 1
ATOM 6622 C C . GLU B 1 393 ? 25.609 2.631 -3.279 1 77.06 393 GLU B C 1
ATOM 6624 O O . GLU B 1 393 ? 24.406 2.604 -3.516 1 77.06 393 GLU B O 1
ATOM 6629 N N . GLU B 1 394 ? 26.641 2.723 -4.145 1 81.06 394 GLU B N 1
ATOM 6630 C CA . GLU B 1 394 ? 26.25 2.926 -5.535 1 81.06 394 GLU B CA 1
ATOM 6631 C C . GLU B 1 394 ? 25.578 1.679 -6.109 1 81.06 394 GLU B C 1
ATOM 6633 O O . GLU B 1 394 ? 26 0.557 -5.828 1 81.06 394 GLU B O 1
ATOM 6638 N N . ARG B 1 395 ? 24.531 1.934 -6.887 1 82.69 395 ARG B N 1
ATOM 6639 C CA . ARG B 1 395 ? 23.812 0.824 -7.5 1 82.69 395 ARG B CA 1
ATOM 6640 C C . ARG B 1 395 ? 24.375 0.493 -8.875 1 82.69 395 ARG B C 1
ATOM 6642 O O . ARG B 1 395 ? 24.672 1.393 -9.664 1 82.69 395 ARG B O 1
ATOM 6649 N N . VAL B 1 396 ? 24.641 -0.744 -9.023 1 87.81 396 VAL B N 1
ATOM 6650 C CA . VAL B 1 396 ? 25.078 -1.229 -10.328 1 87.81 396 VAL B CA 1
ATOM 6651 C C . VAL B 1 396 ? 23.891 -1.791 -11.094 1 87.81 396 VAL B C 1
ATOM 6653 O O . VAL B 1 396 ? 23.125 -2.602 -10.562 1 87.81 396 VAL B O 1
ATOM 6656 N N . ASP B 1 397 ? 23.781 -1.274 -12.242 1 90.69 397 ASP B N 1
ATOM 6657 C CA . ASP B 1 397 ? 22.672 -1.701 -13.102 1 90.69 397 ASP B CA 1
ATOM 6658 C C . ASP B 1 397 ? 23.172 -2.615 -14.219 1 90.69 397 ASP B C 1
ATOM 6660 O O . ASP B 1 397 ? 23.953 -2.195 -15.07 1 90.69 397 ASP B O 1
ATOM 6664 N N . VAL B 1 398 ? 22.781 -3.824 -14.141 1 93.81 398 VAL B N 1
ATOM 6665 C CA . VAL B 1 398 ? 23.062 -4.785 -15.203 1 93.81 398 VAL B CA 1
ATOM 6666 C C . VAL B 1 398 ? 21.766 -5.172 -15.914 1 93.81 398 VAL B C 1
ATOM 6668 O O . VAL B 1 398 ? 20.797 -5.562 -15.273 1 93.81 398 VAL B O 1
ATOM 6671 N N . CYS B 1 399 ? 21.828 -5.07 -17.203 1 94.5 399 CYS B N 1
ATOM 6672 C CA . CYS B 1 399 ? 20.625 -5.293 -18 1 94.5 399 CYS B CA 1
ATOM 6673 C C . CYS B 1 399 ? 20.891 -6.25 -19.156 1 94.5 399 CYS B C 1
ATOM 6675 O O . CYS B 1 399 ? 22.047 -6.512 -19.484 1 94.5 399 CYS B O 1
ATOM 6677 N N . LEU B 1 400 ? 19.891 -6.844 -19.578 1 93.38 400 LEU B N 1
ATOM 6678 C CA . LEU B 1 400 ? 19.859 -7.605 -20.828 1 93.38 400 LEU B CA 1
ATOM 6679 C C . LEU B 1 400 ? 19.109 -6.852 -21.906 1 93.38 400 LEU B C 1
ATOM 6681 O O . LEU B 1 400 ? 17.922 -6.539 -21.75 1 93.38 400 LEU B O 1
ATOM 6685 N N . ARG B 1 401 ? 19.781 -6.48 -22.875 1 93.19 401 ARG B N 1
ATOM 6686 C CA . ARG B 1 401 ? 19.156 -5.824 -24.016 1 93.19 401 ARG B CA 1
ATOM 6687 C C . ARG B 1 401 ? 18.719 -6.848 -25.062 1 93.19 401 ARG B C 1
ATOM 6689 O O . ARG B 1 401 ? 19.5 -7.723 -25.453 1 93.19 401 ARG B O 1
ATOM 6696 N N . ILE B 1 402 ? 17.484 -6.676 -25.391 1 90.88 402 ILE B N 1
ATOM 6697 C CA . ILE B 1 402 ? 16.906 -7.617 -26.344 1 90.88 402 ILE B CA 1
ATOM 6698 C C . ILE B 1 402 ? 16.469 -6.875 -27.609 1 90.88 402 ILE B C 1
ATOM 6700 O O . ILE B 1 402 ? 15.758 -5.871 -27.531 1 90.88 402 ILE B O 1
ATOM 6704 N N . SER B 1 403 ? 16.797 -7.363 -28.781 1 84.12 403 SER B N 1
ATOM 6705 C CA . SER B 1 403 ? 16.469 -6.855 -30.109 1 84.12 403 SER B CA 1
ATOM 6706 C C . SER B 1 403 ? 16.781 -5.371 -30.234 1 84.12 403 SER B C 1
ATOM 6708 O O . SER B 1 403 ? 16.031 -4.617 -30.859 1 84.12 403 SER B O 1
ATOM 6710 N N . ASN B 1 404 ? 17.719 -4.883 -29.516 1 78.25 404 ASN B N 1
ATOM 6711 C CA . ASN B 1 404 ? 18.203 -3.506 -29.531 1 78.25 404 ASN B CA 1
ATOM 6712 C C . ASN B 1 404 ? 17.078 -2.514 -29.25 1 78.25 404 ASN B C 1
ATOM 6714 O O . ASN B 1 404 ? 17.172 -1.34 -29.609 1 78.25 404 ASN B O 1
ATOM 6718 N N . ALA B 1 405 ? 16 -3.012 -28.75 1 83 405 ALA B N 1
ATOM 6719 C CA . ALA B 1 405 ? 14.859 -2.123 -28.562 1 83 405 ALA B CA 1
ATOM 6720 C C . ALA B 1 405 ? 14.438 -2.092 -27.094 1 83 405 ALA B C 1
ATOM 6722 O O . ALA B 1 405 ? 13.992 -1.055 -26.594 1 83 405 ALA B O 1
ATOM 6723 N N . HIS B 1 406 ? 14.648 -3.24 -26.516 1 89.38 406 HIS B N 1
ATOM 6724 C CA . HIS B 1 406 ? 14.117 -3.35 -25.156 1 89.38 406 HIS B CA 1
ATOM 6725 C C . HIS B 1 406 ? 15.211 -3.721 -24.156 1 89.38 406 HIS B C 1
ATOM 6727 O O . HIS B 1 406 ? 16.062 -4.555 -24.453 1 89.38 406 HIS B O 1
ATOM 6733 N N . THR B 1 407 ? 15.281 -3.082 -23.094 1 91.88 407 THR B N 1
ATOM 6734 C CA . THR B 1 407 ? 16.25 -3.354 -22.047 1 91.88 407 THR B CA 1
ATOM 6735 C C . THR B 1 407 ? 15.555 -3.795 -20.766 1 91.88 407 THR B C 1
ATOM 6737 O O . THR B 1 407 ? 14.578 -3.172 -20.328 1 91.88 407 THR B O 1
ATOM 6740 N N . TYR B 1 408 ? 16.078 -4.891 -20.25 1 94.75 408 TYR B N 1
ATOM 6741 C CA . TYR B 1 408 ? 15.508 -5.445 -19.016 1 94.75 408 TYR B CA 1
ATOM 6742 C C . TYR B 1 408 ? 16.578 -5.633 -17.953 1 94.75 408 TYR B C 1
ATOM 6744 O O . TYR B 1 408 ? 17.703 -6.055 -18.25 1 94.75 408 TYR B O 1
ATOM 6752 N N . HIS B 1 409 ? 16.203 -5.277 -16.719 1 93.75 409 HIS B N 1
ATOM 6753 C CA . HIS B 1 409 ? 17.109 -5.539 -15.617 1 93.75 409 HIS B CA 1
ATOM 6754 C C . HIS B 1 409 ? 17.234 -7.035 -15.352 1 93.75 409 HIS B C 1
ATOM 6756 O O . HIS B 1 409 ? 16.25 -7.766 -15.406 1 93.75 409 HIS B O 1
ATOM 6762 N N . ILE B 1 410 ? 18.484 -7.453 -15.172 1 95 410 ILE B N 1
ATOM 6763 C CA . ILE B 1 410 ? 18.609 -8.836 -14.727 1 95 410 ILE B CA 1
ATOM 6764 C C . ILE B 1 410 ? 18.219 -8.953 -13.258 1 95 410 ILE B C 1
ATOM 6766 O O . ILE B 1 410 ? 17.781 -7.973 -12.648 1 95 410 ILE B O 1
ATOM 6770 N N . SER B 1 411 ? 18.312 -10.109 -12.703 1 93.12 411 SER B N 1
ATOM 6771 C CA . SER B 1 411 ? 17.828 -10.352 -11.352 1 93.12 411 SER B CA 1
ATOM 6772 C C . SER B 1 411 ? 18.547 -9.461 -10.344 1 93.12 411 SER B C 1
ATOM 6774 O O . SER B 1 411 ? 19.766 -9.305 -10.398 1 93.12 411 SER B O 1
ATOM 6776 N N . ALA B 1 412 ? 17.734 -8.82 -9.461 1 88.38 412 ALA B N 1
ATOM 6777 C CA . ALA B 1 412 ? 18.172 -8.008 -8.328 1 88.38 412 ALA B CA 1
ATOM 6778 C C . ALA B 1 412 ? 18.766 -6.684 -8.797 1 88.38 412 ALA B C 1
ATOM 6780 O O . ALA B 1 412 ? 19.125 -5.836 -7.98 1 88.38 412 ALA B O 1
ATOM 6781 N N . SER B 1 413 ? 18.922 -6.496 -10.117 1 89.5 413 SER B N 1
ATOM 6782 C CA . SER B 1 413 ? 19.484 -5.254 -10.641 1 89.5 413 SER B CA 1
ATOM 6783 C C . SER B 1 413 ? 18.406 -4.184 -10.789 1 89.5 413 SER B C 1
ATOM 6785 O O . SER B 1 413 ? 17.266 -4.492 -11.141 1 89.5 413 SER B O 1
ATOM 6787 N N . PRO B 1 414 ? 18.625 -2.982 -10.547 1 87.69 414 PRO B N 1
ATOM 6788 C CA . PRO B 1 414 ? 19.875 -2.457 -9.984 1 87.69 414 PRO B CA 1
ATOM 6789 C C . PRO B 1 414 ? 20.031 -2.779 -8.508 1 87.69 414 PRO B C 1
ATOM 6791 O O . PRO B 1 414 ? 19.031 -2.904 -7.785 1 87.69 414 PRO B O 1
ATOM 6794 N N . VAL B 1 415 ? 21.266 -2.973 -8.109 1 85.38 415 VAL B N 1
ATOM 6795 C CA . VAL B 1 415 ? 21.547 -3.342 -6.723 1 85.38 415 VAL B CA 1
ATOM 6796 C C . VAL B 1 415 ? 22.812 -2.643 -6.246 1 85.38 415 VAL B C 1
ATOM 6798 O O . VAL B 1 415 ? 23.766 -2.469 -7.016 1 85.38 415 VAL B O 1
ATOM 6801 N N . SER B 1 416 ? 22.781 -2.234 -5.023 1 83.75 416 SER B N 1
ATOM 6802 C CA . SER B 1 416 ? 23.984 -1.621 -4.461 1 83.75 416 SER B CA 1
ATOM 6803 C C . SER B 1 416 ? 25.062 -2.662 -4.203 1 83.75 416 SER B C 1
ATOM 6805 O O . SER B 1 416 ? 24.766 -3.828 -3.938 1 83.75 416 SER B O 1
ATOM 6807 N N . ILE B 1 417 ? 26.281 -2.205 -4.266 1 87.19 417 ILE B N 1
ATOM 6808 C CA . ILE B 1 417 ? 27.391 -3.115 -4.035 1 87.19 417 ILE B CA 1
ATOM 6809 C C . ILE B 1 417 ? 27.375 -3.609 -2.59 1 87.19 417 ILE B C 1
ATOM 6811 O O . ILE B 1 417 ? 27.656 -4.781 -2.324 1 87.19 417 ILE B O 1
ATOM 6815 N N . LYS B 1 418 ? 27 -2.736 -1.767 1 82.94 418 LYS B N 1
ATOM 6816 C CA . LYS B 1 418 ? 26.859 -3.115 -0.363 1 82.94 418 LYS B CA 1
ATOM 6817 C C . LYS B 1 418 ? 25.875 -4.266 -0.195 1 82.94 418 LYS B C 1
ATOM 6819 O O . LYS B 1 418 ? 26.141 -5.223 0.53 1 82.94 418 LYS B O 1
ATOM 6824 N N . SER B 1 419 ? 24.734 -4.137 -0.839 1 82.25 419 SER B N 1
ATOM 6825 C CA . SER B 1 419 ? 23.719 -5.176 -0.761 1 82.25 419 SER B CA 1
ATOM 6826 C C . SER B 1 419 ? 24.203 -6.484 -1.37 1 82.25 419 SER B C 1
ATOM 6828 O O . SER B 1 419 ? 23.922 -7.562 -0.853 1 82.25 419 SER B O 1
ATOM 6830 N N . LEU B 1 420 ? 24.922 -6.391 -2.424 1 86.88 420 LEU B N 1
ATOM 6831 C CA . LEU B 1 420 ? 25.438 -7.586 -3.078 1 86.88 420 LEU B CA 1
ATOM 6832 C C . LEU B 1 420 ? 26.438 -8.305 -2.174 1 86.88 420 LEU B C 1
ATOM 6834 O O . LEU B 1 420 ? 26.438 -9.539 -2.104 1 86.88 420 LEU B O 1
ATOM 6838 N N . VAL B 1 421 ? 27.219 -7.508 -1.549 1 87.25 421 VAL B N 1
ATOM 6839 C CA . VAL B 1 421 ? 28.203 -8.07 -0.629 1 87.25 421 VAL B CA 1
ATOM 6840 C C . VAL B 1 421 ? 27.5 -8.766 0.529 1 87.25 421 VAL B C 1
ATOM 6842 O O . VAL B 1 421 ? 27.891 -9.852 0.948 1 87.25 421 VAL B O 1
ATOM 6845 N N . SER B 1 422 ? 26.516 -8.125 1.001 1 81.69 422 SER B N 1
ATOM 6846 C CA . SER B 1 422 ? 25.75 -8.688 2.111 1 81.69 422 SER B CA 1
ATOM 6847 C C . SER B 1 422 ? 25.031 -9.969 1.7 1 81.69 422 SER B C 1
ATOM 6849 O O . SER B 1 422 ? 25.047 -10.961 2.432 1 81.69 422 SER B O 1
ATOM 6851 N N . LEU B 1 423 ? 24.422 -9.961 0.556 1 81.31 423 LEU B N 1
ATOM 6852 C CA . LEU B 1 423 ? 23.672 -11.109 0.053 1 81.31 423 LEU B CA 1
ATOM 6853 C C . LEU B 1 423 ? 24.594 -12.305 -0.164 1 81.31 423 LEU B C 1
ATOM 6855 O O . LEU B 1 423 ? 24.203 -13.453 0.054 1 81.31 423 LEU B O 1
ATOM 6859 N N . GLN B 1 424 ? 25.812 -12 -0.573 1 85.81 424 GLN B N 1
ATOM 6860 C CA . GLN B 1 424 ? 26.766 -13.07 -0.852 1 85.81 424 GLN B CA 1
ATOM 6861 C C . GLN B 1 424 ? 27.578 -13.414 0.391 1 85.81 424 GLN B C 1
ATOM 6863 O O . GLN B 1 424 ? 28.406 -14.328 0.363 1 85.81 424 GLN B O 1
ATOM 6868 N N . GLU B 1 425 ? 27.328 -12.688 1.481 1 78.62 425 GLU B N 1
ATOM 6869 C CA . GLU B 1 425 ? 28.047 -12.883 2.734 1 78.62 425 GLU B CA 1
ATOM 6870 C C . GLU B 1 425 ? 29.562 -12.859 2.508 1 78.62 425 GLU B C 1
ATOM 6872 O O . GLU B 1 425 ? 30.281 -13.75 2.973 1 78.62 425 GLU B O 1
ATOM 6877 N N . LEU B 1 426 ? 30 -12.008 1.659 1 75.12 426 LEU B N 1
ATOM 6878 C CA . LEU B 1 426 ? 31.422 -11.875 1.396 1 75.12 426 LEU B CA 1
ATOM 6879 C C . LEU B 1 426 ? 32.156 -11.242 2.59 1 75.12 426 LEU B C 1
ATOM 6881 O O . LEU B 1 426 ? 31.578 -10.383 3.27 1 75.12 426 LEU B O 1
ATOM 6885 N N . GLU B 1 427 ? 33.094 -12.016 3.236 1 58.59 427 GLU B N 1
ATOM 6886 C CA . GLU B 1 427 ? 33.875 -11.547 4.371 1 58.59 427 GLU B CA 1
ATOM 6887 C C . GLU B 1 427 ? 34.594 -10.234 4.047 1 58.59 427 GLU B C 1
ATOM 6889 O O . GLU B 1 427 ? 35 -10.008 2.904 1 58.59 427 GLU B O 1
ATOM 6894 N N . TRP B 1 428 ? 34.25 -9.18 4.797 1 47.75 428 TRP B N 1
ATOM 6895 C CA . TRP B 1 428 ? 34.906 -7.891 4.656 1 47.75 428 TRP B CA 1
ATOM 6896 C C . TRP B 1 428 ? 36.406 -8.008 4.973 1 47.75 428 TRP B C 1
ATOM 6898 O O . TRP B 1 428 ? 36.781 -8.039 6.141 1 47.75 428 TRP B O 1
ATOM 6908 N N . ALA B 1 429 ? 37.188 -8.734 4.57 1 38.38 429 ALA B N 1
ATOM 6909 C CA . ALA B 1 429 ? 38.562 -8.656 4.984 1 38.38 429 ALA B CA 1
ATOM 6910 C C . ALA B 1 429 ? 39.031 -7.203 5.07 1 38.38 429 ALA B C 1
ATOM 6912 O O . ALA B 1 429 ? 39.625 -6.793 6.07 1 38.38 429 ALA B O 1
ATOM 6913 N N . GLY B 1 430 ? 39.375 -6.465 4.031 1 34.72 430 GLY B N 1
ATOM 6914 C CA . GLY B 1 430 ? 40.062 -5.191 3.916 1 34.72 430 GLY B CA 1
ATOM 6915 C C . GLY B 1 430 ? 39.188 -4.012 4.355 1 34.72 430 GLY B C 1
ATOM 6916 O O . GLY B 1 430 ? 39.656 -2.869 4.336 1 34.72 430 GLY B O 1
ATOM 6917 N N . LEU B 1 431 ? 37.906 -4.035 4.512 1 35.75 431 LEU B N 1
ATOM 6918 C CA . LEU B 1 431 ? 37.281 -2.799 4.953 1 35.75 431 LEU B CA 1
ATOM 6919 C C . LEU B 1 431 ? 37.562 -2.549 6.434 1 35.75 431 LEU B C 1
ATOM 6921 O O . LEU B 1 431 ? 37.125 -1.529 6.98 1 35.75 431 LEU B O 1
ATOM 6925 N N . ARG B 1 432 ? 37.875 -3.434 7.266 1 33.84 432 ARG B N 1
ATOM 6926 C CA . ARG B 1 432 ? 38.375 -3.117 8.602 1 33.84 432 ARG B CA 1
ATOM 6927 C C . ARG B 1 432 ? 39.562 -2.201 8.539 1 33.84 432 ARG B C 1
ATOM 6929 O O . ARG B 1 432 ? 39.844 -1.429 9.469 1 33.84 432 ARG B O 1
ATOM 6936 N N . ALA B 1 433 ? 40.531 -2.443 7.652 1 32.72 433 ALA B N 1
ATOM 6937 C CA . ALA B 1 433 ? 41.719 -1.614 7.688 1 32.72 433 ALA B CA 1
ATOM 6938 C C . ALA B 1 433 ? 41.406 -0.174 7.297 1 32.72 433 ALA B C 1
ATOM 6940 O O . ALA B 1 433 ? 41.969 0.767 7.844 1 32.72 433 ALA B O 1
ATOM 6941 N N . ALA B 1 434 ? 40.531 0.092 6.324 1 32.59 434 ALA B N 1
ATOM 6942 C CA . ALA B 1 434 ? 40.438 1.481 5.887 1 32.59 434 ALA B CA 1
ATOM 6943 C C . ALA B 1 434 ? 39.469 2.266 6.777 1 32.59 434 ALA B C 1
ATOM 6945 O O . ALA B 1 434 ? 39.5 3.496 6.816 1 32.59 434 ALA B O 1
ATOM 6946 N N . GLY B 1 435 ? 38.438 1.676 7.359 1 31.52 435 GLY B N 1
ATOM 6947 C CA . GLY B 1 435 ? 37.656 2.5 8.266 1 31.52 435 GLY B CA 1
ATOM 6948 C C . GLY B 1 435 ? 38.438 2.938 9.492 1 31.52 435 GLY B C 1
ATOM 6949 O O . GLY B 1 435 ? 38 3.812 10.234 1 31.52 435 GLY B O 1
ATOM 6950 N N . ALA B 1 436 ? 39.344 2.051 9.969 1 31.59 436 ALA B N 1
ATOM 6951 C CA . ALA B 1 436 ? 40.094 2.428 11.156 1 31.59 436 ALA B CA 1
ATOM 6952 C C . ALA B 1 436 ? 41.031 3.6 10.859 1 31.59 436 ALA B C 1
ATOM 6954 O O . ALA B 1 436 ? 41.531 4.25 11.781 1 31.59 436 ALA B O 1
ATOM 6955 N N . GLN B 1 437 ? 41.562 3.648 9.578 1 30.92 437 GLN B N 1
ATOM 6956 C CA . GLN B 1 437 ? 42.656 4.625 9.469 1 30.92 437 GLN B CA 1
ATOM 6957 C C . GLN B 1 437 ? 42.125 6.051 9.555 1 30.92 437 GLN B C 1
ATOM 6959 O O . GLN B 1 437 ? 42.875 7.008 9.625 1 30.92 437 GLN B O 1
ATOM 6964 N N . THR B 1 438 ? 40.844 6.297 9.188 1 30.7 438 THR B N 1
ATOM 6965 C CA . THR B 1 438 ? 40.781 7.754 9.266 1 30.7 438 THR B CA 1
ATOM 6966 C C . THR B 1 438 ? 40.844 8.219 10.719 1 30.7 438 THR B C 1
ATOM 6968 O O . THR B 1 438 ? 41.125 9.383 10.992 1 30.7 438 THR B O 1
ATOM 6971 N N . LEU B 1 439 ? 40.031 7.613 11.609 1 29.02 439 LEU B N 1
ATOM 6972 C CA . LEU B 1 439 ? 40.188 8.297 12.891 1 29.02 439 LEU B CA 1
ATOM 6973 C C . LEU B 1 439 ? 41.5 7.906 13.57 1 29.02 439 LEU B C 1
ATOM 6975 O O . LEU B 1 439 ? 41.531 6.934 14.328 1 29.02 439 LEU B O 1
ATOM 6979 N N . GLY B 1 440 ? 42.562 7.52 12.781 1 26.48 440 GLY B N 1
ATOM 6980 C CA . GLY B 1 440 ? 43.812 7.316 13.5 1 26.48 440 GLY B CA 1
ATOM 6981 C C . GLY B 1 440 ? 44.125 8.438 14.461 1 26.48 440 GLY B C 1
ATOM 6982 O O . GLY B 1 440 ? 44.344 9.578 14.047 1 26.48 440 GLY B O 1
ATOM 6983 N N . GLN B 1 441 ? 43.375 8.555 15.578 1 25.25 441 GLN B N 1
ATOM 6984 C CA . GLN B 1 441 ? 44.062 9.289 16.625 1 25.25 441 GLN B CA 1
ATOM 6985 C C . GLN B 1 441 ? 45.531 8.859 16.719 1 25.25 441 GLN B C 1
ATOM 6987 O O . GLN B 1 441 ? 45.844 7.668 16.703 1 25.25 441 GLN B O 1
ATOM 6992 N N . PRO B 1 442 ? 46.469 9.68 16.203 1 26.52 442 PRO B N 1
ATOM 6993 C CA . PRO B 1 442 ? 47.875 9.328 16.438 1 26.52 442 PRO B CA 1
ATOM 6994 C C . PRO B 1 442 ? 48.094 8.789 17.844 1 26.52 442 PRO B C 1
ATOM 6996 O O . PRO B 1 442 ? 47.719 9.422 18.828 1 26.52 442 PRO B O 1
ATOM 6999 N N . SER B 1 443 ? 47.719 7.516 18.016 1 25.08 443 SER B N 1
ATOM 7000 C CA . SER B 1 443 ? 48.188 7.039 19.312 1 25.08 443 SER B CA 1
ATOM 7001 C C . SER B 1 443 ? 49.594 7.512 19.609 1 25.08 443 SER B C 1
ATOM 7003 O O . SER B 1 443 ? 50.5 7.328 18.797 1 25.08 443 SER B O 1
ATOM 7005 N N . LYS B 1 444 ? 49.688 8.633 20.344 1 24.55 444 LYS B N 1
ATOM 7006 C CA . LYS B 1 444 ? 51 8.961 20.922 1 24.55 444 LYS B CA 1
ATOM 7007 C C . LYS B 1 444 ? 51.656 7.715 21.5 1 24.55 444 LYS B C 1
ATOM 7009 O O . LYS B 1 444 ? 51.094 7.055 22.375 1 24.55 444 LYS B O 1
ATOM 7014 N N . LYS B 1 445 ? 52.406 6.969 20.625 1 26.11 445 LYS B N 1
ATOM 7015 C CA . LYS B 1 445 ? 53.312 5.961 21.125 1 26.11 445 LYS B CA 1
ATOM 7016 C C . LYS B 1 445 ? 54 6.422 22.406 1 26.11 445 LYS B C 1
ATOM 7018 O O . LYS B 1 445 ? 54.719 7.422 22.406 1 26.11 445 LYS B O 1
ATOM 7023 N N . ARG B 1 446 ? 53.281 6.273 23.5 1 23.58 446 ARG B N 1
ATOM 7024 C CA . ARG B 1 446 ? 54.125 6.5 24.672 1 23.58 446 ARG B CA 1
ATOM 7025 C C . ARG B 1 446 ? 55.3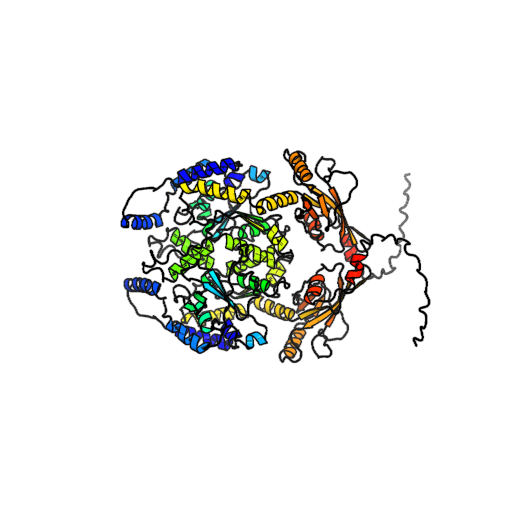75 5.645 24.609 1 23.58 446 ARG B C 1
ATOM 7027 O O . ARG B 1 446 ? 55.344 4.477 24.203 1 23.58 446 ARG B O 1
ATOM 7034 N N . PRO B 1 447 ? 56.562 6.23 24.578 1 26 447 PRO B N 1
ATOM 7035 C CA . PRO B 1 447 ? 57.875 5.605 24.609 1 26 447 PRO B CA 1
ATOM 7036 C C . PRO B 1 447 ? 58 4.586 25.75 1 26 447 PRO B C 1
ATOM 7038 O O . PRO B 1 447 ? 59.125 4.133 26.047 1 26 447 PRO B O 1
ATOM 7041 N N . GLY B 1 448 ? 56.812 3.98 26.203 1 19.7 448 GLY B N 1
ATOM 7042 C CA . GLY B 1 448 ? 57.156 3.488 27.531 1 19.7 448 GLY B CA 1
ATOM 7043 C C . GLY B 1 448 ? 58.312 2.508 27.547 1 19.7 448 GLY B C 1
ATOM 7044 O O . GLY B 1 448 ? 59.375 2.828 28.031 1 19.7 448 GLY B O 1
ATOM 7045 N N . GLY B 1 449 ? 57.906 1.146 27.703 1 20.61 449 GLY B N 1
ATOM 7046 C CA . GLY B 1 449 ? 58.438 0.267 28.734 1 20.61 449 GLY B CA 1
ATOM 7047 C C . GLY B 1 449 ? 59.812 -0.327 28.375 1 20.61 449 GLY B C 1
ATOM 7048 O O . GLY B 1 449 ? 60.125 -0.483 27.188 1 20.61 449 GLY B O 1
ATOM 7049 N N . LYS B 1 450 ? 60.719 -0.268 29.406 1 23.3 450 LYS B N 1
ATOM 7050 C CA . LYS B 1 450 ? 62.062 -0.828 29.656 1 23.3 450 LYS B CA 1
ATOM 7051 C C . LYS B 1 450 ? 62.062 -2.334 29.422 1 23.3 450 LYS B C 1
ATOM 7053 O O . LYS B 1 450 ? 61.094 -3.031 29.719 1 23.3 450 LYS B O 1
ATOM 7058 N N . ALA B 1 451 ? 63.031 -2.869 28.703 1 22.59 451 ALA B N 1
ATOM 7059 C CA . ALA B 1 451 ? 63.594 -4.156 28.328 1 22.59 451 ALA B CA 1
ATOM 7060 C C . ALA B 1 451 ? 63.875 -5.02 29.562 1 22.59 451 ALA B C 1
ATOM 7062 O O . ALA B 1 451 ? 64.75 -4.691 30.375 1 22.59 451 ALA B O 1
ATOM 7063 N N . THR B 1 452 ? 62.844 -5.41 30.406 1 21.95 452 THR B N 1
ATOM 7064 C CA . THR B 1 452 ? 63.406 -6.164 31.516 1 21.95 452 THR B CA 1
ATOM 7065 C C . THR B 1 452 ? 64.25 -7.32 31.016 1 21.95 452 THR B C 1
ATOM 7067 O O . THR B 1 452 ? 63.938 -7.926 29.984 1 21.95 452 THR B O 1
ATOM 7070 N N . PRO B 1 453 ? 65.375 -7.641 31.781 1 20.97 453 PRO B N 1
ATOM 7071 C CA . PRO B 1 453 ? 66.625 -8.414 31.562 1 20.97 453 PRO B CA 1
ATOM 7072 C C . PRO B 1 453 ? 66.312 -9.914 31.406 1 20.97 453 PRO B C 1
ATOM 7074 O O . PRO B 1 453 ? 65.312 -10.406 31.859 1 20.97 453 PRO B O 1
ATOM 7077 N N . SER B 1 454 ? 67.062 -10.555 30.547 1 19.88 454 SER B N 1
ATOM 7078 C CA . SER B 1 454 ? 67.438 -11.875 30.047 1 19.88 454 SER B CA 1
ATOM 7079 C C . SER B 1 454 ? 67.812 -12.789 31.188 1 19.88 454 SER B C 1
ATOM 7081 O O . SER B 1 454 ? 68.562 -13.758 30.984 1 19.88 454 SER B O 1
ATOM 7083 N N . ALA B 1 455 ? 67.062 -12.836 32.438 1 19.47 455 ALA B N 1
ATOM 7084 C CA . ALA B 1 455 ? 67.688 -13.75 33.406 1 19.47 455 ALA B CA 1
ATOM 7085 C C . ALA B 1 455 ? 67.75 -15.172 32.844 1 19.47 455 ALA B C 1
ATOM 7087 O O . ALA B 1 455 ? 66.75 -15.664 32.25 1 19.47 455 ALA B O 1
ATOM 7088 N N . LYS B 1 456 ? 68.938 -15.766 32.844 1 20.66 456 LYS B N 1
ATOM 7089 C CA . LYS B 1 456 ? 69.5 -17.062 32.5 1 20.66 456 LYS B CA 1
ATOM 7090 C C . LYS B 1 456 ? 68.875 -18.172 33.344 1 20.66 456 LYS B C 1
ATOM 7092 O O . LYS B 1 456 ? 68.938 -18.109 34.594 1 20.66 456 LYS B O 1
ATOM 7097 N N . ARG B 1 457 ? 67.625 -18.688 33.094 1 19.75 457 ARG B N 1
ATOM 7098 C CA . ARG B 1 457 ? 67.125 -19.875 33.75 1 19.75 457 ARG B CA 1
ATOM 7099 C C . ARG B 1 457 ? 68.188 -20.938 33.906 1 19.75 457 ARG B C 1
ATOM 7101 O O . ARG B 1 457 ? 68.875 -21.328 32.938 1 19.75 457 ARG B O 1
ATOM 7108 N N . ARG B 1 458 ? 68.75 -21.172 35.125 1 20.16 458 ARG B N 1
ATOM 7109 C CA . ARG B 1 458 ? 69.688 -22.141 35.75 1 20.16 458 ARG B CA 1
ATOM 7110 C C . ARG B 1 458 ? 69.125 -23.562 35.562 1 20.16 458 ARG B C 1
ATOM 7112 O O . ARG B 1 458 ? 67.938 -23.797 35.625 1 20.16 458 ARG B O 1
ATOM 7119 N N . CYS B 1 459 ? 70 -24.516 35.062 1 22.31 459 CYS B N 1
ATOM 7120 C CA . CYS B 1 459 ? 70.062 -25.938 34.719 1 22.31 459 CYS B CA 1
ATOM 7121 C C . CYS B 1 459 ? 69.875 -26.812 35.938 1 22.31 459 CYS B C 1
ATOM 7123 O O . CYS B 1 459 ? 70.438 -27.922 36.031 1 22.31 459 CYS B O 1
ATOM 7125 N N . LEU B 1 460 ? 69.125 -26.562 37 1 20.2 460 LEU B N 1
ATOM 7126 C CA . LEU B 1 460 ? 69.312 -27.391 38.188 1 20.2 460 LEU B CA 1
ATOM 7127 C C . LEU B 1 460 ? 69.062 -28.859 37.875 1 20.2 460 LEU B C 1
ATOM 7129 O O . LEU B 1 460 ? 68 -29.203 37.312 1 20.2 460 LEU B O 1
ATOM 7133 N N . ARG B 1 461 ? 70.188 -29.812 37.938 1 23.36 461 ARG B N 1
ATOM 7134 C CA . ARG B 1 461 ? 70.5 -31.234 38.062 1 23.36 461 ARG B CA 1
ATOM 7135 C C . ARG B 1 461 ? 69.812 -31.859 39.281 1 23.36 461 ARG B C 1
ATOM 7137 O O . ARG B 1 461 ? 70.188 -31.641 40.406 1 23.36 461 ARG B O 1
ATOM 7144 N N . ARG B 1 462 ? 68.625 -31.656 39.594 1 20.58 462 ARG B N 1
ATOM 7145 C CA . ARG B 1 462 ? 68.312 -32.25 40.906 1 20.58 462 ARG B CA 1
ATOM 7146 C C . ARG B 1 462 ? 68.688 -33.75 40.906 1 20.58 462 ARG B C 1
ATOM 7148 O O . ARG B 1 462 ? 68.312 -34.469 39.969 1 20.58 462 ARG B O 1
ATOM 7155 N N . ASP B 1 463 ? 69.5 -34.094 41.906 1 22.64 463 ASP B N 1
ATOM 7156 C CA . ASP B 1 463 ? 69.688 -35.156 42.875 1 22.64 463 ASP B CA 1
ATOM 7157 C C . ASP B 1 463 ? 68.375 -35.625 43.469 1 22.64 463 ASP B C 1
ATOM 7159 O O . ASP B 1 463 ? 67.562 -34.812 43.812 1 22.64 463 ASP B O 1
#

InterPro domains:
  IPR002641 Patatin-like phospholipase domain [PF01734] (5-177)
  IPR016035 Acyl transferase/acyl hydrolase/lysophospholipase [SSF52151] (5-209)

pLDDT: mean 74.94, std 21.97, range [19.42, 96.81]

=== Feature glossary ===
A reading guide for the features in this record.

Start from the sequence.

  · Sequence gives the chain of amino acids in standard one-letter code (A=alanine, C=cysteine, …, Y=tyrosine), read N→C. It is the only feature that is directly encoded by the gene; all structural features are derived from the folded form of this sequence.

Fold it, and you get atomic coordinates and the backbone conformation that goes with them.

  · Structure coordinates are given as an mmCIF _atom_site loop: one row per atom with element, residue name, chain id, sequence number, and x/y/z position in Å. Only the four main-chain atoms per residue are included here; side chains are omitted to keep the record compact.

  · Backbone dihedral angles. Every residue except chain termini has a φ (preceding-C → N → Cα → C) and a ψ (N → Cα → C → next-N). They are reported in degrees following the IUPAC sign convention. Secondary structure is essentially a statement about which (φ, ψ) basin each residue occupies.

  · Eight-state secondary structure (DSSP): H is the canonical α-helix, G the tighter 3₁₀-helix, I the wider π-helix; E/B are β-structure, T and S are turns and bends, and '-' is everything else. DSSP derives these from the pattern of main-chain N–H···O=C hydrogen bonds, not from the sequence.

  · SS3 is a coarse helix/strand/coil call (letters a/b/c) made by the P-SEA algorithm from inter-Cα distances and dihedrals. It is less detailed than DSSP but needs only Cα positions.

Summarize the fold with a handful of shape descriptors and a per-residue structural alphabet.

  · Radius of gyration (Rg) is the root-mean-square distance of Cα atoms from their centroid — a single number for overall size and compactness. A globular domain of N residues has Rg ≈ 2.2·N^0.38 Å; an extended or disordered chain has a much larger Rg. The Cα contact count is the number of residue pairs whose Cα atoms are within 8 Å and are more than four positions apart in sequence — a standard proxy for tertiary packing density. The bounding box is the smallest axis-aligned box enclosing all Cα atoms.

  · 3Di is Foldseek's structural alphabet. Each residue is assigned one of twenty discrete states based on how its Cα sits relative to its spatial (not sequential) neighbors. Aligning 3Di strings finds structural homologs roughly as well as full 3D superposition, but orders of magnitude faster.

  · Solvent-accessible surface area (SASA) is the area in Å² traced out by the centre of a 1.4 Å probe sphere (a water molecule) rolled over the protein's van der Waals surface (Shrake–Rupley / Lee–Richards construction). Buried residues have near-zero SASA; fully exposed residues can exceed 200 Å². The total SASA scales roughly with the number of surface residues.

Ask how reliable the model is.

  · For AlphaFold models, the B-factor field carries pLDDT — the model's own estimate of local accuracy on a 0–100 scale. Regions with pLDDT<50 should be treated as essentially unmodeled; they often correspond to intrinsically disordered segments.

  · For experimental (PDB) structures, the B-factor (temperature factor) quantifies the positional spread of each atom in the crystal — a combination of thermal vibration and static disorder — in units of Å². High B-factors mark flexible loops or poorly resolved regions; low B-factors mark the rigid, well-ordered core.

  · Predicted Aligned Error (PAE) is an AlphaFold confidence matrix: entry (i, j) is the expected error in the position of residue j, in ångströms, when the prediction is superimposed on the true structure at residue i. Low PAE within a block of residues means that block is internally rigid and well-predicted; high PAE between two blocks means their relative placement is uncertain even if each block individually is confident.

Place it in context: what it resembles, what it is annotated as, and how it looks.

  · Structural nearest neighbors (via Foldseek easy-search vs the PDB). Reported per hit: target PDB id, E-value, and alignment TM-score. A TM-score above ~0.5 is the conventional threshold for 'same fold'.

  · Functional annotations link the protein to curated databases. InterPro entries identify conserved domains and families by matching the sequence against member-database signatures (Pfam, PROSITE, CDD, …). Gene Ontology (GO) terms describe molecular function, biological process, and cellular component in a controlled vocabulary. CATH places the structure in a hierarchical fold classification (Class/Architecture/Topology/Homologous-superfamily). The organism is the source species.

  · The contact map is a binary N×N matrix image: pixel (i, j) is dark where Cα_i and Cα_j are within 8 Å and |i−j|>4. Because the |i−j|>4 filter removes local helical contacts, off-diagonal stripes parallel to the main diagonal indicate parallel β-sheets; stripes perpendicular to it indicate antiparallel β-sheets. The Ramachandran plot scatters every residue's (φ, ψ) pair against the sterically allowed regions. The PAE heatmap renders the predicted-aligned-error matrix.

  · Six rendered views show the 3D structure from the faces of a cube — i.e. along ±x, ±y, ±z. Rendering representation is drawn randomly per protein from cartoon (secondary-structure ribbons), sticks (backbone bonds), or molecular surface; coloring is either N→C rainbow (blue at the N-terminus through red at the C-terminus) or one color per chain.